Protein AF-0000000067429875 (afdb_homodimer)

Organism: Laccaria bicolor (strain S238N-H82 / ATCC MYA-4686) (NCBI:txid486041)

Nearest PDB structures (foldseek):
  8i0v-assembly1_q  TM=2.171E-01  e=3.531E+00  Homo sapiens
  2ph3-assembly1_B-2  TM=3.834E-01  e=5.351E+00  Thermus thermophilus HB8
  2ph3-assembly1_B-2  TM=3.825E-01  e=4.664E+00  Thermus thermophilus HB8

Secondary structure (DSSP, 8-state):
-------------------------------TTT-----------------S----------HHHHHHHHGGGHHHHHHHHHHTTSPP-S--TTSSPP-EEESSSSS--EE-HHHHHHHTTT-TT-EEEEE-SSSEEEEETGGGT-EEETTGGGSPPTT--GGGTT-PEEEEEEETTEEEEEEEE---STT---HHHHHHHTTEEES-SSS-SEEEEHHHHHHHHHHHHHH---HHHHHHHHHHHH-SS-GGGS---HHHHHHHHHHHHHHHHHHHHTGGGTGGGTSTTSPTT--SPPPSSS--TTTTS-TTGGG-S-GGGGPPPEEEEEETT--EE-----TT---SSTTSSSBPPHHHHHHHHHHHHHHS---TTS--------HHHHHHHHHHTTTEEEEEEEEEEETTTTEEEEEEEEEEESS--HHHHHHHHHHHHHTS-HHHHHSSSEEEEEETTGGGTHHHHSHHHHHHHHHTS-----EEEEEE-HHHHHHS-HHHH-/--------------------------S----TTT-----------------S----------HHHHHHHHGGGHHHHHHHHHHTTSPP-S--TTSSPP-EEESSSSS--EE-HHHHHHHTTT-TT-EEEEE-SSSEEEEETGGGT-EEETTGGGSPPTT--GGGTT-PEEEEEEETTEEEEEEEE---STT---HHHHHHHTTEEES-SSS-SEEEEHHHHHHHHHHHHHH---HHHHHHHHHHHH-SS-GGGS---HHHHHHHHHHHHHHHHHHHTTGGGTGGGTSTTSPTT--SPPPSSS--TTTTS-TTGGG-S-GGGGPPPEEEEEETT--EE-----TT---SSTTSSSBPPHHHHHHHHHHHHHHS---TTS--------HHHHHHHHHHTTTEEE-EEEEEEETTTTEEEEEEEEEESSS--HHHHHHHHHHHHHTS-HHHHHSSSEEEEEETTGGGTHHHHSHHHHHHHHHTS-----EEEEEE-HHHHTTS-HHHH-

Structure (mmCIF, N/CA/C/O backbone):
data_AF-0000000067429875-model_v1
#
loop_
_entity.id
_entity.type
_entity.pdbx_description
1 polymer 'Predicted protein'
#
loop_
_atom_site.group_PDB
_atom_site.id
_atom_site.type_symbol
_atom_site.label_atom_id
_atom_site.label_alt_id
_atom_site.label_comp_id
_atom_site.label_asym_id
_atom_site.label_entity_id
_atom_site.label_seq_id
_atom_site.pdbx_PDB_ins_code
_atom_site.Cartn_x
_atom_site.Cartn_y
_atom_site.Cartn_z
_atom_site.occupancy
_atom_site.B_iso_or_equiv
_atom_site.auth_seq_id
_atom_site.auth_comp_id
_atom_site.auth_asym_id
_atom_site.auth_atom_id
_atom_site.pdbx_PDB_model_num
ATOM 1 N N . MET A 1 1 ? -52.156 47.562 -3.797 1 18.22 1 MET A N 1
ATOM 2 C CA . MET A 1 1 ? -53.25 46.656 -4.109 1 18.22 1 MET A CA 1
ATOM 3 C C . MET A 1 1 ? -52.719 45.375 -4.789 1 18.22 1 MET A C 1
ATOM 5 O O . MET A 1 1 ? -52.031 45.469 -5.816 1 18.22 1 MET A O 1
ATOM 9 N N . PHE A 1 2 ? -52.469 44.219 -3.934 1 19.22 2 PHE A N 1
ATOM 10 C CA . PHE A 1 2 ? -51.844 42.875 -4.004 1 19.22 2 PHE A CA 1
ATOM 11 C C . PHE A 1 2 ? -52.625 41.969 -4.945 1 19.22 2 PHE A C 1
ATOM 13 O O . PHE A 1 2 ? -53.656 41.375 -4.555 1 19.22 2 PHE A O 1
ATOM 20 N N . SER A 1 3 ? -52.781 42.531 -6.219 1 19.08 3 SER A N 1
ATOM 21 C CA . SER A 1 3 ? -53.688 41.75 -7.062 1 19.08 3 SER A CA 1
ATOM 22 C C . SER A 1 3 ? -53.219 40.312 -7.191 1 19.08 3 SER A C 1
ATOM 24 O O . SER A 1 3 ? -52.031 40.062 -7.441 1 19.08 3 SER A O 1
ATOM 26 N N . LYS A 1 4 ? -53.938 39.312 -6.695 1 18.86 4 LYS A N 1
ATOM 27 C CA . LYS A 1 4 ? -54 37.938 -6.219 1 18.86 4 LYS A CA 1
ATOM 28 C C . LYS A 1 4 ? -53.812 36.969 -7.375 1 18.86 4 LYS A C 1
ATOM 30 O O . LYS A 1 4 ? -53.875 35.75 -7.172 1 18.86 4 LYS A O 1
ATOM 35 N N . THR A 1 5 ? -54 37.344 -8.562 1 21.28 5 THR A N 1
ATOM 36 C CA . THR A 1 5 ? -54.469 36.375 -9.523 1 21.28 5 THR A CA 1
ATOM 37 C C . THR A 1 5 ? -53.438 35.281 -9.773 1 21.28 5 THR A C 1
ATOM 39 O O . THR A 1 5 ? -52.469 35.5 -10.5 1 21.28 5 THR A O 1
ATOM 42 N N . GLY A 1 6 ? -53.031 34.562 -8.727 1 19.7 6 GLY A N 1
ATOM 43 C CA . GLY A 1 6 ? -52 33.562 -8.484 1 19.7 6 GLY A CA 1
ATOM 44 C C . GLY A 1 6 ? -52.219 32.281 -9.25 1 19.7 6 GLY A C 1
ATOM 45 O O . GLY A 1 6 ? -53.125 31.516 -8.93 1 19.7 6 GLY A O 1
ATOM 46 N N . ARG A 1 7 ? -52.188 32.281 -10.617 1 19.3 7 ARG A N 1
ATOM 47 C CA . ARG A 1 7 ? -52.656 31.297 -11.57 1 19.3 7 ARG A CA 1
ATOM 48 C C . ARG A 1 7 ? -52.031 29.938 -11.297 1 19.3 7 ARG A C 1
ATOM 50 O O . ARG A 1 7 ? -50.812 29.781 -11.359 1 19.3 7 ARG A O 1
ATOM 57 N N . TRP A 1 8 ? -52.719 29.141 -10.445 1 19.22 8 TRP A N 1
ATOM 58 C CA . TRP A 1 8 ? -52.469 27.828 -9.859 1 19.22 8 TRP A CA 1
ATOM 59 C C . TRP A 1 8 ? -52.562 26.734 -10.914 1 19.22 8 TRP A C 1
ATOM 61 O O . TRP A 1 8 ? -53.625 26.547 -11.508 1 19.22 8 TRP A O 1
ATOM 71 N N . THR A 1 9 ? -51.875 26.734 -12.031 1 18.88 9 THR A N 1
ATOM 72 C CA . THR A 1 9 ? -52.188 25.703 -13.016 1 18.88 9 THR A CA 1
ATOM 73 C C . THR A 1 9 ? -52.125 24.312 -12.391 1 18.88 9 THR A C 1
ATOM 75 O O . THR A 1 9 ? -51.25 24.047 -11.547 1 18.88 9 THR A O 1
ATOM 78 N N . SER A 1 10 ? -53.25 23.547 -12.453 1 17.12 10 SER A N 1
ATOM 79 C CA . SER A 1 10 ? -53.75 22.25 -11.984 1 17.12 10 SER A CA 1
ATOM 80 C C . SER A 1 10 ? -52.844 21.125 -12.461 1 17.12 10 SER A C 1
ATOM 82 O O . SER A 1 10 ? -52.531 21.016 -13.648 1 17.12 10 SER A O 1
ATOM 84 N N . VAL A 1 11 ? -52.094 20.672 -11.703 1 20.22 11 VAL A N 1
ATOM 85 C CA . VAL A 1 11 ? -51.156 19.547 -11.781 1 20.22 11 VAL A CA 1
ATOM 86 C C . VAL A 1 11 ? -51.969 18.234 -11.891 1 20.22 11 VAL A C 1
ATOM 88 O O . VAL A 1 11 ? -52.594 17.812 -10.938 1 20.22 11 VAL A O 1
ATOM 91 N N . LYS A 1 12 ? -52.781 18.031 -12.898 1 17.31 12 LYS A N 1
ATOM 92 C CA . LYS A 1 12 ? -53.438 16.734 -12.953 1 17.31 12 LYS A CA 1
ATOM 93 C C . LYS A 1 12 ? -52.438 15.594 -12.727 1 17.31 12 LYS A C 1
ATOM 95 O O . LYS A 1 12 ? -51.406 15.539 -13.391 1 17.31 12 LYS A O 1
ATOM 100 N N . LYS A 1 13 ? -52.625 14.914 -11.68 1 20.09 13 LYS A N 1
ATOM 101 C CA . LYS A 1 13 ? -52.156 13.617 -11.18 1 20.09 13 LYS A CA 1
ATOM 102 C C . LYS A 1 13 ? -52.625 12.492 -12.094 1 20.09 13 LYS A C 1
ATOM 104 O O . LYS A 1 13 ? -53.75 11.992 -11.961 1 20.09 13 LYS A O 1
ATOM 109 N N . THR A 1 14 ? -52.75 12.57 -13.383 1 17.64 14 THR A N 1
ATOM 110 C CA . THR A 1 14 ? -53.375 11.438 -14.039 1 17.64 14 THR A CA 1
ATOM 111 C C . THR A 1 14 ? -52.688 10.133 -13.641 1 17.64 14 THR A C 1
ATOM 113 O O . THR A 1 14 ? -51.5 9.945 -13.906 1 17.64 14 THR A O 1
ATOM 116 N N . ARG A 1 15 ? -53.281 9.398 -12.602 1 19.7 15 ARG A N 1
ATOM 117 C CA . ARG A 1 15 ? -53.219 8.047 -12.047 1 19.7 15 ARG A CA 1
ATOM 118 C C . ARG A 1 15 ? -53.562 7.008 -13.109 1 19.7 15 ARG A C 1
ATOM 120 O O . ARG A 1 15 ? -54.75 6.688 -13.32 1 19.7 15 ARG A O 1
ATOM 127 N N . ARG A 1 16 ? -53.375 7.105 -14.328 1 18.75 16 ARG A N 1
ATOM 128 C CA . ARG A 1 16 ? -54.031 5.996 -15.023 1 18.75 16 ARG A CA 1
ATOM 129 C C . ARG A 1 16 ? -53.625 4.66 -14.391 1 18.75 16 ARG A C 1
ATOM 131 O O . ARG A 1 16 ? -52.438 4.32 -14.32 1 18.75 16 ARG A O 1
ATOM 138 N N . HIS A 1 17 ? -54.562 4.086 -13.492 1 20.17 17 HIS A N 1
ATOM 139 C CA . HIS A 1 17 ? -54.781 2.811 -12.82 1 20.17 17 HIS A CA 1
ATOM 140 C C . HIS A 1 17 ? -54.906 1.668 -13.828 1 20.17 17 HIS A C 1
ATOM 142 O O . HIS A 1 17 ? -55.531 0.645 -13.547 1 20.17 17 HIS A O 1
ATOM 148 N N . GLU A 1 18 ? -54.688 1.86 -15.086 1 19.78 18 GLU A N 1
ATOM 149 C CA . GLU A 1 18 ? -55.219 0.744 -15.859 1 19.78 18 GLU A CA 1
ATOM 150 C C . GLU A 1 18 ? -55 -0.582 -15.133 1 19.78 18 GLU A C 1
ATOM 152 O O . GLU A 1 18 ? -54.125 -0.687 -14.258 1 19.78 18 GLU A O 1
ATOM 157 N N . ASP A 1 19 ? -55.812 -1.701 -15.594 1 19 19 ASP A N 1
ATOM 158 C CA . ASP A 1 19 ? -56.375 -3.037 -15.414 1 19 19 ASP A CA 1
ATOM 159 C C . ASP A 1 19 ? -55.312 -4.016 -14.922 1 19 19 ASP A C 1
ATOM 161 O O . ASP A 1 19 ? -54.125 -3.867 -15.234 1 19 19 ASP A O 1
ATOM 165 N N . ASP A 1 20 ? -55.719 -4.973 -13.906 1 20.25 20 ASP A N 1
ATOM 166 C CA . ASP A 1 20 ? -55.594 -6.047 -12.93 1 20.25 20 ASP A CA 1
ATOM 167 C C . ASP A 1 20 ? -55 -7.309 -13.578 1 20.25 20 ASP A C 1
ATOM 169 O O . ASP A 1 20 ? -55.094 -8.391 -13 1 20.25 20 ASP A O 1
ATOM 173 N N . ALA A 1 21 ? -55.031 -7.375 -14.883 1 20.75 21 ALA A N 1
ATOM 174 C CA . ALA A 1 21 ? -55.031 -8.727 -15.438 1 20.75 21 ALA A CA 1
ATOM 175 C C . ALA A 1 21 ? -54 -9.609 -14.75 1 20.75 21 ALA A C 1
ATOM 177 O O . ALA A 1 21 ? -53.031 -9.117 -14.18 1 20.75 21 ALA A O 1
ATOM 178 N N . HIS A 1 22 ? -54.312 -10.984 -14.742 1 20.12 22 HIS A N 1
ATOM 179 C CA . HIS A 1 22 ? -54 -12.305 -14.211 1 20.12 22 HIS A CA 1
ATOM 180 C C . HIS A 1 22 ? -52.531 -12.641 -14.383 1 20.12 22 HIS A C 1
ATOM 182 O O . HIS A 1 22 ? -52 -12.516 -15.484 1 20.12 22 HIS A O 1
ATOM 188 N N . TYR A 1 23 ? -51.781 -12.367 -13.422 1 20.53 23 TYR A N 1
ATOM 189 C CA . TYR A 1 23 ? -50.375 -12.719 -13.133 1 20.53 23 TYR A CA 1
ATOM 190 C C . TYR A 1 23 ? -50.094 -14.172 -13.508 1 20.53 23 TYR A C 1
ATOM 192 O O . TYR A 1 23 ? -49.25 -14.82 -12.898 1 20.53 23 TYR A O 1
ATOM 200 N N . ASN A 1 24 ? -51.062 -14.781 -14.188 1 19.55 24 ASN A N 1
ATOM 201 C CA . ASN A 1 24 ? -50.812 -16.203 -14.391 1 19.55 24 ASN A CA 1
ATOM 202 C C . ASN A 1 24 ? -49.5 -16.438 -15.094 1 19.55 24 ASN A C 1
ATOM 204 O O . ASN A 1 24 ? -49.25 -17.516 -15.656 1 19.55 24 ASN A O 1
ATOM 208 N N . SER A 1 25 ? -48.875 -15.406 -15.422 1 21.22 25 SER A N 1
ATOM 209 C CA . SER A 1 25 ? -47.969 -15.773 -16.5 1 21.22 25 SER A CA 1
ATOM 210 C C . SER A 1 25 ? -47.062 -16.938 -16.109 1 21.22 25 SER A C 1
ATOM 212 O O . SER A 1 25 ? -46.656 -17.047 -14.938 1 21.22 25 SER A O 1
ATOM 214 N N . GLU A 1 26 ? -47 -18.031 -16.859 1 20.86 26 GLU A N 1
ATOM 215 C CA . GLU A 1 26 ? -46.312 -19.297 -17.062 1 20.86 26 GLU A CA 1
ATOM 216 C C . GLU A 1 26 ? -44.812 -19.141 -16.812 1 20.86 26 GLU A C 1
ATOM 218 O O . GLU A 1 26 ? -44.219 -18.125 -17.156 1 20.86 26 GLU A O 1
ATOM 223 N N . SER A 1 27 ? -44.219 -19.875 -15.828 1 22.97 27 SER A N 1
ATOM 224 C CA . SER A 1 27 ? -43.031 -20.359 -15.141 1 22.97 27 SER A CA 1
ATOM 225 C C . SER A 1 27 ? -41.875 -20.578 -16.109 1 22.97 27 SER A C 1
ATOM 227 O O . SER A 1 27 ? -40.969 -21.359 -15.844 1 22.97 27 SER A O 1
ATOM 229 N N . GLU A 1 28 ? -42.031 -20.016 -17.375 1 22.02 28 GLU A N 1
ATOM 230 C CA . GLU A 1 28 ? -40.906 -20.375 -18.219 1 22.02 28 GLU A CA 1
ATOM 231 C C . GLU A 1 28 ? -39.594 -19.781 -17.672 1 22.02 28 GLU A C 1
ATOM 233 O O . GLU A 1 28 ? -39.312 -18.594 -17.891 1 22.02 28 GLU A O 1
ATOM 238 N N . LEU A 1 29 ? -39.25 -19.891 -16.422 1 25.84 29 LEU A N 1
ATOM 239 C CA . LEU A 1 29 ? -37.906 -19.766 -15.922 1 25.84 29 LEU A CA 1
ATOM 240 C C . LEU A 1 29 ? -36.906 -20.297 -16.953 1 25.84 29 LEU A C 1
ATOM 242 O O . LEU A 1 29 ? -36.656 -21.5 -17.016 1 25.84 29 LEU A O 1
ATOM 246 N N . GLU A 1 30 ? -37.062 -19.859 -18.203 1 25.25 30 GLU A N 1
ATOM 247 C CA . GLU A 1 30 ? -35.969 -20.156 -19.141 1 25.25 30 GLU A CA 1
ATOM 248 C C . GLU A 1 30 ? -34.625 -19.859 -18.516 1 25.25 30 GLU A C 1
ATOM 250 O O . GLU A 1 30 ? -34.469 -18.875 -17.797 1 25.25 30 GLU A O 1
ATOM 255 N N . LEU A 1 31 ? -33.781 -20.797 -18.344 1 26.55 31 LEU A N 1
ATOM 256 C CA . LEU A 1 31 ? -32.375 -20.844 -18 1 26.55 31 LEU A CA 1
ATOM 257 C C . LEU A 1 31 ? -31.609 -19.688 -18.656 1 26.55 31 LEU A C 1
ATOM 259 O O . LEU A 1 31 ? -31.031 -19.844 -19.734 1 26.55 31 LEU A O 1
ATOM 263 N N . LYS A 1 32 ? -32.125 -18.516 -18.734 1 28.95 32 LYS A N 1
ATOM 264 C CA . LYS A 1 32 ? -31.562 -17.312 -19.328 1 28.95 32 LYS A CA 1
ATOM 265 C C . LYS A 1 32 ? -30.172 -17.016 -18.797 1 28.95 32 LYS A C 1
ATOM 267 O O . LYS A 1 32 ? -29.484 -16.109 -19.281 1 28.95 32 LYS A O 1
ATOM 272 N N . GLY A 1 33 ? -29.922 -17.328 -17.641 1 31.75 33 GLY A N 1
ATOM 273 C CA . GLY A 1 33 ? -28.578 -17.047 -17.156 1 31.75 33 GLY A CA 1
ATOM 274 C C . GLY A 1 33 ? -27.484 -17.609 -18.031 1 31.75 33 GLY A C 1
ATOM 275 O O . GLY A 1 33 ? -26.312 -17.25 -17.891 1 31.75 33 GLY A O 1
ATOM 276 N N . LEU A 1 34 ? -27.797 -18.766 -18.734 1 31.91 34 LEU A N 1
ATOM 277 C CA . LEU A 1 34 ? -26.781 -19.266 -19.641 1 31.91 34 LEU A CA 1
ATOM 278 C C . LEU A 1 34 ? -26.672 -18.375 -20.875 1 31.91 34 LEU A C 1
ATOM 280 O O . LEU A 1 34 ? -25.562 -18.188 -21.406 1 31.91 34 LEU A O 1
ATOM 284 N N . ASP A 1 35 ? -27.875 -18 -21.672 1 28.42 35 ASP A N 1
ATOM 285 C CA . ASP A 1 35 ? -27.797 -17.375 -22.984 1 28.42 35 ASP A CA 1
ATOM 286 C C . ASP A 1 35 ? -27.766 -15.852 -22.859 1 28.42 35 ASP A C 1
ATOM 288 O O . ASP A 1 35 ? -28.781 -15.18 -23.125 1 28.42 35 ASP A O 1
ATOM 292 N N . ASN A 1 36 ? -27.562 -15.18 -22.031 1 31.05 36 ASN A N 1
ATOM 293 C CA . ASN A 1 36 ? -27.641 -13.727 -22.078 1 31.05 36 ASN A CA 1
ATOM 294 C C . ASN A 1 36 ? -26.938 -13.164 -23.312 1 31.05 36 ASN A C 1
ATOM 296 O O . ASN A 1 36 ? -25.859 -12.586 -23.203 1 31.05 36 ASN A O 1
ATOM 300 N N . ASN A 1 37 ? -27.078 -13.758 -24.531 1 26.84 37 ASN A N 1
ATOM 301 C CA . ASN A 1 37 ? -26.719 -13.047 -25.75 1 26.84 37 ASN A CA 1
ATOM 302 C C . ASN A 1 37 ? -27.703 -11.914 -26.047 1 26.84 37 ASN A C 1
ATOM 304 O O . ASN A 1 37 ? -28.688 -12.109 -26.766 1 26.84 37 ASN A O 1
ATOM 308 N N . ARG A 1 38 ? -28.219 -11.031 -25.266 1 29.11 38 ARG A N 1
ATOM 309 C CA . ARG A 1 38 ? -28.938 -9.867 -25.781 1 29.11 38 ARG A CA 1
ATOM 310 C C . ARG A 1 38 ? -28.188 -9.242 -26.953 1 29.11 38 ARG A C 1
ATOM 312 O O . ARG A 1 38 ? -27.094 -8.719 -26.781 1 29.11 38 ARG A O 1
ATOM 319 N N . GLY A 1 39 ? -28.422 -9.602 -28.219 1 27.03 39 GLY A N 1
ATOM 320 C CA . GLY A 1 39 ? -28.109 -8.938 -29.453 1 27.03 39 GLY A CA 1
ATOM 321 C C . GLY A 1 39 ? -28.609 -7.508 -29.531 1 27.03 39 GLY A C 1
ATOM 322 O O . GLY A 1 39 ? -29.812 -7.277 -29.672 1 27.03 39 GLY A O 1
ATOM 323 N N . THR A 1 40 ? -28.469 -6.605 -28.719 1 29.55 40 THR A N 1
ATOM 324 C CA . THR A 1 40 ? -28.828 -5.234 -29.062 1 29.55 40 THR A CA 1
ATOM 325 C C . THR A 1 40 ? -28.344 -4.875 -30.453 1 29.55 40 THR A C 1
ATOM 327 O O . THR A 1 40 ? -27.156 -4.992 -30.766 1 29.55 40 THR A O 1
ATOM 330 N N . LYS A 1 41 ? -29.25 -4.906 -31.406 1 26.48 41 LYS A N 1
ATOM 331 C CA . LYS A 1 41 ? -29.109 -4.242 -32.719 1 26.48 41 LYS A CA 1
ATOM 332 C C . LYS A 1 41 ? -28.797 -2.76 -32.531 1 26.48 41 LYS A C 1
ATOM 334 O O . LYS A 1 41 ? -29.594 -2.012 -31.969 1 26.48 41 LYS A O 1
ATOM 339 N N . ARG A 1 42 ? -27.578 -2.277 -32.406 1 27.62 42 ARG A N 1
ATOM 340 C CA . ARG A 1 42 ? -27.234 -0.892 -32.688 1 27.62 42 ARG A CA 1
ATOM 341 C C . ARG A 1 42 ? -27.875 -0.436 -34 1 27.62 42 ARG A C 1
ATOM 343 O O . ARG A 1 42 ? -27.625 -1.011 -35.062 1 27.62 42 ARG A O 1
ATOM 350 N N . VAL A 1 43 ? -29.062 -0.065 -34.031 1 27.7 43 VAL A N 1
ATOM 351 C CA . VAL A 1 43 ? -29.438 0.797 -35.156 1 27.7 43 VAL A CA 1
ATOM 352 C C . VAL A 1 43 ? -28.328 1.811 -35.406 1 27.7 43 VAL A C 1
ATOM 354 O O . VAL A 1 43 ? -27.844 2.471 -34.469 1 27.7 43 VAL A O 1
ATOM 357 N N . ARG A 1 44 ? -27.641 1.669 -36.562 1 26.73 44 ARG A N 1
ATOM 358 C CA . ARG A 1 44 ? -26.688 2.609 -37.156 1 26.73 44 ARG A CA 1
ATOM 359 C C . ARG A 1 44 ? -27.266 4.023 -37.156 1 26.73 44 ARG A C 1
ATOM 361 O O . ARG A 1 44 ? -28.078 4.352 -38.031 1 26.73 44 ARG A O 1
ATOM 368 N N . GLU A 1 45 ? -27.719 4.512 -36.094 1 29.17 45 GLU A N 1
ATOM 369 C CA . GLU A 1 45 ? -28.078 5.914 -36.281 1 29.17 45 GLU A CA 1
ATOM 370 C C . GLU A 1 45 ? -27.031 6.652 -37.094 1 29.17 45 GLU A C 1
ATOM 372 O O . GLU A 1 45 ? -25.844 6.363 -36.969 1 29.17 45 GLU A O 1
ATOM 377 N N . GLU A 1 46 ? -27.391 7.211 -38.156 1 29.33 46 GLU A N 1
ATOM 378 C CA . GLU A 1 46 ? -26.688 8.086 -39.094 1 29.33 46 GLU A CA 1
ATOM 379 C C . GLU A 1 46 ? -25.797 9.078 -38.375 1 29.33 46 GLU A C 1
ATOM 381 O O . GLU A 1 46 ? -26.203 9.664 -37.375 1 29.33 46 GLU A O 1
ATOM 386 N N . GLU A 1 47 ? -24.453 8.938 -38.688 1 30.8 47 GLU A N 1
ATOM 387 C CA . GLU A 1 47 ? -23.328 9.75 -38.188 1 30.8 47 GLU A CA 1
ATOM 388 C C . GLU A 1 47 ? -23.625 11.242 -38.375 1 30.8 47 GLU A C 1
ATOM 390 O O . GLU A 1 47 ? -23.953 11.68 -39.5 1 30.8 47 GLU A O 1
ATOM 395 N N . PRO A 1 48 ? -24.156 11.898 -37.406 1 34.88 48 PRO A N 1
ATOM 396 C CA . PRO A 1 48 ? -24.234 13.312 -37.812 1 34.88 48 PRO A CA 1
ATOM 397 C C . PRO A 1 48 ? -22.938 13.82 -38.438 1 34.88 48 PRO A C 1
ATOM 399 O O . PRO A 1 48 ? -21.875 13.227 -38.25 1 34.88 48 PRO A O 1
ATOM 402 N N . PRO A 1 49 ? -22.938 14.836 -39.375 1 31.58 49 PRO A N 1
ATOM 403 C CA . PRO A 1 49 ? -21.812 15.336 -40.125 1 31.58 49 PRO A CA 1
ATOM 404 C C . PRO A 1 49 ? -20.562 15.539 -39.281 1 31.58 49 PRO A C 1
ATOM 406 O O . PRO A 1 49 ? -20.656 15.703 -38.062 1 31.58 49 PRO A O 1
ATOM 409 N N . ALA A 1 50 ? -19.297 15.336 -39.969 1 32.59 50 ALA A N 1
ATOM 410 C CA . ALA A 1 50 ? -17.875 15.219 -39.719 1 32.59 50 ALA A CA 1
ATOM 411 C C . ALA A 1 50 ? -17.344 16.438 -38.969 1 32.59 50 ALA A C 1
ATOM 413 O O . ALA A 1 50 ? -17.094 17.484 -39.562 1 32.59 50 ALA A O 1
ATOM 414 N N . GLY A 1 51 ? -18.062 17.094 -38.125 1 31.45 51 GLY A N 1
ATOM 415 C CA . GLY A 1 51 ? -17.391 18.297 -37.688 1 31.45 51 GLY A CA 1
ATOM 416 C C . GLY A 1 51 ? -15.945 18.078 -37.312 1 31.45 51 GLY A C 1
ATOM 417 O O . GLY A 1 51 ? -15.477 16.938 -37.25 1 31.45 51 GLY A O 1
ATOM 418 N N . PRO A 1 52 ? -15.039 19.094 -36.938 1 34.03 52 PRO A N 1
ATOM 419 C CA . PRO A 1 52 ? -13.578 18.938 -36.938 1 34.03 52 PRO A CA 1
ATOM 420 C C . PRO A 1 52 ? -13.117 17.641 -36.312 1 34.03 52 PRO A C 1
ATOM 422 O O . PRO A 1 52 ? -13.859 17.016 -35.531 1 34.03 52 PRO A O 1
ATOM 425 N N . SER A 1 53 ? -11.914 16.922 -36.906 1 28.95 53 SER A N 1
ATOM 426 C CA . SER A 1 53 ? -11.352 15.578 -36.844 1 28.95 53 SER A CA 1
ATOM 427 C C . SER A 1 53 ? -11.242 15.078 -35.406 1 28.95 53 SER A C 1
ATOM 429 O O . SER A 1 53 ? -10.414 15.562 -34.656 1 28.95 53 SER A O 1
ATOM 431 N N . ALA A 1 54 ? -12.242 14.891 -34.781 1 32.06 54 ALA A N 1
ATOM 432 C CA . ALA A 1 54 ? -12.281 14.305 -33.438 1 32.06 54 ALA A CA 1
ATOM 433 C C . ALA A 1 54 ? -11.305 13.133 -33.344 1 32.06 54 ALA A C 1
ATOM 435 O O . ALA A 1 54 ? -11.266 12.266 -34.219 1 32.06 54 ALA A O 1
ATOM 436 N N . GLU A 1 55 ? -10.156 13.32 -32.656 1 33.34 55 GLU A N 1
ATOM 437 C CA . GLU A 1 55 ? -9.07 12.375 -32.438 1 33.34 55 GLU A CA 1
ATOM 438 C C . GLU A 1 55 ? -9.602 10.945 -32.312 1 33.34 55 GLU A C 1
ATOM 440 O O . GLU A 1 55 ? -10.641 10.719 -31.672 1 33.34 55 GLU A O 1
ATOM 445 N N . ALA A 1 56 ? -9.43 10.062 -33.312 1 32.75 56 ALA A N 1
ATOM 446 C CA . ALA A 1 56 ? -9.742 8.641 -33.438 1 32.75 56 ALA A CA 1
ATOM 447 C C . ALA A 1 56 ? -9.797 7.953 -32.094 1 32.75 56 ALA A C 1
ATOM 449 O O . ALA A 1 56 ? -8.797 7.91 -31.375 1 32.75 56 ALA A O 1
ATOM 450 N N . LYS A 1 57 ? -10.82 8.023 -31.484 1 35.12 57 LYS A N 1
ATOM 451 C CA . LYS A 1 57 ? -11.078 7.227 -30.281 1 35.12 57 LYS A CA 1
ATOM 452 C C . LYS A 1 57 ? -10.469 5.832 -30.422 1 35.12 57 LYS A C 1
ATOM 454 O O . LYS A 1 57 ? -10.914 5.031 -31.234 1 35.12 57 LYS A O 1
ATOM 459 N N . CYS A 1 58 ? -9.117 5.688 -30.422 1 36.03 58 CYS A N 1
ATOM 460 C CA . CYS A 1 58 ? -8.445 4.395 -30.422 1 36.03 58 CYS A CA 1
ATOM 461 C C . CYS A 1 58 ? -9.273 3.352 -29.672 1 36.03 58 CYS A C 1
ATOM 463 O O . CYS A 1 58 ? -9.578 3.523 -28.484 1 36.03 58 CYS A O 1
ATOM 465 N N . ARG A 1 59 ? -10.109 2.678 -30.25 1 38.75 59 ARG A N 1
ATOM 466 C CA . ARG A 1 59 ? -10.891 1.551 -29.75 1 38.75 59 ARG A CA 1
ATOM 467 C C . ARG A 1 59 ? -10.031 0.636 -28.875 1 38.75 59 ARG A C 1
ATOM 469 O O . ARG A 1 59 ? -9.055 0.057 -29.344 1 38.75 59 ARG A O 1
ATOM 476 N N . TYR A 1 60 ? -9.781 1.009 -27.688 1 47.78 60 TYR A N 1
ATOM 477 C CA . TYR A 1 60 ? -9.062 0.184 -26.719 1 47.78 60 TYR A CA 1
ATOM 478 C C . TYR A 1 60 ? -9.438 -1.285 -26.875 1 47.78 60 TYR A C 1
ATOM 480 O O . TYR A 1 60 ? -10.625 -1.624 -26.969 1 47.78 60 TYR A O 1
ATOM 488 N N . GLN A 1 61 ? -8.664 -2.049 -27.609 1 53.53 61 GLN A N 1
ATOM 489 C CA . GLN A 1 61 ? -8.859 -3.492 -27.703 1 53.53 61 GLN A CA 1
ATOM 490 C C . GLN A 1 61 ? -9.203 -4.086 -26.344 1 53.53 61 GLN A C 1
ATOM 492 O O . GLN A 1 61 ? -8.75 -3.582 -25.312 1 53.53 61 GLN A O 1
ATOM 497 N N . GLY A 1 62 ? -10.188 -4.832 -26.25 1 60.84 62 GLY A N 1
ATOM 498 C CA . GLY A 1 62 ? -10.672 -5.5 -25.062 1 60.84 62 GLY A CA 1
ATOM 499 C C . GLY A 1 62 ? -9.594 -6.262 -24.328 1 60.84 62 GLY A C 1
ATOM 500 O O . GLY A 1 62 ? -8.562 -6.605 -24.906 1 60.84 62 GLY A O 1
ATOM 501 N N . ALA A 1 63 ? -9.531 -6.266 -23.078 1 71.06 63 ALA A N 1
ATOM 502 C CA . ALA A 1 63 ? -8.594 -6.938 -22.188 1 71.06 63 ALA A CA 1
ATOM 503 C C . ALA A 1 63 ? -8.273 -8.344 -22.688 1 71.06 63 ALA A C 1
ATOM 505 O O . ALA A 1 63 ? -7.133 -8.797 -22.594 1 71.06 63 ALA A O 1
ATOM 506 N N . SER A 1 64 ? -9.141 -8.93 -23.438 1 72.38 64 SER A N 1
ATOM 507 C CA . SER A 1 64 ? -8.961 -10.305 -23.875 1 72.38 64 SER A CA 1
ATOM 508 C C . SER A 1 64 ? -8.008 -10.383 -25.062 1 72.38 64 SER A C 1
ATOM 510 O O . SER A 1 64 ? -7.219 -11.32 -25.172 1 72.38 64 SER A O 1
ATOM 512 N N . ILE A 1 65 ? -8.078 -9.43 -25.781 1 75.62 65 ILE A N 1
ATOM 513 C CA . ILE A 1 65 ? -7.203 -9.398 -26.938 1 75.62 65 ILE A CA 1
ATOM 514 C C . ILE A 1 65 ? -5.758 -9.195 -26.5 1 75.62 65 ILE A C 1
ATOM 516 O O . ILE A 1 65 ? -4.844 -9.844 -27.016 1 75.62 65 ILE A O 1
ATOM 520 N N . GLU A 1 66 ? -5.652 -8.406 -25.594 1 80.5 66 GLU A N 1
ATOM 521 C CA . GLU A 1 66 ? -4.316 -8.156 -25.062 1 80.5 66 GLU A CA 1
ATOM 522 C C . GLU A 1 66 ? -3.75 -9.398 -24.375 1 80.5 66 GLU A C 1
ATOM 524 O O . GLU A 1 66 ? -2.576 -9.734 -24.562 1 80.5 66 GLU A O 1
ATOM 529 N N . MET A 1 67 ? -4.566 -10.07 -23.75 1 84.56 67 MET A N 1
ATOM 530 C CA . MET A 1 67 ? -4.125 -11.273 -23.047 1 84.56 67 MET A CA 1
ATOM 531 C C . MET A 1 67 ? -3.693 -12.352 -24.031 1 84.56 67 MET A C 1
ATOM 533 O O . MET A 1 67 ? -2.738 -13.086 -23.766 1 84.56 67 MET A O 1
ATOM 537 N N . ALA A 1 68 ? -4.352 -12.445 -25.109 1 86.12 68 ALA A N 1
ATOM 538 C CA . ALA A 1 68 ? -4.062 -13.461 -26.125 1 86.12 68 ALA A CA 1
ATOM 539 C C . ALA A 1 68 ? -2.652 -13.297 -26.688 1 86.12 68 ALA A C 1
ATOM 541 O O . ALA A 1 68 ? -2 -14.281 -27.047 1 86.12 68 ALA A O 1
ATOM 542 N N . LYS A 1 69 ? -2.219 -12.109 -26.672 1 88.25 69 LYS A N 1
ATOM 543 C CA . LYS A 1 69 ? -0.882 -11.828 -27.188 1 88.25 69 LYS A CA 1
ATOM 544 C C . LYS A 1 69 ? 0.194 -12.359 -26.234 1 88.25 69 LYS A C 1
ATOM 546 O O . LYS A 1 69 ? 1.296 -12.695 -26.672 1 88.25 69 LYS A O 1
ATOM 551 N N . TRP A 1 70 ? -0.121 -12.406 -25.016 1 92.44 70 TRP A N 1
ATOM 552 C CA . TRP A 1 70 ? 0.85 -12.789 -24 1 92.44 70 TRP A CA 1
ATOM 553 C C . TRP A 1 70 ? 0.918 -14.305 -23.844 1 92.44 70 TRP A C 1
ATOM 555 O O . TRP A 1 70 ? 1.944 -14.852 -23.422 1 92.44 70 TRP A O 1
ATOM 565 N N . MET A 1 71 ? -0.065 -15.055 -24.281 1 89.19 71 MET A N 1
ATOM 566 C CA . MET A 1 71 ? -0.23 -16.469 -23.984 1 89.19 71 MET A CA 1
ATOM 567 C C . MET A 1 71 ? 0.91 -17.297 -24.578 1 89.19 71 MET A C 1
ATOM 569 O O . MET A 1 71 ? 1.523 -18.109 -23.891 1 89.19 71 MET A O 1
ATOM 573 N N . PRO A 1 72 ? 1.267 -16.984 -25.766 1 91.88 72 PRO A N 1
ATOM 574 C CA . PRO A 1 72 ? 2.342 -17.781 -26.359 1 91.88 72 PRO A CA 1
ATOM 575 C C . PRO A 1 72 ? 3.701 -17.5 -25.719 1 91.88 72 PRO A C 1
ATOM 577 O O . PRO A 1 72 ? 4.625 -18.312 -25.859 1 91.88 72 PRO A O 1
ATOM 580 N N . GLU A 1 73 ? 3.805 -16.391 -25.078 1 94.06 73 GLU A N 1
ATOM 581 C CA . GLU A 1 73 ? 5.102 -15.953 -24.578 1 94.06 73 GLU A CA 1
ATOM 582 C C . GLU A 1 73 ? 5.285 -16.328 -23.109 1 94.06 73 GLU A C 1
ATOM 584 O O . GLU A 1 73 ? 6.34 -16.078 -22.516 1 94.06 73 GLU A O 1
ATOM 589 N N . LEU A 1 74 ? 4.359 -17 -22.484 1 91.75 74 LEU A N 1
ATOM 590 C CA . LEU A 1 74 ? 4.375 -17.25 -21.062 1 91.75 74 LEU A CA 1
ATOM 591 C C . LEU A 1 74 ? 5.535 -18.156 -20.672 1 91.75 74 LEU A C 1
ATOM 593 O O . LEU A 1 74 ? 6.211 -17.938 -19.672 1 91.75 74 LEU A O 1
ATOM 597 N N . GLY A 1 75 ? 5.695 -19.219 -21.484 1 90.69 75 GLY A N 1
ATOM 598 C CA . GLY A 1 75 ? 6.816 -20.109 -21.219 1 90.69 75 GLY A CA 1
ATOM 599 C C . GLY A 1 75 ? 8.156 -19.391 -21.281 1 90.69 75 GLY A C 1
ATOM 600 O O . GLY A 1 75 ? 9.016 -19.609 -20.422 1 90.69 75 GLY A O 1
ATOM 601 N N . TYR A 1 76 ? 8.25 -18.578 -22.266 1 94.25 76 TYR A N 1
ATOM 602 C CA . TYR A 1 76 ? 9.461 -17.781 -22.438 1 94.25 76 TYR A CA 1
ATOM 603 C C . TYR A 1 76 ? 9.688 -16.844 -21.266 1 94.25 76 TYR A C 1
ATOM 605 O O . TYR A 1 76 ? 10.781 -16.797 -20.703 1 94.25 76 TYR A O 1
ATOM 613 N N . LEU A 1 77 ? 8.695 -16.141 -20.875 1 95.31 77 LEU A N 1
ATOM 614 C CA . LEU A 1 77 ? 8.766 -15.203 -19.766 1 95.31 77 LEU A CA 1
ATOM 615 C C . LEU A 1 77 ? 9.062 -15.93 -18.453 1 95.31 77 LEU A C 1
ATOM 617 O O . LEU A 1 77 ? 9.828 -15.445 -17.625 1 95.31 77 LEU A O 1
ATOM 621 N N . LEU A 1 78 ? 8.484 -17.047 -18.266 1 93.88 78 LEU A N 1
ATOM 622 C CA . LEU A 1 78 ? 8.734 -17.859 -17.078 1 93.88 78 LEU A CA 1
ATOM 623 C C . LEU A 1 78 ? 10.203 -18.281 -17 1 93.88 78 LEU A C 1
ATOM 625 O O . LEU A 1 78 ? 10.812 -18.219 -15.922 1 93.88 78 LEU A O 1
ATOM 629 N N . ASN A 1 79 ? 10.711 -18.656 -18.094 1 94.25 79 ASN A N 1
ATOM 630 C CA . ASN A 1 79 ? 12.117 -19.031 -18.141 1 94.25 79 ASN A CA 1
ATOM 631 C C . ASN A 1 79 ? 13.031 -17.875 -17.766 1 94.25 79 ASN A C 1
ATOM 633 O O . ASN A 1 79 ? 14.039 -18.062 -17.094 1 94.25 79 ASN A O 1
ATOM 637 N N . LEU A 1 80 ? 12.68 -16.719 -18.234 1 94.56 80 LEU A N 1
ATOM 638 C CA . LEU A 1 80 ? 13.453 -15.539 -17.891 1 94.56 80 LEU A CA 1
ATOM 639 C C . LEU A 1 80 ? 13.383 -15.266 -16.391 1 94.56 80 LEU A C 1
ATOM 641 O O . LEU A 1 80 ? 14.383 -14.852 -15.781 1 94.56 80 LEU A O 1
ATOM 645 N N . MET A 1 81 ? 12.297 -15.484 -15.805 1 93.75 81 MET A N 1
ATOM 646 C CA . MET A 1 81 ? 12.156 -15.32 -14.359 1 93.75 81 MET A CA 1
ATOM 647 C C . MET A 1 81 ? 13.047 -16.312 -13.617 1 93.75 81 MET A C 1
ATOM 649 O O . MET A 1 81 ? 13.695 -15.953 -12.633 1 93.75 81 MET A O 1
ATOM 653 N N . PHE A 1 82 ? 13.133 -17.516 -14.117 1 92.12 82 PHE A N 1
ATOM 654 C CA . PHE A 1 82 ? 13.938 -18.547 -13.477 1 92.12 82 PHE A CA 1
ATOM 655 C C . PHE A 1 82 ? 15.43 -18.234 -13.625 1 92.12 82 PHE A C 1
ATOM 657 O O . PHE A 1 82 ? 16.234 -18.594 -12.758 1 92.12 82 PHE A O 1
ATOM 664 N N . SER A 1 83 ? 15.734 -17.562 -14.664 1 91 83 SER A N 1
ATOM 665 C CA . SER A 1 83 ? 17.141 -17.234 -14.906 1 91 83 SER A CA 1
ATOM 666 C C . SER A 1 83 ? 17.672 -16.297 -13.836 1 91 83 SER A C 1
ATOM 668 O O . SER A 1 83 ? 18.891 -16.219 -13.625 1 91 83 SER A O 1
ATOM 670 N N . ARG A 1 84 ? 16.812 -15.617 -13.125 1 90.69 84 ARG A N 1
ATOM 671 C CA . ARG A 1 84 ? 17.219 -14.695 -12.07 1 90.69 84 ARG A CA 1
ATOM 672 C C . ARG A 1 84 ? 17.484 -15.445 -10.766 1 90.69 84 ARG A C 1
ATOM 674 O O . ARG A 1 84 ? 17.984 -14.875 -9.805 1 90.69 84 ARG A O 1
ATOM 681 N N . GLU A 1 85 ? 17.156 -16.719 -10.766 1 90.12 85 GLU A N 1
ATOM 682 C CA . GLU A 1 85 ? 17.25 -17.469 -9.516 1 90.12 85 GLU A CA 1
ATOM 683 C C . GLU A 1 85 ? 18.484 -18.344 -9.492 1 90.12 85 GLU A C 1
ATOM 685 O O . GLU A 1 85 ? 18.688 -19.125 -8.547 1 90.12 85 GLU A O 1
ATOM 690 N N . VAL A 1 86 ? 19.281 -18.125 -10.5 1 89.38 86 VAL A N 1
ATOM 691 C CA . VAL A 1 86 ? 20.5 -18.906 -10.57 1 89.38 86 VAL A CA 1
ATOM 692 C C . VAL A 1 86 ? 21.578 -18.281 -9.68 1 89.38 86 VAL A C 1
ATOM 694 O O . VAL A 1 86 ? 21.609 -17.062 -9.516 1 89.38 86 VAL A O 1
ATOM 697 N N . GLY A 1 87 ? 22.391 -19.125 -9.078 1 89.25 87 GLY A N 1
ATOM 698 C CA . GLY A 1 87 ? 23.438 -18.672 -8.195 1 89.25 87 GLY A CA 1
ATOM 699 C C . GLY A 1 87 ? 24.438 -17.75 -8.875 1 89.25 87 GLY A C 1
ATOM 700 O O . GLY A 1 87 ? 24.453 -17.641 -10.102 1 89.25 87 GLY A O 1
ATOM 701 N N . PRO A 1 88 ? 25.219 -17.062 -8.031 1 89.94 88 PRO A N 1
ATOM 702 C CA . PRO A 1 88 ? 26.172 -16.094 -8.578 1 89.94 88 PRO A CA 1
ATOM 703 C C . PRO A 1 88 ? 27.219 -16.734 -9.484 1 89.94 88 PRO A C 1
ATOM 705 O O . PRO A 1 88 ? 27.719 -17.828 -9.172 1 89.94 88 PRO A O 1
ATOM 708 N N . ASN A 1 89 ? 27.453 -16.078 -10.633 1 84.75 89 ASN A N 1
ATOM 709 C CA . ASN A 1 89 ? 28.422 -16.609 -11.586 1 84.75 89 ASN A CA 1
ATOM 710 C C . ASN A 1 89 ? 29.484 -15.586 -11.938 1 84.75 89 ASN A C 1
ATOM 712 O O . ASN A 1 89 ? 30.406 -15.875 -12.703 1 84.75 89 ASN A O 1
ATOM 716 N N . THR A 1 90 ? 29.359 -14.359 -11.453 1 86.31 90 THR A N 1
ATOM 717 C CA . THR A 1 90 ? 30.328 -13.297 -11.664 1 86.31 90 THR A CA 1
ATOM 718 C C . THR A 1 90 ? 30.906 -12.82 -10.328 1 86.31 90 THR A C 1
ATOM 720 O O . THR A 1 90 ? 30.188 -12.719 -9.336 1 86.31 90 THR A O 1
ATOM 723 N N . PRO A 1 91 ? 32.188 -12.547 -10.328 1 91.25 91 PRO A N 1
ATOM 724 C CA . PRO A 1 91 ? 32.781 -12.078 -9.078 1 91.25 91 PRO A CA 1
ATOM 725 C C . PRO A 1 91 ? 32.25 -10.719 -8.641 1 91.25 91 PRO A C 1
ATOM 727 O O . PRO A 1 91 ? 31.734 -9.953 -9.461 1 91.25 91 PRO A O 1
ATOM 730 N N . CYS A 1 92 ? 32.344 -10.531 -7.371 1 92.75 92 CYS A N 1
ATOM 731 C CA . CYS A 1 92 ? 32.062 -9.211 -6.82 1 92.75 92 CYS A CA 1
ATOM 732 C C . CYS A 1 92 ? 33 -8.156 -7.438 1 92.75 92 CYS A C 1
ATOM 734 O O . CYS A 1 92 ? 34.031 -8.492 -7.98 1 92.75 92 CYS A O 1
ATOM 736 N N . HIS A 1 93 ? 32.625 -6.965 -7.398 1 87.06 93 HIS A N 1
ATOM 737 C CA . HIS A 1 93 ? 33.438 -5.918 -8 1 87.06 93 HIS A CA 1
ATOM 738 C C . HIS A 1 93 ? 34.812 -5.816 -7.309 1 87.06 93 HIS A C 1
ATOM 740 O O . HIS A 1 93 ? 35.781 -5.316 -7.891 1 87.06 93 HIS A O 1
ATOM 746 N N . CYS A 1 94 ? 34.938 -6.277 -6.121 1 92.62 94 CYS A N 1
ATOM 747 C CA . CYS A 1 94 ? 36.219 -6.258 -5.402 1 92.62 94 CYS A CA 1
ATOM 748 C C . CYS A 1 94 ? 37.062 -7.473 -5.766 1 92.62 94 CYS A C 1
ATOM 750 O O . CYS A 1 94 ? 38.188 -7.598 -5.309 1 92.62 94 CYS A O 1
ATOM 752 N N . GLY A 1 95 ? 36.531 -8.43 -6.387 1 92.44 95 GLY A N 1
ATOM 753 C CA . GLY A 1 95 ? 37.281 -9.609 -6.816 1 92.44 95 GLY A CA 1
ATOM 754 C C . GLY A 1 95 ? 36.969 -10.844 -5.996 1 92.44 95 GLY A C 1
ATOM 755 O O . GLY A 1 95 ? 37.281 -11.961 -6.395 1 92.44 95 GLY A O 1
ATOM 756 N N . SER A 1 96 ? 36.312 -10.625 -4.906 1 94.12 96 SER A N 1
ATOM 757 C CA . SER A 1 96 ? 35.969 -11.742 -4.02 1 94.12 96 SER A CA 1
ATOM 758 C C . SER A 1 96 ? 34.781 -12.523 -4.527 1 94.12 96 SER A C 1
ATOM 760 O O . SER A 1 96 ? 34.094 -12.094 -5.465 1 94.12 96 SER A O 1
ATOM 762 N N . ALA A 1 97 ? 34.594 -13.648 -3.906 1 93.62 97 ALA A N 1
ATOM 763 C CA . ALA A 1 97 ? 33.438 -14.484 -4.262 1 93.62 97 ALA A CA 1
ATOM 764 C C . ALA A 1 97 ? 32.156 -13.844 -3.799 1 93.62 97 ALA A C 1
ATOM 766 O O . ALA A 1 97 ? 32 -13.453 -2.637 1 93.62 97 ALA A O 1
ATOM 767 N N . PRO A 1 98 ? 31.234 -13.742 -4.715 1 94.38 98 PRO A N 1
ATOM 768 C CA . PRO A 1 98 ? 29.938 -13.164 -4.332 1 94.38 98 PRO A CA 1
ATOM 769 C C . PRO A 1 98 ? 29.047 -14.141 -3.568 1 94.38 98 PRO A C 1
ATOM 771 O O . PRO A 1 98 ? 29.141 -15.352 -3.775 1 94.38 98 PRO A O 1
ATOM 774 N N . SER A 1 99 ? 28.203 -13.602 -2.648 1 94 99 SER A N 1
ATOM 775 C CA . SER A 1 99 ? 27.312 -14.477 -1.884 1 94 99 SER A CA 1
ATOM 776 C C . SER A 1 99 ? 25.984 -13.805 -1.604 1 94 99 SER A C 1
ATOM 778 O O . SER A 1 99 ? 25.031 -14.453 -1.17 1 94 99 SER A O 1
ATOM 780 N N . VAL A 1 100 ? 25.922 -12.5 -1.894 1 95.88 100 VAL A N 1
ATOM 781 C CA . VAL A 1 100 ? 24.703 -11.773 -1.533 1 95.88 100 VAL A CA 1
ATOM 782 C C . VAL A 1 100 ? 24.297 -10.852 -2.684 1 95.88 100 VAL A C 1
ATOM 784 O O . VAL A 1 100 ? 25.109 -10.523 -3.549 1 95.88 100 VAL A O 1
ATOM 787 N N . ARG A 1 101 ? 23.031 -10.492 -2.701 1 94.69 101 ARG A N 1
ATOM 788 C CA . ARG A 1 101 ? 22.516 -9.492 -3.627 1 94.69 101 ARG A CA 1
ATOM 789 C C . ARG A 1 101 ? 21.359 -8.711 -2.998 1 94.69 101 ARG A C 1
ATOM 791 O O . ARG A 1 101 ? 20.719 -9.188 -2.068 1 94.69 101 ARG A O 1
ATOM 798 N N . CYS A 1 102 ? 21.219 -7.52 -3.428 1 95.56 102 CYS A N 1
ATOM 799 C CA . CYS A 1 102 ? 20.141 -6.668 -2.928 1 95.56 102 CYS A CA 1
ATOM 800 C C . CYS A 1 102 ? 18.875 -6.855 -3.75 1 95.56 102 CYS A C 1
ATOM 802 O O . CYS A 1 102 ? 18.922 -6.902 -4.98 1 95.56 102 CYS A O 1
ATOM 804 N N . GLN A 1 103 ? 17.75 -6.902 -3.109 1 93.62 103 GLN A N 1
ATOM 805 C CA . GLN A 1 103 ? 16.469 -7.078 -3.789 1 93.62 103 GLN A CA 1
ATOM 806 C C . GLN A 1 103 ? 15.898 -5.738 -4.242 1 93.62 103 GLN A C 1
ATOM 808 O O . GLN A 1 103 ? 15.008 -5.691 -5.09 1 93.62 103 GLN A O 1
ATOM 813 N N . GLU A 1 104 ? 16.422 -4.668 -3.643 1 94.19 104 GLU A N 1
ATOM 814 C CA . GLU A 1 104 ? 15.844 -3.354 -3.883 1 94.19 104 GLU A CA 1
ATOM 815 C C . GLU A 1 104 ? 16.578 -2.613 -4.992 1 94.19 104 GLU A C 1
ATOM 817 O O . GLU A 1 104 ? 16.031 -1.715 -5.625 1 94.19 104 GLU A O 1
ATOM 822 N N . CYS A 1 105 ? 17.797 -2.898 -5.207 1 92.88 105 CYS A N 1
ATOM 823 C CA . CYS A 1 105 ? 18.594 -2.26 -6.25 1 92.88 105 CYS A CA 1
ATOM 824 C C . CYS A 1 105 ? 18.297 -2.871 -7.613 1 92.88 105 CYS A C 1
ATOM 826 O O . CYS A 1 105 ? 17.984 -4.059 -7.711 1 92.88 105 CYS A O 1
ATOM 828 N N . GLU A 1 106 ? 18.516 -1.88 -8.492 1 89 106 GLU A N 1
ATOM 829 C CA . GLU A 1 106 ? 18.312 -2.381 -9.844 1 89 106 GLU A CA 1
ATOM 830 C C . GLU A 1 106 ? 19.562 -3.096 -10.359 1 89 106 GLU A C 1
ATOM 832 O O . GLU A 1 106 ? 20.672 -2.867 -9.867 1 89 106 GLU A O 1
ATOM 837 N N . HIS A 1 107 ? 19.562 -4.133 -11.195 1 75 107 HIS A N 1
ATOM 838 C CA . HIS A 1 107 ? 20.578 -5.012 -11.773 1 75 107 HIS A CA 1
ATOM 839 C C . HIS A 1 107 ? 20.859 -6.195 -10.852 1 75 107 HIS A C 1
ATOM 841 O O . HIS A 1 107 ? 21.328 -7.238 -11.305 1 75 107 HIS A O 1
ATOM 847 N N . ASN A 1 108 ? 20.516 -5.996 -9.531 1 68.31 108 ASN A N 1
ATOM 848 C CA . ASN A 1 108 ? 20.734 -7.047 -8.539 1 68.31 108 ASN A CA 1
ATOM 849 C C . ASN A 1 108 ? 22.141 -7.625 -8.633 1 68.31 108 ASN A C 1
ATOM 851 O O . ASN A 1 108 ? 22.312 -8.844 -8.742 1 68.31 108 ASN A O 1
ATOM 855 N N . PRO A 1 109 ? 23.125 -6.738 -8.539 1 77.75 109 PRO A N 1
ATOM 856 C CA . PRO A 1 109 ? 24.484 -7.281 -8.695 1 77.75 109 PRO A CA 1
ATOM 857 C C . PRO A 1 109 ? 24.875 -8.234 -7.57 1 77.75 109 PRO A C 1
ATOM 859 O O . PRO A 1 109 ? 24.438 -8.055 -6.426 1 77.75 109 PRO A O 1
ATOM 862 N N . TYR A 1 110 ? 25.594 -9.273 -7.938 1 90.06 110 TYR A N 1
ATOM 863 C CA . TYR A 1 110 ? 26.172 -10.164 -6.926 1 90.06 110 TYR A CA 1
ATOM 864 C C . TYR A 1 110 ? 27.359 -9.5 -6.23 1 90.06 110 TYR A C 1
ATOM 866 O O . TYR A 1 110 ? 28.188 -8.875 -6.883 1 90.06 110 TYR A O 1
ATOM 874 N N . SER A 1 111 ? 27.281 -9.562 -4.91 1 94.12 111 SER A N 1
ATOM 875 C CA . SER A 1 111 ? 28.359 -8.953 -4.129 1 94.12 111 SER A CA 1
ATOM 876 C C . SER A 1 111 ? 28.766 -9.844 -2.967 1 94.12 111 SER A C 1
ATOM 878 O O . SER A 1 111 ? 28.047 -10.781 -2.613 1 94.12 111 SER A O 1
ATOM 880 N N . CYS A 1 112 ? 30.031 -9.609 -2.553 1 95.88 112 CYS A N 1
ATOM 881 C CA . CYS A 1 112 ? 30.359 -10.164 -1.245 1 95.88 112 CYS A CA 1
ATOM 882 C C . CYS A 1 112 ? 29.703 -9.359 -0.128 1 95.88 112 CYS A C 1
ATOM 884 O O . CYS A 1 112 ? 29.203 -8.258 -0.362 1 95.88 112 CYS A O 1
ATOM 886 N N . ARG A 1 113 ? 29.688 -9.883 1.033 1 95.5 113 ARG A N 1
ATOM 887 C CA . ARG A 1 113 ? 29.016 -9.258 2.172 1 95.5 113 ARG A CA 1
ATOM 888 C C . ARG A 1 113 ? 29.594 -7.879 2.463 1 95.5 113 ARG A C 1
ATOM 890 O O . ARG A 1 113 ? 28.844 -6.91 2.639 1 95.5 113 ARG A O 1
ATOM 897 N N . GLU A 1 114 ? 30.812 -7.801 2.467 1 96.19 114 GLU A N 1
ATOM 898 C CA . GLU A 1 114 ? 31.5 -6.562 2.832 1 96.19 114 GLU A CA 1
ATOM 899 C C . GLU A 1 114 ? 31.188 -5.445 1.838 1 96.19 114 GLU A C 1
ATOM 901 O O . GLU A 1 114 ? 30.875 -4.32 2.234 1 96.19 114 GLU A O 1
ATOM 906 N N . CYS A 1 115 ? 31.25 -5.777 0.564 1 95.38 115 CYS A N 1
ATOM 907 C CA . CYS A 1 115 ? 30.984 -4.785 -0.472 1 95.38 115 CYS A CA 1
ATOM 908 C C . CYS A 1 115 ? 29.531 -4.34 -0.44 1 95.38 115 CYS A C 1
ATOM 910 O O . CYS A 1 115 ? 29.234 -3.158 -0.63 1 95.38 115 CYS A O 1
ATOM 912 N N . LEU A 1 116 ? 28.656 -5.289 -0.214 1 96.12 116 LEU A N 1
ATOM 913 C CA . LEU A 1 116 ? 27.234 -4.945 -0.169 1 96.12 116 LEU A CA 1
ATOM 914 C C . LEU A 1 116 ? 26.953 -3.998 0.991 1 96.12 116 LEU A C 1
ATOM 916 O O . LEU A 1 116 ? 26.203 -3.031 0.835 1 96.12 116 LEU A O 1
ATOM 920 N N . ILE A 1 117 ? 27.516 -4.27 2.137 1 95.88 117 ILE A N 1
ATOM 921 C CA . ILE A 1 117 ? 27.328 -3.428 3.314 1 95.88 117 ILE A CA 1
ATOM 922 C C . ILE A 1 117 ? 27.844 -2.02 3.033 1 95.88 117 ILE A C 1
ATOM 924 O O . ILE A 1 117 ? 27.156 -1.032 3.322 1 95.88 117 ILE A O 1
ATOM 928 N N . GLU A 1 118 ? 28.906 -1.947 2.408 1 93.88 118 GLU A N 1
ATOM 929 C CA . GLU A 1 118 ? 29.516 -0.658 2.096 1 93.88 118 GLU A CA 1
ATOM 930 C C . GLU A 1 118 ? 28.656 0.136 1.118 1 93.88 118 GLU A C 1
ATOM 932 O O . GLU A 1 118 ? 28.5 1.352 1.262 1 93.88 118 GLU A O 1
ATOM 937 N N . ASP A 1 119 ? 28.094 -0.578 0.189 1 92.19 119 ASP A N 1
ATOM 938 C CA . ASP A 1 119 ? 27.297 0.067 -0.847 1 92.19 119 ASP A CA 1
ATOM 939 C C . ASP A 1 119 ? 25.953 0.517 -0.296 1 92.19 119 ASP A C 1
ATOM 941 O O . ASP A 1 119 ? 25.234 1.289 -0.94 1 92.19 119 ASP A O 1
ATOM 945 N N . HIS A 1 120 ? 25.609 0.078 0.917 1 94.38 120 HIS A N 1
ATOM 946 C CA . HIS A 1 120 ? 24.266 0.333 1.426 1 94.38 120 HIS A CA 1
ATOM 947 C C . HIS A 1 120 ? 24.312 1.049 2.771 1 94.38 120 HIS A C 1
ATOM 949 O O . HIS A 1 120 ? 23.406 0.897 3.594 1 94.38 120 HIS A O 1
ATOM 955 N N . ILE A 1 121 ? 25.281 1.843 2.971 1 92 121 ILE A N 1
ATOM 956 C CA . ILE A 1 121 ? 25.469 2.559 4.227 1 92 121 ILE A CA 1
ATOM 957 C C . ILE A 1 121 ? 24.297 3.504 4.469 1 92 121 ILE A C 1
ATOM 959 O O . ILE A 1 121 ? 23.922 3.758 5.617 1 92 121 ILE A O 1
ATOM 963 N N . HIS A 1 122 ? 23.688 3.963 3.412 1 92.88 122 HIS A N 1
ATOM 964 C CA . HIS A 1 122 ? 22.594 4.918 3.545 1 92.88 122 HIS A CA 1
ATOM 965 C C . HIS A 1 122 ? 21.25 4.25 3.293 1 92.88 122 HIS A C 1
ATOM 967 O O . HIS A 1 122 ? 20.203 4.922 3.266 1 92.88 122 HIS A O 1
ATOM 973 N N . GLN A 1 123 ? 21.281 2.951 3.066 1 94.19 123 GLN A N 1
ATOM 974 C CA . GLN A 1 123 ? 20.062 2.217 2.768 1 94.19 123 GLN A CA 1
ATOM 975 C C . GLN A 1 123 ? 19.938 0.973 3.645 1 94.19 123 GLN A C 1
ATOM 977 O O . GLN A 1 123 ? 19.828 -0.145 3.135 1 94.19 123 GLN A O 1
ATOM 982 N N . PRO A 1 124 ? 19.812 1.232 4.926 1 95.88 124 PRO A N 1
ATOM 983 C CA . PRO A 1 124 ? 19.781 0.093 5.844 1 95.88 124 PRO A CA 1
ATOM 984 C C . PRO A 1 124 ? 18.516 -0.741 5.723 1 95.88 124 PRO A C 1
ATOM 986 O O . PRO A 1 124 ? 18.438 -1.843 6.27 1 95.88 124 PRO A O 1
ATOM 989 N N . LEU A 1 125 ? 17.547 -0.243 4.961 1 97.06 125 LEU A N 1
ATOM 990 C CA . LEU A 1 125 ? 16.234 -0.891 4.969 1 97.06 125 LEU A CA 1
ATOM 991 C C . LEU A 1 125 ? 15.992 -1.649 3.67 1 97.06 125 LEU A C 1
ATOM 993 O O . LEU A 1 125 ? 14.852 -1.947 3.32 1 97.06 125 LEU A O 1
ATOM 997 N N . HIS A 1 126 ? 17.016 -1.901 2.896 1 96.69 126 HIS A N 1
ATOM 998 C CA . HIS A 1 126 ? 16.922 -2.787 1.74 1 96.69 126 HIS A CA 1
ATOM 999 C C . HIS A 1 126 ? 16.906 -4.25 2.166 1 96.69 126 HIS A C 1
ATOM 1001 O O . HIS A 1 126 ? 17.625 -4.633 3.098 1 96.69 126 HIS A O 1
ATOM 1007 N N . TRP A 1 127 ? 16.125 -5.016 1.534 1 96.62 127 TRP A N 1
ATOM 1008 C CA . TRP A 1 127 ? 16.188 -6.465 1.711 1 96.62 127 TRP A CA 1
ATOM 1009 C C . TRP A 1 127 ? 17.297 -7.066 0.853 1 96.62 127 TRP A C 1
ATOM 1011 O O . TRP A 1 127 ? 17.531 -6.621 -0.273 1 96.62 127 TRP A O 1
ATOM 1021 N N . VAL A 1 128 ? 17.922 -8.07 1.416 1 96.62 128 VAL A N 1
ATOM 1022 C CA . VAL A 1 128 ? 18.984 -8.742 0.684 1 96.62 128 VAL A CA 1
ATOM 1023 C C . VAL A 1 128 ? 18.734 -10.25 0.686 1 96.62 128 VAL A C 1
ATOM 1025 O O . VAL A 1 128 ? 17.844 -10.742 1.374 1 96.62 128 VAL A O 1
ATOM 1028 N N . GLU A 1 129 ? 19.391 -10.906 -0.222 1 95.94 129 GLU A N 1
ATOM 1029 C CA . GLU A 1 129 ? 19.344 -12.359 -0.317 1 95.94 129 GLU A CA 1
ATOM 1030 C C . GLU A 1 129 ? 20.75 -12.961 -0.295 1 95.94 129 GLU A C 1
ATOM 1032 O O . GLU A 1 129 ? 21.688 -12.383 -0.844 1 95.94 129 GLU A O 1
ATOM 1037 N N . GLU A 1 130 ? 20.828 -14.031 0.359 1 95.94 130 GLU A N 1
ATOM 1038 C CA . GLU A 1 130 ? 22.094 -14.75 0.443 1 95.94 130 GLU A CA 1
ATOM 1039 C C . GLU A 1 130 ? 21.984 -16.125 -0.215 1 95.94 130 GLU A C 1
ATOM 1041 O O . GLU A 1 130 ? 21.047 -16.875 0.036 1 95.94 130 GLU A O 1
ATOM 1046 N N . TRP A 1 131 ? 23 -16.391 -1.075 1 95.25 131 TRP A N 1
ATOM 1047 C CA . TRP A 1 131 ? 23.062 -17.703 -1.705 1 95.25 131 TRP A CA 1
ATOM 1048 C C . TRP A 1 131 ? 23.516 -18.766 -0.708 1 95.25 131 TRP A C 1
ATOM 1050 O O . TRP A 1 131 ? 24.625 -18.688 -0.169 1 95.25 131 TRP A O 1
ATOM 1060 N N . ASN A 1 132 ? 22.734 -19.766 -0.512 1 93.81 132 ASN A N 1
ATOM 1061 C CA . ASN A 1 132 ? 23.078 -20.781 0.47 1 93.81 132 ASN A CA 1
ATOM 1062 C C . ASN A 1 132 ? 23.578 -22.062 -0.203 1 93.81 132 ASN A C 1
ATOM 1064 O O . ASN A 1 132 ? 23.672 -23.109 0.441 1 93.81 132 ASN A O 1
ATOM 1068 N N . GLY A 1 133 ? 23.766 -21.969 -1.444 1 92.75 133 GLY A N 1
ATOM 1069 C CA . GLY A 1 133 ? 24.203 -23.141 -2.211 1 92.75 133 GLY A CA 1
ATOM 1070 C C . GLY A 1 133 ? 23.109 -23.734 -3.064 1 92.75 133 GLY A C 1
ATOM 1071 O O . GLY A 1 133 ? 23.375 -24.438 -4.039 1 92.75 133 GLY A O 1
ATOM 1072 N N . GLN A 1 134 ? 21.844 -23.469 -2.709 1 92.31 134 GLN A N 1
ATOM 1073 C CA . GLN A 1 134 ? 20.703 -24.031 -3.436 1 92.31 134 GLN A CA 1
ATOM 1074 C C . GLN A 1 134 ? 19.797 -22.938 -3.973 1 92.31 134 GLN A C 1
ATOM 1076 O O . GLN A 1 134 ? 19.297 -23.016 -5.098 1 92.31 134 GLN A O 1
ATOM 1081 N N . TYR A 1 135 ? 19.562 -22 -3.178 1 92.56 135 TYR A N 1
ATOM 1082 C CA . TYR A 1 135 ? 18.688 -20.906 -3.562 1 92.56 135 TYR A CA 1
ATOM 1083 C C . TYR A 1 135 ? 19.047 -19.625 -2.811 1 92.56 135 TYR A C 1
ATOM 1085 O O . TYR A 1 135 ? 19.828 -19.656 -1.861 1 92.56 135 TYR A O 1
ATOM 1093 N N . PHE A 1 136 ? 18.484 -18.531 -3.27 1 92.94 136 PHE A N 1
ATOM 1094 C CA . PHE A 1 136 ? 18.641 -17.25 -2.59 1 92.94 136 PHE A CA 1
ATOM 1095 C C . PHE A 1 136 ? 17.688 -17.141 -1.407 1 92.94 136 PHE A C 1
ATOM 1097 O O . PHE A 1 136 ? 16.469 -17.078 -1.588 1 92.94 136 PHE A O 1
ATOM 1104 N N . ALA A 1 137 ? 18.312 -17.094 -0.247 1 94.25 137 ALA A N 1
ATOM 1105 C CA . ALA A 1 137 ? 17.5 -16.938 0.962 1 94.25 137 ALA A CA 1
ATOM 1106 C C . ALA A 1 137 ? 17.359 -15.477 1.351 1 94.25 137 ALA A C 1
ATOM 1108 O O . ALA A 1 137 ? 18.344 -14.742 1.393 1 94.25 137 ALA A O 1
ATOM 1109 N N . LYS A 1 138 ? 16.156 -15.133 1.626 1 92.5 138 LYS A N 1
ATOM 1110 C CA . LYS A 1 138 ? 15.906 -13.758 2.037 1 92.5 138 LYS A CA 1
ATOM 1111 C C . LYS A 1 138 ? 16.547 -13.461 3.389 1 92.5 138 LYS A C 1
ATOM 1113 O O . LYS A 1 138 ? 16.5 -14.289 4.301 1 92.5 138 LYS A O 1
ATOM 1118 N N . CYS A 1 139 ? 17.125 -12.297 3.482 1 92.88 139 CYS A N 1
ATOM 1119 C CA . CYS A 1 139 ? 17.75 -11.852 4.719 1 92.88 139 CYS A CA 1
ATOM 1120 C C . CYS A 1 139 ? 17.781 -10.328 4.801 1 92.88 139 CYS A C 1
ATOM 1122 O O . CYS A 1 139 ? 17.266 -9.648 3.908 1 92.88 139 CYS A O 1
ATOM 1124 N N . SER A 1 140 ? 18.219 -9.852 5.945 1 94.88 140 SER A N 1
ATOM 1125 C CA . SER A 1 140 ? 18.344 -8.406 6.129 1 94.88 140 SER A CA 1
ATOM 1126 C C . SER A 1 140 ? 19.797 -7.973 6.141 1 94.88 140 SER A C 1
ATOM 1128 O O . SER A 1 140 ? 20.703 -8.797 6.312 1 94.88 140 SER A O 1
ATOM 1130 N N . LEU A 1 141 ? 19.953 -6.684 5.867 1 96.69 141 LEU A N 1
ATOM 1131 C CA . LEU A 1 141 ? 21.297 -6.133 5.949 1 96.69 141 LEU A CA 1
ATOM 1132 C C . LEU A 1 141 ? 21.875 -6.305 7.355 1 96.69 141 LEU A C 1
ATOM 1134 O O . LEU A 1 141 ? 23.047 -6.629 7.512 1 96.69 141 LEU A O 1
ATOM 1138 N N . SER A 1 142 ? 21.047 -6.156 8.312 1 95 142 SER A N 1
ATOM 1139 C CA . SER A 1 142 ? 21.469 -6.34 9.695 1 95 142 SER A CA 1
ATOM 1140 C C . SER A 1 142 ? 21.938 -7.773 9.945 1 95 142 SER A C 1
ATOM 1142 O O . SER A 1 142 ? 22.891 -8 10.68 1 95 142 SER A O 1
ATOM 1144 N N . ALA A 1 143 ? 21.297 -8.734 9.398 1 94 143 ALA A N 1
ATOM 1145 C CA . ALA A 1 143 ? 21.609 -10.148 9.594 1 94 143 ALA A CA 1
ATOM 1146 C C . ALA A 1 143 ? 22.969 -10.5 9.008 1 94 143 ALA A C 1
ATOM 1148 O O . ALA A 1 143 ? 23.625 -11.43 9.477 1 94 143 ALA A O 1
ATOM 1149 N N . ILE A 1 144 ? 23.422 -9.719 8.055 1 95.19 144 ILE A N 1
ATOM 1150 C CA . ILE A 1 144 ? 24.719 -10.031 7.461 1 95.19 144 ILE A CA 1
ATOM 1151 C C . ILE A 1 144 ? 25.797 -9.125 8.055 1 95.19 144 ILE A C 1
ATOM 1153 O O . ILE A 1 144 ? 26.922 -9.07 7.555 1 95.19 144 ILE A O 1
ATOM 1157 N N . GLY A 1 145 ? 25.391 -8.328 9.055 1 94.38 145 GLY A N 1
ATOM 1158 C CA . GLY A 1 145 ? 26.406 -7.668 9.859 1 94.38 145 GLY A CA 1
ATOM 1159 C C . GLY A 1 145 ? 26.391 -6.156 9.711 1 94.38 145 GLY A C 1
ATOM 1160 O O . GLY A 1 145 ? 27.234 -5.465 10.305 1 94.38 145 GLY A O 1
ATOM 1161 N N . SER A 1 146 ? 25.5 -5.582 8.992 1 95.88 146 SER A N 1
ATOM 1162 C CA . SER A 1 146 ? 25.453 -4.137 8.789 1 95.88 146 SER A CA 1
ATOM 1163 C C . SER A 1 146 ? 25.016 -3.41 10.055 1 95.88 146 SER A C 1
ATOM 1165 O O . SER A 1 146 ? 24.109 -3.873 10.758 1 95.88 146 SER A O 1
ATOM 1167 N N . VAL A 1 147 ? 25.672 -2.287 10.352 1 95.38 147 VAL A N 1
ATOM 1168 C CA . VAL A 1 147 ? 25.312 -1.395 11.453 1 95.38 147 VAL A CA 1
ATOM 1169 C C . VAL A 1 147 ? 25.047 0.006 10.906 1 95.38 147 VAL A C 1
ATOM 1171 O O . VAL A 1 147 ? 25.828 0.535 10.117 1 95.38 147 VAL A O 1
ATOM 1174 N N . PHE A 1 148 ? 23.953 0.554 11.273 1 95.75 148 PHE A N 1
ATOM 1175 C CA . PHE A 1 148 ? 23.609 1.909 10.852 1 95.75 148 PHE A CA 1
ATOM 1176 C C . PHE A 1 148 ? 24.125 2.932 11.859 1 95.75 148 PHE A C 1
ATOM 1178 O O . PHE A 1 148 ? 23.828 2.844 13.055 1 95.75 148 PHE A O 1
ATOM 1185 N N . TYR A 1 149 ? 24.828 3.914 11.383 1 93.38 149 TYR A N 1
ATOM 1186 C CA . TYR A 1 149 ? 25.406 4.953 12.234 1 93.38 149 TYR A CA 1
ATOM 1187 C C . TYR A 1 149 ? 24.641 6.266 12.078 1 93.38 149 TYR A C 1
ATOM 1189 O O . TYR A 1 149 ? 24.516 6.785 10.969 1 93.38 149 TYR A O 1
ATOM 1197 N N . PHE A 1 150 ? 24.156 6.711 13.195 1 93.44 150 PHE A N 1
ATOM 1198 C CA . PHE A 1 150 ? 23.547 8.039 13.164 1 93.44 150 PHE A CA 1
ATOM 1199 C C . PHE A 1 150 ? 24.625 9.117 13.086 1 93.44 150 PHE A C 1
ATOM 1201 O O . PHE A 1 150 ? 25.672 9 13.719 1 93.44 150 PHE A O 1
ATOM 1208 N N . GLY A 1 151 ? 24.328 9.945 12.32 1 87.88 151 GLY A N 1
ATOM 1209 C CA . GLY A 1 151 ? 25.266 11.039 12.164 1 87.88 151 GLY A CA 1
ATOM 1210 C C . GLY A 1 151 ? 26.469 10.688 11.297 1 87.88 151 GLY A C 1
ATOM 1211 O O . GLY A 1 151 ? 26.609 9.547 10.867 1 87.88 151 GLY A O 1
ATOM 1212 N N . HIS A 1 152 ? 27.141 11.555 10.836 1 86.44 152 HIS A N 1
ATOM 1213 C CA . HIS A 1 152 ? 28.453 11.469 10.211 1 86.44 152 HIS A CA 1
ATOM 1214 C C . HIS A 1 152 ? 28.391 10.695 8.891 1 86.44 152 HIS A C 1
ATOM 1216 O O . HIS A 1 152 ? 29.297 9.922 8.57 1 86.44 152 HIS A O 1
ATOM 1222 N N . ASP A 1 153 ? 27.344 10.688 8.211 1 82.06 153 ASP A N 1
ATOM 1223 C CA . ASP A 1 153 ? 27.156 10.195 6.844 1 82.06 153 ASP A CA 1
ATOM 1224 C C . ASP A 1 153 ? 27.609 8.742 6.723 1 82.06 153 ASP A C 1
ATOM 1226 O O . ASP A 1 153 ? 28.391 8.406 5.832 1 82.06 153 ASP A O 1
ATOM 1230 N N . GLY A 1 154 ? 27.312 7.969 7.781 1 82.75 154 GLY A N 1
ATOM 1231 C CA . GLY A 1 154 ? 27.578 6.543 7.688 1 82.75 154 GLY A CA 1
ATOM 1232 C C . GLY A 1 154 ? 28.828 6.121 8.43 1 82.75 154 GLY A C 1
ATOM 1233 O O . GLY A 1 154 ? 29.141 4.93 8.516 1 82.75 154 GLY A O 1
ATOM 1234 N N . ALA A 1 155 ? 29.5 7.043 8.953 1 86.69 155 ALA A N 1
ATOM 1235 C CA . ALA A 1 155 ? 30.719 6.723 9.711 1 86.69 155 ALA A CA 1
ATOM 1236 C C . ALA A 1 155 ? 30.422 6.695 11.211 1 86.69 155 ALA A C 1
ATOM 1238 O O . ALA A 1 155 ? 29.422 7.25 11.672 1 86.69 155 ALA A O 1
ATOM 1239 N N . ILE A 1 156 ? 31.297 6.039 11.852 1 89 156 ILE A N 1
ATOM 1240 C CA . ILE A 1 156 ? 31.156 5.953 13.305 1 89 156 ILE A CA 1
ATOM 1241 C C . ILE A 1 156 ? 31.406 7.32 13.93 1 89 156 ILE A C 1
ATOM 1243 O O . ILE A 1 156 ? 32.281 8.062 13.484 1 89 156 ILE A O 1
ATOM 1247 N N . CYS A 1 157 ? 30.641 7.609 14.914 1 92.69 157 CYS A N 1
ATOM 1248 C CA . CYS A 1 157 ? 30.828 8.867 15.633 1 92.69 157 CYS A CA 1
ATOM 1249 C C . CYS A 1 157 ? 32.156 8.883 16.391 1 92.69 157 CYS A C 1
ATOM 1251 O O . CYS A 1 157 ? 32.438 7.98 17.188 1 92.69 157 CYS A O 1
ATOM 1253 N N . PRO A 1 158 ? 32.938 9.906 16.219 1 91.06 158 PRO A N 1
ATOM 1254 C CA . PRO A 1 158 ? 34.25 9.984 16.922 1 91.06 158 PRO A CA 1
ATOM 1255 C C . PRO A 1 158 ? 34.062 10.109 18.438 1 91.06 158 PRO A C 1
ATOM 1257 O O . PRO A 1 158 ? 35 9.828 19.188 1 91.06 158 PRO A O 1
ATOM 1260 N N . HIS A 1 159 ? 32.969 10.461 18.922 1 91.94 159 HIS A N 1
ATOM 1261 C CA . HIS A 1 159 ? 32.719 10.688 20.344 1 91.94 159 HIS A CA 1
ATOM 1262 C C . HIS A 1 159 ? 32.062 9.484 20.984 1 91.94 159 HIS A C 1
ATOM 1264 O O . HIS A 1 159 ? 31.594 9.57 22.125 1 91.94 159 HIS A O 1
ATOM 1270 N N . THR A 1 160 ? 31.969 8.469 20.219 1 88.69 160 THR A N 1
ATOM 1271 C CA . THR A 1 160 ? 31.391 7.262 20.797 1 88.69 160 THR A CA 1
ATOM 1272 C C . THR A 1 160 ? 32.25 6.742 21.938 1 88.69 160 THR A C 1
ATOM 1274 O O . THR A 1 160 ? 33.469 6.52 21.766 1 88.69 160 THR A O 1
ATOM 1277 N N . PRO A 1 161 ? 31.594 6.605 23.109 1 84.44 161 PRO A N 1
ATOM 1278 C CA . PRO A 1 161 ? 32.375 6.074 24.234 1 84.44 161 PRO A CA 1
ATOM 12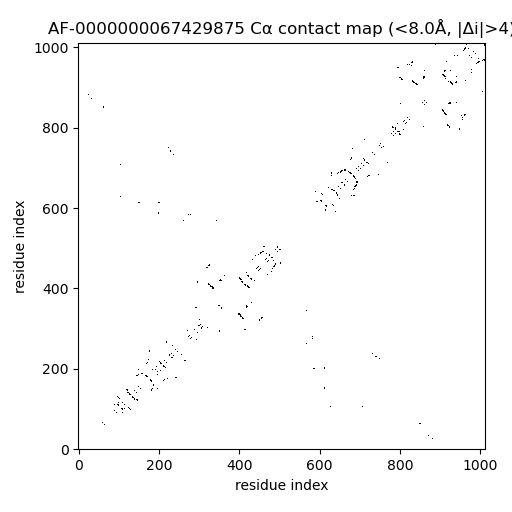79 C C . PRO A 1 161 ? 32.938 4.672 23.969 1 84.44 161 PRO A C 1
ATOM 1281 O O . PRO A 1 161 ? 32.281 3.889 23.25 1 84.44 161 PRO A O 1
ATOM 1284 N N . THR A 1 162 ? 34.031 4.41 24.484 1 79.56 162 THR A N 1
ATOM 1285 C CA . THR A 1 162 ? 34.688 3.119 24.297 1 79.56 162 THR A CA 1
ATOM 1286 C C . THR A 1 162 ? 33.781 1.985 24.766 1 79.56 162 THR A C 1
ATOM 1288 O O . THR A 1 162 ? 33.781 0.907 24.172 1 79.56 162 THR A O 1
ATOM 1291 N N . SER A 1 163 ? 32.969 2.25 25.828 1 75.81 163 SER A N 1
ATOM 1292 C CA . SER A 1 163 ? 32.062 1.236 26.359 1 75.81 163 SER A CA 1
ATOM 1293 C C . SER A 1 163 ? 30.953 0.887 25.375 1 75.81 163 SER A C 1
ATOM 1295 O O . SER A 1 163 ? 30.359 -0.193 25.453 1 75.81 163 SER A O 1
ATOM 1297 N N . HIS A 1 164 ? 30.719 1.794 24.531 1 72.81 164 HIS A N 1
ATOM 1298 C CA . HIS A 1 164 ? 29.625 1.6 23.609 1 72.81 164 HIS A CA 1
ATOM 1299 C C . HIS A 1 164 ? 30.125 1.136 22.234 1 72.81 164 HIS A C 1
ATOM 1301 O O . HIS A 1 164 ? 29.328 0.777 21.375 1 72.81 164 HIS A O 1
ATOM 1307 N N . GLN A 1 165 ? 31.406 1.088 22.297 1 70.19 165 GLN A N 1
ATOM 1308 C CA . GLN A 1 165 ? 31.984 0.696 21.016 1 70.19 165 GLN A CA 1
ATOM 1309 C C . GLN A 1 165 ? 31.688 -0.77 20.719 1 70.19 165 GLN A C 1
ATOM 1311 O O . GLN A 1 165 ? 31.891 -1.64 21.562 1 70.19 165 GLN A O 1
ATOM 1316 N N . GLY A 1 166 ? 31.109 -0.974 19.656 1 68.81 166 GLY A N 1
ATOM 1317 C CA . GLY A 1 166 ? 30.828 -2.332 19.219 1 68.81 166 GLY A CA 1
ATOM 1318 C C . GLY A 1 166 ? 29.5 -2.854 19.734 1 68.81 166 GLY A C 1
ATOM 1319 O O . GLY A 1 166 ? 29.078 -3.959 19.391 1 68.81 166 GLY A O 1
ATOM 1320 N N . LYS A 1 167 ? 28.844 -2.043 20.594 1 81.56 167 LYS A N 1
ATOM 1321 C CA . LYS A 1 167 ? 27.578 -2.502 21.156 1 81.56 167 LYS A CA 1
ATOM 1322 C C . LYS A 1 167 ? 26.391 -1.819 20.453 1 81.56 167 LYS A C 1
ATOM 1324 O O . LYS A 1 167 ? 25.875 -0.813 20.953 1 81.56 167 LYS A O 1
ATOM 1329 N N . SER A 1 168 ? 26.016 -2.402 19.469 1 87.56 168 SER A N 1
ATOM 1330 C CA . SER A 1 168 ? 24.891 -1.852 18.719 1 87.56 168 SER A CA 1
ATOM 1331 C C . SER A 1 168 ? 23.562 -2.24 19.359 1 87.56 168 SER A C 1
ATOM 1333 O O . SER A 1 168 ? 23.484 -3.211 20.125 1 87.56 168 SER A O 1
ATOM 1335 N N . LEU A 1 169 ? 22.609 -1.345 19.234 1 91.69 169 LEU A N 1
ATOM 1336 C CA . LEU A 1 169 ? 21.25 -1.591 19.703 1 91.69 169 LEU A CA 1
ATOM 1337 C C . LEU A 1 169 ? 20.344 -2.023 18.547 1 91.69 169 LEU A C 1
ATOM 1339 O O . LEU A 1 169 ? 20.453 -1.495 17.438 1 91.69 169 LEU A O 1
ATOM 1343 N N . SER A 1 170 ? 19.547 -2.986 18.859 1 94.88 170 SER A N 1
ATOM 1344 C CA . SER A 1 170 ? 18.594 -3.436 17.859 1 94.88 170 SER A CA 1
ATOM 1345 C C . SER A 1 170 ? 17.328 -2.592 17.891 1 94.88 170 SER A C 1
ATOM 1347 O O . SER A 1 170 ? 16.734 -2.389 18.953 1 94.88 170 SER A O 1
ATOM 1349 N N . MET A 1 171 ? 16.953 -2.062 16.766 1 97 171 MET A N 1
ATOM 1350 C CA . MET A 1 171 ? 15.719 -1.287 16.625 1 97 171 MET A CA 1
ATOM 1351 C C . MET A 1 171 ? 14.797 -1.917 15.578 1 97 171 MET A C 1
ATOM 1353 O O . MET A 1 171 ? 15.266 -2.525 14.617 1 97 171 MET A O 1
ATOM 1357 N N . THR A 1 172 ? 13.516 -1.752 15.82 1 98.31 172 THR A N 1
ATOM 1358 C CA . THR A 1 172 ? 12.516 -2.158 14.836 1 98.31 172 THR A CA 1
ATOM 1359 C C . THR A 1 172 ? 12.047 -0.959 14.016 1 98.31 172 THR A C 1
ATOM 1361 O O . THR A 1 172 ? 11.547 0.02 14.57 1 98.31 172 THR A O 1
ATOM 1364 N N . ILE A 1 173 ? 12.25 -1.035 12.75 1 98.5 173 ILE A N 1
ATOM 1365 C CA . ILE A 1 173 ? 11.867 0.069 11.875 1 98.5 173 ILE A CA 1
ATOM 1366 C C . ILE A 1 173 ? 10.773 -0.388 10.922 1 98.5 173 ILE A C 1
ATOM 1368 O O . ILE A 1 173 ? 10.938 -1.375 10.203 1 98.5 173 ILE A O 1
ATOM 1372 N N . LEU A 1 174 ? 9.641 0.266 10.984 1 98.75 174 LEU A N 1
ATOM 1373 C CA . LEU A 1 174 ? 8.594 0.047 9.984 1 98.75 174 LEU A CA 1
ATOM 1374 C C . LEU A 1 174 ? 8.828 0.922 8.758 1 98.75 174 LEU A C 1
ATOM 1376 O O . LEU A 1 174 ? 8.992 2.139 8.875 1 98.75 174 LEU A O 1
ATOM 1380 N N . HIS A 1 175 ? 8.898 0.308 7.641 1 98.38 175 HIS A N 1
ATOM 1381 C CA . HIS A 1 175 ? 9.109 0.962 6.355 1 98.38 175 HIS A CA 1
ATOM 1382 C C . HIS A 1 175 ? 8.141 0.435 5.301 1 98.38 175 HIS A C 1
ATOM 1384 O O . HIS A 1 175 ? 7.387 -0.503 5.562 1 98.38 175 HIS A O 1
ATOM 1390 N N . THR A 1 176 ? 8.133 1.059 4.176 1 97.75 176 THR A N 1
ATOM 1391 C CA . THR A 1 176 ? 7.141 0.764 3.145 1 97.75 176 THR A CA 1
ATOM 1392 C C . THR A 1 176 ? 7.297 -0.667 2.639 1 97.75 176 THR A C 1
ATOM 1394 O O . THR A 1 176 ? 6.336 -1.266 2.148 1 97.75 176 THR A O 1
ATOM 1397 N N . ASN A 1 177 ? 8.516 -1.225 2.734 1 97.44 177 ASN A N 1
ATOM 1398 C CA . ASN A 1 177 ? 8.734 -2.564 2.203 1 97.44 177 ASN A CA 1
ATOM 1399 C C . ASN A 1 177 ? 8.719 -3.617 3.307 1 97.44 177 ASN A C 1
ATOM 1401 O O . ASN A 1 177 ? 9.125 -4.758 3.092 1 97.44 177 ASN A O 1
ATOM 1405 N N . GLY A 1 178 ? 8.328 -3.209 4.555 1 97.75 178 GLY A N 1
ATOM 1406 C CA . GLY A 1 178 ? 8.18 -4.219 5.594 1 97.75 178 GLY A CA 1
ATOM 1407 C C . GLY A 1 178 ? 8.656 -3.744 6.953 1 97.75 178 GLY A C 1
ATOM 1408 O O . GLY A 1 178 ? 8.859 -2.549 7.164 1 97.75 178 GLY A O 1
ATOM 1409 N N . VAL A 1 179 ? 8.75 -4.695 7.898 1 98.38 179 VAL A N 1
ATOM 1410 C CA . VAL A 1 179 ? 9.242 -4.488 9.258 1 98.38 179 VAL A CA 1
ATOM 1411 C C . VAL A 1 179 ? 10.68 -4.98 9.359 1 98.38 179 VAL A C 1
ATOM 1413 O O . VAL A 1 179 ? 10.961 -6.164 9.133 1 98.38 179 VAL A O 1
ATOM 1416 N N . HIS A 1 180 ? 11.547 -4.055 9.742 1 98 180 HIS A N 1
ATOM 1417 C CA . HIS A 1 180 ? 12.977 -4.359 9.734 1 98 180 HIS A CA 1
ATOM 1418 C C . HIS A 1 180 ? 13.547 -4.375 11.148 1 98 180 HIS A C 1
ATOM 1420 O O . HIS A 1 180 ? 13.125 -3.59 12 1 98 180 HIS A O 1
ATOM 1426 N N . SER A 1 181 ? 14.445 -5.25 11.328 1 96.94 181 SER A N 1
ATOM 1427 C CA . SER A 1 181 ? 15.352 -5.16 12.469 1 96.94 181 SER A CA 1
ATOM 1428 C C . SER A 1 181 ? 16.688 -4.562 12.062 1 96.94 181 SER A C 1
ATOM 1430 O O . SER A 1 181 ? 17.375 -5.086 11.172 1 96.94 181 SER A O 1
ATOM 1432 N N . VAL A 1 182 ? 17.062 -3.453 12.688 1 97.19 182 VAL A N 1
ATOM 1433 C CA . VAL A 1 182 ? 18.297 -2.746 12.312 1 97.19 182 VAL A CA 1
ATOM 1434 C C . VAL A 1 182 ? 19.172 -2.539 13.547 1 97.19 182 VAL A C 1
ATOM 1436 O O . VAL A 1 182 ? 18.672 -2.176 14.617 1 97.19 182 VAL A O 1
ATOM 1439 N N . HIS A 1 183 ? 20.438 -2.826 13.406 1 96.62 183 HIS A N 1
ATOM 1440 C CA . HIS A 1 183 ? 21.406 -2.473 14.438 1 96.62 183 HIS A CA 1
ATOM 1441 C C . HIS A 1 183 ? 21.906 -1.04 14.266 1 96.62 183 HIS A C 1
ATOM 1443 O O . HIS A 1 183 ? 22.281 -0.637 13.164 1 96.62 183 HIS A O 1
ATOM 1449 N N . VAL A 1 184 ? 21.875 -0.295 15.383 1 95.69 184 VAL A N 1
ATOM 1450 C CA . VAL A 1 184 ? 22.203 1.12 15.242 1 95.69 184 VAL A CA 1
ATOM 1451 C C . VAL A 1 184 ? 23.219 1.519 16.312 1 95.69 184 VAL A C 1
ATOM 1453 O O . VAL A 1 184 ? 23.297 0.895 17.375 1 95.69 184 VAL A O 1
ATOM 1456 N N . LEU A 1 185 ? 24.016 2.508 15.969 1 94.75 185 LEU A N 1
ATOM 1457 C CA . LEU A 1 185 ? 24.859 3.236 16.906 1 94.75 185 LEU A CA 1
ATOM 1458 C C . LEU A 1 185 ? 24.578 4.734 16.844 1 94.75 185 LEU A C 1
ATOM 1460 O O . LEU A 1 185 ? 24.594 5.328 15.766 1 94.75 185 LEU A O 1
ATOM 1464 N N . TRP A 1 186 ? 24.344 5.309 18 1 94 186 TRP A N 1
ATOM 1465 C CA . TRP A 1 186 ? 23.938 6.711 18.094 1 94 186 TRP A CA 1
ATOM 1466 C C . TRP A 1 186 ? 25.156 7.629 18 1 94 186 TRP A C 1
ATOM 1468 O O . TRP A 1 186 ? 26.281 7.211 18.281 1 94 186 TRP A O 1
ATOM 1478 N N . CYS A 1 187 ? 24.922 8.797 17.5 1 94.38 187 CYS A N 1
ATOM 1479 C CA . CYS A 1 187 ? 25.938 9.844 17.516 1 94.38 187 CYS A CA 1
ATOM 1480 C C . CYS A 1 187 ? 26.031 10.477 18.906 1 94.38 187 CYS A C 1
ATOM 1482 O O . CYS A 1 187 ? 25.016 10.789 19.516 1 94.38 187 CYS A O 1
ATOM 1484 N N . HIS A 1 188 ? 27.234 10.695 19.375 1 93.44 188 HIS A N 1
ATOM 1485 C CA . HIS A 1 188 ? 27.453 11.242 20.703 1 93.44 188 HIS A CA 1
ATOM 1486 C C . HIS A 1 188 ? 28.109 12.625 20.641 1 93.44 188 HIS A C 1
ATOM 1488 O O . HIS A 1 188 ? 28.609 13.125 21.641 1 93.44 188 HIS A O 1
ATOM 1494 N N . CYS A 1 189 ? 28.141 13.227 19.469 1 93.81 189 CYS A N 1
ATOM 1495 C CA . CYS A 1 189 ? 28.672 14.578 19.328 1 93.81 189 CYS A CA 1
ATOM 1496 C C . CYS A 1 189 ? 27.844 15.578 20.125 1 93.81 189 CYS A C 1
ATOM 1498 O O . CYS A 1 189 ? 26.641 15.391 20.297 1 93.81 189 CYS A O 1
ATOM 1500 N N . PRO A 1 190 ? 28.641 16.609 20.531 1 90.56 190 PRO A N 1
ATOM 1501 C CA . PRO A 1 190 ? 27.875 17.703 21.125 1 90.56 190 PRO A CA 1
ATOM 1502 C C . PRO A 1 190 ? 26.891 18.344 20.156 1 90.56 190 PRO A C 1
ATOM 1504 O O . PRO A 1 190 ? 27.25 18.641 19.016 1 90.56 190 PRO A O 1
ATOM 1507 N N . GLY A 1 191 ? 25.609 18.375 20.438 1 89.56 191 GLY A N 1
ATOM 1508 C CA . GLY A 1 191 ? 24.625 18.984 19.562 1 89.56 191 GLY A CA 1
ATOM 1509 C C . GLY A 1 191 ? 23.797 17.969 18.781 1 89.56 191 GLY A C 1
ATOM 1510 O O . GLY A 1 191 ? 22.859 18.344 18.078 1 89.56 191 GLY A O 1
ATOM 1511 N N . ALA A 1 192 ? 24.219 16.734 18.891 1 91.94 192 ALA A N 1
ATOM 1512 C CA . ALA A 1 192 ? 23.484 15.703 18.141 1 91.94 192 ALA A CA 1
ATOM 1513 C C . ALA A 1 192 ? 22.062 15.562 18.672 1 91.94 192 ALA A C 1
ATOM 1515 O O . ALA A 1 192 ? 21.172 15.109 17.953 1 91.94 192 ALA A O 1
ATOM 1516 N N . GLY A 1 193 ? 21.828 16.016 19.875 1 91.25 193 GLY A N 1
ATOM 1517 C CA . GLY A 1 193 ? 20.531 15.859 20.5 1 91.25 193 GLY A CA 1
ATOM 1518 C C . GLY A 1 193 ? 20.281 14.461 21.031 1 91.25 193 GLY A C 1
ATOM 1519 O O . GLY A 1 193 ? 21.188 13.609 20.984 1 91.25 193 GLY A O 1
ATOM 1520 N N . ASP A 1 194 ? 19.078 14.242 21.516 1 93.94 194 ASP A N 1
ATOM 1521 C CA . ASP A 1 194 ? 18.719 12.93 22.031 1 93.94 194 ASP A CA 1
ATOM 1522 C C . ASP A 1 194 ? 18.281 11.984 20.922 1 93.94 194 ASP A C 1
ATOM 1524 O O . ASP A 1 194 ? 18.406 12.32 19.734 1 93.94 194 ASP A O 1
ATOM 1528 N N . ARG A 1 195 ? 17.891 10.828 21.297 1 94.75 195 ARG A N 1
ATOM 1529 C CA . ARG A 1 195 ? 17.5 9.805 20.328 1 94.75 195 ARG A CA 1
ATOM 1530 C C . ARG A 1 195 ? 16.375 10.305 19.422 1 94.75 195 ARG A C 1
ATOM 1532 O O . ARG A 1 195 ? 16.359 10.039 18.219 1 94.75 195 ARG A O 1
ATOM 1539 N N . ILE A 1 196 ? 15.453 11.047 20.016 1 96.81 196 ILE A N 1
ATOM 1540 C CA . ILE A 1 196 ? 14.312 11.555 19.25 1 96.81 196 ILE A CA 1
ATOM 1541 C C . ILE A 1 196 ? 14.797 12.539 18.188 1 96.81 196 ILE A C 1
ATOM 1543 O O . ILE A 1 196 ? 14.375 12.461 17.031 1 96.81 196 ILE A O 1
ATOM 1547 N N . ASP A 1 197 ? 15.734 13.375 18.594 1 96.38 197 ASP A N 1
ATOM 1548 C CA . ASP A 1 197 ? 16.297 14.344 17.656 1 96.38 197 ASP A CA 1
ATOM 1549 C C . ASP A 1 197 ? 16.953 13.633 16.469 1 96.38 197 ASP A C 1
ATOM 1551 O O . ASP A 1 197 ? 16.719 14 15.32 1 96.38 197 ASP A O 1
ATOM 1555 N N . GLN A 1 198 ? 17.719 12.656 16.797 1 95.25 198 GLN A N 1
ATOM 1556 C CA . GLN A 1 198 ? 18.5 11.961 15.773 1 95.25 198 GLN A CA 1
ATOM 1557 C C . GLN A 1 198 ? 17.578 11.164 14.844 1 95.25 198 GLN A C 1
ATOM 1559 O O . GLN A 1 198 ? 17.781 11.141 13.633 1 95.25 198 GLN A O 1
ATOM 1564 N N . LEU A 1 199 ? 16.578 10.547 15.398 1 97.06 199 LEU A N 1
ATOM 1565 C CA . LEU A 1 199 ? 15.617 9.789 14.609 1 97.06 199 LEU A CA 1
ATOM 1566 C C . LEU A 1 199 ? 14.844 10.719 13.672 1 97.06 199 LEU A C 1
ATOM 1568 O O . LEU A 1 199 ? 14.758 10.461 12.469 1 97.06 199 LEU A O 1
ATOM 1572 N N . MET A 1 200 ? 14.344 11.812 14.195 1 96.38 200 MET A N 1
ATOM 1573 C CA . MET A 1 200 ? 13.531 12.742 13.414 1 96.38 200 MET A CA 1
ATOM 1574 C C . MET A 1 200 ? 14.359 13.414 12.32 1 96.38 200 MET A C 1
ATOM 1576 O O . MET A 1 200 ? 13.852 13.688 11.234 1 96.38 200 MET A O 1
ATOM 1580 N N . LYS A 1 201 ? 15.562 13.555 12.594 1 92.81 201 LYS A N 1
ATOM 1581 C CA . LYS A 1 201 ? 16.453 14.211 11.641 1 92.81 201 LYS A CA 1
ATOM 1582 C C . LYS A 1 201 ? 16.609 13.375 10.375 1 92.81 201 LYS A C 1
ATOM 1584 O O . LYS A 1 201 ? 16.75 13.914 9.281 1 92.81 201 LYS A O 1
ATOM 1589 N N . ILE A 1 202 ? 16.531 12.109 10.508 1 94.06 202 ILE A N 1
ATOM 1590 C CA . ILE A 1 202 ? 16.75 11.266 9.336 1 94.06 202 ILE A CA 1
ATOM 1591 C C . ILE A 1 202 ? 15.422 10.805 8.766 1 94.06 202 ILE A C 1
ATOM 1593 O O . ILE A 1 202 ? 15.383 9.992 7.836 1 94.06 202 ILE A O 1
ATOM 1597 N N . GLY A 1 203 ? 14.359 11.195 9.383 1 95.38 203 GLY A N 1
ATOM 1598 C CA . GLY A 1 203 ? 13.039 10.875 8.844 1 95.38 203 GLY A CA 1
ATOM 1599 C C . GLY A 1 203 ? 12.453 9.609 9.438 1 95.38 203 GLY A C 1
ATOM 1600 O O . GLY A 1 203 ? 11.664 8.922 8.789 1 95.38 203 GLY A O 1
ATOM 1601 N N . TRP A 1 204 ? 12.922 9.211 10.633 1 97.62 204 TRP A N 1
ATOM 1602 C CA . TRP A 1 204 ? 12.336 8.109 11.398 1 97.62 204 TRP A CA 1
ATOM 1603 C C . TRP A 1 204 ? 11.539 8.633 12.586 1 97.62 204 TRP A C 1
ATOM 1605 O O . TRP A 1 204 ? 12.109 9.211 13.516 1 97.62 204 TRP A O 1
ATOM 1615 N N . PHE A 1 205 ? 10.273 8.477 12.531 1 98.56 205 PHE A N 1
ATOM 1616 C CA . PHE A 1 205 ? 9.406 8.914 13.617 1 98.56 205 PHE A CA 1
ATOM 1617 C C . PHE A 1 205 ? 9.414 7.898 14.758 1 98.56 205 PHE A C 1
ATOM 1619 O O . PHE A 1 205 ? 9.039 6.738 14.562 1 98.56 205 PHE A O 1
ATOM 1626 N N . PRO A 1 206 ? 9.789 8.312 15.945 1 98.06 206 PRO A N 1
ATOM 1627 C CA . PRO A 1 206 ? 9.828 7.363 17.062 1 98.06 206 PRO A CA 1
ATOM 1628 C C . PRO A 1 206 ? 8.438 6.906 17.5 1 98.06 206 PRO A C 1
ATOM 1630 O O . PRO A 1 206 ? 7.488 7.691 17.469 1 98.06 206 PRO A O 1
ATOM 1633 N N . ALA A 1 207 ? 8.328 5.672 17.938 1 96.94 207 ALA A N 1
ATOM 1634 C CA . ALA A 1 207 ? 7.055 5.129 18.375 1 96.94 207 ALA A CA 1
ATOM 1635 C C . ALA A 1 207 ? 6.789 5.484 19.844 1 96.94 207 ALA A C 1
ATOM 1637 O O . ALA A 1 207 ? 5.66 5.367 20.328 1 96.94 207 ALA A O 1
ATOM 1638 N N . THR A 1 208 ? 7.812 5.801 20.562 1 94.69 208 THR A N 1
ATOM 1639 C CA . THR A 1 208 ? 7.711 6.242 21.938 1 94.69 208 THR A CA 1
ATOM 1640 C C . THR A 1 208 ? 8.633 7.43 22.203 1 94.69 208 THR A C 1
ATOM 1642 O O . THR A 1 208 ? 9.586 7.656 21.453 1 94.69 208 THR A O 1
ATOM 1645 N N . LEU A 1 209 ? 8.297 8.125 23.172 1 93.56 209 LEU A N 1
ATOM 1646 C CA . LEU A 1 209 ? 9.055 9.336 23.484 1 93.56 209 LEU A CA 1
ATOM 1647 C C . LEU A 1 209 ? 10.25 9.016 24.375 1 93.56 209 LEU A C 1
ATOM 1649 O O . LEU A 1 209 ? 11.25 9.742 24.359 1 93.56 209 LEU A O 1
ATOM 1653 N N . ASN A 1 210 ? 10.102 7.945 25.078 1 90.94 210 ASN A N 1
ATOM 1654 C CA . ASN A 1 210 ? 11.188 7.586 25.984 1 90.94 210 ASN A CA 1
ATOM 1655 C C . ASN A 1 210 ? 12 6.402 25.453 1 90.94 210 ASN A C 1
ATOM 1657 O O . ASN A 1 210 ? 11.492 5.281 25.391 1 90.94 210 ASN A O 1
ATOM 1661 N N . LYS A 1 211 ? 13.273 6.633 25.078 1 91.75 211 LYS A N 1
ATOM 1662 C CA . LYS A 1 211 ? 14.203 5.613 24.609 1 91.75 211 LYS A CA 1
ATOM 1663 C C . LYS A 1 211 ? 13.562 4.742 23.531 1 91.75 211 LYS A C 1
ATOM 1665 O O . LYS A 1 211 ? 13.438 3.525 23.703 1 91.75 211 LYS A O 1
ATOM 1670 N N . PRO A 1 212 ? 13.227 5.352 22.5 1 95.62 212 PRO A N 1
ATOM 1671 C CA . PRO A 1 212 ? 12.531 4.605 21.453 1 95.62 212 PRO A CA 1
ATOM 1672 C C . PRO A 1 212 ? 13.359 3.441 20.906 1 95.62 212 PRO A C 1
ATOM 1674 O O . PRO A 1 212 ? 14.555 3.592 20.656 1 95.62 212 PRO A O 1
ATOM 1677 N N . GLU A 1 213 ? 12.734 2.312 20.75 1 96.12 213 GLU A N 1
ATOM 1678 C CA . GLU A 1 213 ? 13.328 1.13 20.141 1 96.12 213 GLU A CA 1
ATOM 1679 C C . GLU A 1 213 ? 12.594 0.744 18.859 1 96.12 213 GLU A C 1
ATOM 1681 O O . GLU A 1 213 ? 12.938 -0.25 18.219 1 96.12 213 GLU A O 1
ATOM 1686 N N . THR A 1 214 ? 11.57 1.456 18.578 1 97.94 214 THR A N 1
ATOM 1687 C CA . THR A 1 214 ? 10.789 1.303 17.359 1 97.94 214 THR A CA 1
ATOM 1688 C C . THR A 1 214 ? 10.578 2.652 16.672 1 97.94 214 THR A C 1
ATOM 1690 O O . THR A 1 214 ? 10.359 3.664 17.344 1 97.94 214 THR A O 1
ATOM 1693 N N . ALA A 1 215 ? 10.68 2.678 15.414 1 98.62 215 ALA A N 1
ATOM 1694 C CA . ALA A 1 215 ? 10.406 3.896 14.656 1 98.62 215 ALA A CA 1
ATOM 1695 C C . ALA A 1 215 ? 9.703 3.578 13.344 1 98.62 215 ALA A C 1
ATOM 1697 O O . ALA A 1 215 ? 9.758 2.445 12.859 1 98.62 215 ALA A O 1
ATOM 1698 N N . LEU A 1 216 ? 8.984 4.504 12.859 1 98.69 216 LEU A N 1
ATOM 1699 C CA . LEU A 1 216 ? 8.352 4.453 11.555 1 98.69 216 LEU A CA 1
ATOM 1700 C C . LEU A 1 216 ? 8.945 5.5 10.617 1 98.69 216 LEU A C 1
ATOM 1702 O O . LEU A 1 216 ? 9.117 6.66 11 1 98.69 216 LEU A O 1
ATOM 1706 N N . THR A 1 217 ? 9.258 5.07 9.461 1 98.31 217 THR A N 1
ATOM 1707 C CA . THR A 1 217 ? 9.812 6.051 8.531 1 98.31 217 THR A CA 1
ATOM 1708 C C . THR A 1 217 ? 8.742 7.051 8.094 1 98.31 217 THR A C 1
ATOM 1710 O O . THR A 1 217 ? 7.566 6.699 7.992 1 98.31 217 THR A O 1
ATOM 1713 N N . PHE A 1 218 ? 9.156 8.289 7.766 1 97.19 218 PHE A N 1
ATOM 1714 C CA . PHE A 1 218 ? 8.242 9.281 7.223 1 97.19 218 PHE A CA 1
ATOM 1715 C C . PHE A 1 218 ? 7.586 8.781 5.941 1 97.19 218 PHE A C 1
ATOM 1717 O O . PHE A 1 218 ? 6.398 9.016 5.707 1 97.19 218 PHE A O 1
ATOM 1724 N N . LYS A 1 219 ? 8.328 8.055 5.195 1 96.75 219 LYS A N 1
ATOM 1725 C CA . LYS A 1 219 ? 7.852 7.52 3.926 1 96.75 219 LYS A CA 1
ATOM 1726 C C . LYS A 1 219 ? 6.676 6.566 4.141 1 96.75 219 LYS A C 1
ATOM 1728 O O . LYS A 1 219 ? 5.688 6.617 3.402 1 96.75 219 LYS A O 1
ATOM 1733 N N . LEU A 1 220 ? 6.84 5.746 5.086 1 98.25 220 LEU A N 1
ATOM 1734 C CA . LEU A 1 220 ? 5.773 4.805 5.41 1 98.25 220 LEU A CA 1
ATOM 1735 C C . LEU A 1 220 ? 4.512 5.543 5.848 1 98.25 220 LEU A C 1
ATOM 1737 O O . LEU A 1 220 ? 3.406 5.195 5.426 1 98.25 220 LEU A O 1
ATOM 1741 N N . LEU A 1 221 ? 4.699 6.508 6.684 1 98.25 221 LEU A N 1
ATOM 1742 C CA . LEU A 1 221 ? 3.564 7.262 7.203 1 98.25 221 LEU A CA 1
ATOM 1743 C C . LEU A 1 221 ? 2.85 8.016 6.086 1 98.25 221 LEU A C 1
ATOM 1745 O O . LEU A 1 221 ? 1.617 8.039 6.039 1 98.25 221 LEU A O 1
ATOM 1749 N N . ASP A 1 222 ? 3.59 8.539 5.18 1 96.69 222 ASP A N 1
ATOM 1750 C CA . ASP A 1 222 ? 3.016 9.211 4.02 1 96.69 222 ASP A CA 1
ATOM 1751 C C . ASP A 1 222 ? 2.271 8.219 3.125 1 96.69 222 ASP A C 1
ATOM 1753 O O . ASP A 1 222 ? 1.146 8.484 2.699 1 96.69 222 ASP A O 1
ATOM 1757 N N . GLU A 1 223 ? 2.92 7.184 2.848 1 96.81 223 GLU A N 1
ATOM 1758 C CA . GLU A 1 223 ? 2.32 6.176 1.977 1 96.81 223 GLU A CA 1
ATOM 1759 C C . GLU A 1 223 ? 1.029 5.625 2.574 1 96.81 223 GLU A C 1
ATOM 1761 O O . GLU A 1 223 ? 0.027 5.477 1.872 1 96.81 223 GLU A O 1
ATOM 1766 N N . PHE A 1 224 ? 1.07 5.293 3.869 1 97.56 224 PHE A N 1
ATOM 1767 C CA . PHE A 1 224 ? -0.125 4.793 4.535 1 97.56 224 PHE A CA 1
ATOM 1768 C C . PHE A 1 224 ? -1.271 5.789 4.414 1 97.56 224 PHE A C 1
ATOM 1770 O O . PHE A 1 224 ? -2.404 5.406 4.113 1 97.56 224 PHE A O 1
ATOM 1777 N N . GLN A 1 225 ? -0.951 6.992 4.668 1 96.19 225 GLN A N 1
ATOM 1778 C CA . GLN A 1 225 ? -1.979 8.023 4.586 1 96.19 225 GLN A CA 1
ATOM 1779 C C . GLN A 1 225 ? -2.604 8.07 3.195 1 96.19 225 GLN A C 1
ATOM 1781 O O . GLN A 1 225 ? -3.826 8.156 3.061 1 96.19 225 GLN A O 1
ATOM 1786 N N . ILE A 1 226 ? -1.814 8 2.209 1 95.25 226 ILE A N 1
ATOM 1787 C CA . ILE A 1 226 ? -2.285 8.062 0.83 1 95.25 226 ILE A CA 1
ATOM 1788 C C . ILE A 1 226 ? -3.145 6.84 0.519 1 95.25 226 ILE A C 1
ATOM 1790 O O . ILE A 1 226 ? -4.246 6.969 -0.021 1 95.25 226 ILE A O 1
ATOM 1794 N N . HIS A 1 227 ? -2.66 5.676 0.888 1 93.88 227 HIS A N 1
ATOM 1795 C CA . HIS A 1 227 ? -3.432 4.461 0.666 1 93.88 227 HIS A CA 1
ATOM 1796 C C . HIS A 1 227 ? -4.746 4.492 1.438 1 93.88 227 HIS A C 1
ATOM 1798 O O . HIS A 1 227 ? -5.781 4.059 0.928 1 93.88 227 HIS A O 1
ATOM 1804 N N . HIS A 1 228 ? -4.645 4.996 2.605 1 93.12 228 HIS A N 1
ATOM 1805 C CA . HIS A 1 228 ? -5.828 5.074 3.459 1 93.12 228 HIS A CA 1
ATOM 1806 C C . HIS A 1 228 ? -6.879 6.004 2.861 1 93.12 228 HIS A C 1
ATOM 1808 O O . HIS A 1 228 ? -8.07 5.68 2.852 1 93.12 228 HIS A O 1
ATOM 1814 N N . LEU A 1 229 ? -6.508 7.102 2.373 1 90 229 LEU A N 1
ATOM 1815 C CA . LEU A 1 229 ? -7.426 8.094 1.813 1 90 229 LEU A CA 1
ATOM 1816 C C . LEU A 1 229 ? -7.969 7.629 0.467 1 90 229 LEU A C 1
ATOM 1818 O O . LEU A 1 229 ? -9.148 7.832 0.164 1 90 229 LEU A O 1
ATOM 1822 N N . GLN A 1 230 ? -7.129 6.98 -0.286 1 88.75 230 GLN A N 1
ATOM 1823 C CA . GLN A 1 230 ? -7.5 6.598 -1.646 1 88.75 230 GLN A CA 1
ATOM 1824 C C . GLN A 1 230 ? -8.383 5.355 -1.646 1 88.75 230 GLN A C 1
ATOM 1826 O O . GLN A 1 230 ? -9.336 5.262 -2.422 1 88.75 230 GLN A O 1
ATOM 1831 N N . SER A 1 231 ? -8.078 4.387 -0.827 1 86.75 231 SER A N 1
ATOM 1832 C CA . SER A 1 231 ? -8.766 3.1 -0.9 1 86.75 231 SER A CA 1
ATOM 1833 C C . SER A 1 231 ? -9.492 2.785 0.406 1 86.75 231 SER A C 1
ATOM 1835 O O . SER A 1 231 ? -10.07 1.708 0.556 1 86.75 231 SER A O 1
ATOM 1837 N N . LYS A 1 232 ? -9.461 3.646 1.372 1 81.19 232 LYS A N 1
ATOM 1838 C CA . LYS A 1 232 ? -10.062 3.424 2.686 1 81.19 232 LYS A CA 1
ATOM 1839 C C . LYS A 1 232 ? -9.469 2.184 3.354 1 81.19 232 LYS A C 1
ATOM 1841 O O . LYS A 1 232 ? -10.172 1.47 4.074 1 81.19 232 LYS A O 1
ATOM 1846 N N . LYS A 1 233 ? -8.273 1.942 3.029 1 87.81 233 LYS A N 1
ATOM 1847 C CA . LYS A 1 233 ? -7.559 0.832 3.65 1 87.81 233 LYS A CA 1
ATOM 1848 C C . LYS A 1 233 ? -7.387 1.056 5.148 1 87.81 233 LYS A C 1
ATOM 1850 O O . LYS A 1 233 ? -6.961 2.131 5.578 1 87.81 233 LYS A O 1
ATOM 1855 N N . SER A 1 234 ? -7.695 0.036 5.895 1 91 234 SER A N 1
ATOM 1856 C CA . SER A 1 234 ? -7.52 0.15 7.336 1 91 234 SER A CA 1
ATOM 1857 C C . SER A 1 234 ? -6.051 0.035 7.727 1 91 234 SER A C 1
ATOM 1859 O O . SER A 1 234 ? -5.246 -0.509 6.969 1 91 234 SER A O 1
ATOM 1861 N N . ALA A 1 235 ? -5.801 0.549 8.867 1 94.12 235 ALA A N 1
ATOM 1862 C CA . ALA A 1 235 ? -4.445 0.423 9.398 1 94.12 235 ALA A CA 1
ATOM 1863 C C . ALA A 1 235 ? -4.066 -1.043 9.594 1 94.12 235 ALA A C 1
ATOM 1865 O O . ALA A 1 235 ? -2.916 -1.428 9.367 1 94.12 235 ALA A O 1
ATOM 1866 N N . TYR A 1 236 ? -4.984 -1.785 9.938 1 94.75 236 TYR A N 1
ATOM 1867 C CA . TYR A 1 236 ? -4.742 -3.203 10.172 1 94.75 236 TYR A CA 1
ATOM 1868 C C . TYR A 1 236 ? -4.348 -3.912 8.883 1 94.75 236 TYR A C 1
ATOM 1870 O O . TYR A 1 236 ? -3.359 -4.648 8.844 1 94.75 236 TYR A O 1
ATOM 1878 N N . ASP A 1 237 ? -5.125 -3.699 7.871 1 95.06 237 ASP A N 1
ATOM 1879 C CA . ASP A 1 237 ? -4.828 -4.336 6.59 1 95.06 237 ASP A CA 1
ATOM 1880 C C . ASP A 1 237 ? -3.484 -3.861 6.039 1 95.06 237 ASP A C 1
ATOM 1882 O O . ASP A 1 237 ? -2.738 -4.645 5.449 1 95.06 237 ASP A O 1
ATOM 1886 N N . TYR A 1 238 ? -3.217 -2.582 6.203 1 96.81 238 TYR A N 1
ATOM 1887 C CA . TYR A 1 238 ? -1.929 -2.062 5.754 1 96.81 238 TYR A CA 1
ATOM 1888 C C . TYR A 1 238 ? -0.783 -2.721 6.512 1 96.81 238 TYR A C 1
ATOM 1890 O O . TYR A 1 238 ? 0.22 -3.115 5.914 1 96.81 238 TYR A O 1
ATOM 1898 N N . PHE A 1 239 ? -0.965 -2.861 7.82 1 97.5 239 PHE A N 1
ATOM 1899 C CA . PHE A 1 239 ? 0.07 -3.479 8.641 1 97.5 239 PHE A CA 1
ATOM 1900 C C . PHE A 1 239 ? 0.269 -4.938 8.258 1 97.5 239 PHE A C 1
ATOM 1902 O O . PHE A 1 239 ? 1.402 -5.414 8.172 1 97.5 239 PHE A O 1
ATOM 1909 N N . LEU A 1 240 ? -0.776 -5.617 8.039 1 96.75 240 LEU A N 1
ATOM 1910 C CA . LEU A 1 240 ? -0.66 -7.02 7.656 1 96.75 240 LEU A CA 1
ATOM 1911 C C . LEU A 1 240 ? 0.033 -7.16 6.305 1 96.75 240 LEU A C 1
ATOM 1913 O O . LEU A 1 240 ? 0.762 -8.133 6.074 1 96.75 240 LEU A O 1
ATOM 1917 N N . ALA A 1 241 ? -0.242 -6.242 5.434 1 96.56 241 ALA A N 1
ATOM 1918 C CA . ALA A 1 241 ? 0.503 -6.238 4.18 1 96.56 241 ALA A CA 1
ATOM 1919 C C . ALA A 1 241 ? 2.002 -6.105 4.43 1 96.56 241 ALA A C 1
ATOM 1921 O O . ALA A 1 241 ? 2.809 -6.789 3.791 1 96.56 241 ALA A O 1
ATOM 1922 N N . LEU A 1 242 ? 2.371 -5.25 5.375 1 97.69 242 LEU A N 1
ATOM 1923 C CA . LEU A 1 242 ? 3.777 -5.09 5.727 1 97.69 242 LEU A CA 1
ATOM 1924 C C . LEU A 1 242 ? 4.355 -6.391 6.266 1 97.69 242 LEU A C 1
ATOM 1926 O O . LEU A 1 242 ? 5.488 -6.754 5.941 1 97.69 242 LEU A O 1
ATOM 1930 N N . VAL A 1 243 ? 3.588 -7.004 7.051 1 97.75 243 VAL A N 1
ATOM 1931 C CA . VAL A 1 243 ? 4.012 -8.266 7.641 1 97.75 243 VAL A CA 1
ATOM 1932 C C . VAL A 1 243 ? 4.281 -9.289 6.535 1 97.75 243 VAL A C 1
ATOM 1934 O O . VAL A 1 243 ? 5.309 -9.977 6.547 1 97.75 243 VAL A O 1
ATOM 1937 N N . ARG A 1 244 ? 3.463 -9.312 5.582 1 96.5 244 ARG A N 1
ATOM 1938 C CA . ARG A 1 244 ? 3.6 -10.273 4.492 1 96.5 244 ARG A CA 1
ATOM 1939 C C . ARG A 1 244 ? 4.758 -9.891 3.572 1 96.5 244 ARG A C 1
ATOM 1941 O O . ARG A 1 244 ? 5.43 -10.766 3.018 1 96.5 244 ARG A O 1
ATOM 1948 N N . LEU A 1 245 ? 4.969 -8.633 3.412 1 96.25 245 LEU A N 1
ATOM 1949 C CA . LEU A 1 245 ? 6.117 -8.172 2.635 1 96.25 245 LEU A CA 1
ATOM 1950 C C . LEU A 1 245 ? 7.426 -8.547 3.33 1 96.25 245 LEU A C 1
ATOM 1952 O O . LEU A 1 245 ? 8.445 -8.766 2.67 1 96.25 245 LEU A O 1
ATOM 1956 N N . THR A 1 246 ? 7.332 -8.617 4.641 1 96.81 246 THR A N 1
ATOM 1957 C CA . THR A 1 246 ? 8.5 -8.977 5.434 1 96.81 246 THR A CA 1
ATOM 1958 C C . THR A 1 246 ? 8.758 -10.477 5.375 1 96.81 246 THR A C 1
ATOM 1960 O O . THR A 1 246 ? 9.859 -10.914 5.031 1 96.81 246 THR A O 1
ATOM 1963 N N . ASN A 1 247 ? 7.777 -11.164 5.711 1 94.94 247 ASN A N 1
ATOM 1964 C CA . ASN A 1 247 ? 7.824 -12.625 5.699 1 94.94 247 ASN A CA 1
ATOM 1965 C C . ASN A 1 247 ? 6.465 -13.227 5.363 1 94.94 247 ASN A C 1
ATOM 1967 O O . ASN A 1 247 ? 5.629 -13.414 6.25 1 94.94 247 ASN A O 1
ATOM 1971 N N . GLY A 1 248 ? 6.316 -13.57 4.102 1 89.62 248 GLY A N 1
ATOM 1972 C CA . GLY A 1 248 ? 5.051 -14.125 3.648 1 89.62 248 GLY A CA 1
ATOM 1973 C C . GLY A 1 248 ? 4.867 -15.586 4.031 1 89.62 248 GLY A C 1
ATOM 1974 O O . GLY A 1 248 ? 3.734 -16.062 4.145 1 89.62 248 GLY A O 1
ATOM 1975 N N . GLN A 1 249 ? 5.902 -16.266 4.254 1 86.75 249 GLN A N 1
ATOM 1976 C CA . GLN A 1 249 ? 5.871 -17.688 4.578 1 86.75 249 GLN A CA 1
ATOM 1977 C C . GLN A 1 249 ? 5.52 -17.906 6.047 1 86.75 249 GLN A C 1
ATOM 1979 O O . GLN A 1 249 ? 4.727 -18.797 6.375 1 86.75 249 GLN A O 1
ATOM 1984 N N . PHE A 1 250 ? 6.125 -17 6.848 1 91.31 250 PHE A N 1
ATOM 1985 C CA . PHE A 1 250 ? 5.883 -17.109 8.281 1 91.31 250 PHE A CA 1
ATOM 1986 C C . PHE A 1 250 ? 5.555 -15.75 8.875 1 91.31 250 PHE A C 1
ATOM 1988 O O . PHE A 1 250 ? 6.355 -15.188 9.625 1 91.31 250 PHE A O 1
ATOM 1995 N N . PRO A 1 251 ? 4.41 -15.32 8.656 1 92.25 251 PRO A N 1
ATOM 1996 C CA . PRO A 1 251 ? 4.043 -13.984 9.133 1 92.25 251 PRO A CA 1
ATOM 1997 C C . PRO A 1 251 ? 4.141 -13.852 10.648 1 92.25 251 PRO A C 1
ATOM 1999 O O . PRO A 1 251 ? 4.363 -12.75 11.164 1 92.25 251 PRO A O 1
ATOM 2002 N N . SER A 1 252 ? 4.059 -14.93 11.359 1 91.94 252 SER A N 1
ATOM 2003 C CA . SER A 1 252 ? 4.074 -14.914 12.82 1 91.94 252 SER A CA 1
ATOM 2004 C C . SER A 1 252 ? 5.457 -14.555 13.352 1 91.94 252 SER A C 1
ATOM 2006 O O . SER A 1 252 ? 5.602 -14.18 14.516 1 91.94 252 SER A O 1
ATOM 2008 N N . ASP A 1 253 ? 6.395 -14.664 12.5 1 92.69 253 ASP A N 1
ATOM 2009 C CA . ASP A 1 253 ? 7.766 -14.375 12.906 1 92.69 253 ASP A CA 1
ATOM 2010 C C . ASP A 1 253 ? 8.039 -12.875 12.906 1 92.69 253 ASP A C 1
ATOM 2012 O O . ASP A 1 253 ? 9.078 -12.43 13.406 1 92.69 253 ASP A O 1
ATOM 2016 N N . VAL A 1 254 ? 7.164 -12.133 12.406 1 96.25 254 VAL A N 1
ATOM 2017 C CA . VAL A 1 254 ? 7.367 -10.695 12.281 1 96.25 254 VAL A CA 1
ATOM 2018 C C . VAL A 1 254 ? 6.887 -9.992 13.547 1 96.25 254 VAL A C 1
ATOM 2020 O O . VAL A 1 254 ? 5.809 -10.297 14.062 1 96.25 254 VAL A O 1
ATOM 2023 N N . ALA A 1 255 ? 7.684 -9.062 14.055 1 94.38 255 ALA A N 1
ATOM 2024 C CA . ALA A 1 255 ? 7.332 -8.312 15.258 1 94.38 255 ALA A CA 1
ATOM 2025 C C . ALA A 1 255 ? 6.008 -7.57 15.078 1 94.38 255 ALA A C 1
ATOM 2027 O O . ALA A 1 255 ? 5.805 -6.891 14.07 1 94.38 255 ALA A O 1
ATOM 2028 N N . ASN A 1 256 ? 5.129 -7.77 16.016 1 95.62 256 ASN A N 1
ATOM 2029 C CA . ASN A 1 256 ? 3.846 -7.082 15.93 1 95.62 256 ASN A CA 1
ATOM 2030 C C . ASN A 1 256 ? 3.949 -5.645 16.422 1 95.62 256 ASN A C 1
ATOM 2032 O O . ASN A 1 256 ? 4.129 -5.406 17.625 1 95.62 256 ASN A O 1
ATOM 2036 N N . ARG A 1 257 ? 3.807 -4.723 15.539 1 97.06 257 ARG A N 1
ATOM 2037 C CA . ARG A 1 257 ? 3.904 -3.301 15.852 1 97.06 257 ARG A CA 1
ATOM 2038 C C . ARG A 1 257 ? 2.68 -2.543 15.352 1 97.06 257 ARG A C 1
ATOM 2040 O O . ARG A 1 257 ? 2.777 -1.377 14.969 1 97.06 257 ARG A O 1
ATOM 2047 N N . TYR A 1 258 ? 1.607 -3.219 15.375 1 96.25 258 TYR A N 1
ATOM 2048 C CA . TYR A 1 258 ? 0.367 -2.633 14.883 1 96.25 258 TYR A CA 1
ATOM 2049 C C . TYR A 1 258 ? -0.064 -1.458 15.758 1 96.25 258 TYR A C 1
ATOM 2051 O O . TYR A 1 258 ? -0.477 -0.415 15.242 1 96.25 258 TYR A O 1
ATOM 2059 N N . ARG A 1 259 ? 0.037 -1.522 16.984 1 93 259 ARG A N 1
ATOM 2060 C CA . ARG A 1 259 ? -0.374 -0.47 17.906 1 93 259 ARG A CA 1
ATOM 2061 C C . ARG A 1 259 ? 0.471 0.785 17.719 1 93 259 ARG A C 1
ATOM 2063 O O . ARG A 1 259 ? -0.047 1.902 17.766 1 93 259 ARG A O 1
ATOM 2070 N N . ASP A 1 260 ? 1.719 0.574 17.516 1 95.12 260 ASP A N 1
ATOM 2071 C CA . ASP A 1 260 ? 2.609 1.7 17.25 1 95.12 260 ASP A CA 1
ATOM 2072 C C . ASP A 1 260 ? 2.189 2.451 15.992 1 95.12 260 ASP A C 1
ATOM 2074 O O . ASP A 1 260 ? 2.127 3.682 15.992 1 95.12 260 ASP A O 1
ATOM 2078 N N . LEU A 1 261 ? 1.888 1.659 14.992 1 97.06 261 LEU A N 1
ATOM 2079 C CA . LEU A 1 261 ? 1.455 2.27 13.734 1 97.06 261 LEU A CA 1
ATOM 2080 C C . LEU A 1 261 ? 0.183 3.086 13.945 1 97.06 261 LEU A C 1
ATOM 2082 O O . LEU A 1 261 ? 0.084 4.219 13.461 1 97.06 261 LEU A O 1
ATOM 2086 N N . LEU A 1 262 ? -0.7 2.547 14.664 1 93.62 262 LEU A N 1
ATOM 2087 C CA . LEU A 1 262 ? -1.977 3.215 14.891 1 93.62 262 LEU A CA 1
ATOM 2088 C C . LEU A 1 262 ? -1.773 4.547 15.609 1 93.62 262 LEU A C 1
ATOM 2090 O O . LEU A 1 262 ? -2.328 5.566 15.195 1 93.62 262 LEU A O 1
ATOM 2094 N N . CYS A 1 263 ? -1.021 4.531 16.547 1 93 263 CYS A N 1
ATOM 2095 C CA . CYS A 1 263 ? -0.782 5.719 17.359 1 93 263 CYS A CA 1
ATOM 2096 C C . CYS A 1 263 ? -0.027 6.777 16.578 1 93 263 CYS A C 1
ATOM 2098 O O . CYS A 1 263 ? -0.471 7.926 16.484 1 93 263 CYS A O 1
ATOM 2100 N N . ILE A 1 264 ? 1.001 6.363 15.984 1 96.56 264 ILE A N 1
ATOM 2101 C CA . ILE A 1 264 ? 1.889 7.316 15.328 1 96.56 264 ILE A CA 1
ATOM 2102 C C . ILE A 1 264 ? 1.215 7.867 14.078 1 96.56 264 ILE A C 1
ATOM 2104 O O . ILE A 1 264 ? 1.386 9.039 13.742 1 96.56 264 ILE A O 1
ATOM 2108 N N . ALA A 1 265 ? 0.484 6.992 13.445 1 95.81 265 ALA A N 1
ATOM 2109 C CA . ALA A 1 265 ? -0.238 7.477 12.273 1 95.81 265 ALA A CA 1
ATOM 2110 C C . ALA A 1 265 ? -1.166 8.633 12.633 1 95.81 265 ALA A C 1
ATOM 2112 O O . ALA A 1 265 ? -1.302 9.586 11.867 1 95.81 265 ALA A O 1
ATOM 2113 N N . ARG A 1 266 ? -1.799 8.617 13.703 1 93.19 266 ARG A N 1
ATOM 2114 C CA . ARG A 1 266 ? -2.682 9.688 14.172 1 93.19 266 ARG A CA 1
ATOM 2115 C C . ARG A 1 266 ? -1.895 10.953 14.469 1 93.19 266 ARG A C 1
ATOM 2117 O O . ARG A 1 266 ? -2.291 12.047 14.062 1 93.19 266 ARG A O 1
ATOM 2124 N N . ILE A 1 267 ? -0.841 10.773 15.133 1 94.81 267 ILE A N 1
ATOM 2125 C CA . ILE A 1 267 ? 0.012 11.906 15.477 1 94.81 267 ILE A CA 1
ATOM 2126 C C . ILE A 1 267 ? 0.569 12.531 14.203 1 94.81 267 ILE A C 1
ATOM 2128 O O . ILE A 1 267 ? 0.574 13.758 14.062 1 94.81 267 ILE A O 1
ATOM 2132 N N . TRP A 1 268 ? 0.989 11.672 13.312 1 96.44 268 TRP A N 1
ATOM 2133 C CA . TRP A 1 268 ? 1.553 12.117 12.047 1 96.44 268 TRP A CA 1
ATOM 2134 C C . TRP A 1 268 ? 0.546 12.961 11.266 1 96.44 268 TRP A C 1
ATOM 2136 O O . TRP A 1 268 ? 0.879 14.039 10.781 1 96.44 268 TRP A O 1
ATOM 2146 N N . ARG A 1 269 ? -0.607 12.492 11.203 1 93.25 269 ARG A N 1
ATOM 2147 C CA . ARG A 1 269 ? -1.652 13.219 10.492 1 93.25 269 ARG A CA 1
ATOM 2148 C C . ARG A 1 269 ? -1.878 14.594 11.102 1 93.25 269 ARG A C 1
ATOM 2150 O O . ARG A 1 269 ? -2.061 15.578 10.375 1 93.25 269 ARG A O 1
ATOM 2157 N N . HIS A 1 270 ? -1.896 14.633 12.352 1 92.44 270 HIS A N 1
ATOM 2158 C CA . HIS A 1 270 ? -2.082 15.906 13.047 1 92.44 270 HIS A CA 1
ATOM 2159 C C . HIS A 1 270 ? -0.915 16.844 12.781 1 92.44 270 HIS A C 1
ATOM 2161 O O . HIS A 1 270 ? -1.12 18.031 12.469 1 92.44 270 HIS A O 1
ATOM 2167 N N . LEU A 1 271 ? 0.249 16.344 12.891 1 94 271 LEU A N 1
ATOM 2168 C CA . LEU A 1 271 ? 1.439 17.156 12.641 1 94 271 LEU A CA 1
ATOM 2169 C C . LEU A 1 271 ? 1.449 17.688 11.211 1 94 271 LEU A C 1
ATOM 2171 O O . LEU A 1 271 ? 1.792 18.844 10.977 1 94 271 LEU A O 1
ATOM 2175 N N . MET A 1 272 ? 1.046 16.844 10.328 1 93.31 272 MET A N 1
ATOM 2176 C CA . MET A 1 272 ? 0.999 17.266 8.93 1 93.31 272 MET A CA 1
ATOM 2177 C C . MET A 1 272 ? -0.052 18.344 8.719 1 93.31 272 MET A C 1
ATOM 2179 O O . MET A 1 272 ? 0.154 19.281 7.934 1 93.31 272 MET A O 1
ATOM 2183 N N . SER A 1 273 ? -1.143 18.234 9.406 1 89.62 273 SER A N 1
ATOM 2184 C CA . SER A 1 273 ? -2.16 19.281 9.352 1 89.62 273 SER A CA 1
ATOM 2185 C C . SER A 1 273 ? -1.627 20.609 9.883 1 89.62 273 SER A C 1
ATOM 2187 O O . SER A 1 273 ? -1.889 21.656 9.312 1 89.62 273 SER A O 1
ATOM 2189 N N . MET A 1 274 ? -0.899 20.469 10.93 1 88.62 274 MET A N 1
ATOM 2190 C CA . MET A 1 274 ? -0.279 21.656 11.508 1 88.62 274 MET A CA 1
ATOM 2191 C C . MET A 1 274 ? 0.717 22.281 10.531 1 88.62 274 MET A C 1
ATOM 2193 O O . MET A 1 274 ? 0.719 23.5 10.328 1 88.62 274 MET A O 1
ATOM 2197 N N . LYS A 1 275 ? 1.439 21.5 9.953 1 89.19 275 LYS A N 1
ATOM 2198 C CA . LYS A 1 275 ? 2.451 21.953 9.008 1 89.19 275 LYS A CA 1
ATOM 2199 C C . LYS A 1 275 ? 1.809 22.625 7.793 1 89.19 275 LYS A C 1
ATOM 2201 O O . LYS A 1 275 ? 2.195 23.719 7.398 1 89.19 275 LYS A O 1
ATOM 2206 N N . ARG A 1 276 ? 0.838 22.047 7.258 1 84.81 276 ARG A N 1
ATOM 2207 C CA . ARG A 1 276 ? 0.228 22.5 6.008 1 84.81 276 ARG A CA 1
ATOM 2208 C C . ARG A 1 276 ? -0.64 23.734 6.227 1 84.81 276 ARG A C 1
ATOM 2210 O O . ARG A 1 276 ? -0.862 24.516 5.301 1 84.81 276 ARG A O 1
ATOM 2217 N N . SER A 1 277 ? -1.123 23.844 7.395 1 80.56 277 SER A N 1
ATOM 2218 C CA . SER A 1 277 ? -1.951 25 7.703 1 80.56 277 SER A CA 1
ATOM 2219 C C . SER A 1 277 ? -1.095 26.234 7.977 1 80.56 277 SER A C 1
ATOM 2221 O O . SER A 1 277 ? -1.616 27.344 8.094 1 80.56 277 SER A O 1
ATOM 2223 N N . GLY A 1 278 ? 0.164 26.016 8.086 1 76.62 278 GLY A N 1
ATOM 2224 C CA . GLY A 1 278 ? 1.071 27.141 8.297 1 76.62 278 GLY A CA 1
ATOM 2225 C C . GLY A 1 278 ? 1.314 27.438 9.766 1 76.62 278 GLY A C 1
ATOM 2226 O O . GLY A 1 278 ? 1.939 28.453 10.102 1 76.62 278 GLY A O 1
ATOM 2227 N N . HIS A 1 279 ? 0.776 26.797 10.641 1 66.44 279 HIS A N 1
ATOM 2228 C CA . HIS A 1 279 ? 0.948 27.016 12.07 1 66.44 279 HIS A CA 1
ATOM 2229 C C . HIS A 1 279 ? 2.426 27.094 12.445 1 66.44 279 HIS A C 1
ATOM 2231 O O . HIS A 1 279 ? 2.816 27.906 13.281 1 66.44 279 HIS A O 1
ATOM 2237 N N . GLY A 1 280 ? 3.166 26.391 11.836 1 61.44 280 GLY A N 1
ATOM 2238 C CA . GLY A 1 280 ? 4.578 26.484 12.164 1 61.44 280 GLY A CA 1
ATOM 2239 C C . GLY A 1 280 ? 5.207 27.797 11.703 1 61.44 280 GLY A C 1
ATOM 2240 O O . GLY A 1 280 ? 6.262 28.188 12.203 1 61.44 280 GLY A O 1
ATOM 2241 N N . HIS A 1 281 ? 4.438 28.438 10.883 1 67.44 281 HIS A N 1
ATOM 2242 C CA . HIS A 1 281 ? 4.973 29.672 10.305 1 67.44 281 HIS A CA 1
ATOM 2243 C C . HIS A 1 281 ? 4.117 30.875 10.695 1 67.44 281 HIS A C 1
ATOM 2245 O O . HIS A 1 281 ? 4.277 31.969 10.133 1 67.44 281 HIS A O 1
ATOM 2251 N N . SER A 1 282 ? 3.252 30.703 11.594 1 65.06 282 SER A N 1
ATOM 2252 C CA . SER A 1 282 ? 2.395 31.766 12.125 1 65.06 282 SER A CA 1
ATOM 2253 C C . SER A 1 282 ? 1.561 32.406 11.016 1 65.06 282 SER A C 1
ATOM 2255 O O . SER A 1 282 ? 1.478 33.625 10.93 1 65.06 282 SER A O 1
ATOM 2257 N N . LEU A 1 283 ? 1.082 31.609 10.094 1 67.25 283 LEU A N 1
ATOM 2258 C CA . LEU A 1 283 ? 0.269 32.125 8.992 1 67.25 283 LEU A CA 1
ATOM 2259 C C . LEU A 1 283 ? -0.948 32.875 9.508 1 67.25 283 LEU A C 1
ATOM 2261 O O . LEU A 1 283 ? -1.476 33.75 8.82 1 67.25 283 LEU A O 1
ATOM 2265 N N . ASP A 1 284 ? -1.331 32.469 10.672 1 64.62 284 ASP A N 1
ATOM 2266 C CA . ASP A 1 284 ? -2.479 33.125 11.281 1 64.62 284 ASP A CA 1
ATOM 2267 C C . ASP A 1 284 ? -2.234 34.625 11.438 1 64.62 284 ASP A C 1
ATOM 2269 O O . ASP A 1 284 ? -3.182 35.406 11.477 1 64.62 284 ASP A O 1
ATOM 2273 N N . ARG A 1 285 ? -1.038 34.906 11.438 1 64.75 285 ARG A N 1
ATOM 2274 C CA . ARG A 1 285 ? -0.716 36.312 11.578 1 64.75 285 ARG A CA 1
ATOM 2275 C C . ARG A 1 285 ? -0.996 37.062 10.281 1 64.75 285 ARG A C 1
ATOM 2277 O O . ARG A 1 285 ? -1.286 38.281 10.297 1 64.75 285 ARG A O 1
ATOM 2284 N N . PHE A 1 286 ? -0.882 36.219 9.219 1 67.19 286 PHE A N 1
ATOM 2285 C CA . PHE A 1 286 ? -1.061 36.875 7.926 1 67.19 286 PHE A CA 1
ATOM 2286 C C . PHE A 1 286 ? -2.521 36.812 7.496 1 67.19 286 PHE A C 1
ATOM 2288 O O . PHE A 1 286 ? -2.945 37.594 6.637 1 67.19 286 PHE A O 1
ATOM 2295 N N . LEU A 1 287 ? -3.207 35.875 8.078 1 67.44 287 LEU A N 1
ATOM 2296 C CA . LEU A 1 287 ? -4.637 35.812 7.797 1 67.44 287 LEU A CA 1
ATOM 2297 C C . LEU A 1 287 ? -5.449 36.312 8.984 1 67.44 287 LEU A C 1
ATOM 2299 O O . LEU A 1 287 ? -5.797 35.531 9.883 1 67.44 287 LEU A O 1
ATOM 2303 N N . PRO A 1 288 ? -5.594 37.594 9.086 1 60.59 288 PRO A N 1
ATOM 2304 C CA . PRO A 1 288 ? -6.098 38.25 10.305 1 60.59 288 PRO A CA 1
ATOM 2305 C C . PRO A 1 288 ? -7.422 37.656 10.781 1 60.59 288 PRO A C 1
ATOM 2307 O O . PRO A 1 288 ? -7.742 37.719 11.969 1 60.59 288 PRO A O 1
ATOM 2310 N N . HIS A 1 289 ? -8.141 37.031 9.898 1 62 289 HIS A N 1
ATOM 2311 C CA . HIS A 1 289 ? -9.477 36.656 10.359 1 62 289 HIS A CA 1
ATOM 2312 C C . HIS A 1 289 ? -9.547 35.156 10.633 1 62 289 HIS A C 1
ATOM 2314 O O . HIS A 1 289 ? -10.625 34.625 10.93 1 62 289 HIS A O 1
ATOM 2320 N N . GLN A 1 290 ? -8.398 34.594 10.617 1 67.56 290 GLN A N 1
ATOM 2321 C CA . GLN A 1 290 ? -8.406 33.188 10.953 1 67.56 290 GLN A CA 1
ATOM 2322 C C . GLN A 1 290 ? -8.148 32.969 12.438 1 67.56 290 GLN A C 1
ATOM 2324 O O . GLN A 1 290 ? -7.34 33.688 13.039 1 67.56 290 GLN A O 1
ATOM 2329 N N . SER A 1 291 ? -9.055 32.188 13.039 1 66.44 291 SER A N 1
ATOM 2330 C CA . SER A 1 291 ? -8.828 31.859 14.445 1 66.44 291 SER A CA 1
ATOM 2331 C C . SER A 1 291 ? -7.43 31.297 14.672 1 66.44 291 SER A C 1
ATOM 2333 O O . SER A 1 291 ? -6.922 30.531 13.852 1 66.44 291 SER A O 1
ATOM 2335 N N . PRO A 1 292 ? -6.828 31.859 15.695 1 66.44 292 PRO A N 1
ATOM 2336 C CA . PRO A 1 292 ? -5.492 31.344 15.992 1 66.44 292 PRO A CA 1
ATOM 2337 C C . PRO A 1 292 ? -5.473 29.828 16.156 1 66.44 292 PRO A C 1
ATOM 2339 O O . PRO A 1 292 ? -6.367 29.266 16.797 1 66.44 292 PRO A O 1
ATOM 2342 N N . GLY A 1 293 ? -4.535 29.219 15.477 1 70.25 293 GLY A N 1
ATOM 2343 C CA . GLY A 1 293 ? -4.344 27.797 15.648 1 70.25 293 GLY A CA 1
ATOM 2344 C C . GLY A 1 293 ? -5.207 26.969 14.719 1 70.25 293 GLY A C 1
ATOM 2345 O O . GLY A 1 293 ? -5.25 25.734 14.828 1 70.25 293 GLY A O 1
ATOM 2346 N N . THR A 1 294 ? -5.848 27.672 13.859 1 78.19 294 THR A N 1
ATOM 2347 C CA . THR A 1 294 ? -6.715 26.953 12.93 1 78.19 294 THR A CA 1
ATOM 2348 C C . THR A 1 294 ? -5.902 26.016 12.047 1 78.19 294 THR A C 1
ATOM 2350 O O . THR A 1 294 ? -4.801 26.359 11.609 1 78.19 294 THR A O 1
ATOM 2353 N N . LEU A 1 295 ? -6.426 24.812 11.914 1 85.69 295 LEU A N 1
ATOM 2354 C CA . LEU A 1 295 ? -5.762 23.797 11.094 1 85.69 295 LEU A CA 1
ATOM 2355 C C . LEU A 1 295 ? -6.453 23.656 9.742 1 85.69 295 LEU A C 1
ATOM 2357 O O . LEU A 1 295 ? -5.922 23 8.836 1 85.69 295 LEU A O 1
ATOM 2361 N N . GLY A 1 296 ? -7.574 24.203 9.656 1 82.5 296 GLY A N 1
ATOM 2362 C CA . GLY A 1 296 ? -8.266 24.203 8.375 1 82.5 296 GLY A CA 1
ATOM 2363 C C . GLY A 1 296 ? -7.816 25.312 7.441 1 82.5 296 GLY A C 1
ATOM 2364 O O . GLY A 1 296 ? -7.508 26.422 7.891 1 82.5 296 GLY A O 1
ATOM 2365 N N . ALA A 1 297 ? -7.727 25.016 6.18 1 77.94 297 ALA A N 1
ATOM 2366 C CA . ALA A 1 297 ? -7.348 26.016 5.184 1 77.94 297 ALA A CA 1
ATOM 2367 C C . ALA A 1 297 ? -8.547 26.875 4.789 1 77.94 297 ALA A C 1
ATOM 2369 O O . ALA A 1 297 ? -9.617 26.359 4.492 1 77.94 297 ALA A O 1
ATOM 2370 N N . SER A 1 298 ? -8.344 28.141 4.949 1 77.56 298 SER A N 1
ATOM 2371 C CA . SER A 1 298 ? -9.383 29.062 4.496 1 77.56 298 SER A CA 1
ATOM 2372 C C . SER A 1 298 ? -9.25 29.359 3.008 1 77.56 298 SER A C 1
ATOM 2374 O O . SER A 1 298 ? -8.156 29.281 2.451 1 77.56 298 SER A O 1
ATOM 2376 N N . CYS A 1 299 ? -10.422 29.656 2.465 1 82.69 299 CYS A N 1
ATOM 2377 C CA . CYS A 1 299 ? -10.398 30.031 1.055 1 82.69 299 CYS A CA 1
ATOM 2378 C C . CYS A 1 299 ? -9.703 31.375 0.852 1 82.69 299 CYS A C 1
ATOM 2380 O O . CYS A 1 299 ? -10.156 32.406 1.356 1 82.69 299 CYS A O 1
ATOM 2382 N N . VAL A 1 300 ? -8.68 31.375 0.075 1 80.44 300 VAL A N 1
ATOM 2383 C CA . VAL A 1 300 ? -7.895 32.594 -0.115 1 80.44 300 VAL A CA 1
ATOM 2384 C C . VAL A 1 300 ? -8.523 33.438 -1.209 1 80.44 300 VAL A C 1
ATOM 2386 O O . VAL A 1 300 ? -8.25 34.656 -1.3 1 80.44 300 VAL A O 1
ATOM 2389 N N . ALA A 1 301 ? -9.414 32.812 -1.926 1 84.75 301 ALA A N 1
ATOM 2390 C CA . ALA A 1 301 ? -10.039 33.531 -3.039 1 84.75 301 ALA A CA 1
ATOM 2391 C C . ALA A 1 301 ? -11.258 34.312 -2.572 1 84.75 301 ALA A C 1
ATOM 2393 O O . ALA A 1 301 ? -11.703 35.25 -3.248 1 84.75 301 ALA A O 1
ATOM 2394 N N . CYS A 1 302 ? -11.773 33.938 -1.444 1 83.19 302 CYS A N 1
ATOM 2395 C CA . CYS A 1 302 ? -12.898 34.688 -0.885 1 83.19 302 CYS A CA 1
ATOM 2396 C C . CYS A 1 302 ? -12.438 36.031 -0.34 1 83.19 302 CYS A C 1
ATOM 2398 O O . CYS A 1 302 ? -11.266 36.219 -0.024 1 83.19 302 CYS A O 1
ATOM 2400 N N . PRO A 1 303 ? -13.359 36.938 -0.25 1 78.88 303 PRO A N 1
ATOM 2401 C CA . PRO A 1 303 ? -12.969 38.25 0.24 1 78.88 303 PRO A CA 1
ATOM 2402 C C . PRO A 1 303 ? -12.484 38.219 1.689 1 78.88 303 PRO A C 1
ATOM 2404 O O . PRO A 1 303 ? -13.211 37.781 2.576 1 78.88 303 PRO A O 1
ATOM 2407 N N . HIS A 1 304 ? -11.25 38.719 1.84 1 79.38 304 HIS A N 1
ATOM 2408 C CA . HIS A 1 304 ? -10.633 38.875 3.15 1 79.38 304 HIS A CA 1
ATOM 2409 C C . HIS A 1 304 ? -10.078 40.281 3.328 1 79.38 304 HIS A C 1
ATOM 2411 O O . HIS A 1 304 ? -8.977 40.594 2.854 1 79.38 304 HIS A O 1
ATOM 2417 N N . PRO A 1 305 ? -10.82 41.031 4.117 1 76.75 305 PRO A N 1
ATOM 2418 C CA . PRO A 1 305 ? -10.266 42.344 4.359 1 76.75 305 PRO A CA 1
ATOM 2419 C C . PRO A 1 305 ? -8.859 42.312 4.938 1 76.75 305 PRO A C 1
ATOM 2421 O O . PRO A 1 305 ? -8.586 41.531 5.855 1 76.75 305 PRO A O 1
ATOM 2424 N N . GLY A 1 306 ? -7.996 43.156 4.363 1 76.44 306 GLY A N 1
ATOM 2425 C CA . GLY A 1 306 ? -6.629 43.219 4.855 1 76.44 306 GLY A CA 1
ATOM 2426 C C . GLY A 1 306 ? -5.715 42.188 4.188 1 76.44 306 GLY A C 1
ATOM 2427 O O . GLY A 1 306 ? -4.508 42.188 4.438 1 76.44 306 GLY A O 1
ATOM 2428 N N . PHE A 1 307 ? -6.344 41.344 3.406 1 81.25 307 PHE A N 1
ATOM 2429 C CA . PHE A 1 307 ? -5.543 40.312 2.74 1 81.25 307 PHE A CA 1
ATOM 2430 C C . PHE A 1 307 ? -5.656 40.438 1.227 1 81.25 307 PHE A C 1
ATOM 2432 O O . PHE A 1 307 ? -4.695 40.812 0.553 1 81.25 307 PHE A O 1
ATOM 2439 N N . ASN A 1 308 ? -6.875 40.344 0.71 1 82.12 308 ASN A N 1
ATOM 2440 C CA . ASN A 1 308 ? -6.992 40.344 -0.744 1 82.12 308 ASN A CA 1
ATOM 2441 C C . ASN A 1 308 ? -7.996 41.406 -1.208 1 82.12 308 ASN A C 1
ATOM 2443 O O . ASN A 1 308 ? -8.469 41.375 -2.346 1 82.12 308 ASN A O 1
ATOM 2447 N N . MET A 1 309 ? -8.305 42.25 -0.255 1 81.5 309 MET A N 1
ATOM 2448 C CA . MET A 1 309 ? -9.219 43.344 -0.591 1 81.5 309 MET A CA 1
ATOM 2449 C C . MET A 1 309 ? -8.492 44.656 -0.57 1 81.5 309 MET A C 1
ATOM 2451 O O . MET A 1 309 ? -7.535 44.844 0.183 1 81.5 309 MET A O 1
ATOM 2455 N N . ALA A 1 310 ? -9.078 45.5 -1.424 1 83.69 310 ALA A N 1
ATOM 2456 C CA . ALA A 1 310 ? -8.508 46.844 -1.448 1 83.69 310 ALA A CA 1
ATOM 2457 C C . ALA A 1 310 ? -8.75 47.562 -0.128 1 83.69 310 ALA A C 1
ATOM 2459 O O . ALA A 1 310 ? -9.758 47.312 0.547 1 83.69 310 ALA A O 1
ATOM 2460 N N . PRO A 1 311 ? -7.754 48.406 0.277 1 83.31 311 PRO A N 1
ATOM 2461 C CA . PRO A 1 311 ? -7.941 49.156 1.531 1 83.31 311 PRO A CA 1
ATOM 2462 C C . PRO A 1 311 ? -9.227 49.969 1.545 1 83.31 311 PRO A C 1
ATOM 2464 O O . PRO A 1 311 ? -9.82 50.188 2.605 1 83.31 311 PRO A O 1
ATOM 2467 N N . ASP A 1 312 ? -9.695 50.438 0.379 1 81.25 312 ASP A N 1
ATOM 2468 C CA . ASP A 1 312 ? -10.883 51.312 0.297 1 81.25 312 ASP A CA 1
ATOM 2469 C C . ASP A 1 312 ? -12.094 50.5 -0.186 1 81.25 312 ASP A C 1
ATOM 2471 O O . ASP A 1 312 ? -13.016 51.062 -0.778 1 81.25 312 ASP A O 1
ATOM 2475 N N . TRP A 1 313 ? -12.047 49.219 0.086 1 80.88 313 TRP A N 1
ATOM 2476 C CA . TRP A 1 313 ? -13.078 48.344 -0.465 1 80.88 313 TRP A CA 1
ATOM 2477 C C . TRP A 1 313 ? -14.461 48.75 0.014 1 80.88 313 TRP A C 1
ATOM 2479 O O . TRP A 1 313 ? -15.453 48.562 -0.685 1 80.88 313 TRP A O 1
ATOM 2489 N N . LYS A 1 314 ? -14.57 49.406 1.121 1 76.56 314 LYS A N 1
ATOM 2490 C CA . LYS A 1 314 ? -15.844 49.812 1.698 1 76.56 314 LYS A CA 1
ATOM 2491 C C . LYS A 1 314 ? -16.516 50.875 0.828 1 76.56 314 LYS A C 1
ATOM 2493 O O . LYS A 1 314 ? -17.734 51.031 0.861 1 76.56 314 LYS A O 1
ATOM 2498 N N . SER A 1 315 ? -15.688 51.625 0.137 1 74.75 315 SER A N 1
ATOM 2499 C CA . SER A 1 315 ? -16.188 52.75 -0.677 1 74.75 315 SER A CA 1
ATOM 2500 C C . SER A 1 315 ? -16.453 52.281 -2.109 1 74.75 315 SER A C 1
ATOM 2502 O O . SER A 1 315 ? -16.938 53.062 -2.932 1 74.75 315 SER A O 1
ATOM 2504 N N . THR A 1 316 ? -16.219 51.062 -2.324 1 71.56 316 THR A N 1
ATOM 2505 C CA . THR A 1 316 ? -16.406 50.562 -3.688 1 71.56 316 THR A CA 1
ATOM 2506 C C . THR A 1 316 ? -17.891 50.438 -4.023 1 71.56 316 THR A C 1
ATOM 2508 O O . THR A 1 316 ? -18.656 49.906 -3.238 1 71.56 316 THR A O 1
ATOM 2511 N N . PRO A 1 317 ? -18.359 51.125 -5.109 1 64.06 317 PRO A N 1
ATOM 2512 C CA . PRO A 1 317 ? -19.766 51.094 -5.484 1 64.06 317 PRO A CA 1
ATOM 2513 C C . PRO A 1 317 ? -20.281 49.688 -5.746 1 64.06 317 PRO A C 1
ATOM 2515 O O . PRO A 1 317 ? -21.469 49.406 -5.527 1 64.06 317 PRO A O 1
ATOM 2518 N N . LYS A 1 318 ? -19.438 48.781 -6.242 1 66.75 318 LYS A N 1
ATOM 2519 C CA . LYS A 1 318 ? -19.859 47.406 -6.531 1 66.75 318 LYS A CA 1
ATOM 2520 C C . LYS A 1 318 ? -19.688 46.531 -5.309 1 66.75 318 LYS A C 1
ATOM 2522 O O . LYS A 1 318 ? -18.797 45.656 -5.285 1 66.75 318 LYS A O 1
ATOM 2527 N N . GLU A 1 319 ? -20.594 46.562 -4.367 1 64.44 319 GLU A N 1
ATOM 2528 C CA . GLU A 1 319 ? -20.516 45.875 -3.076 1 64.44 319 GLU A CA 1
ATOM 2529 C C . GLU A 1 319 ? -20.578 44.344 -3.244 1 64.44 319 GLU A C 1
ATOM 2531 O O . GLU A 1 319 ? -20.062 43.625 -2.412 1 64.44 319 GLU A O 1
ATOM 2536 N N . TYR A 1 320 ? -21.188 43.969 -4.348 1 66.19 320 TYR A N 1
ATOM 2537 C CA . TYR A 1 320 ? -21.422 42.531 -4.523 1 66.19 320 TYR A CA 1
ATOM 2538 C C . TYR A 1 320 ? -20.109 41.781 -4.754 1 66.19 320 TYR A C 1
ATOM 2540 O O . TYR A 1 320 ? -20.031 40.562 -4.531 1 66.19 320 TYR A O 1
ATOM 2548 N N . ILE A 1 321 ? -19.047 42.469 -5.137 1 70.31 321 ILE A N 1
ATOM 2549 C CA . ILE A 1 321 ? -17.766 41.844 -5.414 1 70.31 321 ILE A CA 1
ATOM 2550 C C . ILE A 1 321 ? -17.109 41.406 -4.105 1 70.31 321 ILE A C 1
ATOM 2552 O O . ILE A 1 321 ? -16.234 40.531 -4.102 1 70.31 321 ILE A O 1
ATOM 2556 N N . HIS A 1 322 ? -17.656 42.031 -3.053 1 73.25 322 HIS A N 1
ATOM 2557 C CA . HIS A 1 322 ? -17.031 41.75 -1.763 1 73.25 322 HIS A CA 1
ATOM 2558 C C . HIS A 1 322 ? -17.906 40.844 -0.912 1 73.25 322 HIS A C 1
ATOM 2560 O O . HIS A 1 322 ? -17.672 40.688 0.289 1 73.25 322 HIS A O 1
ATOM 2566 N N . ARG A 1 323 ? -18.844 40.25 -1.633 1 71.94 323 ARG A N 1
ATOM 2567 C CA . ARG A 1 323 ? -19.781 39.406 -0.884 1 71.94 323 ARG A CA 1
ATOM 2568 C C . ARG A 1 323 ? -19.25 38 -0.714 1 71.94 323 ARG A C 1
ATOM 2570 O O . ARG A 1 323 ? -18.656 37.438 -1.639 1 71.94 323 ARG A O 1
ATOM 2577 N N . LEU A 1 324 ? -19.469 37.562 0.533 1 77.56 324 LEU A N 1
ATOM 2578 C CA . LEU A 1 324 ? -19.156 36.156 0.822 1 77.56 324 LEU A CA 1
ATOM 2579 C C . LEU A 1 324 ? -20.375 35.281 0.607 1 77.56 324 LEU A C 1
ATOM 2581 O O . LEU A 1 324 ? -21.438 35.531 1.19 1 77.56 324 LEU A O 1
ATOM 2585 N N . PHE A 1 325 ? -20.234 34.281 -0.311 1 77.69 325 PHE A N 1
ATOM 2586 C CA . PHE A 1 325 ? -21.297 33.312 -0.575 1 77.69 325 PHE A CA 1
ATOM 2587 C C . PHE A 1 325 ? -21.016 31.984 0.131 1 77.69 325 PHE A C 1
ATOM 2589 O O . PHE A 1 325 ? -19.938 31.406 -0.034 1 77.69 325 PHE A O 1
ATOM 2596 N N . LEU A 1 326 ? -21.984 31.688 0.96 1 81.25 326 LEU A N 1
ATOM 2597 C CA . LEU A 1 326 ? -21.844 30.406 1.66 1 81.25 326 LEU A CA 1
ATOM 2598 C C . LEU A 1 326 ? -22.922 29.422 1.235 1 81.25 326 LEU A C 1
ATOM 2600 O O . LEU A 1 326 ? -24 29.844 0.787 1 81.25 326 LEU A O 1
ATOM 2604 N N . ALA A 1 327 ? -22.547 28.172 1.282 1 82.75 327 ALA A N 1
ATOM 2605 C CA . ALA A 1 327 ? -23.5 27.078 1.007 1 82.75 327 ALA A CA 1
ATOM 2606 C C . ALA A 1 327 ? -23.344 25.953 2.031 1 82.75 327 ALA A C 1
ATOM 2608 O O . ALA A 1 327 ? -22.266 25.75 2.594 1 82.75 327 ALA A O 1
ATOM 2609 N N . THR A 1 328 ? -24.5 25.375 2.328 1 83.44 328 THR A N 1
ATOM 2610 C CA . THR A 1 328 ? -24.5 24.266 3.273 1 83.44 328 THR A CA 1
ATOM 2611 C C . THR A 1 328 ? -25.172 23.031 2.67 1 83.44 328 THR A C 1
ATOM 2613 O O . THR A 1 328 ? -26.141 23.156 1.918 1 83.44 328 THR A O 1
ATOM 2616 N N . ASP A 1 329 ? -24.578 21.875 2.9 1 81.56 329 ASP A N 1
ATOM 2617 C CA . ASP A 1 329 ? -25.172 20.609 2.484 1 81.56 329 ASP A CA 1
ATOM 2618 C C . ASP A 1 329 ? -24.797 19.484 3.439 1 81.56 329 ASP A C 1
ATOM 2620 O O . ASP A 1 329 ? -23.844 19.609 4.211 1 81.56 329 ASP A O 1
ATOM 2624 N N . GLY A 1 330 ? -25.734 18.547 3.48 1 82.25 330 GLY A N 1
ATOM 2625 C CA . GLY A 1 330 ? -25.484 17.375 4.293 1 82.25 330 GLY A CA 1
ATOM 2626 C C . GLY A 1 330 ? -25.016 16.188 3.484 1 82.25 330 GLY A C 1
ATOM 2627 O O . GLY A 1 330 ? -25.375 16.031 2.316 1 82.25 330 GLY A O 1
ATOM 2628 N N . ASN A 1 331 ? -24.031 15.453 4.02 1 84.12 331 ASN A N 1
ATOM 2629 C CA . ASN A 1 331 ? -23.594 14.172 3.475 1 84.12 331 ASN A CA 1
ATOM 2630 C C . ASN A 1 331 ? -24 13.008 4.371 1 84.12 331 ASN A C 1
ATOM 2632 O O . ASN A 1 331 ? -23.406 12.797 5.434 1 84.12 331 ASN A O 1
ATOM 2636 N N . PHE A 1 332 ? -24.891 12.141 3.898 1 80 332 PHE A N 1
ATOM 2637 C CA . PHE A 1 332 ? -25.484 11.109 4.738 1 80 332 PHE A CA 1
ATOM 2638 C C . PHE A 1 332 ? -24.781 9.773 4.516 1 80 332 PHE A C 1
ATOM 2640 O O . PHE A 1 332 ? -25.156 8.758 5.102 1 80 332 PHE A O 1
ATOM 2647 N N . ARG A 1 333 ? -23.797 9.891 3.701 1 79.31 333 ARG A N 1
ATOM 2648 C CA . ARG A 1 333 ? -23 8.68 3.516 1 79.31 333 ARG A CA 1
ATOM 2649 C C . ARG A 1 333 ? -21.953 8.539 4.621 1 79.31 333 ARG A C 1
ATOM 2651 O O . ARG A 1 333 ? -21.406 7.449 4.836 1 79.31 333 ARG A O 1
ATOM 2658 N N . LEU A 1 334 ? -21.719 9.578 5.258 1 85.25 334 LEU A N 1
ATOM 2659 C CA . LEU A 1 334 ? -20.734 9.562 6.34 1 85.25 334 LEU A CA 1
ATOM 2660 C C . LEU A 1 334 ? -21.406 9.266 7.676 1 85.25 334 LEU A C 1
ATOM 2662 O O . LEU A 1 334 ? -21.578 10.164 8.5 1 85.25 334 LEU A O 1
ATOM 2666 N N . GLN A 1 335 ? -21.656 7.984 7.84 1 84.88 335 GLN A N 1
ATOM 2667 C CA . GLN A 1 335 ? -22.359 7.523 9.039 1 84.88 335 GLN A CA 1
ATOM 2668 C C . GLN A 1 335 ? -21.375 6.895 10.031 1 84.88 335 GLN A C 1
ATOM 2670 O O . GLN A 1 335 ? -20.281 6.48 9.648 1 84.88 335 GLN A O 1
ATOM 2675 N N . ARG A 1 336 ? -21.781 7.043 11.211 1 84.62 336 ARG A N 1
ATOM 2676 C CA . ARG A 1 336 ? -21.031 6.348 12.25 1 84.62 336 ARG A CA 1
ATOM 2677 C C . ARG A 1 336 ? -21.922 5.379 13.016 1 84.62 336 ARG A C 1
ATOM 2679 O O . ARG A 1 336 ? -22.984 5.77 13.523 1 84.62 336 ARG A O 1
ATOM 2686 N N . LYS A 1 337 ? -21.516 4.133 13.117 1 79.44 337 LYS A N 1
ATOM 2687 C CA . LYS A 1 337 ? -22.25 3.139 13.883 1 79.44 337 LYS A CA 1
ATOM 2688 C C . LYS A 1 337 ? -22.234 3.475 15.375 1 79.44 337 LYS A C 1
ATOM 2690 O O . LYS A 1 337 ? -21.266 4.039 15.883 1 79.44 337 LYS A O 1
ATOM 2695 N N . ALA A 1 338 ? -23.297 3.029 15.922 1 77.56 338 ALA A N 1
ATOM 2696 C CA . ALA A 1 338 ? -23.406 3.264 17.359 1 77.56 338 ALA A CA 1
ATOM 2697 C C . ALA A 1 338 ? -22.391 2.418 18.141 1 77.56 338 ALA A C 1
ATOM 2699 O O . ALA A 1 338 ? -22.391 1.189 18.016 1 77.56 338 ALA A O 1
ATOM 2700 N N . LYS A 1 339 ? -21.344 3.066 18.469 1 72.25 339 LYS A N 1
ATOM 2701 C CA . LYS A 1 339 ? -20.344 2.385 19.281 1 72.25 339 LYS A CA 1
ATOM 2702 C C . LYS A 1 339 ? -20.125 3.113 20.609 1 72.25 339 LYS A C 1
ATOM 2704 O O . LYS A 1 339 ? -20.422 4.309 20.719 1 72.25 339 LYS A O 1
ATOM 2709 N N . VAL A 1 340 ? -19.734 2.285 21.562 1 67.5 340 VAL A N 1
ATOM 2710 C CA . VAL A 1 340 ? -19.391 2.871 22.844 1 67.5 340 VAL A CA 1
ATOM 2711 C C . VAL A 1 340 ? -18.125 3.713 22.719 1 67.5 340 VAL A C 1
ATOM 2713 O O . VAL A 1 340 ? -17.109 3.236 22.203 1 67.5 340 VAL A O 1
ATOM 2716 N N . ASN A 1 341 ? -18.422 4.988 22.984 1 65.56 341 ASN A N 1
ATOM 2717 C CA . ASN A 1 341 ? -17.266 5.879 22.875 1 65.56 341 ASN A CA 1
ATOM 2718 C C . ASN A 1 341 ? -16.344 5.746 24.078 1 65.56 341 ASN A C 1
ATOM 2720 O O . ASN A 1 341 ? -16.797 5.539 25.203 1 65.56 341 ASN A O 1
ATOM 2724 N N . ASP A 1 342 ? -15.125 5.77 23.797 1 66.81 342 ASP A N 1
ATOM 2725 C CA . ASP A 1 342 ? -14.141 5.918 24.875 1 66.81 342 ASP A CA 1
ATOM 2726 C C . ASP A 1 342 ? -14.242 7.293 25.531 1 66.81 342 ASP A C 1
ATOM 2728 O O . ASP A 1 342 ? -14.023 8.312 24.875 1 66.81 342 ASP A O 1
ATOM 2732 N N . PRO A 1 343 ? -14.68 7.281 26.797 1 66.25 343 PRO A N 1
ATOM 2733 C CA . PRO A 1 343 ? -14.875 8.57 27.453 1 66.25 343 PRO A CA 1
ATOM 2734 C C . PRO A 1 343 ? -13.586 9.383 27.547 1 66.25 343 PRO A C 1
ATOM 2736 O O . PRO A 1 343 ? -13.633 10.609 27.688 1 66.25 343 PRO A O 1
ATOM 2739 N N . ASP A 1 344 ? -12.516 8.633 27.438 1 69.12 344 ASP A N 1
ATOM 2740 C CA . ASP A 1 344 ? -11.242 9.328 27.594 1 69.12 344 ASP A CA 1
ATOM 2741 C C . ASP A 1 344 ? -10.664 9.75 26.25 1 69.12 344 ASP A C 1
ATOM 2743 O O . ASP A 1 344 ? -9.617 10.398 26.203 1 69.12 344 ASP A O 1
ATOM 2747 N N . ASP A 1 345 ? -11.453 9.445 25.281 1 74.75 345 ASP A N 1
ATOM 2748 C CA . ASP A 1 345 ? -10.961 9.828 23.969 1 74.75 345 ASP A CA 1
ATOM 2749 C C . ASP A 1 345 ? -11.07 11.336 23.75 1 74.75 345 ASP A C 1
ATOM 2751 O O . ASP A 1 345 ? -12.047 11.953 24.188 1 74.75 345 ASP A O 1
ATOM 2755 N N . PHE A 1 346 ? -9.961 11.906 23.359 1 75.56 346 PHE A N 1
ATOM 2756 C CA . PHE A 1 346 ? -10.023 13.336 23.094 1 75.56 346 PHE A CA 1
ATOM 2757 C C . PHE A 1 346 ? -9.57 13.648 21.672 1 75.56 346 PHE A C 1
ATOM 2759 O O . PHE A 1 346 ? -8.797 12.891 21.078 1 75.56 346 PHE A O 1
ATOM 2766 N N . SER A 1 347 ? -10.078 14.719 21.141 1 80.06 347 SER A N 1
ATOM 2767 C CA . SER A 1 347 ? -9.734 15.164 19.797 1 80.06 347 SER A CA 1
ATOM 2768 C C . SER A 1 347 ? -8.422 15.945 19.797 1 80.06 347 SER A C 1
ATOM 2770 O O . SER A 1 347 ? -8.211 16.812 20.641 1 80.06 347 SER A O 1
ATOM 2772 N N . LEU A 1 348 ? -7.594 15.625 18.875 1 83.62 348 LEU A N 1
ATOM 2773 C CA . LEU A 1 348 ? -6.336 16.359 18.734 1 83.62 348 LEU A CA 1
ATOM 2774 C C . LEU A 1 348 ? -6.578 17.75 18.156 1 83.62 348 LEU A C 1
ATOM 2776 O O . LEU A 1 348 ? -5.855 18.688 18.484 1 83.62 348 LEU A O 1
ATOM 2780 N N . ASN A 1 349 ? -7.617 17.906 17.359 1 83.81 349 ASN A N 1
ATOM 2781 C CA . ASN A 1 349 ? -7.906 19.188 16.719 1 83.81 349 ASN A CA 1
ATOM 2782 C C . ASN A 1 349 ? -8.812 20.047 17.594 1 83.81 349 ASN A C 1
ATOM 2784 O O . ASN A 1 349 ? -8.688 21.266 17.594 1 83.81 349 ASN A O 1
ATOM 2788 N N . ALA A 1 350 ? -9.625 19.516 18.344 1 81.19 350 ALA A N 1
ATOM 2789 C CA . ALA A 1 350 ? -10.531 20.172 19.281 1 81.19 350 ALA A CA 1
ATOM 2790 C C . ALA A 1 350 ? -11.211 21.375 18.641 1 81.19 350 ALA A C 1
ATOM 2792 O O . ALA A 1 350 ? -11.195 22.484 19.203 1 81.19 350 ALA A O 1
ATOM 2793 N N . GLY A 1 351 ? -11.648 21.234 17.375 1 85.38 351 GLY A N 1
ATOM 2794 C CA . GLY A 1 351 ? -12.406 22.281 16.719 1 85.38 351 GLY A CA 1
ATOM 2795 C C . GLY A 1 351 ? -11.547 23.188 15.867 1 85.38 351 GLY A C 1
ATOM 2796 O O . GLY A 1 351 ? -12.055 24.125 15.242 1 85.38 351 GLY A O 1
ATOM 2797 N N . ARG A 1 352 ? -10.289 22.953 15.773 1 86 352 ARG A N 1
ATOM 2798 C CA . ARG A 1 352 ? -9.375 23.812 15.016 1 86 352 ARG A CA 1
ATOM 2799 C C . ARG A 1 352 ? -9.328 23.391 13.555 1 86 352 ARG A C 1
ATOM 2801 O O . ARG A 1 352 ? -8.805 24.109 12.703 1 86 352 ARG A O 1
ATOM 2808 N N . GLY A 1 353 ? -9.852 22.234 13.336 1 89.31 353 GLY A N 1
ATOM 2809 C CA . GLY A 1 353 ? -9.93 21.75 11.961 1 89.31 353 GLY A CA 1
ATOM 2810 C C . GLY A 1 353 ? -11.203 22.172 11.258 1 89.31 353 GLY A C 1
ATOM 2811 O O . GLY A 1 353 ? -11.664 23.312 11.406 1 89.31 353 GLY A O 1
ATOM 2812 N N . TYR A 1 354 ? -11.719 21.281 10.539 1 90.31 354 TYR A N 1
ATOM 2813 C CA . TYR A 1 354 ? -12.938 21.609 9.805 1 90.31 354 TYR A CA 1
ATOM 2814 C C . TYR A 1 354 ? -14.18 21.297 10.633 1 90.31 354 TYR A C 1
ATOM 2816 O O . TYR A 1 354 ? -15.227 21.922 10.445 1 90.31 354 TYR A O 1
ATOM 2824 N N . PHE A 1 355 ? -13.984 20.375 11.523 1 92.25 355 PHE A N 1
ATOM 2825 C CA . PHE A 1 355 ? -15.094 20.062 12.406 1 92.25 355 PHE A CA 1
ATOM 2826 C C . PHE A 1 355 ? -15.148 21.031 13.586 1 92.25 355 PHE A C 1
ATOM 2828 O O . PHE A 1 355 ? -14.102 21.438 14.109 1 92.25 355 PHE A O 1
ATOM 2835 N N . ALA A 1 356 ? -16.344 21.312 13.984 1 90.12 356 ALA A N 1
ATOM 2836 C CA . ALA A 1 356 ? -16.531 22.141 15.172 1 90.12 356 ALA A CA 1
ATOM 2837 C C . ALA A 1 356 ? -16.078 21.406 16.438 1 90.12 356 ALA A C 1
ATOM 2839 O O . ALA A 1 356 ? -15.852 20.203 16.406 1 90.12 356 ALA A O 1
ATOM 2840 N N . ASN A 1 357 ? -15.805 22.266 17.438 1 89.81 357 ASN A N 1
ATOM 2841 C CA . ASN A 1 357 ? -15.523 21.641 18.734 1 89.81 357 ASN A CA 1
ATOM 2842 C C . ASN A 1 357 ? -16.672 20.766 19.203 1 89.81 357 ASN A C 1
ATOM 2844 O O . ASN A 1 357 ? -17.781 21.266 19.453 1 89.81 357 ASN A O 1
ATOM 2848 N N . GLU A 1 358 ? -16.391 19.578 19.328 1 86.62 358 GLU A N 1
ATOM 2849 C CA . GLU A 1 358 ? -17.438 18.594 19.578 1 86.62 358 GLU A CA 1
ATOM 2850 C C . GLU A 1 358 ? -18.109 18.844 20.938 1 86.62 358 GLU A C 1
ATOM 2852 O O . GLU A 1 358 ? -19.328 18.703 21.078 1 86.62 358 GLU A O 1
ATOM 2857 N N . THR A 1 359 ? -17.344 19.125 21.875 1 83.62 359 THR A N 1
ATOM 2858 C CA . THR A 1 359 ? -17.875 19.344 23.219 1 83.62 359 THR A CA 1
ATOM 2859 C C . THR A 1 359 ? -18.828 20.531 23.219 1 83.62 359 THR A C 1
ATOM 2861 O O . THR A 1 359 ? -19.938 20.438 23.766 1 83.62 359 THR A O 1
ATOM 2864 N N . LYS A 1 360 ? -18.422 21.594 22.609 1 84.5 360 LYS A N 1
ATOM 2865 C CA . LYS A 1 360 ? -19.266 22.781 22.562 1 84.5 360 LYS A CA 1
ATOM 2866 C C . LYS A 1 360 ? -20.516 22.531 21.719 1 84.5 360 LYS A C 1
ATOM 2868 O O . LYS A 1 360 ? -21.609 23 22.078 1 84.5 360 LYS A O 1
ATOM 2873 N N . PHE A 1 361 ? -20.359 21.844 20.734 1 87.81 361 PHE A N 1
ATOM 2874 C CA . PHE A 1 361 ? -21.484 21.516 19.859 1 87.81 361 PHE A CA 1
ATOM 2875 C C . PHE A 1 361 ? -22.5 20.656 20.609 1 87.81 361 PHE A C 1
ATOM 2877 O O . PHE A 1 361 ? -23.703 20.938 20.562 1 87.81 361 PHE A O 1
ATOM 2884 N N . ARG A 1 362 ? -21.984 19.703 21.25 1 83.19 362 ARG A N 1
ATOM 2885 C CA . ARG A 1 362 ? -22.875 18.828 22.016 1 83.19 362 ARG A CA 1
ATOM 2886 C C . ARG A 1 362 ? -23.594 19.594 23.125 1 83.19 362 ARG A C 1
ATOM 2888 O O . ARG A 1 362 ? -24.766 19.359 23.375 1 83.19 362 ARG A O 1
ATOM 2895 N N . GLU A 1 363 ? -22.906 20.391 23.766 1 82.94 363 GLU A N 1
ATOM 2896 C CA . GLU A 1 363 ? -23.516 21.219 24.812 1 82.94 363 GLU A CA 1
ATOM 2897 C C . GLU A 1 363 ? -24.625 22.094 24.234 1 82.94 363 GLU A C 1
ATOM 2899 O O . GLU A 1 363 ? -25.688 22.25 24.844 1 82.94 363 GLU A O 1
ATOM 2904 N N . TYR A 1 364 ? -24.344 22.625 23.109 1 80.94 364 TYR A N 1
ATOM 2905 C CA . TYR A 1 364 ? -25.328 23.453 22.438 1 80.94 364 TYR A CA 1
ATOM 2906 C C . TYR A 1 364 ? -26.578 22.641 22.078 1 80.94 364 TYR A C 1
ATOM 2908 O O . TYR A 1 364 ? -27.703 23.078 22.328 1 80.94 364 TYR A O 1
ATOM 2916 N N . ILE A 1 365 ? -26.359 21.547 21.547 1 82.19 365 ILE A N 1
ATOM 2917 C CA . ILE A 1 365 ? -27.484 20.719 21.125 1 82.19 365 ILE A CA 1
ATOM 2918 C C . ILE A 1 365 ? -28.312 20.281 22.344 1 82.19 365 ILE A C 1
ATOM 2920 O O . ILE A 1 365 ? -29.531 20.281 22.297 1 82.19 365 ILE A O 1
ATOM 2924 N N . CYS A 1 366 ? -27.594 19.953 23.375 1 77.94 366 CYS A N 1
ATOM 2925 C CA . CYS A 1 366 ? -28.281 19.547 24.609 1 77.94 366 CYS A CA 1
ATOM 2926 C C . CYS A 1 366 ? -29.109 20.688 25.172 1 77.94 366 CYS A C 1
ATOM 2928 O O . CYS A 1 366 ? -30.203 20.469 25.688 1 77.94 366 CYS A O 1
ATOM 2930 N N . LYS A 1 367 ? -28.594 21.75 25.078 1 74.81 367 LYS A N 1
ATOM 2931 C CA . LYS A 1 367 ? -29.281 22.922 25.609 1 74.81 367 LYS A CA 1
ATOM 2932 C C . LYS A 1 367 ? -30.531 23.234 24.797 1 74.81 367 LYS A C 1
ATOM 2934 O O . LYS A 1 367 ? -31.594 23.516 25.359 1 74.81 367 LYS A O 1
ATOM 2939 N N . ILE A 1 368 ? -30.438 23.125 23.547 1 71.94 368 ILE A N 1
ATOM 2940 C CA . ILE A 1 368 ? -31.547 23.5 22.672 1 71.94 368 ILE A CA 1
ATOM 2941 C C . ILE A 1 368 ? -32.594 22.375 22.672 1 71.94 368 ILE A C 1
ATOM 2943 O O . ILE A 1 368 ? -33.812 22.641 22.656 1 71.94 368 ILE A O 1
ATOM 2947 N N . GLU A 1 369 ? -32.156 21.203 22.578 1 63.44 369 GLU A N 1
ATOM 2948 C CA . GLU A 1 369 ? -33.062 20.094 22.484 1 63.44 369 GLU A CA 1
ATOM 2949 C C . GLU A 1 369 ? -33.781 19.844 23.812 1 63.44 369 GLU A C 1
ATOM 2951 O O . GLU A 1 369 ? -34.906 19.344 23.844 1 63.44 369 GLU A O 1
ATOM 2956 N N . ARG A 1 370 ? -33.125 19.984 24.891 1 55.91 370 ARG A N 1
ATOM 2957 C CA . ARG A 1 370 ? -33.812 19.906 26.172 1 55.91 370 ARG A CA 1
ATOM 2958 C C . ARG A 1 370 ? -35 20.875 26.219 1 55.91 370 ARG A C 1
ATOM 2960 O O . ARG A 1 370 ? -36.031 20.578 26.812 1 55.91 370 ARG A O 1
ATOM 2967 N N . ASP A 1 371 ? -34.844 22.016 25.641 1 50.12 371 ASP A N 1
ATOM 2968 C CA . ASP A 1 371 ? -35.875 23.062 25.734 1 50.12 371 ASP A CA 1
ATOM 2969 C C . ASP A 1 371 ? -36.938 22.906 24.656 1 50.12 371 ASP A C 1
ATOM 2971 O O . ASP A 1 371 ? -37.938 23.625 24.656 1 50.12 371 ASP A O 1
ATOM 2975 N N . LYS A 1 372 ? -36.656 22.172 23.594 1 51.06 372 LYS A N 1
ATOM 2976 C CA . LYS A 1 372 ? -37.688 22 22.594 1 51.06 372 LYS A CA 1
ATOM 2977 C C . LYS A 1 372 ? -38.625 20.859 22.984 1 51.06 372 LYS A C 1
ATOM 2979 O O . LYS A 1 372 ? -38.188 19.766 23.344 1 51.06 372 LYS A O 1
ATOM 2984 N N . PRO A 1 373 ? -39.812 21.109 23.25 1 40.16 373 PRO A N 1
ATOM 2985 C CA . PRO A 1 373 ? -40.781 20.031 23.391 1 40.16 373 PRO A CA 1
ATOM 2986 C C . PRO A 1 373 ? -40.75 19.031 22.234 1 40.16 373 PRO A C 1
ATOM 2988 O O . PRO A 1 373 ? -40.625 19.438 21.078 1 40.16 373 PRO A O 1
ATOM 2991 N N . VAL A 1 374 ? -40.094 17.859 22.391 1 36.53 374 VAL A N 1
ATOM 2992 C CA . VAL A 1 374 ? -40.156 16.828 21.359 1 36.53 374 VAL A CA 1
ATOM 2993 C C . VAL A 1 374 ? -41.5 16.828 20.688 1 36.53 374 VAL A C 1
ATOM 2995 O O . VAL A 1 374 ? -42.531 16.578 21.312 1 36.53 374 VAL A O 1
ATOM 2998 N N . ASP A 1 375 ? -41.75 17.719 19.859 1 34.88 375 ASP A N 1
ATOM 2999 C CA . ASP A 1 375 ? -43.031 17.562 19.172 1 34.88 375 ASP A CA 1
ATOM 3000 C C . ASP A 1 375 ? -43.125 16.219 18.469 1 34.88 375 ASP A C 1
ATOM 3002 O O . ASP A 1 375 ? -42.531 16.016 17.406 1 34.88 375 ASP A O 1
ATOM 3006 N N . TYR A 1 376 ? -43.25 15.164 19.172 1 33.16 376 TYR A N 1
ATOM 3007 C CA . TYR A 1 376 ? -43.469 13.797 18.719 1 33.16 376 TYR A CA 1
ATOM 3008 C C . TYR A 1 376 ? -44.469 13.773 17.547 1 33.16 376 TYR A C 1
ATOM 3010 O O . TYR A 1 376 ? -44.594 12.75 16.859 1 33.16 376 TYR A O 1
ATOM 3018 N N . ASP A 1 377 ? -45.375 14.68 17.469 1 34.5 377 ASP A N 1
ATOM 3019 C CA . ASP A 1 377 ? -46.469 14.641 16.516 1 34.5 377 ASP A CA 1
ATOM 3020 C C . ASP A 1 377 ? -46.031 15.141 15.141 1 34.5 377 ASP A C 1
ATOM 3022 O O . ASP A 1 377 ? -46.812 15.195 14.203 1 34.5 377 ASP A O 1
ATOM 3026 N N . LYS A 1 378 ? -44.969 15.836 15.062 1 39.16 378 LYS A N 1
ATOM 3027 C CA . LYS A 1 378 ? -44.719 16.266 13.695 1 39.16 378 LYS A CA 1
ATOM 3028 C C . LYS A 1 378 ? -44.188 15.125 12.844 1 39.16 378 LYS A C 1
ATOM 3030 O O . LYS A 1 378 ? -43.219 14.453 13.227 1 39.16 378 LYS A O 1
ATOM 3035 N N . PRO A 1 379 ? -44.938 14.555 11.969 1 37.19 379 PRO A N 1
ATOM 3036 C CA . PRO A 1 379 ? -44.5 13.516 11.047 1 37.19 379 PRO A CA 1
ATOM 3037 C C . PRO A 1 379 ? -43.125 13.805 10.453 1 37.19 379 PRO A C 1
ATOM 3039 O O . PRO A 1 379 ? -42.75 14.969 10.328 1 37.19 379 PRO A O 1
ATOM 3042 N N . PRO A 1 380 ? -42.156 12.914 10.633 1 39.12 380 PRO A N 1
ATOM 3043 C CA . PRO A 1 380 ? -40.938 13.211 9.898 1 39.12 380 PRO A CA 1
ATOM 3044 C C . PRO A 1 380 ? -41.188 13.984 8.609 1 39.12 380 PRO A C 1
ATOM 3046 O O . PRO A 1 380 ? -42.219 13.766 7.949 1 39.12 380 PRO A O 1
ATOM 3049 N N . ASP A 1 381 ? -41.031 15.172 8.586 1 37.28 381 ASP A N 1
ATOM 3050 C CA . ASP A 1 381 ? -41.219 15.992 7.398 1 37.28 381 ASP A CA 1
ATOM 3051 C C . ASP A 1 381 ? -40.906 15.211 6.129 1 37.28 381 ASP A C 1
ATOM 3053 O O . ASP A 1 381 ? -39.781 14.742 5.949 1 37.28 381 ASP A O 1
ATOM 3057 N N . THR A 1 382 ? -41.781 14.289 5.727 1 38.12 382 THR A N 1
ATOM 3058 C CA . THR A 1 382 ? -41.719 13.539 4.477 1 38.12 382 THR A CA 1
ATOM 3059 C C . THR A 1 382 ? -41.625 14.484 3.283 1 38.12 382 THR A C 1
ATOM 3061 O O . THR A 1 382 ? -42.562 14.586 2.479 1 38.12 382 THR A O 1
ATOM 3064 N N . CYS A 1 383 ? -41.219 15.656 3.518 1 36.97 383 CYS A N 1
ATOM 3065 C CA . CYS A 1 383 ? -41.281 16.438 2.291 1 36.97 383 CYS A CA 1
ATOM 3066 C C . CYS A 1 383 ? -40.656 15.68 1.124 1 36.97 383 CYS A C 1
ATOM 3068 O O . CYS A 1 383 ? -40.719 16.141 -0.018 1 36.97 383 CYS A O 1
ATOM 3070 N N . SER A 1 384 ? -39.594 14.914 1.399 1 39.78 384 SER A N 1
ATOM 3071 C CA . SER A 1 384 ? -38.969 14.406 0.17 1 39.78 384 SER A CA 1
ATOM 3072 C C . SER A 1 384 ? -39.812 13.25 -0.406 1 39.78 384 SER A C 1
ATOM 3074 O O . SER A 1 384 ? -40.25 12.375 0.332 1 39.78 384 SER A O 1
ATOM 3076 N N . GLY A 1 385 ? -40.719 13.453 -1.223 1 37.75 385 GLY A N 1
ATOM 3077 C CA . GLY A 1 385 ? -41.312 12.422 -2.066 1 37.75 385 GLY A CA 1
ATOM 3078 C C . GLY A 1 385 ? -40.344 11.344 -2.463 1 37.75 385 GLY A C 1
ATOM 3079 O O . GLY A 1 385 ? -40.656 10.469 -3.273 1 37.75 385 GLY A O 1
ATOM 3080 N N . PHE A 1 386 ? -39.062 11.602 -2.305 1 37.16 386 PHE A N 1
ATOM 3081 C CA . PHE A 1 386 ? -38.156 10.57 -2.801 1 37.16 386 PHE A CA 1
ATOM 3082 C C . PHE A 1 386 ? -38.188 9.344 -1.89 1 37.16 386 PHE A C 1
ATOM 3084 O O . PHE A 1 386 ? -37.594 9.359 -0.807 1 37.16 386 PHE A O 1
ATOM 3091 N N . LYS A 1 387 ? -39.188 8.57 -1.967 1 37.47 387 LYS A N 1
ATOM 3092 C CA . LYS A 1 387 ? -39.375 7.277 -1.312 1 37.47 387 LYS A CA 1
ATOM 3093 C C . LYS A 1 387 ? -38.062 6.512 -1.2 1 37.47 387 LYS A C 1
ATOM 3095 O O . LYS A 1 387 ? -37.812 5.836 -0.199 1 37.47 387 LYS A O 1
ATOM 3100 N N . ALA A 1 388 ? -37.375 6.52 -2.279 1 39.84 388 ALA A N 1
ATOM 3101 C CA . ALA A 1 388 ? -36.125 5.738 -2.295 1 39.84 388 ALA A CA 1
ATOM 3102 C C . ALA A 1 388 ? -35.156 6.223 -1.225 1 39.84 388 ALA A C 1
ATOM 3104 O O . ALA A 1 388 ? -34.469 5.418 -0.582 1 39.84 388 ALA A O 1
ATOM 3105 N N . GLY A 1 389 ? -35.062 7.477 -1.027 1 42.44 389 GLY A N 1
ATOM 3106 C CA . GLY A 1 389 ? -34.188 8.023 -0.001 1 42.44 389 GLY A CA 1
ATOM 3107 C C . GLY A 1 389 ? -34.688 7.738 1.408 1 42.44 389 GLY A C 1
ATOM 3108 O O . GLY A 1 389 ? -33.875 7.5 2.311 1 42.44 389 GLY A O 1
ATOM 3109 N N . ASP A 1 390 ? -35.938 7.805 1.63 1 43.62 390 ASP A N 1
ATOM 3110 C CA . ASP A 1 390 ? -36.5 7.578 2.947 1 43.62 390 ASP A CA 1
ATOM 3111 C C . ASP A 1 390 ? -36.281 6.141 3.404 1 43.62 390 ASP A C 1
ATOM 3113 O O . ASP A 1 390 ? -35.969 5.895 4.57 1 43.62 390 ASP A O 1
ATOM 3117 N N . MET A 1 391 ? -36.562 5.285 2.496 1 40.78 391 MET A N 1
ATOM 3118 C CA . MET A 1 391 ? -36.375 3.875 2.832 1 40.78 391 MET A CA 1
ATOM 3119 C C . MET A 1 391 ? -34.906 3.57 3.105 1 40.78 391 MET A C 1
ATOM 3121 O O . MET A 1 391 ? -34.594 2.795 4.008 1 40.78 391 MET A O 1
ATOM 3125 N N . ARG A 1 392 ? -34.125 4.082 2.299 1 43.53 392 ARG A N 1
ATOM 3126 C CA . ARG A 1 392 ? -32.719 3.873 2.529 1 43.53 392 ARG A CA 1
ATOM 3127 C C . ARG A 1 392 ? -32.281 4.449 3.875 1 43.53 392 ARG A C 1
ATOM 3129 O O . ARG A 1 392 ? -31.453 3.861 4.574 1 43.53 392 ARG A O 1
ATOM 3136 N N . ARG A 1 393 ? -32.875 5.523 4.23 1 47.31 393 ARG A N 1
ATOM 3137 C CA . ARG A 1 393 ? -32.594 6.211 5.484 1 47.31 393 ARG A CA 1
ATOM 3138 C C . ARG A 1 393 ? -33.062 5.387 6.68 1 47.31 393 ARG A C 1
ATOM 3140 O O . ARG A 1 393 ? -32.375 5.309 7.695 1 47.31 393 ARG A O 1
ATOM 3147 N N . LEU A 1 394 ? -34.25 4.926 6.566 1 46.31 394 LEU A N 1
ATOM 3148 C CA . LEU A 1 394 ? -34.781 4.176 7.695 1 46.31 394 LEU A CA 1
ATOM 3149 C C . LEU A 1 394 ? -34 2.896 7.93 1 46.31 394 LEU A C 1
ATOM 3151 O O . LEU A 1 394 ? -33.719 2.529 9.078 1 46.31 394 LEU A O 1
ATOM 3155 N N . THR A 1 395 ? -33.719 2.266 6.852 1 48.12 395 THR A N 1
ATOM 3156 C CA . THR A 1 395 ? -33.031 0.991 7 1 48.12 395 THR A CA 1
ATOM 3157 C C . THR A 1 395 ? -31.547 1.214 7.316 1 48.12 395 THR A C 1
ATOM 3159 O O . THR A 1 395 ? -30.938 0.44 8.062 1 48.12 395 THR A O 1
ATOM 3162 N N . GLN A 1 396 ? -31.047 2.275 6.824 1 54.31 396 GLN A N 1
ATOM 3163 C CA . GLN A 1 396 ? -29.609 2.496 6.969 1 54.31 396 GLN A CA 1
ATOM 3164 C C . GLN A 1 396 ? -29.297 3.145 8.312 1 54.31 396 GLN A C 1
ATOM 3166 O O . GLN A 1 396 ? -28.156 3.062 8.789 1 54.31 396 GLN A O 1
ATOM 3171 N N . GLN A 1 397 ? -30.344 3.686 8.898 1 58.94 397 GLN A N 1
ATOM 3172 C CA . GLN A 1 397 ? -30.078 4.449 10.117 1 58.94 397 GLN A CA 1
ATOM 3173 C C . GLN A 1 397 ? -30.188 3.57 11.359 1 58.94 397 GLN A C 1
ATOM 3175 O O . GLN A 1 397 ? -29.922 4.02 12.469 1 58.94 397 GLN A O 1
ATOM 3180 N N . LYS A 1 398 ? -30.469 2.398 11.164 1 62.09 398 LYS A N 1
ATOM 3181 C CA . LYS A 1 398 ? -30.5 1.534 12.336 1 62.09 398 LYS A CA 1
ATOM 3182 C C . LYS A 1 398 ? -29.094 1.189 12.805 1 62.09 398 LYS A C 1
ATOM 3184 O O . LYS A 1 398 ? -28.234 0.795 12.008 1 62.09 398 LYS A O 1
ATOM 3189 N N . GLY A 1 399 ? -28.875 1.508 14.117 1 71.44 399 GLY A N 1
ATOM 3190 C CA . GLY A 1 399 ? -27.609 1.136 14.75 1 71.44 399 GLY A CA 1
ATOM 3191 C C . GLY A 1 399 ? -26.516 2.172 14.57 1 71.44 399 GLY A C 1
ATOM 3192 O O . GLY A 1 399 ? -25.344 1.885 14.789 1 71.44 399 GLY A O 1
ATOM 3193 N N . VAL A 1 400 ? -27.078 3.42 14.016 1 80.94 400 VAL A N 1
ATOM 3194 C CA . VAL A 1 400 ? -26.062 4.449 13.805 1 80.94 400 VAL A CA 1
ATOM 3195 C C . VAL A 1 400 ? -26.281 5.598 14.789 1 80.94 400 VAL A C 1
ATOM 3197 O O . VAL A 1 400 ? -27.422 5.945 15.102 1 80.94 400 VAL A O 1
ATOM 3200 N N . ASP A 1 401 ? -25.234 6.156 15.367 1 78.69 401 ASP A N 1
ATOM 3201 C CA . ASP A 1 401 ? -25.312 7.316 16.25 1 78.69 401 ASP A CA 1
ATOM 3202 C C . ASP A 1 401 ? -25.156 8.617 15.461 1 78.69 401 ASP A C 1
ATOM 3204 O O . ASP A 1 401 ? -25.703 9.648 15.852 1 78.69 401 ASP A O 1
ATOM 3208 N N . VAL A 1 402 ? -24.359 8.578 14.422 1 85.94 402 VAL A N 1
ATOM 3209 C CA . VAL A 1 402 ? -24.219 9.695 13.492 1 85.94 402 VAL A CA 1
ATOM 3210 C C . VAL A 1 402 ? -24.734 9.297 12.117 1 85.94 402 VAL A C 1
ATOM 3212 O O . VAL A 1 402 ? -24.234 8.352 11.508 1 85.94 402 VAL A O 1
ATOM 3215 N N . THR A 1 403 ? -25.672 9.969 11.703 1 83.88 403 THR A N 1
ATOM 3216 C CA . THR A 1 403 ? -26.359 9.594 10.469 1 83.88 403 THR A CA 1
ATOM 3217 C C . THR A 1 403 ? -25.734 10.312 9.273 1 83.88 403 THR A C 1
ATOM 3219 O O . THR A 1 403 ? -26 9.961 8.125 1 83.88 403 THR A O 1
ATOM 3222 N N . GLY A 1 404 ? -24.984 11.305 9.547 1 88.38 404 GLY A N 1
ATOM 3223 C CA . GLY A 1 404 ? -24.297 12.07 8.516 1 88.38 404 GLY A CA 1
ATOM 3224 C C . GLY A 1 404 ? -23.594 13.297 9.055 1 88.38 404 GLY A C 1
ATOM 3225 O O . GLY A 1 404 ? -23.375 13.414 10.266 1 88.38 404 GLY A O 1
ATOM 3226 N N . ILE A 1 405 ? -23.109 14.133 8.07 1 91.62 405 ILE A N 1
ATOM 3227 C CA . ILE A 1 405 ? -22.422 15.367 8.445 1 91.62 405 ILE A CA 1
ATOM 3228 C C . ILE A 1 405 ? -23 16.531 7.648 1 91.62 405 ILE A C 1
ATOM 3230 O O . ILE A 1 405 ? -23.516 16.359 6.543 1 91.62 405 ILE A O 1
ATOM 3234 N N . VAL A 1 406 ? -23.047 17.656 8.281 1 89.5 406 VAL A N 1
ATOM 3235 C CA . VAL A 1 406 ? -23.359 18.891 7.59 1 89.5 406 VAL A CA 1
ATOM 3236 C C . VAL A 1 406 ? -22.125 19.797 7.547 1 89.5 406 VAL A C 1
ATOM 3238 O O . VAL A 1 406 ? -21.359 19.859 8.508 1 89.5 406 VAL A O 1
ATOM 3241 N N . ALA A 1 407 ? -21.906 20.359 6.406 1 92.25 407 ALA A N 1
ATOM 3242 C CA . ALA A 1 407 ? -20.734 21.203 6.238 1 92.25 407 ALA A CA 1
ATOM 3243 C C . ALA A 1 407 ? -21.094 22.484 5.5 1 92.25 407 ALA A C 1
ATOM 3245 O O . ALA A 1 407 ? -22.062 22.531 4.75 1 92.25 407 ALA A O 1
ATOM 3246 N N . VAL A 1 408 ? -20.375 23.516 5.785 1 88.56 408 VAL A N 1
ATOM 3247 C CA . VAL A 1 408 ? -20.531 24.812 5.117 1 88.56 408 VAL A CA 1
ATOM 3248 C C . VAL A 1 408 ? -19.328 25.062 4.211 1 88.56 408 VAL A C 1
ATOM 3250 O O . VAL A 1 408 ? -18.188 24.797 4.59 1 88.56 408 VAL A O 1
ATOM 3253 N N . VAL A 1 409 ? -19.625 25.453 3.01 1 89.38 409 VAL A N 1
ATOM 3254 C CA . VAL A 1 409 ? -18.562 25.781 2.053 1 89.38 409 VAL A CA 1
ATOM 3255 C C . VAL A 1 409 ? -18.75 27.203 1.544 1 89.38 409 VAL A C 1
ATOM 3257 O O . VAL A 1 409 ? -19.844 27.766 1.632 1 89.38 409 VAL A O 1
ATOM 3260 N N . CYS A 1 410 ? -17.641 27.781 1.204 1 84.88 410 CYS A N 1
ATOM 3261 C CA . CYS A 1 410 ? -17.812 28.969 0.373 1 84.88 410 CYS A CA 1
ATOM 3262 C C . CYS A 1 410 ? -18.391 28.594 -0.986 1 84.88 410 CYS A C 1
ATOM 3264 O O . CYS A 1 410 ? -17.812 27.781 -1.713 1 84.88 410 CYS A O 1
ATOM 3266 N N . ALA A 1 411 ? -19.391 29.062 -1.384 1 80.06 411 ALA A N 1
ATOM 3267 C CA . ALA A 1 411 ? -20.172 28.641 -2.535 1 80.06 411 ALA A CA 1
ATOM 3268 C C . ALA A 1 411 ? -19.422 28.891 -3.84 1 80.06 411 ALA A C 1
ATOM 3270 O O . ALA A 1 411 ? -19.578 28.141 -4.805 1 80.06 411 ALA A O 1
ATOM 3271 N N . CYS A 1 412 ? -18.641 29.859 -3.857 1 80.88 412 CYS A N 1
ATOM 3272 C CA . CYS A 1 412 ? -17.969 30.25 -5.094 1 80.88 412 CYS A CA 1
ATOM 3273 C C . CYS A 1 412 ? -16.781 29.344 -5.391 1 80.88 412 CYS A C 1
ATOM 3275 O O . CYS A 1 412 ? -16.453 29.109 -6.555 1 80.88 412 CYS A O 1
ATOM 3277 N N . HIS A 1 413 ? -16.156 28.922 -4.371 1 86 413 HIS A N 1
ATOM 3278 C CA . HIS A 1 413 ? -14.906 28.203 -4.578 1 86 413 HIS A CA 1
ATOM 3279 C C . HIS A 1 413 ? -14.977 26.781 -4.031 1 86 413 HIS A C 1
ATOM 3281 O O . HIS A 1 413 ? -14.031 26 -4.195 1 86 413 HIS A O 1
ATOM 3287 N N . ALA A 1 414 ? -16.016 26.484 -3.367 1 88.06 414 ALA A N 1
ATOM 3288 C CA . ALA A 1 414 ? -16.297 25.125 -2.879 1 88.06 414 ALA A CA 1
ATOM 3289 C C . ALA A 1 414 ? -15.234 24.672 -1.884 1 88.06 414 ALA A C 1
ATOM 3291 O O . ALA A 1 414 ? -14.766 23.531 -1.936 1 88.06 414 ALA A O 1
ATOM 3292 N N . ILE A 1 415 ? -14.805 25.609 -1.068 1 88.31 415 ILE A N 1
ATOM 3293 C CA . ILE A 1 415 ? -13.852 25.281 -0.013 1 88.31 415 ILE A CA 1
ATOM 3294 C C . ILE A 1 415 ? -14.57 25.203 1.331 1 88.31 415 ILE A C 1
ATOM 3296 O O . ILE A 1 415 ? -15.344 26.109 1.672 1 88.31 415 ILE A O 1
ATOM 3300 N N . PHE A 1 416 ? -14.312 24.156 2.006 1 91 416 PHE A N 1
ATOM 3301 C CA . PHE A 1 416 ? -14.945 24 3.309 1 91 416 PHE A CA 1
ATOM 3302 C C . PHE A 1 416 ? -14.477 25.078 4.277 1 91 416 PHE A C 1
ATOM 3304 O O . PHE A 1 416 ? -13.297 25.422 4.305 1 91 416 PHE A O 1
ATOM 3311 N N . ARG A 1 417 ? -15.406 25.547 5.023 1 87.62 417 ARG A N 1
ATOM 3312 C CA . ARG A 1 417 ? -15.062 26.531 6.047 1 87.62 417 ARG A CA 1
ATOM 3313 C C . ARG A 1 417 ? -14.555 25.844 7.316 1 87.62 417 ARG A C 1
ATOM 3315 O O . ARG A 1 417 ? -15.18 24.906 7.805 1 87.62 417 ARG A O 1
ATOM 3322 N N . PRO A 1 418 ? -13.469 26.359 7.844 1 86.56 418 PRO A N 1
ATOM 3323 C CA . PRO A 1 418 ? -12.969 25.75 9.086 1 86.56 418 PRO A CA 1
ATOM 3324 C C . PRO A 1 418 ? -13.977 25.859 10.234 1 86.56 418 PRO A C 1
ATOM 3326 O O . PRO A 1 418 ? -14.633 26.891 10.391 1 86.56 418 PRO A O 1
ATOM 3329 N N . GLY A 1 419 ? -14.18 24.75 10.984 1 88.31 419 GLY A N 1
ATOM 3330 C CA . GLY A 1 419 ? -15.039 24.703 12.156 1 88.31 419 GLY A CA 1
ATOM 3331 C C . GLY A 1 419 ? -16.516 24.641 11.82 1 88.31 419 GLY A C 1
ATOM 3332 O O . GLY A 1 419 ? -17.359 24.719 12.703 1 88.31 419 GLY A O 1
ATOM 3333 N N . ALA A 1 420 ? -16.797 24.391 10.578 1 89.62 420 ALA A N 1
ATOM 3334 C CA . ALA A 1 420 ? -18.203 24.516 10.18 1 89.62 420 ALA A CA 1
ATOM 3335 C C . ALA A 1 420 ? -18.766 23.172 9.711 1 89.62 420 ALA A C 1
ATOM 3337 O O . ALA A 1 420 ? -19.641 23.125 8.852 1 89.62 420 ALA A O 1
ATOM 3338 N N . MET A 1 421 ? -18.172 22.203 10.156 1 92.94 421 MET A N 1
ATOM 3339 C CA . MET A 1 421 ? -18.688 20.844 9.961 1 92.94 421 MET A CA 1
ATOM 3340 C C . MET A 1 421 ? -19.156 20.25 11.281 1 92.94 421 MET A C 1
ATOM 3342 O O . MET A 1 421 ? -18.5 20.422 12.312 1 92.94 421 MET A O 1
ATOM 3346 N N . VAL A 1 422 ? -20.359 19.625 11.258 1 92.44 422 VAL A N 1
ATOM 3347 C CA . VAL A 1 422 ? -20.859 19.016 12.484 1 92.44 422 VAL A CA 1
ATOM 3348 C C . VAL A 1 422 ? -21.531 17.688 12.156 1 92.44 422 VAL A C 1
ATOM 3350 O O . VAL A 1 422 ? -21.969 17.469 11.023 1 92.44 422 VAL A O 1
ATOM 3353 N N . ASP A 1 423 ? -21.5 16.844 13.141 1 89.94 423 ASP A N 1
ATOM 3354 C CA . ASP A 1 423 ? -22.188 15.562 13.031 1 89.94 423 ASP A CA 1
ATOM 3355 C C . ASP A 1 423 ? -23.703 15.734 13.133 1 89.94 423 ASP A C 1
ATOM 3357 O O . ASP A 1 423 ? -24.188 16.562 13.898 1 89.94 423 ASP A O 1
ATOM 3361 N N . LEU A 1 424 ? -24.359 14.992 12.352 1 85.94 424 LEU A N 1
ATOM 3362 C CA . LEU A 1 424 ? -25.812 14.93 12.461 1 85.94 424 LEU A CA 1
ATOM 3363 C C . LEU A 1 424 ? -26.25 13.805 13.398 1 85.94 424 LEU A C 1
ATOM 3365 O O . LEU A 1 424 ? -26.156 12.625 13.031 1 85.94 424 LEU A O 1
ATOM 3369 N N . TYR A 1 425 ? -26.594 14.32 14.609 1 76.81 425 TYR A N 1
ATOM 3370 C CA . TYR A 1 425 ? -27.078 13.352 15.594 1 76.81 425 TYR A CA 1
ATOM 3371 C C . TYR A 1 425 ? -28.562 13.094 15.406 1 76.81 425 TYR A C 1
ATOM 3373 O O . TYR A 1 425 ? -29.359 14.039 15.305 1 76.81 425 TYR A O 1
ATOM 3381 N N . VAL A 1 426 ? -29.062 11.797 15.281 1 62.41 426 VAL A N 1
ATOM 3382 C CA . VAL A 1 426 ? -30.438 11.305 15.203 1 62.41 426 VAL A CA 1
ATOM 3383 C C . VAL A 1 426 ? -31.188 12.062 14.117 1 62.41 426 VAL A C 1
ATOM 3385 O O . VAL A 1 426 ? -32.25 12.625 14.383 1 62.41 426 VAL A O 1
ATOM 3388 N N . GLY A 1 427 ? -30.641 12.25 12.969 1 58.78 427 GLY A N 1
ATOM 3389 C CA . GLY A 1 427 ? -31.328 12.812 11.82 1 58.78 427 GLY A CA 1
ATOM 3390 C C . GLY A 1 427 ? -31.031 14.289 11.609 1 58.78 427 GLY A C 1
ATOM 3391 O O . GLY A 1 427 ? -30.297 14.891 12.383 1 58.78 427 GLY A O 1
ATOM 3392 N N . GLU A 1 428 ? -31.547 14.844 10.562 1 58.75 428 GLU A N 1
ATOM 3393 C CA . GLU A 1 428 ? -31.328 16.234 10.156 1 58.75 428 GLU A CA 1
ATOM 3394 C C . GLU A 1 428 ? -32.125 17.203 11.008 1 58.75 428 GLU A C 1
ATOM 3396 O O . GLU A 1 428 ? -33.375 17.203 10.945 1 58.75 428 GLU A O 1
ATOM 3401 N N . ARG A 1 429 ? -31.453 17.734 12.047 1 67.44 429 ARG A N 1
ATOM 3402 C CA . ARG A 1 429 ? -32.094 18.781 12.836 1 67.44 429 ARG A CA 1
ATOM 3403 C C . ARG A 1 429 ? -31.547 20.156 12.453 1 67.44 429 ARG A C 1
ATOM 3405 O O . ARG A 1 429 ? -30.375 20.297 12.117 1 67.44 429 ARG A O 1
ATOM 3412 N N . TYR A 1 430 ? -32.406 21.125 12.484 1 70.25 430 TYR A N 1
ATOM 3413 C CA . TYR A 1 430 ? -32.031 22.484 12.102 1 70.25 430 TYR A CA 1
ATOM 3414 C C . TYR A 1 430 ? -30.969 23.047 13.047 1 70.25 430 TYR A C 1
ATOM 3416 O O . TYR A 1 430 ? -30.125 23.844 12.633 1 70.25 430 TYR A O 1
ATOM 3424 N N . SER A 1 431 ? -31.047 22.594 14.273 1 77.69 431 SER A N 1
ATOM 3425 C CA . SER A 1 431 ? -30.094 23.094 15.266 1 77.69 431 SER A CA 1
ATOM 3426 C C . SER A 1 431 ? -28.656 22.734 14.883 1 77.69 431 SER A C 1
ATOM 3428 O O . SER A 1 431 ? -27.734 23.484 15.18 1 77.69 431 SER A O 1
ATOM 3430 N N . HIS A 1 432 ? -28.516 21.625 14.211 1 84.38 432 HIS A N 1
ATOM 3431 C CA . HIS A 1 432 ? -27.188 21.234 13.758 1 84.38 432 HIS A CA 1
ATOM 3432 C C . HIS A 1 432 ? -26.656 22.156 12.672 1 84.38 432 HIS A C 1
ATOM 3434 O O . HIS A 1 432 ? -25.5 22.578 12.711 1 84.38 432 HIS A O 1
ATOM 3440 N N . VAL A 1 433 ? -27.531 22.453 11.766 1 80 433 VAL A N 1
ATOM 3441 C CA . VAL A 1 433 ? -27.172 23.328 10.656 1 80 433 VAL A CA 1
ATOM 3442 C C . VAL A 1 433 ? -26.906 24.734 11.18 1 80 433 VAL A C 1
ATOM 3444 O O . VAL A 1 433 ? -25.938 25.391 10.758 1 80 433 VAL A O 1
ATOM 3447 N N . ASP A 1 434 ? -27.719 25.141 12.109 1 78 434 ASP A N 1
ATOM 3448 C CA . ASP A 1 434 ? -27.547 26.453 12.711 1 78 434 ASP A CA 1
ATOM 3449 C C . ASP A 1 434 ? -26.172 26.609 13.344 1 78 434 ASP A C 1
ATOM 3451 O O . ASP A 1 434 ? -25.516 27.641 13.195 1 78 434 ASP A O 1
ATOM 3455 N N . TYR A 1 435 ? -25.828 25.625 14.023 1 84.88 435 TYR A N 1
ATOM 3456 C CA . TYR A 1 435 ? -24.531 25.688 14.688 1 84.88 435 TYR A CA 1
ATOM 3457 C C . TYR A 1 435 ? -23.406 25.766 13.68 1 84.88 435 TYR A C 1
ATOM 3459 O O . TYR A 1 435 ? -22.453 26.531 13.852 1 84.88 435 TYR A O 1
ATOM 3467 N N . ALA A 1 436 ? -23.5 24.969 12.648 1 87.38 436 ALA A N 1
ATOM 3468 C CA . ALA A 1 436 ? -22.469 24.969 11.602 1 87.38 436 ALA A CA 1
ATOM 3469 C C . ALA A 1 436 ? -22.359 26.344 10.93 1 87.38 436 ALA A C 1
ATOM 3471 O O . ALA A 1 436 ? -21.266 26.844 10.719 1 87.38 436 ALA A O 1
ATOM 3472 N N . VAL A 1 437 ? -23.438 26.875 10.711 1 80.62 437 VAL A N 1
ATOM 3473 C CA . VAL A 1 437 ? -23.469 28.156 10.039 1 80.62 437 VAL A CA 1
ATOM 3474 C C . VAL A 1 437 ? -22.938 29.25 10.961 1 80.62 437 VAL A C 1
ATOM 3476 O O . VAL A 1 437 ? -22.172 30.109 10.539 1 80.62 437 VAL A O 1
ATOM 3479 N N . ALA A 1 438 ? -23.375 29.188 12.172 1 79.56 438 ALA A N 1
ATOM 3480 C CA . ALA A 1 438 ? -22.891 30.156 13.148 1 79.56 438 ALA A CA 1
ATOM 3481 C C . ALA A 1 438 ? -21.359 30.109 13.258 1 79.56 438 ALA A C 1
ATOM 3483 O O . ALA A 1 438 ? -20.703 31.156 13.32 1 79.56 438 ALA A O 1
ATOM 3484 N N . ASN A 1 439 ? -20.891 28.984 13.273 1 84.38 439 ASN A N 1
ATOM 3485 C CA . ASN A 1 439 ? -19.453 28.828 13.359 1 84.38 439 ASN A CA 1
ATOM 3486 C C . ASN A 1 439 ? -18.75 29.344 12.102 1 84.38 439 ASN A C 1
ATOM 3488 O O . ASN A 1 439 ? -17.656 29.906 12.18 1 84.38 439 ASN A O 1
ATOM 3492 N N . ALA A 1 440 ? -19.344 29.125 10.984 1 82.62 440 ALA A N 1
ATOM 3493 C CA . ALA A 1 440 ? -18.781 29.578 9.719 1 82.62 440 ALA A CA 1
ATOM 3494 C C . ALA A 1 440 ? -18.703 31.094 9.672 1 82.62 440 ALA A C 1
ATOM 3496 O O . ALA A 1 440 ? -17.781 31.656 9.07 1 82.62 440 ALA A O 1
ATOM 3497 N N . LEU A 1 441 ? -19.594 31.641 10.336 1 76.88 441 LEU A N 1
ATOM 3498 C CA . LEU A 1 441 ? -19.703 33.094 10.289 1 76.88 441 LEU A CA 1
ATOM 3499 C C . LEU A 1 441 ? -18.844 33.75 11.375 1 76.88 441 LEU A C 1
ATOM 3501 O O . LEU A 1 441 ? -18.531 34.938 11.297 1 76.88 441 LEU A O 1
ATOM 3505 N N . SER A 1 442 ? -18.609 33.031 12.406 1 70.81 442 SER A N 1
ATOM 3506 C CA . SER A 1 442 ? -17.859 33.562 13.539 1 70.81 442 SER A CA 1
ATOM 3507 C C . SER A 1 442 ? -16.516 34.125 13.094 1 70.81 442 SER A C 1
ATOM 3509 O O . SER A 1 442 ? -16.016 35.094 13.68 1 70.81 442 SER A O 1
ATOM 3511 N N . GLY A 1 443 ? -15.891 33.656 12.055 1 62.97 443 GLY A N 1
ATOM 3512 C CA . GLY A 1 443 ? -14.586 34.156 11.609 1 62.97 443 GLY A CA 1
ATOM 3513 C C . GLY A 1 443 ? -14.688 35.219 10.531 1 62.97 443 GLY A C 1
ATOM 3514 O O . GLY A 1 443 ? -13.664 35.75 10.086 1 62.97 443 GLY A O 1
ATOM 3515 N N . VAL A 1 444 ? -15.938 35.719 10.289 1 68.81 444 VAL A N 1
ATOM 3516 C CA . VAL A 1 444 ? -16.141 36.688 9.219 1 68.81 444 VAL A CA 1
ATOM 3517 C C . VAL A 1 444 ? -16.25 38.094 9.797 1 68.81 444 VAL A C 1
ATOM 3519 O O . VAL A 1 444 ? -17.016 38.312 10.742 1 68.81 444 VAL A O 1
ATOM 3522 N N . PRO A 1 445 ? -15.352 38.875 9.359 1 64.69 445 PRO A N 1
ATOM 3523 C CA . PRO A 1 445 ? -15.438 40.25 9.875 1 64.69 445 PRO A CA 1
ATOM 3524 C C . PRO A 1 445 ? -16.828 40.875 9.703 1 64.69 445 PRO A C 1
ATOM 3526 O O . PRO A 1 445 ? -17.469 40.688 8.664 1 64.69 445 PRO A O 1
ATOM 3529 N N . PRO A 1 446 ? -17.234 41.5 10.719 1 62.38 446 PRO A N 1
ATOM 3530 C CA . PRO A 1 446 ? -18.562 42.094 10.664 1 62.38 446 PRO A CA 1
ATOM 3531 C C . PRO A 1 446 ? -18.719 43.062 9.492 1 62.38 446 PRO A C 1
ATOM 3533 O O . PRO A 1 446 ? -19.828 43.25 8.992 1 62.38 446 PRO A O 1
ATOM 3536 N N . GLU A 1 447 ? -17.578 43.656 9.172 1 61.91 447 GLU A N 1
ATOM 3537 C CA . GLU A 1 447 ? -17.641 44.625 8.094 1 61.91 447 GLU A CA 1
ATOM 3538 C C . GLU A 1 447 ? -18.078 44 6.781 1 61.91 447 GLU A C 1
ATOM 3540 O O . GLU A 1 447 ? -18.688 44.656 5.934 1 61.91 447 GLU A O 1
ATOM 3545 N N . LEU A 1 448 ? -17.609 42.812 6.613 1 61.53 448 LEU A N 1
ATOM 3546 C CA . LEU A 1 448 ? -17.984 42.094 5.406 1 61.53 448 LEU A CA 1
ATOM 3547 C C . LEU A 1 448 ? -19.453 41.656 5.469 1 61.53 448 LEU A C 1
ATOM 3549 O O . LEU A 1 448 ? -20.094 41.469 4.434 1 61.53 448 LEU A O 1
ATOM 3553 N N . THR A 1 449 ? -19.766 41.531 6.746 1 53.28 449 THR A N 1
ATOM 3554 C CA . THR A 1 449 ? -21.156 41.156 6.934 1 53.28 449 THR A CA 1
ATOM 3555 C C . THR A 1 449 ? -22.078 42.375 6.973 1 53.28 449 THR A C 1
ATOM 3557 O O . THR A 1 449 ? -23.234 42.312 6.547 1 53.28 449 THR A O 1
ATOM 3560 N N . HIS A 1 450 ? -21.578 43.375 7.598 1 46.09 450 HIS A N 1
ATOM 3561 C CA . HIS A 1 450 ? -22.344 44.594 7.723 1 46.09 450 HIS A CA 1
ATOM 3562 C C . HIS A 1 450 ? -22.516 45.281 6.371 1 46.09 450 HIS A C 1
ATOM 3564 O O . HIS A 1 450 ? -23.594 45.844 6.074 1 46.09 450 HIS A O 1
ATOM 3570 N N . GLY A 1 451 ? -21.359 45.594 5.836 1 42.41 451 GLY A N 1
ATOM 3571 C CA . GLY A 1 451 ? -21.547 46.312 4.59 1 42.41 451 GLY A CA 1
ATOM 3572 C C . GLY A 1 451 ? -22.422 45.562 3.592 1 42.41 451 GLY A C 1
ATOM 3573 O O . GLY A 1 451 ? -22.969 46.188 2.664 1 42.41 451 GLY A O 1
ATOM 3574 N N . CYS A 1 452 ? -22.219 44.281 3.516 1 43 452 CYS A N 1
ATOM 3575 C CA . CYS A 1 452 ? -23.125 43.562 2.629 1 43 452 CYS A CA 1
ATOM 3576 C C . CYS A 1 452 ? -24.344 43.062 3.385 1 43 452 CYS A C 1
ATOM 3578 O O . CYS A 1 452 ? -24.25 42.156 4.234 1 43 452 CYS A O 1
ATOM 3580 N N . ARG A 1 453 ? -25.344 43.812 3.676 1 44.88 453 ARG A N 1
ATOM 3581 C CA . ARG A 1 453 ? -26.625 43.594 4.34 1 44.88 453 ARG A CA 1
ATOM 3582 C C . ARG A 1 453 ? -27.188 42.188 4.016 1 44.88 453 ARG A C 1
ATOM 3584 O O . ARG A 1 453 ? -28.156 41.75 4.629 1 44.88 453 ARG A O 1
ATOM 3591 N N . THR A 1 454 ? -26.641 41.625 2.996 1 44.38 454 THR A N 1
ATOM 3592 C CA . THR A 1 454 ? -27.281 40.406 2.504 1 44.38 454 THR A CA 1
ATOM 3593 C C . THR A 1 454 ? -26.234 39.312 2.316 1 44.38 454 THR A C 1
ATOM 3595 O O . THR A 1 454 ? -25.188 39.531 1.707 1 44.38 454 THR A O 1
ATOM 3598 N N . MET A 1 455 ? -26.094 38.406 3.246 1 53.66 455 MET A N 1
ATOM 3599 C CA . MET A 1 455 ? -25.25 37.25 2.979 1 53.66 455 MET A CA 1
ATOM 3600 C C . MET A 1 455 ? -26.031 36.125 2.299 1 53.66 455 MET A C 1
ATOM 3602 O O . MET A 1 455 ? -26.969 35.562 2.889 1 53.66 455 MET A O 1
ATOM 3606 N N . PRO A 1 456 ? -25.781 35.938 1.001 1 47.88 456 PRO A N 1
ATOM 3607 C CA . PRO A 1 456 ? -26.469 34.812 0.349 1 47.88 456 PRO A CA 1
ATOM 3608 C C . PRO A 1 456 ? -26.016 33.469 0.874 1 47.88 456 PRO A C 1
ATOM 3610 O O . PRO A 1 456 ? -24.828 33.25 1.082 1 47.88 456 PRO A O 1
ATOM 3613 N N . TYR A 1 457 ? -26.875 32.812 1.441 1 55.53 457 TYR A N 1
ATOM 3614 C CA . TYR A 1 457 ? -26.672 31.453 1.943 1 55.53 457 TYR A CA 1
ATOM 3615 C C . TYR A 1 457 ? -27.453 30.453 1.113 1 55.53 457 TYR A C 1
ATOM 3617 O O . TYR A 1 457 ? -28.672 30.547 0.985 1 55.53 457 TYR A O 1
ATOM 3625 N N . ILE A 1 458 ? -26.781 29.656 0.321 1 50 458 ILE A N 1
ATOM 3626 C CA . ILE A 1 458 ? -27.406 28.656 -0.526 1 50 458 ILE A CA 1
ATOM 3627 C C . ILE A 1 458 ? -27.656 27.391 0.286 1 50 458 ILE A C 1
ATOM 3629 O O . ILE A 1 458 ? -26.75 26.844 0.906 1 50 458 ILE A O 1
ATOM 3633 N N . LEU A 1 459 ? -28.938 27.172 0.531 1 51.62 459 LEU A N 1
ATOM 3634 C CA . LEU A 1 459 ? -29.344 25.922 1.18 1 51.62 459 LEU A CA 1
ATOM 3635 C C . LEU A 1 459 ? -30.297 25.125 0.29 1 51.62 459 LEU A C 1
ATOM 3637 O O . LEU A 1 459 ? -31.078 25.719 -0.46 1 51.62 459 LEU A O 1
ATOM 3641 N N . ASP A 1 460 ? -30 23.875 0.042 1 49.47 460 ASP A N 1
ATOM 3642 C CA . ASP A 1 460 ? -30.953 23.062 -0.716 1 49.47 460 ASP A CA 1
ATOM 3643 C C . ASP A 1 460 ? -32.375 23.266 -0.201 1 49.47 460 ASP A C 1
ATOM 3645 O O . ASP A 1 460 ? -33.344 23.281 -0.983 1 49.47 460 ASP A O 1
ATOM 3649 N N . TRP A 1 461 ? -32.562 23.156 1.105 1 45.03 461 TRP A N 1
ATOM 3650 C CA . TRP A 1 461 ? -33.906 23.266 1.646 1 45.03 461 TRP A CA 1
ATOM 3651 C C . TRP A 1 461 ? -34.188 24.688 2.129 1 45.03 461 TRP A C 1
ATOM 3653 O O . TRP A 1 461 ? -34.188 24.953 3.332 1 45.03 461 TRP A O 1
ATOM 3663 N N . SER A 1 462 ? -34.125 25.594 1.312 1 45.28 462 SER A N 1
ATOM 3664 C CA . SER A 1 462 ? -34.281 27.016 1.6 1 45.28 462 SER A CA 1
ATOM 3665 C C . SER A 1 462 ? -35.562 27.297 2.355 1 45.28 462 SER A C 1
ATOM 3667 O O . SER A 1 462 ? -35.688 28.312 3.037 1 45.28 462 SER A O 1
ATOM 3669 N N . THR A 1 463 ? -36.5 26.5 1.979 1 42.47 463 THR A N 1
ATOM 3670 C CA . THR A 1 463 ? -37.781 26.766 2.602 1 42.47 463 THR A CA 1
ATOM 3671 C C . THR A 1 463 ? -37.656 26.781 4.121 1 42.47 463 THR A C 1
ATOM 3673 O O . THR A 1 463 ? -38.438 27.453 4.805 1 42.47 463 THR A O 1
ATOM 3676 N N . HIS A 1 464 ? -36.781 25.984 4.551 1 42 464 HIS A N 1
ATOM 3677 C CA . HIS A 1 464 ? -36.656 25.906 6 1 42 464 HIS A CA 1
ATOM 3678 C C . HIS A 1 464 ? -35.656 26.938 6.52 1 42 464 HIS A C 1
ATOM 3680 O O . HIS A 1 464 ? -35.438 27.031 7.727 1 42 464 HIS A O 1
ATOM 3686 N N . ALA A 1 465 ? -34.969 27.5 5.766 1 45.38 465 ALA A N 1
ATOM 3687 C CA . ALA A 1 465 ? -33.938 28.5 6.074 1 45.38 465 ALA A CA 1
ATOM 3688 C C . ALA A 1 465 ? -34.531 29.656 6.875 1 45.38 465 ALA A C 1
ATOM 3690 O O . ALA A 1 465 ? -33.812 30.375 7.582 1 45.38 465 ALA A O 1
ATOM 3691 N N . TYR A 1 466 ? -35.781 30.031 6.551 1 41.44 466 TYR A N 1
ATOM 3692 C CA . TYR A 1 466 ? -36.406 31 7.449 1 41.44 466 TYR A CA 1
ATOM 3693 C C . TYR A 1 466 ? -36.188 30.625 8.906 1 41.44 466 TYR A C 1
ATOM 3695 O O . TYR A 1 466 ? -36.188 31.484 9.789 1 41.44 466 TYR A O 1
ATOM 3703 N N . CYS A 1 467 ? -36.031 29.406 9.203 1 39.38 467 CYS A N 1
ATOM 3704 C CA . CYS A 1 467 ? -35.875 28.891 10.555 1 39.38 467 CYS A CA 1
ATOM 3705 C C . CYS A 1 467 ? -34.5 29.297 11.109 1 39.38 467 CYS A C 1
ATOM 3707 O O . CYS A 1 467 ? -34.281 29.219 12.32 1 39.38 467 CYS A O 1
ATOM 3709 N N . ILE A 1 468 ? -33.5 29.438 10.375 1 45.16 468 ILE A N 1
ATOM 3710 C CA . ILE A 1 468 ? -32.219 29.844 10.898 1 45.16 468 ILE A CA 1
ATOM 3711 C C . ILE A 1 468 ? -32.344 31.234 11.531 1 45.16 468 ILE A C 1
ATOM 3713 O O . ILE A 1 468 ? -31.641 31.531 12.516 1 45.16 468 ILE A O 1
ATOM 3717 N N . GLY A 1 469 ? -33.094 32.156 11.023 1 44.09 469 GLY A N 1
ATOM 3718 C CA . GLY A 1 469 ? -33.25 33.531 11.484 1 44.09 469 GLY A CA 1
ATOM 3719 C C . GLY A 1 469 ? -34 33.625 12.805 1 44.09 469 GLY A C 1
ATOM 3720 O O . GLY A 1 469 ? -33.75 34.531 13.586 1 44.09 469 GLY A O 1
ATOM 3721 N N . ASP A 1 470 ? -35.031 32.875 12.828 1 44.19 470 ASP A N 1
ATOM 3722 C CA . ASP A 1 470 ? -35.875 33.25 13.977 1 44.19 470 ASP A CA 1
ATOM 3723 C C . ASP A 1 470 ? -35.219 32.812 15.289 1 44.19 470 ASP A C 1
ATOM 3725 O O . ASP A 1 470 ? -34.031 32.469 15.312 1 44.19 470 ASP A O 1
ATOM 3729 N N . GLY A 1 471 ? -35.844 31.812 16.078 1 43.44 471 GLY A N 1
ATOM 3730 C CA . GLY A 1 471 ? -35.75 31.484 17.484 1 43.44 471 GLY A CA 1
ATOM 3731 C C . GLY A 1 471 ? -34.469 30.734 17.828 1 43.44 471 GLY A C 1
ATOM 3732 O O . GLY A 1 471 ? -33.781 31.062 18.797 1 43.44 471 GLY A O 1
ATOM 3733 N N . ASN A 1 472 ? -33.969 29.828 17 1 48.69 472 ASN A N 1
ATOM 3734 C CA . ASN A 1 472 ? -32.906 28.938 17.5 1 48.69 472 ASN A CA 1
ATOM 3735 C C . ASN A 1 472 ? -31.516 29.531 17.297 1 48.69 472 ASN A C 1
ATOM 3737 O O . ASN A 1 472 ? -30.641 29.375 18.156 1 48.69 472 ASN A O 1
ATOM 3741 N N . ILE A 1 473 ? -31.25 30.203 16.172 1 51.91 473 ILE A N 1
ATOM 3742 C CA . ILE A 1 473 ? -29.922 30.797 15.938 1 51.91 473 ILE A CA 1
ATOM 3743 C C . ILE A 1 473 ? -29.703 31.953 16.906 1 51.91 473 ILE A C 1
ATOM 3745 O O . ILE A 1 473 ? -28.562 32.219 17.312 1 51.91 473 ILE A O 1
ATOM 3749 N N . GLN A 1 474 ? -30.812 32.594 17.203 1 50.09 474 GLN A N 1
ATOM 3750 C CA . GLN A 1 474 ? -30.703 33.656 18.188 1 50.09 474 GLN A CA 1
ATOM 3751 C C . GLN A 1 474 ? -30.078 33.156 19.484 1 50.09 474 GLN A C 1
ATOM 3753 O O . GLN A 1 474 ? -29.266 33.844 20.109 1 50.09 474 GLN A O 1
ATOM 3758 N N . ALA A 1 475 ? -30.516 32 19.828 1 49.88 475 ALA A N 1
ATOM 3759 C CA . ALA A 1 475 ? -29.969 31.422 21.047 1 49.88 475 ALA A CA 1
ATOM 3760 C C . ALA A 1 475 ? -28.469 31.203 20.922 1 49.88 475 ALA A C 1
ATOM 3762 O O . ALA A 1 475 ? -27.734 31.25 21.922 1 49.88 475 ALA A O 1
ATOM 3763 N N . LEU A 1 476 ? -28.016 30.906 19.766 1 54.03 476 LEU A N 1
ATOM 3764 C CA . LEU A 1 476 ? -26.594 30.688 19.531 1 54.03 476 LEU A CA 1
ATOM 3765 C C . LEU A 1 476 ? -25.812 31.984 19.594 1 54.03 476 LEU A C 1
ATOM 3767 O O . LEU A 1 476 ? -24.672 32.031 20.047 1 54.03 476 LEU A O 1
ATOM 3771 N N . TRP A 1 477 ? -26.469 33.094 19.062 1 53.28 477 TRP A N 1
ATOM 3772 C CA . TRP A 1 477 ? -25.844 34.406 19.047 1 53.28 477 TRP A CA 1
ATOM 3773 C C . TRP A 1 477 ? -25.641 34.938 20.469 1 53.28 477 TRP A C 1
ATOM 3775 O O . TRP A 1 477 ? -24.703 35.719 20.719 1 53.28 477 TRP A O 1
ATOM 3785 N N . ASP A 1 478 ? -26.547 34.656 21.203 1 47.91 478 ASP A N 1
ATOM 3786 C CA . ASP A 1 478 ? -26.484 35.156 22.578 1 47.91 478 ASP A CA 1
ATOM 3787 C C . ASP A 1 478 ? -25.312 34.531 23.328 1 47.91 478 ASP A C 1
ATOM 3789 O O . ASP A 1 478 ? -24.797 35.125 24.281 1 47.91 478 ASP A O 1
ATOM 3793 N N . VAL A 1 479 ? -25.047 33.312 22.969 1 45.53 479 VAL A N 1
ATOM 3794 C CA . VAL A 1 479 ? -24.062 32.719 23.859 1 45.53 479 VAL A CA 1
ATOM 3795 C C . VAL A 1 479 ? -22.656 33.031 23.391 1 45.53 479 VAL A C 1
ATOM 3797 O O . VAL A 1 479 ? -21.828 33.5 24.172 1 45.53 479 VAL A O 1
ATOM 3800 N N . ASP A 1 480 ? -22.203 32.5 22.234 1 49.19 480 ASP A N 1
ATOM 3801 C CA . ASP A 1 480 ? -20.781 32.531 21.891 1 49.19 480 ASP A CA 1
ATOM 3802 C C . ASP A 1 480 ? -20.547 33.281 20.578 1 49.19 480 ASP A C 1
ATOM 3804 O O . ASP A 1 480 ? -19.406 33.594 20.234 1 49.19 480 ASP A O 1
ATOM 3808 N N . TRP A 1 481 ? -21.672 33.5 19.906 1 50.84 481 TRP A N 1
ATOM 3809 C CA . TRP A 1 481 ? -21.422 34.031 18.562 1 50.84 481 TRP A CA 1
ATOM 3810 C C . TRP A 1 481 ? -22.109 35.375 18.359 1 50.84 481 TRP A C 1
ATOM 3812 O O . TRP A 1 481 ? -23.156 35.625 18.938 1 50.84 481 TRP A O 1
ATOM 3822 N N . CYS A 1 482 ? -21.422 36.406 18.141 1 46.03 482 CYS A N 1
ATOM 3823 C CA . CYS A 1 482 ? -21.984 37.719 17.875 1 46.03 482 CYS A CA 1
ATOM 3824 C C . CYS A 1 482 ? -22.969 37.656 16.719 1 46.03 482 CYS A C 1
ATOM 3826 O O . CYS A 1 482 ? -22.672 37.094 15.672 1 46.03 482 CYS A O 1
ATOM 3828 N N . ARG A 1 483 ? -24.312 37.906 17.062 1 49.44 483 ARG A N 1
ATOM 3829 C CA . ARG A 1 483 ? -25.391 37.969 16.078 1 49.44 483 ARG A CA 1
ATOM 3830 C C . ARG A 1 483 ? -25 38.875 14.898 1 49.44 483 ARG A C 1
ATOM 3832 O O . ARG A 1 483 ? -24.672 40.031 15.078 1 49.44 483 ARG A O 1
ATOM 3839 N N . PRO A 1 484 ? -24.75 38.156 13.805 1 49.41 484 PRO A N 1
ATOM 3840 C CA . PRO A 1 484 ? -24.5 39.125 12.75 1 49.41 484 PRO A CA 1
ATOM 3841 C C . PRO A 1 484 ? -25.75 39.938 12.383 1 49.41 484 PRO A C 1
ATOM 3843 O O . PRO A 1 484 ? -26.859 39.406 12.43 1 49.41 484 PRO A O 1
ATOM 38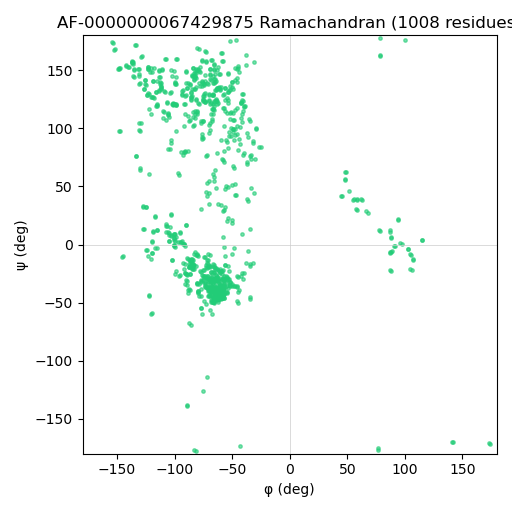46 N N . PRO A 1 485 ? -25.719 41.188 12.5 1 45.56 485 PRO A N 1
ATOM 3847 C CA . PRO A 1 485 ? -26.875 42.031 12.148 1 45.56 485 PRO A CA 1
ATOM 3848 C C . PRO A 1 485 ? -27.422 41.719 10.758 1 45.56 485 PRO A C 1
ATOM 3850 O O . PRO A 1 485 ? -28.062 42.594 10.148 1 45.56 485 PRO A O 1
ATOM 3853 N N . TYR A 1 486 ? -27.156 40.562 10.109 1 47.78 486 TYR A N 1
ATOM 3854 C CA . TYR A 1 486 ? -27.375 40.469 8.664 1 47.78 486 TYR A CA 1
ATOM 3855 C C . TYR A 1 486 ? -28.516 39.5 8.328 1 47.78 486 TYR A C 1
ATOM 3857 O O . TYR A 1 486 ? -28.797 38.594 9.109 1 47.78 486 TYR A O 1
ATOM 3865 N N . MET A 1 487 ? -29.312 40 7.289 1 47.62 487 MET A N 1
ATOM 3866 C CA . MET A 1 487 ? -30.328 39.156 6.668 1 47.62 487 MET A CA 1
ATOM 3867 C C . MET A 1 487 ? -29.672 38.031 5.852 1 47.62 487 MET A C 1
ATOM 3869 O O . MET A 1 487 ? -28.781 38.281 5.039 1 47.62 487 MET A O 1
ATOM 3873 N N . ILE A 1 488 ? -29.656 36.844 6.289 1 52.66 488 ILE A N 1
ATOM 3874 C CA . ILE A 1 488 ? -29.234 35.688 5.516 1 52.66 488 ILE A CA 1
ATOM 3875 C C . ILE A 1 488 ? -30.219 35.406 4.387 1 52.66 488 ILE A C 1
ATOM 3877 O O . ILE A 1 488 ? -31.422 35.25 4.637 1 52.66 488 ILE A O 1
ATOM 3881 N N . TYR A 1 489 ? -29.766 35.75 3.051 1 51.59 489 TYR A N 1
ATOM 3882 C CA . TYR A 1 489 ? -30.594 35.406 1.894 1 51.59 489 TYR A CA 1
ATOM 3883 C C . TYR A 1 489 ? -30.359 33.969 1.473 1 51.59 489 TYR A C 1
ATOM 3885 O O . TYR A 1 489 ? -29.234 33.562 1.143 1 51.59 489 TYR A O 1
ATOM 3893 N N . CYS A 1 490 ? -31.25 33.125 1.809 1 51.94 490 CYS A N 1
ATOM 3894 C CA . CYS A 1 490 ? -31.172 31.719 1.443 1 51.94 490 CYS A CA 1
ATOM 3895 C C . CYS A 1 490 ? -31.531 31.516 -0.024 1 51.94 490 CYS A C 1
ATOM 3897 O O . CYS A 1 490 ? -32.562 32 -0.487 1 51.94 490 CYS A O 1
ATOM 3899 N N . LEU A 1 491 ? -30.516 31.25 -0.834 1 51.41 491 LEU A N 1
ATOM 3900 C CA . LEU A 1 491 ? -30.766 30.922 -2.234 1 51.41 491 LEU A CA 1
ATOM 3901 C C . LEU A 1 491 ? -30.922 29.406 -2.406 1 51.41 491 LEU A C 1
ATOM 3903 O O . LEU A 1 491 ? -30.172 28.625 -1.82 1 51.41 491 LEU A O 1
ATOM 3907 N N . SER A 1 492 ? -32.125 28.922 -2.752 1 46.94 492 SER A N 1
ATOM 3908 C CA . SER A 1 492 ? -32.344 27.516 -3.041 1 46.94 492 SER A CA 1
ATOM 3909 C C . SER A 1 492 ? -31.609 27.094 -4.316 1 46.94 492 SER A C 1
ATOM 3911 O O . SER A 1 492 ? -31.5 27.875 -5.258 1 46.94 492 SER A O 1
ATOM 3913 N N . VAL A 1 493 ? -30.891 26.078 -4.203 1 47.53 493 VAL A N 1
ATOM 3914 C CA . VAL A 1 493 ? -30.25 25.531 -5.395 1 47.53 493 VAL A CA 1
ATOM 3915 C C . VAL A 1 493 ? -31.312 25.219 -6.449 1 47.53 493 VAL A C 1
ATOM 3917 O O . VAL A 1 493 ? -32.375 24.656 -6.137 1 47.53 493 VAL A O 1
ATOM 3920 N N . PHE A 1 494 ? -31.172 25.766 -7.648 1 43.62 494 PHE A N 1
ATOM 3921 C CA . PHE A 1 494 ? -32.094 25.641 -8.773 1 43.62 494 PHE A CA 1
ATOM 3922 C C . PHE A 1 494 ? -32.562 24.188 -8.93 1 43.62 494 PHE A C 1
ATOM 3924 O O . PHE A 1 494 ? -33.719 23.953 -9.242 1 43.62 494 PHE A O 1
ATOM 3931 N N . VAL A 1 495 ? -31.672 23.328 -8.734 1 43.81 495 VAL A N 1
ATOM 3932 C CA . VAL A 1 495 ? -32.062 21.953 -9.031 1 43.81 495 VAL A CA 1
ATOM 3933 C C . VAL A 1 495 ? -33.062 21.469 -8 1 43.81 495 VAL A C 1
ATOM 3935 O O . VAL A 1 495 ? -33.969 20.688 -8.328 1 43.81 495 VAL A O 1
ATOM 3938 N N . SER A 1 496 ? -32.906 21.953 -6.863 1 42.59 496 SER A N 1
ATOM 3939 C CA . SER A 1 496 ? -33.812 21.531 -5.789 1 42.59 496 SER A CA 1
ATOM 3940 C C . SER A 1 496 ? -35.188 22.172 -5.945 1 42.59 496 SER A C 1
ATOM 3942 O O . SER A 1 496 ? -36.156 21.719 -5.34 1 42.59 496 SER A O 1
ATOM 3944 N N . VAL A 1 497 ? -35.188 23.219 -6.629 1 45.88 497 VAL A N 1
ATOM 3945 C CA . VAL A 1 497 ? -36.469 23.891 -6.832 1 45.88 497 VAL A CA 1
ATOM 3946 C C . VAL A 1 497 ? -37.438 22.953 -7.516 1 45.88 497 VAL A C 1
ATOM 3948 O O . VAL A 1 497 ? -38.656 23 -7.234 1 45.88 497 VAL A O 1
ATOM 3951 N N . PHE A 1 498 ? -36.781 22.109 -8.273 1 42.59 498 PHE A N 1
ATOM 3952 C CA . PHE A 1 498 ? -37.688 21.234 -9.023 1 42.59 498 PHE A CA 1
ATOM 3953 C C . PHE A 1 498 ? -38.125 20.047 -8.18 1 42.59 498 PHE A C 1
ATOM 3955 O O . PHE A 1 498 ? -39.125 19.406 -8.492 1 42.59 498 PHE A O 1
ATOM 3962 N N . VAL A 1 499 ? -37.375 19.766 -7.211 1 44.5 499 VAL A N 1
ATOM 3963 C CA . VAL A 1 499 ? -37.656 18.547 -6.48 1 44.5 499 VAL A CA 1
ATOM 3964 C C . VAL A 1 499 ? -38.438 18.875 -5.199 1 44.5 499 VAL A C 1
ATOM 3966 O O . VAL A 1 499 ? -39.156 18.031 -4.664 1 44.5 499 VAL A O 1
ATOM 3969 N N . PHE A 1 500 ? -38.281 20.047 -4.723 1 46.16 500 PHE A N 1
ATOM 3970 C CA . PHE A 1 500 ? -38.938 20.391 -3.463 1 46.16 500 PHE A CA 1
ATOM 3971 C C . PHE A 1 500 ? -40.312 20.969 -3.711 1 46.16 500 PHE A C 1
ATOM 3973 O O . PHE A 1 500 ? -40.594 21.484 -4.789 1 46.16 500 PHE A O 1
ATOM 3980 N N . GLN A 1 501 ? -41.219 20.719 -2.738 1 43.59 501 GLN A N 1
ATOM 3981 C CA . GLN A 1 501 ? -42.562 21.297 -2.793 1 43.59 501 GLN A CA 1
ATOM 3982 C C . GLN A 1 501 ? -42.469 22.812 -2.957 1 43.59 501 GLN A C 1
ATOM 3984 O O . GLN A 1 501 ? -41.5 23.453 -2.561 1 43.59 501 GLN A O 1
ATOM 3989 N N . LEU A 1 502 ? -43.438 23.328 -3.672 1 42.88 502 LEU A N 1
ATOM 3990 C CA . LEU A 1 502 ? -43.5 24.734 -4.055 1 42.88 502 LEU A CA 1
ATOM 3991 C C . LEU A 1 502 ? -43.188 25.641 -2.869 1 42.88 502 LEU A C 1
ATOM 3993 O O . LEU A 1 502 ? -42.531 26.672 -3.021 1 42.88 502 LEU A O 1
ATOM 3997 N N . ILE A 1 503 ? -43.625 25.219 -1.755 1 40.22 503 ILE A N 1
ATOM 3998 C CA . ILE A 1 503 ? -43.5 26.062 -0.572 1 40.22 503 ILE A CA 1
ATOM 3999 C C . ILE A 1 503 ? -42.031 26.172 -0.165 1 40.22 503 ILE A C 1
ATOM 4001 O O . ILE A 1 503 ? -41.594 27.188 0.373 1 40.22 503 ILE A O 1
ATOM 4005 N N . CYS A 1 504 ? -41.344 25.172 -0.43 1 40.69 504 CYS A N 1
ATOM 4006 C CA . CYS A 1 504 ? -39.938 25.125 -0.034 1 40.69 504 CYS A CA 1
ATOM 4007 C C . CYS A 1 504 ? -39.062 25.781 -1.083 1 40.69 504 CYS A C 1
ATOM 4009 O O . CYS A 1 504 ? -37.844 25.922 -0.886 1 40.69 504 CYS A O 1
ATOM 4011 N N . GLN A 1 505 ? -39.531 26.062 -2.217 1 42.16 505 GLN A N 1
ATOM 4012 C CA . GLN A 1 505 ? -38.781 26.641 -3.318 1 42.16 505 GLN A CA 1
ATOM 4013 C C . GLN A 1 505 ? -38.562 28.141 -3.109 1 42.16 505 GLN A C 1
ATOM 4015 O O . GLN A 1 505 ? -37.688 28.734 -3.75 1 42.16 505 GLN A O 1
ATOM 4020 N N . TYR A 1 506 ? -39.656 28.859 -2.357 1 39.12 506 TYR A N 1
ATOM 4021 C CA . TYR A 1 506 ? -39.562 30.297 -2.135 1 39.12 506 TYR A CA 1
ATOM 4022 C C . TYR A 1 506 ? -39.219 30.609 -0.684 1 39.12 506 TYR A C 1
ATOM 4024 O O . TYR A 1 506 ? -39.812 30.031 0.237 1 39.12 506 TYR A O 1
ATOM 4032 N N . MET B 1 1 ? -29.922 -59.594 12.945 1 18.67 1 MET B N 1
ATOM 4033 C CA . MET B 1 1 ? -31.172 -59.281 13.648 1 18.67 1 MET B CA 1
ATOM 4034 C C . MET B 1 1 ? -31.094 -57.875 14.266 1 18.67 1 MET B C 1
ATOM 4036 O O . MET B 1 1 ? -30.219 -57.594 15.07 1 18.67 1 MET B O 1
ATOM 4040 N N . PHE B 1 2 ? -31.609 -56.75 13.5 1 18.97 2 PHE B N 1
ATOM 4041 C CA . PHE B 1 2 ? -31.5 -55.281 13.453 1 18.97 2 PHE B CA 1
ATOM 4042 C C . PHE B 1 2 ? -32.219 -54.656 14.633 1 18.97 2 PHE B C 1
ATOM 4044 O O . PHE B 1 2 ? -33.438 -54.438 14.586 1 18.97 2 PHE B O 1
ATOM 4051 N N . SER B 1 3 ? -31.859 -55.125 15.867 1 17.47 3 SER B N 1
ATOM 4052 C CA . SER B 1 3 ? -32.812 -54.75 16.906 1 17.47 3 SER B CA 1
ATOM 4053 C C . SER B 1 3 ? -32.875 -53.219 17.016 1 17.47 3 SER B C 1
ATOM 4055 O O . SER B 1 3 ? -31.875 -52.531 16.828 1 17.47 3 SER B O 1
ATOM 4057 N N . LYS B 1 4 ? -34.094 -52.656 17.109 1 18.47 4 LYS B N 1
ATOM 4058 C CA . LYS B 1 4 ? -34.812 -51.406 16.906 1 18.47 4 LYS B CA 1
ATOM 4059 C C . LYS B 1 4 ? -34.312 -50.312 17.844 1 18.47 4 LYS B C 1
ATOM 4061 O O . LYS B 1 4 ? -34.406 -49.125 17.547 1 18.47 4 LYS B O 1
ATOM 4066 N N . THR B 1 5 ? -34.031 -50.594 19.078 1 19.98 5 THR B N 1
ATOM 4067 C CA . THR B 1 5 ? -34.531 -49.719 20.156 1 19.98 5 THR B CA 1
ATOM 4068 C C . THR B 1 5 ? -33.688 -48.438 20.234 1 19.98 5 THR B C 1
ATOM 4070 O O . THR B 1 5 ? -33.031 -48.156 21.25 1 19.98 5 THR B O 1
ATOM 4073 N N . GLY B 1 6 ? -33.156 -47.969 19.172 1 19.28 6 GLY B N 1
ATOM 4074 C CA . GLY B 1 6 ? -32.25 -46.844 19.078 1 19.28 6 GLY B CA 1
ATOM 4075 C C . GLY B 1 6 ? -32.844 -45.531 19.609 1 19.28 6 GLY B C 1
ATOM 4076 O O . GLY B 1 6 ? -33.781 -45 19.016 1 19.28 6 GLY B O 1
ATOM 4077 N N . ARG B 1 7 ? -32.969 -45.406 21 1 20.7 7 ARG B N 1
ATOM 4078 C CA . ARG B 1 7 ? -33.719 -44.469 21.797 1 20.7 7 ARG B CA 1
ATOM 4079 C C . ARG B 1 7 ? -33.438 -43.031 21.406 1 20.7 7 ARG B C 1
ATOM 4081 O O . ARG B 1 7 ? -32.25 -42.656 21.297 1 20.7 7 ARG B O 1
ATOM 4088 N N . TRP B 1 8 ? -34.375 -42.344 20.75 1 20.48 8 TRP B N 1
ATOM 4089 C CA . TRP B 1 8 ? -34.594 -41.094 20.062 1 20.48 8 TRP B CA 1
ATOM 4090 C C . TRP B 1 8 ? -34.656 -39.938 21.062 1 20.48 8 TRP B C 1
ATOM 4092 O O . TRP B 1 8 ? -35.562 -39.875 21.906 1 20.48 8 TRP B O 1
ATOM 4102 N N . THR B 1 9 ? -33.812 -39.844 22.109 1 19.92 9 THR B N 1
ATOM 4103 C CA . THR B 1 9 ? -34.125 -38.844 23.125 1 19.92 9 THR B CA 1
ATOM 4104 C C . THR B 1 9 ? -34.375 -37.469 22.484 1 19.92 9 THR B C 1
ATOM 4106 O O . THR B 1 9 ? -33.625 -37.062 21.609 1 19.92 9 THR B O 1
ATOM 4109 N N . SER B 1 10 ? -35.656 -36.969 22.594 1 17.52 10 SER B N 1
ATOM 4110 C CA . SER B 1 10 ? -36.5 -35.875 22.156 1 17.52 10 SER B CA 1
ATOM 4111 C C . SER B 1 10 ? -35.938 -34.531 22.594 1 17.52 10 SER B C 1
ATOM 4113 O O . SER B 1 10 ? -35.625 -34.344 23.766 1 17.52 10 SER B O 1
ATOM 4115 N N . VAL B 1 11 ? -35.188 -33.969 21.875 1 19.88 11 VAL B N 1
ATOM 4116 C CA . VAL B 1 11 ? -34.656 -32.594 22.016 1 19.88 11 VAL B CA 1
ATOM 4117 C C . VAL B 1 11 ? -35.812 -31.594 22.094 1 19.88 11 VAL B C 1
ATOM 4119 O O . VAL B 1 11 ? -36.594 -31.469 21.156 1 19.88 11 VAL B O 1
ATOM 4122 N N . LYS B 1 12 ? -36.469 -31.391 23.234 1 17.73 12 LYS B N 1
ATOM 4123 C CA . LYS B 1 12 ? -37.531 -30.391 23.438 1 17.73 12 LYS B CA 1
ATOM 4124 C C . LYS B 1 12 ? -37.094 -29.047 22.875 1 17.73 12 LYS B C 1
ATOM 4126 O O . LYS B 1 12 ? -36.062 -28.484 23.25 1 17.73 12 LYS B O 1
ATOM 4131 N N . LYS B 1 13 ? -37.5 -28.75 21.812 1 21.41 13 LYS B N 1
ATOM 4132 C CA . LYS B 1 13 ? -37.594 -27.422 21.203 1 21.41 13 LYS B CA 1
ATOM 4133 C C . LYS B 1 13 ? -38.406 -26.484 22.078 1 21.41 13 LYS B C 1
ATOM 4135 O O . LYS B 1 13 ? -39.656 -26.547 22.094 1 21.41 13 LYS B O 1
ATOM 4140 N N . THR B 1 14 ? -38.281 -26.281 23.406 1 17.86 14 THR B N 1
ATOM 4141 C CA . THR B 1 14 ? -39.188 -25.406 24.125 1 17.86 14 THR B CA 1
ATOM 4142 C C . THR B 1 14 ? -39.312 -24.062 23.406 1 17.86 14 THR B C 1
ATOM 4144 O O . THR B 1 14 ? -38.344 -23.344 23.219 1 17.86 14 THR B O 1
ATOM 4147 N N . ARG B 1 15 ? -40.375 -23.875 22.562 1 20.61 15 ARG B N 1
ATOM 4148 C CA . ARG B 1 15 ? -41 -22.75 21.891 1 20.61 15 ARG B CA 1
ATOM 4149 C C . ARG B 1 15 ? -41.5 -21.719 22.891 1 20.61 15 ARG B C 1
ATOM 4151 O O . ARG B 1 15 ? -42.594 -21.844 23.453 1 20.61 15 ARG B O 1
ATOM 4158 N N . ARG B 1 16 ? -41.031 -21.359 24.016 1 19.25 16 ARG B N 1
ATOM 4159 C CA . ARG B 1 16 ? -41.844 -20.391 24.734 1 19.25 16 ARG B CA 1
ATOM 4160 C C . ARG B 1 16 ? -42.281 -19.234 23.844 1 19.25 16 ARG B C 1
ATOM 4162 O O . ARG B 1 16 ? -41.438 -18.547 23.25 1 19.25 16 ARG B O 1
ATOM 4169 N N . HIS B 1 17 ? -43.5 -19.297 23.234 1 20.7 17 HIS B N 1
ATOM 4170 C CA . HIS B 1 17 ? -44.406 -18.344 22.594 1 20.7 17 HIS B CA 1
ATOM 4171 C C . HIS B 1 17 ? -44.625 -17.109 23.469 1 20.7 17 HIS B C 1
ATOM 4173 O O . HIS B 1 17 ? -45.562 -16.328 23.219 1 20.7 17 HIS B O 1
ATOM 4179 N N . GLU B 1 18 ? -44.094 -17.016 24.641 1 19.59 18 GLU B N 1
ATOM 4180 C CA . GLU B 1 18 ? -44.719 -15.984 25.484 1 19.59 18 GLU B CA 1
ATOM 4181 C C . GLU B 1 18 ? -45.094 -14.758 24.656 1 19.59 18 GLU B C 1
ATOM 4183 O O . GLU B 1 18 ? -44.531 -14.531 23.578 1 19.59 18 GLU B O 1
ATOM 4188 N N . ASP B 1 19 ? -46.219 -13.922 25.203 1 19.3 19 ASP B N 1
ATOM 4189 C CA . ASP B 1 19 ? -47.312 -12.93 25.156 1 19.3 19 ASP B CA 1
ATOM 4190 C C . ASP B 1 19 ? -46.844 -11.656 24.469 1 19.3 19 ASP B C 1
ATOM 4192 O O . ASP B 1 19 ? -45.688 -11.266 24.578 1 19.3 19 ASP B O 1
ATOM 4196 N N . ASP B 1 20 ? -47.719 -11.117 23.5 1 20.39 20 ASP B N 1
ATOM 4197 C CA . ASP B 1 20 ? -48.062 -10.133 22.469 1 20.39 20 ASP B CA 1
ATOM 4198 C C . ASP B 1 20 ? -47.969 -8.711 23.031 1 20.39 20 ASP B C 1
ATOM 4200 O O . ASP B 1 20 ? -48.469 -7.77 22.406 1 20.39 20 ASP B O 1
ATOM 4204 N N . ALA B 1 21 ? -47.969 -8.617 24.344 1 20.02 21 ALA B N 1
ATOM 4205 C CA . ALA B 1 21 ? -48.5 -7.387 24.938 1 20.02 21 ALA B CA 1
ATOM 4206 C C . ALA B 1 21 ? -48 -6.156 24.188 1 20.02 21 ALA B C 1
ATOM 4208 O O . ALA B 1 21 ? -47.031 -6.242 23.406 1 20.02 21 ALA B O 1
ATOM 4209 N N . HIS B 1 22 ? -48.406 -4.914 24.891 1 19.55 22 HIS B N 1
ATOM 4210 C CA . HIS B 1 22 ? -48.688 -3.492 24.703 1 19.55 22 HIS B CA 1
ATOM 4211 C C . HIS B 1 22 ? -47.469 -2.748 24.234 1 19.55 22 HIS B C 1
ATOM 4213 O O . HIS B 1 22 ? -46.438 -2.754 24.906 1 19.55 22 HIS B O 1
ATOM 4219 N N . TYR B 1 23 ? -47.188 -2.852 23.016 1 21.14 23 TYR B N 1
ATOM 4220 C CA . TYR B 1 23 ? -46.281 -2.029 22.203 1 21.14 23 TYR B CA 1
ATOM 4221 C C . TYR B 1 23 ? -46.344 -0.566 22.625 1 21.14 23 TYR B C 1
ATOM 4223 O O . TYR B 1 23 ? -45.875 0.318 21.906 1 21.14 23 TYR B O 1
ATOM 4231 N N . ASN B 1 24 ? -47.312 -0.352 23.562 1 19.91 24 ASN B N 1
ATOM 4232 C CA . ASN B 1 24 ? -47.562 1.074 23.766 1 19.91 24 ASN B CA 1
ATOM 4233 C C . ASN B 1 24 ? -46.281 1.8 24.156 1 19.91 24 ASN B C 1
ATOM 4235 O O . ASN B 1 24 ? -46.312 2.896 24.719 1 19.91 24 ASN B O 1
ATOM 4239 N N . SER B 1 25 ? -45.344 1.022 24.406 1 21.03 25 SER B N 1
ATOM 4240 C CA . SER B 1 25 ? -44.406 1.764 25.25 1 21.03 25 SER B CA 1
ATOM 4241 C C . SER B 1 25 ? -44.094 3.127 24.656 1 21.03 25 SER B C 1
ATOM 4243 O O . SER B 1 25 ? -43.844 3.24 23.453 1 21.03 25 SER B O 1
ATOM 4245 N N . GLU B 1 26 ? -44.5 4.227 25.297 1 20.75 26 GLU B N 1
ATOM 4246 C CA . GLU B 1 26 ? -44.438 5.684 25.312 1 20.75 26 GLU B CA 1
ATOM 4247 C C . GLU B 1 26 ? -43.094 6.184 24.75 1 20.75 26 GLU B C 1
ATOM 4249 O O . GLU B 1 26 ? -42.094 5.445 24.719 1 20.75 26 GLU B O 1
ATOM 4254 N N . SER B 1 27 ? -43.125 7.512 24.25 1 22.91 27 SER B N 1
ATOM 4255 C CA . SER B 1 27 ? -42.531 8.656 23.562 1 22.91 27 SER B CA 1
ATOM 4256 C C . SER B 1 27 ? -41.156 9 24.109 1 22.91 27 SER B C 1
ATOM 4258 O O . SER B 1 27 ? -40.562 10.016 23.75 1 22.91 27 SER B O 1
ATOM 4260 N N . GLU B 1 28 ? -40.812 8.281 25.266 1 22.23 28 GLU B N 1
ATOM 4261 C CA . GLU B 1 28 ? -39.625 8.859 25.859 1 22.23 28 GLU B CA 1
ATOM 4262 C C . GLU B 1 28 ? -38.375 8.602 25 1 22.23 28 GLU B C 1
ATOM 4264 O O . GLU B 1 28 ? -37.719 7.562 25.141 1 22.23 28 GLU B O 1
ATOM 4269 N N . LEU B 1 29 ? -38.438 8.57 23.734 1 25.97 29 LEU B N 1
ATOM 4270 C CA . LEU B 1 29 ? -37.25 8.781 22.922 1 25.97 29 LEU B CA 1
ATOM 4271 C C . LEU B 1 29 ? -36.281 9.727 23.609 1 25.97 29 LEU B C 1
ATOM 4273 O O . LEU B 1 29 ? -36.438 10.953 23.516 1 25.97 29 LEU B O 1
ATOM 4277 N N . GLU B 1 30 ? -36.094 9.5 24.922 1 25.42 30 GLU B N 1
ATOM 4278 C CA . GLU B 1 30 ? -35 10.227 25.578 1 25.42 30 GLU B CA 1
ATOM 4279 C C . GLU B 1 30 ? -33.75 10.289 24.703 1 25.42 30 GLU B C 1
ATOM 4281 O O . GLU B 1 30 ? -33.469 9.352 23.969 1 25.42 30 GLU B O 1
ATOM 4286 N N . LEU B 1 31 ? -33.281 11.43 24.422 1 26.58 31 LEU B N 1
ATOM 4287 C CA . LEU B 1 31 ? -32 11.844 23.812 1 26.58 31 LEU B CA 1
ATOM 4288 C C . LEU B 1 31 ? -30.859 10.945 24.281 1 26.58 31 LEU B C 1
ATOM 4290 O O . LEU B 1 31 ? -30.125 11.297 25.203 1 26.58 31 LEU B O 1
ATOM 4294 N N . LYS B 1 32 ? -31.031 9.68 24.453 1 29.53 32 LYS B N 1
ATOM 4295 C CA . LYS B 1 32 ? -30.078 8.656 24.875 1 29.53 32 LYS B CA 1
ATOM 4296 C C . LYS B 1 32 ? -28.812 8.711 24.016 1 29.53 32 LYS B C 1
ATOM 4298 O O . LYS B 1 32 ? -27.844 7.992 24.297 1 29.53 32 LYS B O 1
ATOM 4303 N N . GLY B 1 33 ? -28.906 9.047 22.875 1 31.52 33 GLY B N 1
ATOM 4304 C CA . GLY B 1 33 ? -27.672 9.133 22.109 1 31.52 33 GLY B CA 1
ATOM 4305 C C . GLY B 1 33 ? -26.625 10.008 22.766 1 31.52 33 GLY B C 1
ATOM 4306 O O . GLY B 1 33 ? -25.453 9.977 22.375 1 31.52 33 GLY B O 1
ATOM 4307 N N . LEU B 1 34 ? -27.125 11.047 23.547 1 32 34 LEU B N 1
ATOM 4308 C CA . LEU B 1 34 ? -26.125 11.844 24.25 1 32 34 LEU B CA 1
ATOM 4309 C C . LEU B 1 34 ? -25.562 11.086 25.438 1 32 34 LEU B C 1
ATOM 4311 O O . LEU B 1 34 ? -24.375 11.211 25.75 1 32 34 LEU B O 1
ATOM 4315 N N . ASP B 1 35 ? -26.484 10.414 26.422 1 28.56 35 ASP B N 1
ATOM 4316 C CA . ASP B 1 35 ? -26 9.883 27.688 1 28.56 35 ASP B CA 1
ATOM 4317 C C . ASP B 1 35 ? -25.578 8.422 27.547 1 28.56 35 ASP B C 1
ATOM 4319 O O . ASP B 1 35 ? -26.281 7.52 28.016 1 28.56 35 ASP B O 1
ATOM 4323 N N . ASN B 1 36 ? -25.344 7.789 26.688 1 30.89 36 ASN B N 1
ATOM 4324 C CA . ASN B 1 36 ? -24.984 6.375 26.734 1 30.89 36 ASN B CA 1
ATOM 4325 C C . ASN B 1 36 ? -23.922 6.105 27.797 1 30.89 36 ASN B C 1
ATOM 4327 O O . ASN B 1 36 ? -22.766 5.824 27.469 1 30.89 36 ASN B O 1
ATOM 4331 N N . ASN B 1 37 ? -23.984 6.672 29.031 1 26.86 37 ASN B N 1
ATOM 4332 C CA . ASN B 1 37 ? -23.203 6.164 30.141 1 26.86 37 ASN B CA 1
ATOM 4333 C C . ASN B 1 37 ? -23.75 4.84 30.656 1 26.86 37 ASN B C 1
ATOM 4335 O O . ASN B 1 37 ? -24.594 4.824 31.562 1 26.86 37 ASN B O 1
ATOM 4339 N N . ARG B 1 38 ? -24.141 3.777 30.016 1 28.25 38 ARG B N 1
ATOM 4340 C CA . ARG B 1 38 ? -24.391 2.512 30.703 1 28.25 38 ARG B CA 1
ATOM 4341 C C . ARG B 1 38 ? -23.266 2.178 31.672 1 28.25 38 ARG B C 1
ATOM 4343 O O . ARG B 1 38 ? -22.125 1.965 31.25 1 28.25 38 ARG B O 1
ATOM 4350 N N . GLY B 1 39 ? -23.359 2.51 32.969 1 27.02 39 GLY B N 1
ATOM 4351 C CA . GLY B 1 39 ? -22.625 2.023 34.125 1 27.02 39 GLY B CA 1
ATOM 4352 C C . GLY B 1 39 ? -22.688 0.517 34.281 1 27.02 39 GLY B C 1
ATOM 4353 O O . GLY B 1 39 ? -23.719 -0.024 34.688 1 27.02 39 GLY B O 1
ATOM 4354 N N . THR B 1 40 ? -22.469 -0.387 33.469 1 28.44 40 THR B N 1
ATOM 4355 C CA . THR B 1 40 ? -22.359 -1.781 33.875 1 28.44 40 THR B CA 1
ATOM 4356 C C . THR B 1 40 ? -21.469 -1.91 35.125 1 28.44 40 THR B C 1
ATOM 4358 O O . THR B 1 40 ? -20.312 -1.466 35.094 1 28.44 40 THR B O 1
ATOM 4361 N N . LYS B 1 41 ? -22.062 -2.072 36.281 1 25.3 41 LYS B N 1
ATOM 4362 C CA . LYS B 1 41 ? -21.469 -2.617 37.5 1 25.3 41 LYS B CA 1
ATOM 4363 C C . LYS B 1 41 ? -20.844 -3.988 37.219 1 25.3 41 LYS B C 1
ATOM 4365 O O . LYS B 1 41 ? -21.562 -4.945 36.906 1 25.3 41 LYS B O 1
ATOM 4370 N N . ARG B 1 42 ? -19.672 -4.18 36.719 1 27.38 42 ARG B N 1
ATOM 4371 C CA . ARG B 1 42 ? -18.922 -5.406 36.938 1 27.38 42 ARG B CA 1
ATOM 4372 C C . ARG B 1 42 ? -19.016 -5.855 38.406 1 27.38 42 ARG B C 1
ATOM 4374 O O . ARG B 1 42 ? -18.625 -5.117 39.312 1 27.38 42 ARG B O 1
ATOM 4381 N N . VAL B 1 43 ? -19.969 -6.566 38.781 1 27.88 43 VAL B N 1
ATOM 4382 C CA . VAL B 1 43 ? -19.797 -7.355 40 1 27.88 43 VAL B CA 1
ATOM 4383 C C . VAL B 1 43 ? -18.391 -7.961 40.031 1 27.88 43 VAL B C 1
ATOM 4385 O O . VAL B 1 43 ? -17.938 -8.531 39.031 1 27.88 43 VAL B O 1
ATOM 4388 N N . ARG B 1 44 ? -17.562 -7.555 41 1 27.14 44 ARG B N 1
ATOM 4389 C CA . ARG B 1 44 ? -16.281 -8.125 41.375 1 27.14 44 ARG B CA 1
ATOM 4390 C C . ARG B 1 44 ? -16.391 -9.633 41.562 1 27.14 44 ARG B C 1
ATOM 4392 O O . ARG B 1 44 ? -16.844 -10.094 42.625 1 27.14 44 ARG B O 1
ATOM 4399 N N . GLU B 1 45 ? -16.938 -10.359 40.625 1 29.27 45 GLU B N 1
ATOM 4400 C CA . GLU B 1 45 ? -16.812 -11.781 40.938 1 29.27 45 GLU B CA 1
ATOM 4401 C C . GLU B 1 45 ? -15.43 -12.109 41.5 1 29.27 45 GLU B C 1
ATOM 4403 O O . GLU B 1 45 ? -14.438 -11.508 41.094 1 29.27 45 GLU B O 1
ATOM 4408 N N . GLU B 1 46 ? -15.336 -12.688 42.625 1 29.58 46 GLU B N 1
ATOM 4409 C CA . GLU B 1 46 ? -14.234 -13.258 43.375 1 29.58 46 GLU B CA 1
ATOM 4410 C C . GLU B 1 46 ? -13.258 -14.008 42.5 1 29.58 46 GLU B C 1
ATOM 4412 O O . GLU B 1 46 ? -13.672 -14.742 41.594 1 29.58 46 GLU B O 1
ATOM 4417 N N . GLU B 1 47 ? -11.977 -13.523 42.5 1 31.02 47 GLU B N 1
ATOM 4418 C CA . GLU B 1 47 ? -10.797 -14.039 41.844 1 31.02 47 GLU B CA 1
ATOM 4419 C C . GLU B 1 47 ? -10.617 -15.539 42.094 1 31.02 47 GLU B C 1
ATOM 4421 O O . GLU B 1 47 ? -10.594 -15.977 43.25 1 31.02 47 GLU B O 1
ATOM 4426 N N . PRO B 1 48 ? -11.156 -16.375 41.281 1 34.84 48 PRO B N 1
ATOM 4427 C CA . PRO B 1 48 ? -10.766 -17.719 41.719 1 34.84 48 PRO B CA 1
ATOM 4428 C C . PRO B 1 48 ? -9.281 -17.828 42.062 1 34.84 48 PRO B C 1
ATOM 4430 O O . PRO B 1 48 ? -8.484 -17 41.625 1 34.84 48 PRO B O 1
ATOM 4433 N N . PRO B 1 49 ? -8.812 -18.75 42.938 1 32.38 49 PRO B N 1
ATOM 4434 C CA . PRO B 1 49 ? -7.453 -18.891 43.469 1 32.38 49 PRO B CA 1
ATOM 4435 C C . PRO B 1 49 ? -6.387 -18.828 42.375 1 32.38 49 PRO B C 1
ATOM 4437 O O . PRO B 1 49 ? -6.684 -19.078 41.188 1 32.38 49 PRO B O 1
ATOM 4440 N N . ALA B 1 50 ? -5.102 -18.328 42.781 1 32.66 50 ALA B N 1
ATOM 4441 C CA . ALA B 1 50 ? -3.822 -17.859 42.281 1 32.66 50 ALA B CA 1
ATOM 4442 C C . ALA B 1 50 ? -3.158 -18.922 41.406 1 32.66 50 ALA B C 1
ATOM 4444 O O . ALA B 1 50 ? -2.49 -19.828 41.906 1 32.66 50 ALA B O 1
ATOM 4445 N N . GLY B 1 51 ? -3.852 -19.766 40.719 1 32.38 51 GLY B N 1
ATOM 4446 C CA . GLY B 1 51 ? -2.971 -20.781 40.156 1 32.38 51 GLY B CA 1
ATOM 4447 C C . GLY B 1 51 ? -1.795 -20.188 39.406 1 32.38 51 GLY B C 1
ATOM 4448 O O . GLY B 1 51 ? -1.725 -18.969 39.188 1 32.38 51 GLY B O 1
ATOM 4449 N N . PRO B 1 52 ? -0.719 -20.922 38.844 1 34.59 52 PRO B N 1
ATOM 4450 C CA . PRO B 1 52 ? 0.593 -20.391 38.469 1 34.59 52 PRO B CA 1
ATOM 4451 C C . PRO B 1 52 ? 0.496 -19.094 37.656 1 34.59 52 PRO B C 1
ATOM 4453 O O . PRO B 1 52 ? -0.549 -18.797 37.094 1 34.59 52 PRO B O 1
ATOM 4456 N N . SER B 1 53 ? 1.55 -18 37.938 1 29.61 53 SER B N 1
ATOM 4457 C CA . SER B 1 53 ? 1.684 -16.562 37.719 1 29.61 53 SER B CA 1
ATOM 4458 C C . SER B 1 53 ? 1.343 -16.203 36.281 1 29.61 53 SER B C 1
ATOM 4460 O O . SER B 1 53 ? 2.105 -16.5 35.344 1 29.61 53 SER B O 1
ATOM 4462 N N . ALA B 1 54 ? 0.21 -16.312 35.844 1 31.83 54 ALA B N 1
ATOM 4463 C CA . ALA B 1 54 ? -0.266 -15.867 34.531 1 31.83 54 ALA B CA 1
ATOM 4464 C C . ALA B 1 54 ? 0.3 -14.5 34.188 1 31.83 54 ALA B C 1
ATOM 4466 O O . ALA B 1 54 ? 0.291 -13.586 35 1 31.83 54 ALA B O 1
ATOM 4467 N N . GLU B 1 55 ? 1.249 -14.391 33.219 1 33.12 55 GLU B N 1
ATOM 4468 C CA . GLU B 1 55 ? 1.958 -13.219 32.719 1 33.12 55 GLU B CA 1
ATOM 4469 C C . GLU B 1 55 ? 1.058 -11.984 32.719 1 33.12 55 GLU B C 1
ATOM 4471 O O . GLU B 1 55 ? -0.124 -12.078 32.375 1 33.12 55 GLU B O 1
ATOM 4476 N N . ALA B 1 56 ? 1.271 -10.992 33.625 1 34.25 56 ALA B N 1
ATOM 4477 C CA . ALA B 1 56 ? 0.651 -9.688 33.844 1 34.25 56 ALA B CA 1
ATOM 4478 C C . ALA B 1 56 ? 0.059 -9.141 32.531 1 34.25 56 ALA B C 1
ATOM 4480 O O . ALA B 1 56 ? 0.788 -8.875 31.578 1 34.25 56 ALA B O 1
ATOM 4481 N N . LYS B 1 57 ? -1.033 -9.492 32.188 1 35.31 57 LYS B N 1
ATOM 4482 C CA . LYS B 1 57 ? -1.783 -8.867 31.109 1 35.31 57 LYS B CA 1
ATOM 4483 C C . LYS B 1 57 ? -1.572 -7.355 31.094 1 35.31 57 LYS B C 1
ATOM 4485 O O . LYS B 1 57 ? -2.016 -6.652 32 1 35.31 57 LYS B O 1
ATOM 4490 N N . CYS B 1 58 ? -0.379 -6.824 30.719 1 34.44 58 CYS B N 1
ATOM 4491 C CA . CYS B 1 58 ? -0.168 -5.391 30.531 1 34.44 58 CYS B CA 1
ATOM 4492 C C . CYS B 1 58 ? -1.442 -4.715 30.031 1 34.44 58 CYS B C 1
ATOM 4494 O O . CYS B 1 58 ? -1.96 -5.051 28.969 1 34.44 58 CYS B O 1
ATOM 4496 N N . ARG B 1 59 ? -2.322 -4.285 30.812 1 36.88 59 ARG B N 1
ATOM 4497 C CA . ARG B 1 59 ? -3.508 -3.479 30.547 1 36.88 59 ARG B CA 1
ATOM 4498 C C . ARG B 1 59 ? -3.213 -2.395 29.516 1 36.88 59 ARG B C 1
ATOM 4500 O O . ARG B 1 59 ? -2.369 -1.526 29.734 1 36.88 59 ARG B O 1
ATOM 4507 N N . TYR B 1 60 ? -3.188 -2.764 28.266 1 48.81 60 TYR B N 1
ATOM 4508 C CA . TYR B 1 60 ? -3.014 -1.835 27.156 1 48.81 60 TYR B CA 1
ATOM 4509 C C . TYR B 1 60 ? -3.711 -0.509 27.438 1 48.81 60 TYR B C 1
ATOM 4511 O O . TYR B 1 60 ? -4.879 -0.488 27.844 1 48.81 60 TYR B O 1
ATOM 4519 N N . GLN B 1 61 ? -3.025 0.451 27.984 1 53.22 61 GLN B N 1
ATOM 4520 C CA . GLN B 1 61 ? -3.566 1.796 28.156 1 53.22 61 GLN B CA 1
ATOM 4521 C C . GLN B 1 61 ? -4.344 2.232 26.922 1 53.22 61 GLN B C 1
ATOM 4523 O O . GLN B 1 61 ? -4.008 1.845 25.797 1 53.22 61 GLN B O 1
ATOM 4528 N N . GLY B 1 62 ? -5.492 2.686 27.062 1 60.81 62 GLY B N 1
ATOM 4529 C CA . GLY B 1 62 ? -6.383 3.17 26.031 1 60.81 62 GLY B CA 1
ATOM 4530 C C . GLY B 1 62 ? -5.727 4.168 25.094 1 60.81 62 GLY B C 1
ATOM 4531 O O . GLY B 1 62 ? -4.715 4.781 25.438 1 60.81 62 GLY B O 1
ATOM 4532 N N . ALA B 1 63 ? -5.941 4.164 23.859 1 71.38 63 ALA B N 1
ATOM 4533 C CA . ALA B 1 63 ? -5.426 5.027 22.797 1 71.38 63 ALA B CA 1
ATOM 4534 C C . ALA B 1 63 ? -5.391 6.484 23.25 1 71.38 63 ALA B C 1
ATOM 4536 O O . ALA B 1 63 ? -4.453 7.219 22.922 1 71.38 63 ALA B O 1
ATOM 4537 N N . SER B 1 64 ? -6.195 6.852 24.188 1 72.81 64 SER B N 1
ATOM 4538 C CA . SER B 1 64 ? -6.297 8.234 24.625 1 72.81 64 SER B CA 1
ATOM 4539 C C . SER B 1 64 ? -5.168 8.594 25.594 1 72.81 64 SER B C 1
ATOM 4541 O O . SER B 1 64 ? -4.641 9.711 25.547 1 72.81 64 SER B O 1
ATOM 4543 N N . ILE B 1 65 ? -4.84 7.684 26.266 1 75.75 65 ILE B N 1
ATOM 4544 C CA . ILE B 1 65 ? -3.762 7.918 27.219 1 75.75 65 ILE B CA 1
ATOM 4545 C C . ILE B 1 65 ? -2.441 8.086 26.469 1 75.75 65 ILE B C 1
ATOM 4547 O O . ILE B 1 65 ? -1.643 8.969 26.812 1 75.75 65 ILE 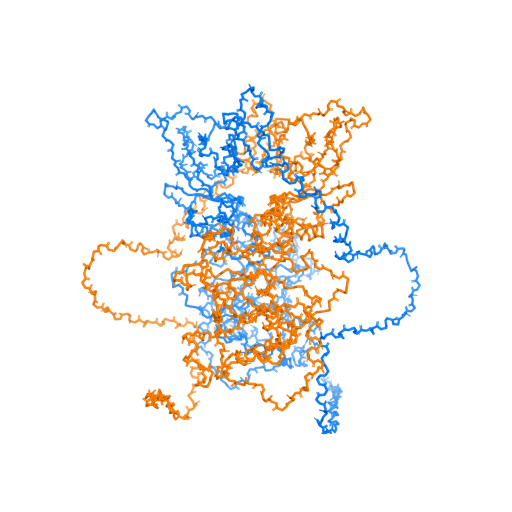B O 1
ATOM 4551 N N . GLU B 1 66 ? -2.314 7.328 25.531 1 80.38 66 GLU B N 1
ATOM 4552 C CA . GLU B 1 66 ? -1.103 7.422 24.734 1 80.38 66 GLU B CA 1
ATOM 4553 C C . GLU B 1 66 ? -1.042 8.75 23.984 1 80.38 66 GLU B C 1
ATOM 4555 O O . GLU B 1 66 ? 0.012 9.383 23.922 1 80.38 66 GLU B O 1
ATOM 4560 N N . MET B 1 67 ? -2.133 9.164 23.562 1 84.56 67 MET B N 1
ATOM 4561 C CA . MET B 1 67 ? -2.186 10.414 22.812 1 84.56 67 MET B CA 1
ATOM 4562 C C . MET B 1 67 ? -1.86 11.602 23.719 1 84.56 67 MET B C 1
ATOM 4564 O O . MET B 1 67 ? -1.208 12.555 23.281 1 84.56 67 MET B O 1
ATOM 4568 N N . ALA B 1 68 ? -2.266 11.539 24.922 1 86.06 68 ALA B N 1
ATOM 4569 C CA . ALA B 1 68 ? -2.057 12.625 25.875 1 86.06 68 ALA B CA 1
ATOM 4570 C C . ALA B 1 68 ? -0.568 12.859 26.125 1 86.06 68 ALA B C 1
ATOM 4572 O O . ALA B 1 68 ? -0.144 13.992 26.375 1 86.06 68 ALA B O 1
ATOM 4573 N N . LYS B 1 69 ? 0.159 11.836 25.984 1 88.38 69 LYS B N 1
ATOM 4574 C CA . LYS B 1 69 ? 1.599 11.938 26.188 1 88.38 69 LYS B CA 1
ATOM 4575 C C . LYS B 1 69 ? 2.271 12.711 25.062 1 88.38 69 LYS B C 1
ATOM 4577 O O . LYS B 1 69 ? 3.309 13.344 25.266 1 88.38 69 LYS B O 1
ATOM 4582 N N . TRP B 1 70 ? 1.7 12.625 23.938 1 92.44 70 TRP B N 1
ATOM 4583 C CA . TRP B 1 70 ? 2.299 13.227 22.75 1 92.44 70 TRP B CA 1
ATOM 4584 C C . TRP B 1 70 ? 1.925 14.695 22.625 1 92.44 70 TRP B C 1
ATOM 4586 O O . TRP B 1 70 ? 2.658 15.484 22.031 1 92.44 70 TRP B O 1
ATOM 4596 N N . MET B 1 71 ? 0.886 15.172 23.266 1 89.19 71 MET B N 1
ATOM 4597 C CA . MET B 1 71 ? 0.291 16.484 23.062 1 89.19 71 MET B CA 1
ATOM 4598 C C . MET B 1 71 ? 1.274 17.594 23.438 1 89.19 71 MET B C 1
ATOM 4600 O O . MET B 1 71 ? 1.489 18.531 22.656 1 89.19 71 MET B O 1
ATOM 4604 N N . PRO B 1 72 ? 1.942 17.422 24.5 1 91.94 72 PRO B N 1
ATOM 4605 C CA . PRO B 1 72 ? 2.867 18.5 24.875 1 91.94 72 PRO B CA 1
ATOM 4606 C C . PRO B 1 72 ? 4.09 18.578 23.969 1 91.94 72 PRO B C 1
ATOM 4608 O O . PRO B 1 72 ? 4.773 19.594 23.938 1 91.94 72 PRO B O 1
ATOM 4611 N N . GLU B 1 73 ? 4.348 17.5 23.297 1 94.25 73 GLU B N 1
ATOM 4612 C CA . GLU B 1 73 ? 5.578 17.406 22.516 1 94.25 73 GLU B CA 1
ATOM 4613 C C . GLU B 1 73 ? 5.344 17.781 21.047 1 94.25 73 GLU B C 1
ATOM 4615 O O . GLU B 1 73 ? 6.281 17.812 20.25 1 94.25 73 GLU B O 1
ATOM 4620 N N . LEU B 1 74 ? 4.172 18.156 20.672 1 91.88 74 LEU B N 1
ATOM 4621 C CA . LEU B 1 74 ? 3.822 18.359 19.266 1 91.88 74 LEU B CA 1
ATOM 4622 C C . LEU B 1 74 ? 4.594 19.547 18.688 1 91.88 74 LEU B C 1
ATOM 4624 O O . LEU B 1 74 ? 5.074 19.484 17.547 1 91.88 74 LEU B O 1
ATOM 4628 N N . GLY B 1 75 ? 4.625 20.641 19.469 1 91 75 GLY B N 1
ATOM 4629 C CA . GLY B 1 75 ? 5.395 21.781 19 1 91 75 GLY B CA 1
ATOM 4630 C C . GLY B 1 75 ? 6.855 21.453 18.766 1 91 75 GLY B C 1
ATOM 4631 O O . GLY B 1 75 ? 7.43 21.875 17.75 1 91 75 GLY B O 1
ATOM 4632 N N . TYR B 1 76 ? 7.359 20.719 19.672 1 94.38 76 TYR B N 1
ATOM 4633 C CA . TYR B 1 76 ? 8.75 20.281 19.578 1 94.38 76 TYR B CA 1
ATOM 4634 C C . TYR B 1 76 ? 8.969 19.406 18.344 1 94.38 76 TYR B C 1
ATOM 4636 O O . TYR B 1 76 ? 9.891 19.641 17.578 1 94.38 76 TYR B O 1
ATOM 4644 N N . LEU B 1 77 ? 8.148 18.453 18.156 1 95.44 77 LEU B N 1
ATOM 4645 C CA . LEU B 1 77 ? 8.234 17.531 17.031 1 95.44 77 LEU B CA 1
ATOM 4646 C C . LEU B 1 77 ? 8.047 18.266 15.703 1 95.44 77 LEU B C 1
ATOM 4648 O O . LEU B 1 77 ? 8.727 17.984 14.719 1 95.44 77 LEU B O 1
ATOM 4652 N N . LEU B 1 78 ? 7.152 19.188 15.664 1 94 78 LEU B N 1
ATOM 4653 C CA . LEU B 1 78 ? 6.926 20 14.469 1 94 78 LEU B CA 1
ATOM 4654 C C . LEU B 1 78 ? 8.18 20.797 14.109 1 94 78 LEU B C 1
ATOM 4656 O O . LEU B 1 78 ? 8.547 20.875 12.93 1 94 78 LEU B O 1
ATOM 4660 N N . ASN B 1 79 ? 8.789 21.328 15.094 1 94.31 79 ASN B N 1
ATOM 4661 C CA . ASN B 1 79 ? 10.023 22.078 14.859 1 94.31 79 ASN B CA 1
ATOM 4662 C C . ASN B 1 79 ? 11.117 21.188 14.273 1 94.31 79 ASN B C 1
ATOM 4664 O O . ASN B 1 79 ? 11.875 21.609 13.398 1 94.31 79 ASN B O 1
ATOM 4668 N N . LEU B 1 80 ? 11.18 19.984 14.758 1 94.62 80 LEU B N 1
ATOM 4669 C CA . LEU B 1 80 ? 12.156 19.047 14.227 1 94.62 80 LEU B CA 1
ATOM 4670 C C . LEU B 1 80 ? 11.852 18.719 12.766 1 94.62 80 LEU B C 1
ATOM 4672 O O . LEU B 1 80 ? 12.773 18.578 11.961 1 94.62 80 LEU B O 1
ATOM 4676 N N . MET B 1 81 ? 10.656 18.625 12.43 1 93.81 81 MET B N 1
ATOM 4677 C CA . MET B 1 81 ? 10.266 18.391 11.039 1 93.81 81 MET B CA 1
ATOM 4678 C C . MET B 1 81 ? 10.68 19.562 10.156 1 93.81 81 MET B C 1
ATOM 4680 O O . MET B 1 81 ? 11.18 19.375 9.047 1 93.81 81 MET B O 1
ATOM 4684 N N . PHE B 1 82 ? 10.523 20.75 10.672 1 92.19 82 PHE B N 1
ATOM 4685 C CA . PHE B 1 82 ? 10.875 21.953 9.906 1 92.19 82 PHE B CA 1
ATOM 4686 C C . PHE B 1 82 ? 12.391 22.047 9.727 1 92.19 82 PHE B C 1
ATOM 4688 O O . PHE B 1 82 ? 12.867 22.578 8.719 1 92.19 82 PHE B O 1
ATOM 4695 N N . SER B 1 83 ? 13.07 21.531 10.656 1 91.12 83 SER B N 1
ATOM 4696 C CA . SER B 1 83 ? 14.531 21.594 10.586 1 91.12 83 SER B CA 1
ATOM 4697 C C . SER B 1 83 ? 15.062 20.797 9.398 1 91.12 83 SER B C 1
ATOM 4699 O O . SER B 1 83 ? 16.172 21.047 8.93 1 91.12 83 SER B O 1
ATOM 4701 N N . ARG B 1 84 ? 14.289 19.891 8.875 1 90.69 84 ARG B N 1
ATOM 4702 C CA . ARG B 1 84 ? 14.688 19.094 7.723 1 90.69 84 ARG B CA 1
ATOM 4703 C C . ARG B 1 84 ? 14.461 19.844 6.418 1 90.69 84 ARG B C 1
ATOM 4705 O O . ARG B 1 84 ? 14.891 19.406 5.352 1 90.69 84 ARG B O 1
ATOM 4712 N N . GLU B 1 85 ? 13.836 20.984 6.52 1 90.31 85 GLU B N 1
ATOM 4713 C CA . GLU B 1 85 ? 13.453 21.703 5.305 1 90.31 85 GLU B CA 1
ATOM 4714 C C . GLU B 1 85 ? 14.383 22.875 5.043 1 90.31 85 GLU B C 1
ATOM 4716 O O . GLU B 1 85 ? 14.172 23.641 4.102 1 90.31 85 GLU B O 1
ATOM 4721 N N . VAL B 1 86 ? 15.391 22.891 5.844 1 89.5 86 VAL B N 1
ATOM 4722 C CA . VAL B 1 86 ? 16.359 23.984 5.68 1 89.5 86 VAL B CA 1
ATOM 4723 C C . VAL B 1 86 ? 17.344 23.625 4.574 1 89.5 86 VAL B C 1
ATOM 4725 O O . VAL B 1 86 ? 17.688 22.453 4.379 1 89.5 86 VAL B O 1
ATOM 4728 N N . GLY B 1 87 ? 17.75 24.641 3.834 1 89.44 87 GLY B N 1
ATOM 4729 C CA . GLY B 1 87 ? 18.688 24.453 2.73 1 89.44 87 GLY B CA 1
ATOM 4730 C C . GLY B 1 87 ? 20 23.844 3.16 1 89.44 87 GLY B C 1
ATOM 4731 O O . GLY B 1 87 ? 20.312 23.781 4.352 1 89.44 87 GLY B O 1
ATOM 4732 N N . PRO B 1 88 ? 20.75 23.375 2.16 1 90.19 88 PRO B N 1
ATOM 4733 C CA . PRO B 1 88 ? 22.031 22.703 2.467 1 90.19 88 PRO B CA 1
ATOM 4734 C C . PRO B 1 88 ? 23.031 23.641 3.135 1 90.19 88 PRO B C 1
ATOM 4736 O O . PRO B 1 88 ? 23.156 24.797 2.746 1 90.19 88 PRO B O 1
ATOM 4739 N N . ASN B 1 89 ? 23.641 23.094 4.211 1 84.94 89 ASN B N 1
ATOM 4740 C CA . ASN B 1 89 ? 24.625 23.906 4.941 1 84.94 89 ASN B CA 1
ATOM 4741 C C . ASN B 1 89 ? 25.969 23.203 5.027 1 84.94 89 ASN B C 1
ATOM 4743 O O . ASN B 1 89 ? 26.922 23.75 5.586 1 84.94 89 ASN B O 1
ATOM 4747 N N . THR B 1 90 ? 26.062 21.984 4.551 1 86.31 90 THR B N 1
ATOM 4748 C CA . THR B 1 90 ? 27.312 21.219 4.523 1 86.31 90 THR B CA 1
ATOM 4749 C C . THR B 1 90 ? 27.703 20.875 3.092 1 86.31 90 THR B C 1
ATOM 4751 O O . THR B 1 90 ? 26.844 20.547 2.271 1 86.31 90 THR B O 1
ATOM 4754 N N . PRO B 1 91 ? 28.984 20.953 2.822 1 91.31 91 PRO B N 1
ATOM 4755 C CA . PRO B 1 91 ? 29.422 20.625 1.461 1 91.31 91 PRO B CA 1
ATOM 4756 C C . PRO B 1 91 ? 29.188 19.156 1.104 1 91.31 91 PRO B C 1
ATOM 4758 O O . PRO B 1 91 ? 29.078 18.312 1.994 1 91.31 91 PRO B O 1
ATOM 4761 N N . CYS B 1 92 ? 29.062 18.969 -0.157 1 92.75 92 CYS B N 1
ATOM 4762 C CA . CYS B 1 92 ? 29.047 17.609 -0.677 1 92.75 92 CYS B CA 1
ATOM 4763 C C . CYS B 1 92 ? 30.312 16.859 -0.295 1 92.75 92 CYS B C 1
ATOM 4765 O O . CYS B 1 92 ? 31.328 17.469 0.026 1 92.75 92 CYS B O 1
ATOM 4767 N N . HIS B 1 93 ? 30.281 15.609 -0.29 1 87.06 93 HIS B N 1
ATOM 4768 C CA . HIS B 1 93 ? 31.469 14.836 0.095 1 87.06 93 HIS B CA 1
ATOM 4769 C C . HIS B 1 93 ? 32.625 15.07 -0.867 1 87.06 93 HIS B C 1
ATOM 4771 O O . HIS B 1 93 ? 33.781 14.875 -0.508 1 87.06 93 HIS B O 1
ATOM 4777 N N . CYS B 1 94 ? 32.375 15.508 -2.045 1 92.62 94 CYS B N 1
ATOM 4778 C CA . CYS B 1 94 ? 33.406 15.805 -3.012 1 92.62 94 CYS B CA 1
ATOM 4779 C C . CYS B 1 94 ? 33.969 17.203 -2.801 1 92.62 94 CYS B C 1
ATOM 4781 O O . CYS B 1 94 ? 34.938 17.609 -3.479 1 92.62 94 CYS B O 1
ATOM 4783 N N . GLY B 1 95 ? 33.375 18.016 -2.062 1 92.5 95 GLY B N 1
ATOM 4784 C CA . GLY B 1 95 ? 33.844 19.359 -1.766 1 92.5 95 GLY B CA 1
ATOM 4785 C C . GLY B 1 95 ? 33.031 20.453 -2.469 1 92.5 95 GLY B C 1
ATOM 4786 O O . GLY B 1 95 ? 33.125 21.625 -2.117 1 92.5 95 GLY B O 1
ATOM 4787 N N . SER B 1 96 ? 32.25 20.031 -3.393 1 94.12 96 SER B N 1
ATOM 4788 C CA . SER B 1 96 ? 31.469 21 -4.16 1 94.12 96 SER B CA 1
ATOM 4789 C C . SER B 1 96 ? 30.234 21.438 -3.389 1 94.12 96 SER B C 1
ATOM 4791 O O . SER B 1 96 ? 29.906 20.875 -2.346 1 94.12 96 SER B O 1
ATOM 4793 N N . ALA B 1 97 ? 29.625 22.453 -3.926 1 93.62 97 ALA B N 1
ATOM 4794 C CA . ALA B 1 97 ? 28.391 22.953 -3.316 1 93.62 97 ALA B CA 1
ATOM 4795 C C . ALA B 1 97 ? 27.234 21.984 -3.51 1 93.62 97 ALA B C 1
ATOM 4797 O O . ALA B 1 97 ? 26.984 21.531 -4.625 1 93.62 97 ALA B O 1
ATOM 4798 N N . PRO B 1 98 ? 26.594 21.688 -2.434 1 94.5 98 PRO B N 1
ATOM 4799 C CA . PRO B 1 98 ? 25.469 20.766 -2.547 1 94.5 98 PRO B CA 1
ATOM 4800 C C . PRO B 1 98 ? 24.203 21.438 -3.086 1 94.5 98 PRO B C 1
ATOM 4802 O O . PRO B 1 98 ? 24.016 22.641 -2.875 1 94.5 98 PRO B O 1
ATOM 4805 N N . SER B 1 99 ? 23.359 20.672 -3.812 1 94.06 99 SER B N 1
ATOM 4806 C CA . SER B 1 99 ? 22.141 21.266 -4.348 1 94.06 99 SER B CA 1
ATOM 4807 C C . SER B 1 99 ? 21 20.25 -4.359 1 94.06 99 SER B C 1
ATOM 4809 O O . SER B 1 99 ? 19.828 20.609 -4.555 1 94.06 99 SER B O 1
ATOM 4811 N N . VAL B 1 100 ? 21.344 18.984 -4.105 1 95.94 100 VAL B N 1
ATOM 4812 C CA . VAL B 1 100 ? 20.328 17.938 -4.227 1 95.94 100 VAL B CA 1
ATOM 4813 C C . VAL B 1 100 ? 20.422 16.984 -3.045 1 95.94 100 VAL B C 1
ATOM 4815 O O . VAL B 1 100 ? 21.453 16.906 -2.379 1 95.94 100 VAL B O 1
ATOM 4818 N N . ARG B 1 101 ? 19.328 16.297 -2.768 1 94.75 101 ARG B N 1
ATOM 4819 C CA . ARG B 1 101 ? 19.297 15.234 -1.777 1 94.75 101 ARG B CA 1
ATOM 4820 C C . ARG B 1 101 ? 18.297 14.148 -2.178 1 94.75 101 ARG B C 1
ATOM 4822 O O . ARG B 1 101 ? 17.359 14.414 -2.941 1 94.75 101 ARG B O 1
ATOM 4829 N N . CYS B 1 102 ? 18.547 12.969 -1.756 1 95.62 102 CYS B N 1
ATOM 4830 C CA . CYS B 1 102 ? 17.656 11.852 -2.047 1 95.62 102 CYS B CA 1
ATOM 4831 C C . CYS B 1 102 ? 16.594 11.711 -0.973 1 95.62 102 CYS B C 1
ATOM 4833 O O . CYS B 1 102 ? 16.875 11.82 0.22 1 95.62 102 CYS B O 1
ATOM 4835 N N . GLN B 1 103 ? 15.383 11.438 -1.374 1 93.81 103 GLN B N 1
ATOM 4836 C CA . GLN B 1 103 ? 14.281 11.289 -0.437 1 93.81 103 GLN B CA 1
ATOM 4837 C C . GLN B 1 103 ? 14.188 9.852 0.079 1 93.81 103 GLN B C 1
ATOM 4839 O O . GLN B 1 103 ? 13.516 9.594 1.081 1 93.81 103 GLN B O 1
ATOM 4844 N N . GLU B 1 104 ? 14.859 8.953 -0.638 1 94.31 104 GLU B N 1
ATOM 4845 C CA . GLU B 1 104 ? 14.711 7.539 -0.319 1 94.31 104 GLU B CA 1
ATOM 4846 C C . GLU B 1 104 ? 15.836 7.055 0.589 1 94.31 104 GLU B C 1
ATOM 4848 O O . GLU B 1 104 ? 15.68 6.066 1.31 1 94.31 104 GLU B O 1
ATOM 4853 N N . CYS B 1 105 ? 16.953 7.656 0.538 1 92.88 105 CYS B N 1
ATOM 4854 C CA . CYS B 1 105 ? 18.094 7.281 1.38 1 92.88 105 CYS B CA 1
ATOM 4855 C C . CYS B 1 105 ? 17.922 7.824 2.793 1 92.88 105 CYS B C 1
ATOM 4857 O O . CYS B 1 105 ? 17.281 8.859 2.992 1 92.88 105 CYS B O 1
ATOM 4859 N N . GLU B 1 106 ? 18.609 6.969 3.578 1 88.88 106 GLU B N 1
ATOM 4860 C CA . GLU B 1 106 ? 18.578 7.434 4.961 1 88.88 106 GLU B CA 1
ATOM 4861 C C . GLU B 1 106 ? 19.672 8.461 5.227 1 88.88 106 GLU B C 1
ATOM 4863 O O . GLU B 1 106 ? 20.672 8.508 4.516 1 88.88 106 GLU B O 1
ATOM 4868 N N . HIS B 1 107 ? 19.562 9.492 6.059 1 75.06 107 HIS B N 1
ATOM 4869 C CA . HIS B 1 107 ? 20.406 10.617 6.426 1 75.06 107 HIS B CA 1
ATOM 4870 C C . HIS B 1 107 ? 20.172 11.805 5.492 1 75.06 107 HIS B C 1
ATOM 4872 O O . HIS B 1 107 ? 20.406 12.953 5.879 1 75.06 107 HIS B O 1
ATOM 4878 N N . ASN B 1 108 ? 19.641 11.484 4.27 1 67.75 108 ASN B N 1
ATOM 4879 C CA . ASN B 1 108 ? 19.359 12.508 3.27 1 67.75 108 ASN B CA 1
ATOM 4880 C C . ASN B 1 108 ? 20.547 13.445 3.086 1 67.75 108 ASN B C 1
ATOM 4882 O O . ASN B 1 108 ? 20.422 14.664 3.203 1 67.75 108 ASN B O 1
ATOM 4886 N N . PRO B 1 109 ? 21.703 12.867 2.766 1 78.06 109 PRO B N 1
ATOM 4887 C CA . PRO B 1 109 ? 22.859 13.758 2.654 1 78.06 109 PRO B CA 1
ATOM 4888 C C . PRO B 1 109 ? 22.719 14.75 1.5 1 78.06 109 PRO B C 1
ATOM 4890 O O . PRO B 1 109 ? 22.141 14.422 0.465 1 78.06 109 PRO B O 1
ATOM 4893 N N . TYR B 1 110 ? 23.188 15.969 1.755 1 90.25 110 TYR B N 1
ATOM 4894 C CA . TYR B 1 110 ? 23.266 16.953 0.679 1 90.25 110 TYR B CA 1
ATOM 4895 C C . TYR B 1 110 ? 24.422 16.625 -0.267 1 90.25 110 TYR B C 1
ATOM 4897 O O . TYR B 1 110 ? 25.516 16.281 0.176 1 90.25 110 TYR B O 1
ATOM 4905 N N . SER B 1 111 ? 24.047 16.609 -1.541 1 94.19 111 SER B N 1
ATOM 4906 C CA . SER B 1 111 ? 25.062 16.281 -2.545 1 94.19 111 SER B CA 1
ATOM 4907 C C . SER B 1 111 ? 24.969 17.219 -3.744 1 94.19 111 SER B C 1
ATOM 4909 O O . SER B 1 111 ? 23.969 17.922 -3.914 1 94.19 111 SER B O 1
ATOM 4911 N N . CYS B 1 112 ? 26.125 17.328 -4.422 1 95.94 112 CYS B N 1
ATOM 4912 C CA . CYS B 1 112 ? 26.016 17.906 -5.754 1 95.94 112 CYS B CA 1
ATOM 4913 C C . CYS B 1 112 ? 25.375 16.938 -6.727 1 95.94 112 CYS B C 1
ATOM 4915 O O . CYS B 1 112 ? 25.25 15.742 -6.426 1 95.94 112 CYS B O 1
ATOM 4917 N N . ARG B 1 113 ? 24.969 17.391 -7.848 1 95.56 113 ARG B N 1
ATOM 4918 C CA . ARG B 1 113 ? 24.266 16.578 -8.836 1 95.56 113 ARG B CA 1
ATOM 4919 C C . ARG B 1 113 ? 25.109 15.398 -9.281 1 95.56 113 ARG B C 1
ATOM 4921 O O . ARG B 1 113 ? 24.641 14.266 -9.32 1 95.56 113 ARG B O 1
ATOM 4928 N N . GLU B 1 114 ? 26.281 15.656 -9.547 1 96.19 114 GLU B N 1
ATOM 4929 C CA . GLU B 1 114 ? 27.188 14.633 -10.078 1 96.19 114 GLU B CA 1
ATOM 4930 C C . GLU B 1 114 ? 27.391 13.508 -9.078 1 96.19 114 GLU B C 1
ATOM 4932 O O . GLU B 1 114 ? 27.328 12.328 -9.43 1 96.19 114 GLU B O 1
ATOM 4937 N N . CYS B 1 115 ? 27.641 13.875 -7.836 1 95.44 115 CYS B N 1
ATOM 4938 C CA . CYS B 1 115 ? 27.875 12.883 -6.797 1 95.44 115 CYS B CA 1
ATOM 4939 C C . CYS B 1 115 ? 26.609 12.062 -6.535 1 95.44 115 CYS B C 1
ATOM 4941 O O . CYS B 1 115 ? 26.688 10.852 -6.32 1 95.44 115 CYS B O 1
ATOM 4943 N N . LEU B 1 116 ? 25.484 12.727 -6.535 1 96.12 116 LEU B N 1
ATOM 4944 C CA . LEU B 1 116 ? 24.234 12.008 -6.293 1 96.12 116 LEU B CA 1
ATOM 4945 C C . LEU B 1 116 ? 23.969 10.984 -7.391 1 96.12 116 LEU B C 1
ATOM 4947 O O . LEU B 1 116 ? 23.562 9.859 -7.109 1 96.12 116 LEU B O 1
ATOM 4951 N N . ILE B 1 117 ? 24.203 11.367 -8.625 1 95.81 117 ILE B N 1
ATOM 4952 C CA . ILE B 1 117 ? 24 10.477 -9.758 1 95.81 117 ILE B CA 1
ATOM 4953 C C . ILE B 1 117 ? 24.922 9.266 -9.625 1 95.81 117 ILE B C 1
ATOM 4955 O O . ILE B 1 117 ? 24.484 8.125 -9.797 1 95.81 117 ILE B O 1
ATOM 4959 N N . GLU B 1 118 ? 26.062 9.5 -9.242 1 93.81 118 GLU B N 1
ATOM 4960 C CA . GLU B 1 118 ? 27.062 8.43 -9.102 1 93.81 118 GLU B CA 1
ATOM 4961 C C . GLU B 1 118 ? 26.656 7.461 -7.988 1 93.81 118 GLU B C 1
ATOM 4963 O O . GLU B 1 118 ? 26.812 6.246 -8.133 1 93.81 118 GLU B O 1
ATOM 4968 N N . ASP B 1 119 ? 26.141 8.031 -6.953 1 92.19 119 ASP B N 1
ATOM 4969 C CA . ASP B 1 119 ? 25.766 7.227 -5.793 1 92.19 119 ASP B CA 1
ATOM 4970 C C . ASP B 1 119 ? 24.5 6.414 -6.062 1 92.19 119 ASP B C 1
ATOM 4972 O O . ASP B 1 119 ? 24.172 5.5 -5.309 1 92.19 119 ASP B O 1
ATOM 4976 N N . HIS B 1 120 ? 23.812 6.703 -7.168 1 94.44 120 HIS B N 1
ATOM 4977 C CA . HIS B 1 120 ? 22.516 6.082 -7.395 1 94.44 120 HIS B CA 1
ATOM 4978 C C . HIS B 1 120 ? 22.469 5.367 -8.742 1 94.44 120 HIS B C 1
ATOM 4980 O O . HIS B 1 120 ? 21.406 5.25 -9.352 1 94.44 120 HIS B O 1
ATOM 4986 N N . ILE B 1 121 ? 23.547 4.863 -9.156 1 91.88 121 ILE B N 1
ATOM 4987 C CA . ILE B 1 121 ? 23.656 4.191 -10.453 1 91.88 121 ILE B CA 1
ATOM 4988 C C . ILE B 1 121 ? 22.766 2.959 -10.469 1 91.88 121 ILE B C 1
ATOM 4990 O O . ILE B 1 121 ? 22.234 2.584 -11.516 1 91.88 121 ILE B O 1
ATOM 4994 N N . HIS B 1 122 ? 22.531 2.379 -9.32 1 92.81 122 HIS B N 1
ATOM 4995 C CA . HIS B 1 122 ? 21.734 1.163 -9.25 1 92.81 122 HIS B CA 1
ATOM 4996 C C . HIS B 1 122 ? 20.328 1.456 -8.703 1 92.81 122 HIS B C 1
ATOM 4998 O O . HIS B 1 122 ? 19.547 0.536 -8.484 1 92.81 122 HIS B O 1
ATOM 5004 N N . GLN B 1 123 ? 20.062 2.73 -8.453 1 94.31 123 GLN B N 1
ATOM 5005 C CA . GLN B 1 123 ? 18.781 3.121 -7.883 1 94.31 123 GLN B CA 1
ATOM 5006 C C . GLN B 1 123 ? 18.156 4.262 -8.68 1 94.31 123 GLN B C 1
ATOM 5008 O O . GLN B 1 123 ? 17.859 5.324 -8.125 1 94.31 123 GLN B O 1
ATOM 5013 N N . PRO B 1 124 ? 17.812 3.938 -9.906 1 96 124 PRO B N 1
ATOM 5014 C CA . PRO B 1 124 ? 17.297 5 -10.766 1 96 124 PRO B CA 1
ATOM 5015 C C . PRO B 1 124 ? 15.906 5.469 -10.359 1 96 124 PRO B C 1
ATOM 5017 O O . PRO B 1 124 ? 15.422 6.492 -10.844 1 96 124 PRO B O 1
ATOM 5020 N N . LEU B 1 125 ? 15.289 4.75 -9.414 1 97.12 125 LEU B N 1
ATOM 5021 C CA . LEU B 1 125 ? 13.883 5.023 -9.125 1 97.12 125 LEU B CA 1
ATOM 5022 C C . LEU B 1 125 ? 13.734 5.723 -7.781 1 97.12 125 LEU B C 1
ATOM 5024 O O . LEU B 1 125 ? 12.656 5.699 -7.184 1 97.12 125 LEU B O 1
ATOM 5028 N N . HIS B 1 126 ? 14.781 6.289 -7.238 1 96.75 126 HIS B N 1
ATOM 5029 C CA . HIS B 1 126 ? 14.703 7.145 -6.062 1 96.75 126 HIS B CA 1
ATOM 5030 C C . HIS B 1 126 ? 14.219 8.547 -6.43 1 96.75 126 HIS B C 1
ATOM 5032 O O . HIS B 1 126 ? 14.602 9.078 -7.473 1 96.75 126 HIS B O 1
ATOM 5038 N N . TRP B 1 127 ? 13.398 9.078 -5.629 1 96.69 127 TRP B N 1
ATOM 5039 C CA . TRP B 1 127 ? 13.031 10.484 -5.773 1 96.69 127 TRP B CA 1
ATOM 5040 C C . TRP B 1 127 ? 14.094 11.391 -5.148 1 96.69 127 TRP B C 1
ATOM 5042 O O . TRP B 1 127 ? 14.664 11.055 -4.109 1 96.69 127 TRP B O 1
ATOM 5052 N N . VAL B 1 128 ? 14.289 12.5 -5.801 1 96.69 128 VAL B N 1
ATOM 5053 C CA . VAL B 1 128 ? 15.273 13.453 -5.293 1 96.69 128 VAL B CA 1
ATOM 5054 C C . VAL B 1 128 ? 14.641 14.844 -5.199 1 96.69 128 VAL B C 1
ATOM 5056 O O . VAL B 1 128 ? 13.531 15.055 -5.688 1 96.69 128 VAL B O 1
ATOM 5059 N N . GLU B 1 129 ? 15.266 15.672 -4.422 1 96 129 GLU B N 1
ATOM 5060 C CA . GLU B 1 129 ? 14.852 17.062 -4.281 1 96 129 GLU B CA 1
ATOM 5061 C C . GLU B 1 129 ? 16.016 18.016 -4.57 1 96 129 GLU B C 1
ATOM 5063 O O . GLU B 1 129 ? 17.172 17.719 -4.25 1 96 129 GLU B O 1
ATOM 5068 N N . GLU B 1 130 ? 15.68 19.047 -5.195 1 96 130 GLU B N 1
ATOM 5069 C CA . GLU B 1 130 ? 16.656 20.078 -5.52 1 96 130 GLU B CA 1
ATOM 5070 C C . GLU B 1 130 ? 16.328 21.391 -4.816 1 96 130 GLU B C 1
ATOM 5072 O O . GLU B 1 130 ? 15.188 21.844 -4.848 1 96 130 GLU B O 1
ATOM 5077 N N . TRP B 1 131 ? 17.391 21.953 -4.18 1 95.31 131 TRP B N 1
ATOM 5078 C CA . TRP B 1 131 ? 17.219 23.25 -3.539 1 95.31 131 TRP B CA 1
ATOM 5079 C C . TRP B 1 131 ? 17.172 24.359 -4.582 1 95.31 131 TRP B C 1
ATOM 5081 O O . TRP B 1 131 ? 18.125 24.562 -5.344 1 95.31 131 TRP B O 1
ATOM 5091 N N . ASN B 1 132 ? 16.125 25.109 -4.578 1 93.88 132 ASN B N 1
ATOM 5092 C CA . ASN B 1 132 ? 15.977 26.156 -5.578 1 93.88 132 ASN B CA 1
ATOM 5093 C C . ASN B 1 132 ? 16.234 27.531 -4.984 1 93.88 132 ASN B C 1
ATOM 5095 O O . ASN B 1 132 ? 15.906 28.547 -5.594 1 93.88 132 ASN B O 1
ATOM 5099 N N . GLY B 1 133 ? 16.719 27.547 -3.812 1 92.81 133 GLY B N 1
ATOM 5100 C CA . GLY B 1 133 ? 16.969 28.797 -3.117 1 92.81 133 GLY B CA 1
ATOM 5101 C C . GLY B 1 133 ? 15.953 29.109 -2.037 1 92.81 133 GLY B C 1
ATOM 5102 O O . GLY B 1 133 ? 16.234 29.875 -1.119 1 92.81 133 GLY B O 1
ATOM 5103 N N . GLN B 1 134 ? 14.758 28.5 -2.127 1 92.44 134 GLN B N 1
ATOM 5104 C CA . GLN B 1 134 ? 13.688 28.766 -1.166 1 92.44 134 GLN B CA 1
ATOM 5105 C C . GLN B 1 134 ? 13.234 27.469 -0.483 1 92.44 134 GLN B C 1
ATOM 5107 O O . GLN B 1 134 ? 12.984 27.453 0.724 1 92.44 134 GLN B O 1
ATOM 5112 N N . TYR B 1 135 ? 13.086 26.5 -1.246 1 92.69 135 TYR B N 1
ATOM 5113 C CA . TYR B 1 135 ? 12.641 25.219 -0.719 1 92.69 135 TYR B CA 1
ATOM 5114 C C . TYR B 1 135 ? 13.156 24.062 -1.568 1 92.69 135 TYR B C 1
ATOM 5116 O O . TYR B 1 135 ? 13.695 24.281 -2.658 1 92.69 135 TYR B O 1
ATOM 5124 N N . PHE B 1 136 ? 13.008 22.859 -1.031 1 93.06 136 PHE B N 1
ATOM 5125 C CA . PHE B 1 136 ? 13.359 21.656 -1.77 1 93.06 136 PHE B CA 1
ATOM 5126 C C . PHE B 1 136 ? 12.25 21.266 -2.732 1 93.06 136 PHE B C 1
ATOM 5128 O O . PHE B 1 136 ? 11.148 20.906 -2.307 1 93.06 136 PHE B O 1
ATOM 5135 N N . ALA B 1 137 ? 12.617 21.344 -3.99 1 94.31 137 ALA B N 1
ATOM 5136 C CA . ALA B 1 137 ? 11.641 20.953 -5.012 1 94.31 137 ALA B CA 1
ATOM 5137 C C . ALA B 1 137 ? 11.812 19.5 -5.41 1 94.31 137 ALA B C 1
ATOM 5139 O O . ALA B 1 137 ? 12.93 19.047 -5.68 1 94.31 137 ALA B O 1
ATOM 5140 N N . LYS B 1 138 ? 10.719 18.828 -5.438 1 92.56 138 LYS B N 1
ATOM 5141 C CA . LYS B 1 138 ? 10.766 17.422 -5.828 1 92.56 138 LYS B CA 1
ATOM 5142 C C . LYS B 1 138 ? 11.18 17.281 -7.289 1 92.56 138 LYS B C 1
ATOM 5144 O O . LYS B 1 138 ? 10.719 18.031 -8.148 1 92.56 138 LYS B O 1
ATOM 5149 N N . CYS B 1 139 ? 12.016 16.312 -7.527 1 93 139 CYS B N 1
ATOM 5150 C CA . CYS B 1 139 ? 12.484 16.016 -8.875 1 93 139 CYS B CA 1
ATOM 5151 C C . CYS B 1 139 ? 12.883 14.547 -9 1 93 139 CYS B C 1
ATOM 5153 O O . CYS B 1 139 ? 12.75 13.781 -8.047 1 93 139 CYS B O 1
ATOM 5155 N N . SER B 1 140 ? 13.188 14.172 -10.234 1 95 140 SER B N 1
ATOM 5156 C CA . SER B 1 140 ? 13.641 12.805 -10.477 1 95 140 SER B CA 1
ATOM 5157 C C . SER B 1 140 ? 15.133 12.766 -10.805 1 95 140 SER B C 1
ATOM 5159 O O . SER B 1 140 ? 15.727 13.797 -11.141 1 95 140 SER B O 1
ATOM 5161 N N . LEU B 1 141 ? 15.68 11.586 -10.617 1 96.88 141 LEU B N 1
ATOM 5162 C CA . LEU B 1 141 ? 17.078 11.406 -11 1 96.88 141 LEU B CA 1
ATOM 5163 C C . LEU B 1 141 ? 17.266 11.68 -12.484 1 96.88 141 LEU B C 1
ATOM 5165 O O . LEU B 1 141 ? 18.266 12.289 -12.883 1 96.88 141 LEU B O 1
ATOM 5169 N N . SER B 1 142 ? 16.312 11.297 -13.25 1 95.06 142 SER B N 1
ATOM 5170 C CA . SER B 1 142 ? 16.391 11.547 -14.688 1 95.06 142 SER B CA 1
ATOM 5171 C C . SER B 1 142 ? 16.391 13.039 -14.984 1 95.06 142 SER B C 1
ATOM 5173 O O . SER B 1 142 ? 17.078 13.492 -15.898 1 95.06 142 SER B O 1
ATOM 5175 N N . ALA B 1 143 ? 15.648 13.812 -14.289 1 94 143 ALA B N 1
ATOM 5176 C CA . ALA B 1 143 ? 15.531 15.25 -14.5 1 94 143 ALA B CA 1
ATOM 5177 C C . ALA B 1 143 ? 16.844 15.969 -14.203 1 94 143 ALA B C 1
ATOM 5179 O O . ALA B 1 143 ? 17.125 17.016 -14.773 1 94 143 ALA B O 1
ATOM 5180 N N . ILE B 1 144 ? 17.672 15.359 -13.391 1 95.19 144 ILE B N 1
ATOM 5181 C CA . ILE B 1 144 ? 18.938 16.031 -13.078 1 95.19 144 ILE B CA 1
ATOM 5182 C C . ILE B 1 144 ? 20.062 15.422 -13.906 1 95.19 144 ILE B C 1
ATOM 5184 O O . ILE B 1 144 ? 21.234 15.688 -13.656 1 95.19 144 ILE B O 1
ATOM 5188 N N . GLY B 1 145 ? 19.688 14.508 -14.812 1 94.5 145 GLY B N 1
ATOM 5189 C CA . GLY B 1 145 ? 20.656 14.117 -15.828 1 94.5 145 GLY B CA 1
ATOM 5190 C C . GLY B 1 145 ? 21.078 12.664 -15.727 1 94.5 145 GLY B C 1
ATOM 5191 O O . GLY B 1 145 ? 21.906 12.203 -16.5 1 94.5 145 GLY B O 1
ATOM 5192 N N . SER B 1 146 ? 20.531 11.891 -14.852 1 95.94 146 SER B N 1
ATOM 5193 C CA . SER B 1 146 ? 20.922 10.492 -14.68 1 95.94 146 SER B CA 1
ATOM 5194 C C . SER B 1 146 ? 20.438 9.641 -15.852 1 95.94 146 SER B C 1
ATOM 5196 O O . SER B 1 146 ? 19.312 9.828 -16.328 1 95.94 146 SER B O 1
ATOM 5198 N N . VAL B 1 147 ? 21.281 8.727 -16.312 1 95.44 147 VAL B N 1
ATOM 5199 C CA . VAL B 1 147 ? 20.953 7.742 -17.344 1 95.44 147 VAL B CA 1
ATOM 5200 C C . VAL B 1 147 ? 21.188 6.336 -16.797 1 95.44 147 VAL B C 1
ATOM 5202 O O . VAL B 1 147 ? 22.234 6.059 -16.219 1 95.44 147 VAL B O 1
ATOM 5205 N N . PHE B 1 148 ? 20.234 5.504 -16.953 1 95.81 148 PHE B N 1
ATOM 5206 C CA . PHE B 1 148 ? 20.359 4.117 -16.5 1 95.81 148 PHE B CA 1
ATOM 5207 C C . PHE B 1 148 ? 20.906 3.24 -17.625 1 95.81 148 PHE B C 1
ATOM 5209 O O . PHE B 1 148 ? 20.344 3.207 -18.719 1 95.81 148 PHE B O 1
ATOM 5216 N N . TYR B 1 149 ? 21.938 2.502 -17.344 1 93.38 149 TYR B N 1
ATOM 5217 C CA . TYR B 1 149 ? 22.562 1.632 -18.328 1 93.38 149 TYR B CA 1
ATOM 5218 C C . TYR B 1 149 ? 22.234 0.169 -18.047 1 93.38 149 TYR B C 1
ATOM 5220 O O . TYR B 1 149 ? 22.484 -0.336 -16.953 1 93.38 149 TYR B O 1
ATOM 5228 N N . PHE B 1 150 ? 21.656 -0.425 -19.062 1 93.56 150 PHE B N 1
ATOM 5229 C CA . PHE B 1 150 ? 21.453 -1.864 -18.938 1 93.56 150 PHE B CA 1
ATOM 5230 C C . PHE B 1 150 ? 22.766 -2.613 -19.125 1 93.56 150 PHE B C 1
ATOM 5232 O O . PHE B 1 150 ? 23.594 -2.234 -19.953 1 93.56 150 PHE B O 1
ATOM 5239 N N . GLY B 1 151 ? 22.859 -3.48 -18.344 1 87.75 151 GLY B N 1
ATOM 5240 C CA . GLY B 1 151 ? 24.062 -4.281 -18.422 1 87.75 151 GLY B CA 1
ATOM 5241 C C . GLY B 1 151 ? 25.266 -3.598 -17.797 1 87.75 151 GLY B C 1
ATOM 5242 O O . GLY B 1 151 ? 25.188 -2.445 -17.375 1 87.75 151 GLY B O 1
ATOM 5243 N N . HIS B 1 152 ? 26.25 -4.227 -17.5 1 86.25 152 HIS B N 1
ATOM 5244 C CA . HIS B 1 152 ? 27.594 -3.77 -17.172 1 86.25 152 HIS B CA 1
ATOM 5245 C C . HIS B 1 152 ? 27.594 -3.016 -15.836 1 86.25 152 HIS B C 1
ATOM 5247 O O . HIS B 1 152 ? 28.312 -2.025 -15.688 1 86.25 152 HIS B O 1
ATOM 5253 N N . ASP B 1 153 ? 26.75 -3.246 -14.953 1 81.94 153 ASP B N 1
ATOM 5254 C CA . ASP B 1 153 ? 26.734 -2.785 -13.562 1 81.94 153 ASP B CA 1
ATOM 5255 C C . ASP B 1 153 ? 26.812 -1.261 -13.492 1 81.94 153 ASP B C 1
ATOM 5257 O O . ASP B 1 153 ? 27.641 -0.71 -12.773 1 81.94 153 ASP B O 1
ATOM 5261 N N . GLY B 1 154 ? 26.094 -0.621 -14.445 1 82.88 154 GLY B N 1
ATOM 5262 C CA . GLY B 1 154 ? 26 0.827 -14.367 1 82.88 154 GLY B CA 1
ATOM 5263 C C . GLY B 1 154 ? 26.906 1.543 -15.344 1 82.88 154 GLY B C 1
ATOM 5264 O O . GLY B 1 154 ? 26.875 2.77 -15.453 1 82.88 154 GLY B O 1
ATOM 5265 N N . ALA B 1 155 ? 27.672 0.831 -16.031 1 86.88 155 ALA B N 1
ATOM 5266 C CA . ALA B 1 155 ? 28.562 1.435 -17.016 1 86.88 155 ALA B CA 1
ATOM 5267 C C . ALA B 1 155 ? 27.969 1.345 -18.422 1 86.88 155 ALA B C 1
ATOM 5269 O O . ALA B 1 155 ? 27.078 0.531 -18.672 1 86.88 155 ALA B O 1
ATOM 5270 N N . ILE B 1 156 ? 28.484 2.176 -19.203 1 89.06 156 ILE B N 1
ATOM 5271 C CA . ILE B 1 156 ? 28.016 2.186 -20.594 1 89.06 156 ILE B CA 1
ATOM 5272 C C . ILE B 1 156 ? 28.484 0.915 -21.297 1 89.06 156 ILE B C 1
ATOM 5274 O O . ILE B 1 156 ? 29.609 0.448 -21.078 1 89.06 156 ILE B O 1
ATOM 5278 N N . CYS B 1 157 ? 27.641 0.411 -22.125 1 92.81 157 CYS B N 1
ATOM 5279 C CA . CYS B 1 157 ? 27.984 -0.77 -22.906 1 92.81 157 CYS B CA 1
ATOM 5280 C C . CYS B 1 157 ? 29.078 -0.446 -23.922 1 92.81 157 CYS B C 1
ATOM 5282 O O . CYS B 1 157 ? 28.922 0.466 -24.734 1 92.81 157 CYS B O 1
ATOM 5284 N N . PRO B 1 158 ? 30.141 -1.214 -23.969 1 91 158 PRO B N 1
ATOM 5285 C CA . PRO B 1 158 ? 31.219 -0.957 -24.922 1 91 158 PRO B CA 1
ATOM 5286 C C . PRO B 1 158 ? 30.781 -1.175 -26.375 1 91 158 PRO B C 1
ATOM 5288 O O . PRO B 1 158 ? 31.422 -0.671 -27.297 1 91 158 PRO B O 1
ATOM 5291 N N . HIS B 1 159 ? 29.734 -1.833 -26.609 1 92 159 HIS B N 1
ATOM 5292 C CA . HIS B 1 159 ? 29.281 -2.16 -27.953 1 92 159 HIS B CA 1
ATOM 5293 C C . HIS B 1 159 ? 28.172 -1.209 -28.406 1 92 159 HIS B C 1
ATOM 5295 O O . HIS B 1 159 ? 27.531 -1.442 -29.438 1 92 159 HIS B O 1
ATOM 5301 N N . THR B 1 160 ? 27.984 -0.216 -27.609 1 88.75 160 THR B N 1
ATOM 5302 C CA . THR B 1 160 ? 26.984 0.767 -28.016 1 88.75 160 THR B CA 1
ATOM 5303 C C . THR B 1 160 ? 27.422 1.462 -29.312 1 88.75 160 THR B C 1
ATOM 5305 O O . THR B 1 160 ? 28.516 2.014 -29.391 1 88.75 160 THR B O 1
ATOM 5308 N N . PRO B 1 161 ? 26.531 1.387 -30.312 1 84.62 161 PRO B N 1
ATOM 5309 C CA . PRO B 1 161 ? 26.891 2.07 -31.562 1 84.62 161 PRO B CA 1
ATOM 5310 C C . PRO B 1 161 ? 27.062 3.574 -31.375 1 84.62 161 PRO B C 1
ATOM 5312 O O . PRO B 1 161 ? 26.406 4.184 -30.531 1 84.62 161 PRO B O 1
ATOM 5315 N N . THR B 1 162 ? 27.922 4.113 -32.094 1 79.75 162 THR B N 1
ATOM 5316 C CA . THR B 1 162 ? 28.234 5.539 -32.031 1 79.75 162 THR B CA 1
ATOM 5317 C C . THR B 1 162 ? 26.969 6.367 -32.281 1 79.75 162 THR B C 1
ATOM 5319 O O . THR B 1 162 ? 26.797 7.426 -31.656 1 79.75 162 THR B O 1
ATOM 5322 N N . SER B 1 163 ? 26.047 5.863 -33.125 1 76.5 163 SER B N 1
ATOM 5323 C CA . SER B 1 163 ? 24.812 6.578 -33.438 1 76.5 163 SER B CA 1
ATOM 5324 C C . SER B 1 163 ? 23.891 6.648 -32.219 1 76.5 163 SER B C 1
ATOM 5326 O O . SER B 1 163 ? 23.016 7.523 -32.156 1 76.5 163 SER B O 1
ATOM 5328 N N . HIS B 1 164 ? 24.094 5.73 -31.375 1 73.31 164 HIS B N 1
ATOM 5329 C CA . HIS B 1 164 ? 23.203 5.656 -30.219 1 73.31 164 HIS B CA 1
ATOM 5330 C C . HIS B 1 164 ? 23.844 6.281 -28.984 1 73.31 164 HIS B C 1
ATOM 5332 O O . HIS B 1 164 ? 23.188 6.445 -27.953 1 73.31 164 HIS B O 1
ATOM 5338 N N . GLN B 1 165 ? 25.047 6.668 -29.312 1 70.31 165 GLN B N 1
ATOM 5339 C CA . GLN B 1 165 ? 25.75 7.238 -28.172 1 70.31 165 GLN B CA 1
ATOM 5340 C C . GLN B 1 165 ? 25.156 8.586 -27.766 1 70.31 165 GLN B C 1
ATOM 5342 O O . GLN B 1 165 ? 24.938 9.453 -28.625 1 70.31 165 GLN B O 1
ATOM 5347 N N . GLY B 1 166 ? 24.797 8.656 -26.594 1 68.94 166 GLY B N 1
ATOM 5348 C CA . GLY B 1 166 ? 24.25 9.906 -26.078 1 68.94 166 GLY B CA 1
ATOM 5349 C C . GLY B 1 166 ? 22.75 10.039 -26.281 1 68.94 166 GLY B C 1
ATOM 5350 O O . GLY B 1 166 ? 22.141 11 -25.812 1 68.94 166 GLY B O 1
ATOM 5351 N N . LYS B 1 167 ? 22.172 9.055 -27.016 1 81.62 167 LYS B N 1
ATOM 5352 C CA . LYS B 1 167 ? 20.75 9.148 -27.266 1 81.62 167 LYS B CA 1
ATOM 5353 C C . LYS B 1 167 ? 19.969 8.195 -26.375 1 81.62 167 LYS B C 1
ATOM 5355 O O . LYS B 1 167 ? 19.672 7.059 -26.75 1 81.62 167 LYS B O 1
ATOM 5360 N N . SER B 1 168 ? 19.641 8.695 -25.297 1 87.88 168 SER B N 1
ATOM 5361 C CA . SER B 1 168 ? 18.891 7.883 -24.344 1 87.88 168 SER B CA 1
ATOM 5362 C C . SER B 1 168 ? 17.406 7.883 -24.688 1 87.88 168 SER B C 1
ATOM 5364 O O . SER B 1 168 ? 16.922 8.773 -25.391 1 87.88 168 SER B O 1
ATOM 5366 N N . LEU B 1 169 ? 16.766 6.777 -24.375 1 91.75 169 LEU B N 1
ATOM 5367 C CA . LEU B 1 169 ? 15.32 6.637 -24.531 1 91.75 169 LEU B CA 1
ATOM 5368 C C . LEU B 1 169 ? 14.609 6.84 -23.203 1 91.75 169 LEU B C 1
ATOM 5370 O O . LEU B 1 169 ? 15.086 6.391 -22.156 1 91.75 169 LEU B O 1
ATOM 5374 N N . SER B 1 170 ? 13.539 7.539 -23.312 1 94.88 170 SER B N 1
ATOM 5375 C CA . SER B 1 170 ? 12.734 7.738 -22.109 1 94.88 170 SER B CA 1
ATOM 5376 C C . SER B 1 170 ? 11.758 6.59 -21.906 1 94.88 170 SER B C 1
ATOM 5378 O O . SER B 1 170 ? 11.023 6.215 -22.828 1 94.88 170 SER B O 1
ATOM 5380 N N . MET B 1 171 ? 11.789 6 -20.75 1 97 171 MET B N 1
ATOM 5381 C CA . MET B 1 171 ? 10.867 4.934 -20.375 1 97 171 MET B CA 1
ATOM 5382 C C . MET B 1 171 ? 10.047 5.324 -19.156 1 97 171 MET B C 1
ATOM 5384 O O . MET B 1 171 ? 10.523 6.066 -18.297 1 97 171 MET B O 1
ATOM 5388 N N . THR B 1 172 ? 8.836 4.82 -19.125 1 98.38 172 THR B N 1
ATOM 5389 C CA . THR B 1 172 ? 7.996 4.973 -17.938 1 98.38 172 THR B CA 1
ATOM 5390 C C . THR B 1 172 ? 8.039 3.715 -17.078 1 98.38 172 THR B C 1
ATOM 5392 O O . THR B 1 172 ? 7.719 2.621 -17.547 1 98.38 172 THR B O 1
ATOM 5395 N N . ILE B 1 173 ? 8.477 3.879 -15.898 1 98.56 173 ILE B N 1
ATOM 5396 C CA . ILE B 1 173 ? 8.602 2.738 -14.992 1 98.56 173 ILE B CA 1
ATOM 5397 C C . ILE B 1 173 ? 7.645 2.912 -13.812 1 98.56 173 ILE B C 1
ATOM 5399 O O . ILE B 1 173 ? 7.688 3.928 -13.117 1 98.56 173 ILE B O 1
ATOM 5403 N N . LEU B 1 174 ? 6.75 1.967 -13.648 1 98.75 174 LEU B N 1
ATOM 5404 C CA . LEU B 1 174 ? 5.918 1.929 -12.445 1 98.75 174 LEU B CA 1
ATOM 5405 C C . LEU B 1 174 ? 6.629 1.185 -11.32 1 98.75 174 LEU B C 1
ATOM 5407 O O . LEU B 1 174 ? 7.082 0.053 -11.508 1 98.75 174 LEU B O 1
ATOM 5411 N N . HIS B 1 175 ? 6.754 1.827 -10.234 1 98.44 175 HIS B N 1
ATOM 5412 C CA . HIS B 1 175 ? 7.398 1.29 -9.039 1 98.44 175 HIS B CA 1
ATOM 5413 C C . HIS B 1 175 ? 6.57 1.57 -7.789 1 98.44 175 HIS B C 1
ATOM 5415 O O . HIS B 1 175 ? 5.555 2.266 -7.855 1 98.44 175 HIS B O 1
ATOM 5421 N N . THR B 1 176 ? 6.961 1.004 -6.699 1 97.81 176 THR B N 1
ATOM 5422 C CA . THR B 1 176 ? 6.176 1.051 -5.473 1 97.81 176 THR B CA 1
ATOM 5423 C C . THR B 1 176 ? 6.047 2.484 -4.969 1 97.81 176 THR B C 1
ATOM 5425 O O . THR B 1 176 ? 5.094 2.816 -4.258 1 97.81 176 THR B O 1
ATOM 5428 N N . ASN B 1 177 ? 7.016 3.348 -5.312 1 97.5 177 ASN B N 1
ATOM 5429 C CA . ASN B 1 177 ? 6.984 4.715 -4.805 1 97.5 177 ASN B CA 1
ATOM 5430 C C . ASN B 1 177 ? 6.453 5.691 -5.848 1 97.5 177 ASN B C 1
ATOM 5432 O O . ASN B 1 177 ? 6.586 6.906 -5.691 1 97.5 177 ASN B O 1
ATOM 5436 N N . GLY B 1 178 ? 5.922 5.156 -6.992 1 97.81 178 GLY B N 1
ATOM 5437 C CA . GLY B 1 178 ? 5.301 6.062 -7.945 1 97.81 178 GLY B CA 1
ATOM 5438 C C . GLY B 1 178 ? 5.586 5.695 -9.391 1 97.81 178 GLY B C 1
ATOM 5439 O O . GLY B 1 178 ? 6.055 4.59 -9.672 1 97.81 178 GLY B O 1
ATOM 5440 N N . VAL B 1 179 ? 5.223 6.605 -10.312 1 98.38 179 VAL B N 1
ATOM 5441 C CA . VAL B 1 179 ? 5.453 6.5 -11.75 1 98.38 179 VAL B CA 1
ATOM 5442 C C . VAL B 1 179 ? 6.652 7.359 -12.141 1 98.38 179 VAL B C 1
ATOM 5444 O O . VAL B 1 179 ? 6.637 8.578 -11.961 1 98.38 179 VAL B O 1
ATOM 5447 N N . HIS B 1 180 ? 7.637 6.68 -12.711 1 98.06 180 HIS B N 1
ATOM 5448 C CA . HIS B 1 180 ? 8.898 7.355 -12.992 1 98.06 180 HIS B CA 1
ATOM 5449 C C . HIS B 1 180 ? 9.133 7.488 -14.492 1 98.06 180 HIS B C 1
ATOM 5451 O O . HIS B 1 180 ? 8.758 6.602 -15.266 1 98.06 180 HIS B O 1
ATOM 5457 N N . SER B 1 181 ? 9.711 8.57 -14.836 1 97 181 SER B N 1
ATOM 5458 C CA . SER B 1 181 ? 10.352 8.695 -16.141 1 97 181 SER B CA 1
ATOM 5459 C C . SER B 1 181 ? 11.859 8.484 -16.047 1 97 181 SER B C 1
ATOM 5461 O O . SER B 1 181 ? 12.539 9.195 -15.305 1 97 181 SER B O 1
ATOM 5463 N N . VAL B 1 182 ? 12.375 7.488 -16.766 1 97.31 182 VAL B N 1
ATOM 5464 C CA . VAL B 1 182 ? 13.789 7.145 -16.672 1 97.31 182 VAL B CA 1
ATOM 5465 C C . VAL B 1 182 ? 14.414 7.145 -18.062 1 97.31 182 VAL B C 1
ATOM 5467 O O . VAL B 1 182 ? 13.82 6.637 -19.016 1 97.31 182 VAL B O 1
ATOM 5470 N N . HIS B 1 183 ? 15.578 7.781 -18.172 1 96.69 183 HIS B N 1
ATOM 5471 C CA . HIS B 1 183 ? 16.359 7.672 -19.406 1 96.69 183 HIS B CA 1
ATOM 5472 C C . HIS B 1 183 ? 17.25 6.426 -19.391 1 96.69 183 HIS B C 1
ATOM 5474 O O . HIS B 1 183 ? 17.938 6.164 -18.406 1 96.69 183 HIS B O 1
ATOM 5480 N N . VAL B 1 184 ? 17.172 5.66 -20.5 1 95.75 184 VAL B N 1
ATOM 5481 C CA . VAL B 1 184 ? 17.891 4.387 -20.484 1 95.75 184 VAL B CA 1
ATOM 5482 C C . VAL B 1 184 ? 18.734 4.25 -21.75 1 95.75 184 VAL B C 1
ATOM 5484 O O . VAL B 1 184 ? 18.406 4.84 -22.781 1 95.75 184 VAL B O 1
ATOM 5487 N N . LEU B 1 185 ? 19.812 3.523 -21.594 1 94.75 185 LEU B N 1
ATOM 5488 C CA . LEU B 1 185 ? 20.609 3.025 -22.719 1 94.75 185 LEU B CA 1
ATOM 5489 C C . LEU B 1 185 ? 20.75 1.509 -22.641 1 94.75 185 LEU B C 1
ATOM 5491 O O . LEU B 1 185 ? 21.156 0.964 -21.609 1 94.75 185 LEU B O 1
ATOM 5495 N N . TRP B 1 186 ? 20.438 0.855 -23.734 1 94.06 186 TRP B N 1
ATOM 5496 C CA . TRP B 1 186 ? 20.422 -0.602 -23.797 1 94.06 186 TRP B CA 1
ATOM 5497 C C . TRP B 1 186 ? 21.828 -1.161 -23.984 1 94.06 186 TRP B C 1
ATOM 5499 O O . TRP B 1 186 ? 22.703 -0.47 -24.5 1 94.06 186 TRP B O 1
ATOM 5509 N N . CYS B 1 187 ? 22.031 -2.332 -23.469 1 94.44 187 CYS B N 1
ATOM 5510 C CA . CYS B 1 187 ? 23.25 -3.076 -23.75 1 94.44 187 CYS B CA 1
ATOM 5511 C C . CYS B 1 187 ? 23.219 -3.689 -25.141 1 94.44 187 CYS B C 1
ATOM 5513 O O . CYS B 1 187 ? 22.219 -4.281 -25.531 1 94.44 187 CYS B O 1
ATOM 5515 N N . HIS B 1 188 ? 24.312 -3.586 -25.859 1 93.5 188 HIS B N 1
ATOM 5516 C CA . HIS B 1 188 ? 24.375 -4.09 -27.219 1 93.5 188 HIS B CA 1
ATOM 5517 C C . HIS B 1 188 ? 25.375 -5.242 -27.328 1 93.5 188 HIS B C 1
ATOM 5519 O O . HIS B 1 188 ? 25.766 -5.621 -28.438 1 93.5 188 HIS B O 1
ATOM 5525 N N . CYS B 1 189 ? 25.828 -5.785 -26.219 1 93.81 189 CYS B N 1
ATOM 5526 C CA . CYS B 1 189 ? 26.719 -6.938 -26.25 1 93.81 189 CYS B CA 1
ATOM 5527 C C . CYS B 1 189 ? 26.047 -8.141 -26.891 1 93.81 189 CYS B C 1
ATOM 5529 O O . CYS B 1 189 ? 24.828 -8.297 -26.797 1 93.81 189 CYS B O 1
ATOM 5531 N N . PRO B 1 190 ? 26.984 -8.961 -27.453 1 90.25 190 PRO B N 1
ATOM 5532 C CA . PRO B 1 190 ? 26.438 -10.234 -27.906 1 90.25 190 PRO B CA 1
ATOM 5533 C C . PRO B 1 190 ? 25.875 -11.078 -26.766 1 90.25 190 PRO B C 1
ATOM 5535 O O . PRO B 1 190 ? 26.531 -11.234 -25.734 1 90.25 190 PRO B O 1
ATOM 5538 N N . GLY B 1 191 ? 24.625 -11.445 -26.766 1 89.5 191 GLY B N 1
ATOM 5539 C CA . GLY B 1 191 ? 24.047 -12.273 -25.734 1 89.5 191 GLY B CA 1
ATOM 5540 C C . GLY B 1 191 ? 23.156 -11.5 -24.781 1 89.5 191 GLY B C 1
ATOM 5541 O O . GLY B 1 191 ? 22.516 -12.086 -23.891 1 89.5 191 GLY B O 1
ATOM 5542 N N . ALA B 1 192 ? 23.203 -10.195 -24.922 1 92 192 ALA B N 1
ATOM 5543 C CA . ALA B 1 192 ? 22.406 -9.375 -24.031 1 92 192 ALA B CA 1
ATOM 5544 C C . ALA B 1 192 ? 20.906 -9.641 -24.234 1 92 192 ALA B C 1
ATOM 5546 O O . ALA B 1 192 ? 20.109 -9.422 -23.328 1 92 192 ALA B O 1
ATOM 5547 N N . GLY B 1 193 ? 20.547 -10.18 -25.359 1 91.19 193 GLY B N 1
ATOM 5548 C CA . GLY B 1 193 ? 19.156 -10.398 -25.688 1 91.19 193 GLY B CA 1
ATOM 5549 C C . GLY B 1 193 ? 18.438 -9.125 -26.109 1 91.19 193 GLY B C 1
ATOM 5550 O O . GLY B 1 193 ? 19.047 -8.062 -26.203 1 91.19 193 GLY B O 1
ATOM 5551 N N . ASP B 1 194 ? 17.141 -9.266 -26.359 1 93.94 194 ASP B N 1
ATOM 5552 C CA . ASP B 1 194 ? 16.344 -8.117 -26.75 1 93.94 194 ASP B CA 1
ATOM 5553 C C . ASP B 1 194 ? 15.914 -7.301 -25.531 1 93.94 194 ASP B C 1
ATOM 5555 O O . ASP B 1 194 ? 16.359 -7.566 -24.422 1 93.94 194 ASP B O 1
ATOM 5559 N N . ARG B 1 195 ? 15.164 -6.293 -25.781 1 94.75 195 ARG B N 1
ATOM 5560 C CA . ARG B 1 195 ? 14.742 -5.383 -24.719 1 94.75 195 ARG B CA 1
ATOM 5561 C C . ARG B 1 195 ? 13.992 -6.133 -23.625 1 94.75 195 ARG B C 1
ATOM 5563 O O . ARG B 1 195 ? 14.172 -5.855 -22.438 1 94.75 195 ARG B O 1
ATOM 5570 N N . ILE B 1 196 ? 13.203 -7.109 -24.031 1 96.69 196 ILE B N 1
ATOM 5571 C CA . ILE B 1 196 ? 12.422 -7.879 -23.062 1 96.69 196 ILE B CA 1
ATOM 5572 C C . ILE B 1 196 ? 13.359 -8.656 -22.141 1 96.69 196 ILE B C 1
ATOM 5574 O O . ILE B 1 196 ? 13.18 -8.672 -20.922 1 96.69 196 ILE B O 1
ATOM 5578 N N . ASP B 1 197 ? 14.375 -9.234 -22.766 1 96.44 197 ASP B N 1
ATOM 5579 C CA . ASP B 1 197 ? 15.359 -9.992 -21.984 1 96.44 197 ASP B CA 1
ATOM 5580 C C . ASP B 1 197 ? 16.047 -9.102 -20.953 1 96.44 197 ASP B C 1
ATOM 5582 O O . ASP B 1 197 ? 16.156 -9.484 -19.781 1 96.44 197 ASP B O 1
ATOM 5586 N N . GLN B 1 198 ? 16.438 -7.961 -21.406 1 95.31 198 GLN B N 1
ATOM 5587 C CA . GLN B 1 198 ? 17.188 -7.059 -20.547 1 95.31 198 GLN B CA 1
ATOM 5588 C C . GLN B 1 198 ? 16.312 -6.508 -19.422 1 95.31 198 GLN B C 1
ATOM 5590 O O . GLN B 1 198 ? 16.75 -6.395 -18.281 1 95.31 198 GLN B O 1
ATOM 5595 N N . LEU B 1 199 ? 15.086 -6.211 -19.734 1 97.06 199 LEU B N 1
ATOM 5596 C CA . LEU B 1 199 ? 14.148 -5.719 -18.734 1 97.06 199 LEU B CA 1
ATOM 5597 C C . LEU B 1 199 ? 13.859 -6.789 -17.688 1 97.06 199 LEU B C 1
ATOM 5599 O O . LEU B 1 199 ? 13.961 -6.535 -16.484 1 97.06 199 LEU B O 1
ATOM 5603 N N . MET B 1 200 ? 13.578 -7.988 -18.125 1 96.38 200 MET B N 1
ATOM 5604 C CA . MET B 1 200 ? 13.227 -9.078 -17.219 1 96.38 200 MET B CA 1
ATOM 5605 C C . MET B 1 200 ? 14.414 -9.469 -16.344 1 96.38 200 MET B C 1
ATOM 5607 O O . MET B 1 200 ? 14.242 -9.836 -15.18 1 96.38 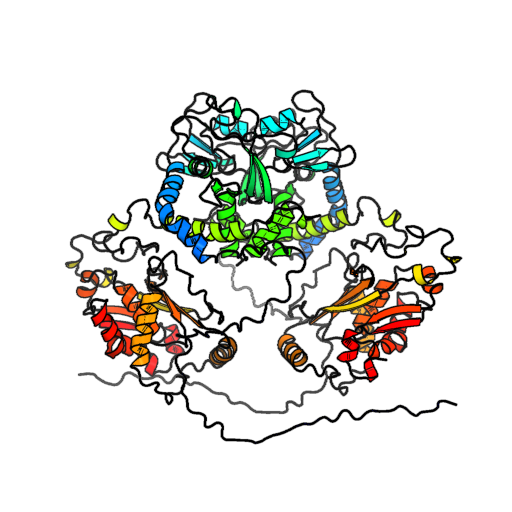200 MET B O 1
ATOM 5611 N N . LYS B 1 201 ? 15.531 -9.297 -16.859 1 93 201 LYS B N 1
ATOM 5612 C CA . LYS B 1 201 ? 16.75 -9.664 -16.125 1 93 201 LYS B CA 1
ATOM 5613 C C . LYS B 1 201 ? 16.922 -8.781 -14.898 1 93 201 LYS B C 1
ATOM 5615 O O . LYS B 1 201 ? 17.438 -9.234 -13.875 1 93 201 LYS B O 1
ATOM 5620 N N . ILE B 1 202 ? 16.484 -7.586 -14.984 1 94.12 202 ILE B N 1
ATOM 5621 C CA . ILE B 1 202 ? 16.719 -6.68 -13.867 1 94.12 202 ILE B CA 1
ATOM 5622 C C . ILE B 1 202 ? 15.461 -6.566 -13.016 1 94.12 202 ILE B C 1
ATOM 5624 O O . ILE B 1 202 ? 15.406 -5.762 -12.086 1 94.12 202 ILE B O 1
ATOM 5628 N N . GLY B 1 203 ? 14.438 -7.25 -13.406 1 95.5 203 GLY B N 1
ATOM 5629 C CA . GLY B 1 203 ? 13.227 -7.273 -12.602 1 95.5 203 GLY B CA 1
ATOM 5630 C C . GLY B 1 203 ? 12.211 -6.227 -13.023 1 95.5 203 GLY B C 1
ATOM 5631 O O . GLY B 1 203 ? 11.422 -5.754 -12.203 1 95.5 203 GLY B O 1
ATOM 5632 N N . TRP B 1 204 ? 12.297 -5.73 -14.273 1 97.62 204 TRP B N 1
ATOM 5633 C CA . TRP B 1 204 ? 11.305 -4.844 -14.859 1 97.62 204 TRP B CA 1
ATOM 5634 C C . TRP B 1 204 ? 10.438 -5.594 -15.867 1 97.62 204 TRP B C 1
ATOM 5636 O O . TRP B 1 204 ? 10.922 -6.012 -16.922 1 97.62 204 TRP B O 1
ATOM 5646 N N . PHE B 1 205 ? 9.211 -5.805 -15.539 1 98.56 205 PHE B N 1
ATOM 5647 C CA . PHE B 1 205 ? 8.289 -6.488 -16.422 1 98.56 205 PHE B CA 1
ATOM 5648 C C . PHE B 1 205 ? 7.781 -5.547 -17.516 1 98.56 205 PHE B C 1
ATOM 5650 O O . PHE B 1 205 ? 7.156 -4.523 -17.219 1 98.56 205 PHE B O 1
ATOM 5657 N N . PRO B 1 206 ? 8 -5.879 -18.766 1 98.06 206 PRO B N 1
ATOM 5658 C CA . PRO B 1 206 ? 7.551 -4.984 -19.844 1 98.06 206 PRO B CA 1
ATOM 5659 C C . PRO B 1 206 ? 6.031 -4.934 -19.969 1 98.06 206 PRO B C 1
ATOM 5661 O O . PRO B 1 206 ? 5.355 -5.945 -19.766 1 98.06 206 PRO B O 1
ATOM 5664 N N . ALA B 1 207 ? 5.516 -3.793 -20.328 1 97 207 ALA B N 1
ATOM 5665 C CA . ALA B 1 207 ? 4.074 -3.625 -20.484 1 97 207 ALA B CA 1
ATOM 5666 C C . ALA B 1 207 ? 3.619 -4.074 -21.875 1 97 207 ALA B C 1
ATOM 5668 O O . ALA B 1 207 ? 2.426 -4.273 -22.109 1 97 207 ALA B O 1
ATOM 5669 N N . THR B 1 208 ? 4.52 -4.125 -22.797 1 94.62 208 THR B N 1
ATOM 5670 C CA . THR B 1 208 ? 4.258 -4.613 -24.141 1 94.62 208 THR B CA 1
ATOM 5671 C C . THR B 1 208 ? 5.391 -5.52 -24.625 1 94.62 208 THR B C 1
ATOM 5673 O O . THR B 1 208 ? 6.504 -5.453 -24.094 1 94.62 208 THR B O 1
ATOM 5676 N N . LEU B 1 209 ? 5.062 -6.312 -25.531 1 93.31 209 LEU B N 1
ATOM 5677 C CA . LEU B 1 209 ? 6.035 -7.285 -26.016 1 93.31 209 LEU B CA 1
ATOM 5678 C C . LEU B 1 209 ? 6.898 -6.676 -27.125 1 93.31 209 LEU B C 1
ATOM 5680 O O 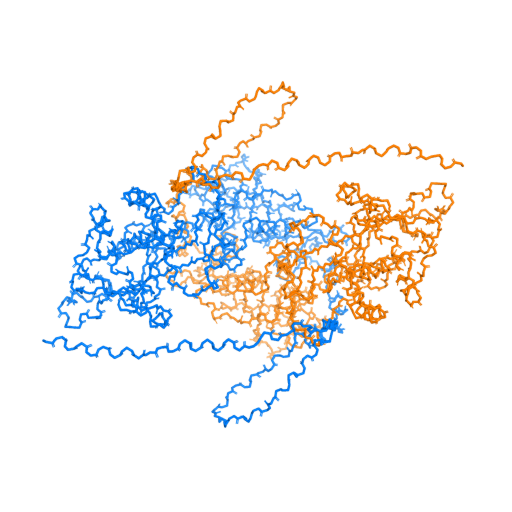. LEU B 1 209 ? 8.039 -7.094 -27.312 1 93.31 209 LEU B O 1
ATOM 5684 N N . ASN B 1 210 ? 6.32 -5.707 -27.75 1 90.81 210 ASN B N 1
ATOM 5685 C CA . ASN B 1 210 ? 7.055 -5.098 -28.859 1 90.81 210 ASN B CA 1
ATOM 5686 C C . ASN B 1 210 ? 7.602 -3.727 -28.469 1 90.81 210 ASN B C 1
ATOM 5688 O O . ASN B 1 210 ? 6.836 -2.781 -28.281 1 90.81 210 ASN B O 1
ATOM 5692 N N . LYS B 1 211 ? 8.93 -3.6 -28.391 1 91.69 211 LYS B N 1
ATOM 5693 C CA . LYS B 1 211 ? 9.625 -2.352 -28.094 1 91.69 211 LYS B CA 1
ATOM 5694 C C . LYS B 1 211 ? 9.008 -1.653 -26.891 1 91.69 211 LYS B C 1
ATOM 5696 O O . LYS B 1 211 ? 8.531 -0.523 -26.984 1 91.69 211 LYS B O 1
ATOM 5701 N N . PRO B 1 212 ? 9.078 -2.299 -25.812 1 95.5 212 PRO B N 1
ATOM 5702 C CA . PRO B 1 212 ? 8.445 -1.736 -24.625 1 95.5 212 PRO B CA 1
ATOM 5703 C C . PRO B 1 212 ? 9.023 -0.38 -24.219 1 95.5 212 PRO B C 1
ATOM 5705 O O . PRO B 1 212 ? 10.242 -0.199 -24.234 1 95.5 212 PRO B O 1
ATOM 5708 N N . GLU B 1 213 ? 8.156 0.553 -23.922 1 96.06 213 GLU B N 1
ATOM 5709 C CA . GLU B 1 213 ? 8.531 1.867 -23.406 1 96.06 213 GLU B CA 1
ATOM 5710 C C . GLU B 1 213 ? 8.008 2.076 -21.984 1 96.06 213 GLU B C 1
ATOM 5712 O O . GLU B 1 213 ? 8.211 3.135 -21.391 1 96.06 213 GLU B O 1
ATOM 5717 N N . THR B 1 214 ? 7.293 1.113 -21.516 1 97.88 214 THR B N 1
ATOM 5718 C CA . THR B 1 214 ? 6.77 1.086 -20.156 1 97.88 214 THR B CA 1
ATOM 5719 C C . THR B 1 214 ? 7.07 -0.251 -19.484 1 97.88 214 THR B C 1
ATOM 5721 O O . THR B 1 214 ? 6.988 -1.304 -20.125 1 97.88 214 THR B O 1
ATOM 5724 N N . ALA B 1 215 ? 7.445 -0.202 -18.266 1 98.62 215 ALA B N 1
ATOM 5725 C CA . ALA B 1 215 ? 7.672 -1.425 -17.5 1 98.62 215 ALA B CA 1
ATOM 5726 C C . ALA B 1 215 ? 7.199 -1.267 -16.062 1 98.62 215 ALA B C 1
ATOM 5728 O O . ALA B 1 215 ? 7.047 -0.145 -15.57 1 98.62 215 ALA B O 1
ATOM 5729 N N . LEU B 1 216 ? 6.863 -2.336 -15.469 1 98.75 216 LEU B N 1
ATOM 5730 C CA . LEU B 1 216 ? 6.531 -2.418 -14.047 1 98.75 216 LEU B CA 1
ATOM 5731 C C . LEU B 1 216 ? 7.566 -3.24 -13.289 1 98.75 216 LEU B C 1
ATOM 5733 O O . LEU B 1 216 ? 7.969 -4.312 -13.75 1 98.75 216 LEU B O 1
ATOM 5737 N N . THR B 1 217 ? 7.988 -2.717 -12.219 1 98.31 217 THR B N 1
ATOM 5738 C CA . THR B 1 217 ? 8.969 -3.486 -11.461 1 98.31 217 THR B CA 1
ATOM 5739 C C . THR B 1 217 ? 8.32 -4.723 -10.844 1 98.31 217 THR B C 1
ATOM 5741 O O . THR B 1 217 ? 7.141 -4.699 -10.484 1 98.31 217 THR B O 1
ATOM 5744 N N . PHE B 1 218 ? 9.094 -5.801 -10.648 1 97.25 218 PHE B N 1
ATOM 5745 C CA . PHE B 1 218 ? 8.617 -6.988 -9.953 1 97.25 218 PHE B CA 1
ATOM 5746 C C . PHE B 1 218 ? 8.141 -6.645 -8.547 1 97.25 218 PHE B C 1
ATOM 5748 O O . PHE B 1 218 ? 7.137 -7.184 -8.078 1 97.25 218 PHE B O 1
ATOM 5755 N N . LYS B 1 219 ? 8.812 -5.719 -7.953 1 96.75 219 LYS B N 1
ATOM 5756 C CA . LYS B 1 219 ? 8.484 -5.297 -6.594 1 96.75 219 LYS B CA 1
ATOM 5757 C C . LYS B 1 219 ? 7.082 -4.699 -6.527 1 96.75 219 LYS B C 1
ATOM 5759 O O . LYS B 1 219 ? 6.32 -4.992 -5.598 1 96.75 219 LYS B O 1
ATOM 5764 N N . LEU B 1 220 ? 6.82 -3.896 -7.461 1 98.25 220 LEU B N 1
ATOM 5765 C CA . LEU B 1 220 ? 5.5 -3.285 -7.523 1 98.25 220 LEU B CA 1
ATOM 5766 C C . LEU B 1 220 ? 4.418 -4.344 -7.711 1 98.25 220 LEU B C 1
ATOM 5768 O O . LEU B 1 220 ? 3.373 -4.293 -7.062 1 98.25 220 LEU B O 1
ATOM 5772 N N . LEU B 1 221 ? 4.672 -5.234 -8.594 1 98.25 221 LEU B N 1
ATOM 5773 C CA . LEU B 1 221 ? 3.697 -6.277 -8.891 1 98.25 221 LEU B CA 1
ATOM 5774 C C . LEU B 1 221 ? 3.459 -7.164 -7.668 1 98.25 221 LEU B C 1
ATOM 5776 O O . LEU B 1 221 ? 2.316 -7.516 -7.363 1 98.25 221 LEU B O 1
ATOM 5780 N N . ASP B 1 222 ? 4.484 -7.438 -6.953 1 96.69 222 ASP B N 1
ATOM 5781 C CA . ASP B 1 222 ? 4.367 -8.203 -5.719 1 96.69 222 ASP B CA 1
ATOM 5782 C C . ASP B 1 222 ? 3.59 -7.426 -4.66 1 96.69 222 ASP B C 1
ATOM 5784 O O . ASP B 1 222 ? 2.688 -7.969 -4.02 1 96.69 222 ASP B O 1
ATOM 5788 N N . GLU B 1 223 ? 3.986 -6.254 -4.5 1 96.75 223 GLU B N 1
ATOM 5789 C CA . GLU B 1 223 ? 3.336 -5.418 -3.494 1 96.75 223 GLU B CA 1
ATOM 5790 C C . GLU B 1 223 ? 1.849 -5.25 -3.793 1 96.75 223 GLU B C 1
ATOM 5792 O O . GLU B 1 223 ? 1.014 -5.355 -2.891 1 96.75 223 GLU B O 1
ATOM 5797 N N . PHE B 1 224 ? 1.529 -4.957 -5.051 1 97.5 224 PHE B N 1
ATOM 5798 C CA . PHE B 1 224 ? 0.131 -4.809 -5.438 1 97.5 224 PHE B CA 1
ATOM 5799 C C . PHE B 1 224 ? -0.656 -6.074 -5.105 1 97.5 224 PHE B C 1
ATOM 5801 O O . PHE B 1 224 ? -1.76 -5.996 -4.562 1 97.5 224 PHE B O 1
ATOM 5808 N N . GLN B 1 225 ? -0.089 -7.152 -5.445 1 96.19 225 GLN B N 1
ATOM 5809 C CA . GLN B 1 225 ? -0.764 -8.422 -5.18 1 96.19 225 GLN B CA 1
ATOM 5810 C C . GLN B 1 225 ? -1.048 -8.586 -3.691 1 96.19 225 GLN B C 1
ATOM 5812 O O . GLN B 1 225 ? -2.146 -8.992 -3.305 1 96.19 225 GLN B O 1
ATOM 5817 N N . ILE B 1 226 ? -0.12 -8.273 -2.904 1 95.31 226 ILE B N 1
ATOM 5818 C CA . ILE B 1 226 ? -0.259 -8.422 -1.459 1 95.31 226 ILE B CA 1
ATOM 5819 C C . ILE B 1 226 ? -1.33 -7.461 -0.944 1 95.31 226 ILE B C 1
ATOM 5821 O O . ILE B 1 226 ? -2.219 -7.859 -0.188 1 95.31 226 ILE B O 1
ATOM 5825 N N . HIS B 1 227 ? -1.26 -6.23 -1.379 1 93.81 227 HIS B N 1
ATOM 5826 C CA . HIS B 1 227 ? -2.266 -5.258 -0.971 1 93.81 227 HIS B CA 1
ATOM 5827 C C . HIS B 1 227 ? -3.654 -5.664 -1.451 1 93.81 227 HIS B C 1
ATOM 5829 O O . HIS B 1 227 ? -4.637 -5.504 -0.726 1 93.81 227 HIS B O 1
ATOM 5835 N N . HIS B 1 228 ? -3.666 -6.16 -2.633 1 93 228 HIS B N 1
ATOM 5836 C CA . HIS B 1 228 ? -4.934 -6.574 -3.225 1 93 228 HIS B CA 1
ATOM 5837 C C . HIS B 1 228 ? -5.551 -7.73 -2.447 1 93 228 HIS B C 1
ATOM 5839 O O . HIS B 1 228 ? -6.754 -7.734 -2.178 1 93 228 HIS B O 1
ATOM 5845 N N . LEU B 1 229 ? -4.809 -8.68 -2.068 1 90.06 229 LEU B N 1
ATOM 5846 C CA . LEU B 1 229 ? -5.289 -9.859 -1.362 1 90.06 229 LEU B CA 1
ATOM 5847 C C . LEU B 1 229 ? -5.637 -9.531 0.085 1 90.06 229 LEU B C 1
ATOM 5849 O O . LEU B 1 229 ? -6.621 -10.039 0.626 1 90.06 229 LEU B O 1
ATOM 5853 N N . GLN B 1 230 ? -4.863 -8.664 0.661 1 88.75 230 GLN B N 1
ATOM 5854 C CA . GLN B 1 230 ? -5.023 -8.359 2.078 1 88.75 230 GLN B CA 1
ATOM 5855 C C . GLN B 1 230 ? -6.18 -7.391 2.307 1 88.75 230 GLN B C 1
ATOM 5857 O O . GLN B 1 230 ? -6.945 -7.543 3.262 1 88.75 230 GLN B O 1
ATOM 5862 N N . SER B 1 231 ? -6.324 -6.402 1.484 1 86.5 231 SER B N 1
ATOM 5863 C CA . SER B 1 231 ? -7.293 -5.34 1.741 1 86.5 231 SER B CA 1
ATOM 5864 C C . SER B 1 231 ? -8.328 -5.262 0.628 1 86.5 231 SER B C 1
ATOM 5866 O O . SER B 1 231 ? -9.18 -4.371 0.629 1 86.5 231 SER B O 1
ATOM 5868 N N . LYS B 1 232 ? -8.289 -6.121 -0.34 1 81 232 LYS B N 1
ATOM 5869 C CA . LYS B 1 232 ? -9.195 -6.105 -1.486 1 81 232 LYS B CA 1
ATOM 5870 C C . LYS B 1 232 ? -9.117 -4.773 -2.229 1 81 232 LYS B C 1
ATOM 5872 O O . LYS B 1 232 ? -10.117 -4.281 -2.742 1 81 232 LYS B O 1
ATOM 5877 N N . LYS B 1 233 ? -7.984 -4.219 -2.176 1 87.81 233 LYS B N 1
ATOM 5878 C CA . LYS B 1 233 ? -7.742 -2.973 -2.898 1 87.81 233 LYS B CA 1
ATOM 5879 C C . LYS B 1 233 ? -7.84 -3.186 -4.406 1 87.81 233 LYS B C 1
ATOM 5881 O O . LYS B 1 233 ? -7.242 -4.117 -4.945 1 87.81 233 LYS B O 1
ATOM 5886 N N . SER B 1 234 ? -8.555 -2.307 -5.039 1 91.12 234 SER B N 1
ATOM 5887 C CA . SER B 1 234 ? -8.664 -2.412 -6.492 1 91.12 234 SER B CA 1
ATOM 5888 C C . SER B 1 234 ? -7.391 -1.92 -7.176 1 91.12 234 SER B C 1
ATOM 5890 O O . SER B 1 234 ? -6.617 -1.161 -6.586 1 91.12 234 SER B O 1
ATOM 5892 N N . ALA B 1 235 ? -7.254 -2.389 -8.359 1 94.38 235 ALA B N 1
ATOM 5893 C CA . ALA B 1 235 ? -6.125 -1.917 -9.156 1 94.38 235 ALA B CA 1
ATOM 5894 C C . ALA B 1 235 ? -6.199 -0.409 -9.383 1 94.38 235 ALA B C 1
ATOM 5896 O O . ALA B 1 235 ? -5.176 0.276 -9.383 1 94.38 235 ALA B O 1
ATOM 5897 N N . TYR B 1 236 ? -7.336 0.062 -9.5 1 94.88 236 TYR B N 1
ATOM 5898 C CA . TYR B 1 236 ? -7.539 1.487 -9.734 1 94.88 236 TYR B CA 1
ATOM 5899 C C . TYR B 1 236 ? -7.086 2.311 -8.539 1 94.88 236 TYR B C 1
ATOM 5901 O O . TYR B 1 236 ? -6.348 3.285 -8.688 1 94.88 236 TYR B O 1
ATOM 5909 N N . ASP B 1 237 ? -7.539 1.92 -7.387 1 95.06 237 ASP B N 1
ATOM 5910 C CA . ASP B 1 237 ? -7.16 2.646 -6.18 1 95.06 237 ASP B CA 1
ATOM 5911 C C . ASP B 1 237 ? -5.656 2.566 -5.938 1 95.06 237 ASP B C 1
ATOM 5913 O O . ASP B 1 237 ? -5.039 3.539 -5.496 1 95.06 237 ASP B O 1
ATOM 5917 N N . TYR B 1 238 ? -5.098 1.397 -6.191 1 96.88 238 TYR B N 1
ATOM 5918 C CA . TYR B 1 238 ? -3.654 1.256 -6.043 1 96.88 238 TYR B CA 1
ATOM 5919 C C . TYR B 1 238 ? -2.912 2.18 -7 1 96.88 238 TYR B C 1
ATOM 5921 O O . TYR B 1 238 ? -1.951 2.848 -6.613 1 96.88 238 TYR B O 1
ATOM 5929 N N . PHE B 1 239 ? -3.391 2.238 -8.25 1 97.56 239 PHE B N 1
ATOM 5930 C CA . PHE B 1 239 ? -2.756 3.086 -9.25 1 97.56 239 PHE B CA 1
ATOM 5931 C C . PHE B 1 239 ? -2.881 4.559 -8.875 1 97.56 239 PHE B C 1
ATOM 5933 O O . PHE B 1 239 ? -1.926 5.324 -9.016 1 97.56 239 PHE B O 1
ATOM 5940 N N . LEU B 1 240 ? -4 4.938 -8.422 1 96.81 240 LEU B N 1
ATOM 5941 C CA . LEU B 1 240 ? -4.188 6.328 -8.031 1 96.81 240 LEU B CA 1
ATOM 5942 C C . LEU B 1 240 ? -3.289 6.691 -6.852 1 96.81 240 LEU B C 1
ATOM 5944 O O . LEU B 1 240 ? -2.816 7.824 -6.754 1 96.81 240 LEU B O 1
ATOM 5948 N N . ALA B 1 241 ? -3.107 5.762 -5.961 1 96.62 241 ALA B N 1
ATOM 5949 C CA . ALA B 1 241 ? -2.143 5.996 -4.887 1 96.62 241 ALA B CA 1
ATOM 5950 C C . ALA B 1 241 ? -0.75 6.262 -5.453 1 96.62 241 ALA B C 1
ATOM 5952 O O . ALA B 1 241 ? -0.039 7.148 -4.977 1 96.62 241 ALA B O 1
ATOM 5953 N N . LEU B 1 242 ? -0.378 5.504 -6.484 1 97.75 242 LEU B N 1
ATOM 5954 C CA . LEU B 1 242 ? 0.916 5.715 -7.125 1 97.75 242 LEU B CA 1
ATOM 5955 C C . LEU B 1 242 ? 1 7.109 -7.734 1 97.75 242 LEU B C 1
ATOM 5957 O O . LEU B 1 242 ? 2.037 7.77 -7.645 1 97.75 242 LEU B O 1
ATOM 5961 N N . VAL B 1 243 ? -0.047 7.469 -8.328 1 97.81 243 VAL B N 1
ATOM 5962 C CA . VAL B 1 243 ? -0.109 8.781 -8.953 1 97.81 243 VAL B CA 1
ATOM 5963 C C . VAL B 1 243 ? 0.098 9.867 -7.902 1 97.81 243 VAL B C 1
ATOM 5965 O O . VAL B 1 243 ? 0.875 10.805 -8.109 1 97.81 243 VAL B O 1
ATOM 5968 N N . ARG B 1 244 ? -0.481 9.695 -6.793 1 96.62 244 ARG B N 1
ATOM 5969 C CA . ARG B 1 244 ? -0.382 10.695 -5.727 1 96.62 244 ARG B CA 1
ATOM 5970 C C . ARG B 1 244 ? 0.997 10.664 -5.078 1 96.62 244 ARG B C 1
ATOM 5972 O O . ARG B 1 244 ? 1.506 11.695 -4.645 1 96.62 244 ARG B O 1
ATOM 5979 N N . LEU B 1 245 ? 1.575 9.516 -5.008 1 96.38 245 LEU B N 1
ATOM 5980 C CA . LEU B 1 245 ? 2.939 9.406 -4.5 1 96.38 245 LEU B CA 1
ATOM 5981 C C . LEU B 1 245 ? 3.924 10.102 -5.441 1 96.38 245 LEU B C 1
ATOM 5983 O O . LEU B 1 245 ? 4.957 10.609 -5 1 96.38 245 LEU B O 1
ATOM 5987 N N . THR B 1 246 ? 3.545 10.102 -6.703 1 97 246 THR B N 1
ATOM 5988 C CA . THR B 1 246 ? 4.383 10.742 -7.715 1 97 246 THR B CA 1
ATOM 5989 C C . THR B 1 246 ? 4.23 12.258 -7.664 1 97 246 THR B C 1
ATOM 5991 O O . THR B 1 246 ? 5.219 12.984 -7.547 1 97 246 THR B O 1
ATOM 5994 N N . ASN B 1 247 ? 3.045 12.641 -7.766 1 95.06 247 ASN B N 1
ATOM 5995 C CA . ASN B 1 247 ? 2.697 14.062 -7.719 1 95.06 247 ASN B CA 1
ATOM 5996 C C . ASN B 1 247 ? 1.325 14.281 -7.094 1 95.06 247 ASN B C 1
ATOM 5998 O O . ASN B 1 247 ? 0.306 14.227 -7.781 1 95.06 247 ASN B O 1
ATOM 6002 N N . GLY B 1 248 ? 1.352 14.602 -5.82 1 89.81 248 GLY B N 1
ATOM 6003 C CA . GLY B 1 248 ? 0.105 14.805 -5.098 1 89.81 248 GLY B CA 1
ATOM 6004 C C . GLY B 1 248 ? -0.536 16.156 -5.383 1 89.81 248 GLY B C 1
ATOM 6005 O O . GLY B 1 248 ? -1.75 16.312 -5.242 1 89.81 248 GLY B O 1
ATOM 6006 N N . GLN B 1 249 ? 0.214 17.062 -5.789 1 87 249 GLN B N 1
ATOM 6007 C CA . GLN B 1 249 ? -0.263 18.422 -6.055 1 87 249 GLN B CA 1
ATOM 6008 C C . GLN B 1 249 ? -0.956 18.5 -7.414 1 87 249 GLN B C 1
ATOM 6010 O O . GLN B 1 249 ? -2.002 19.141 -7.543 1 87 249 GLN B O 1
ATOM 6015 N N . PHE B 1 250 ? -0.322 17.781 -8.344 1 91.5 250 PHE B N 1
ATOM 6016 C CA . PHE B 1 250 ? -0.874 17.781 -9.695 1 91.5 250 PHE B CA 1
ATOM 6017 C C . PHE B 1 250 ? -0.935 16.359 -10.258 1 91.5 250 PHE B C 1
ATOM 6019 O O . PHE B 1 250 ? -0.182 16.016 -11.172 1 91.5 250 PHE B O 1
ATOM 6026 N N . PRO B 1 251 ? -1.861 15.633 -9.828 1 92.25 251 PRO B N 1
ATOM 6027 C CA . PRO B 1 251 ? -1.944 14.234 -10.266 1 92.25 251 PRO B CA 1
ATOM 6028 C C . PRO B 1 251 ? -2.131 14.102 -11.773 1 92.25 251 PRO B C 1
ATOM 6030 O O . PRO B 1 251 ? -1.735 13.086 -12.359 1 92.25 251 PRO B O 1
ATOM 6033 N N . SER B 1 252 ? -2.643 15.109 -12.414 1 92 252 SER B N 1
ATOM 6034 C CA . SER B 1 252 ? -2.928 15.055 -13.844 1 92 252 SER B CA 1
ATOM 6035 C C . SER B 1 252 ? -1.642 15.078 -14.664 1 92 252 SER B C 1
ATOM 6037 O O . SER B 1 252 ? -1.649 14.727 -15.844 1 92 252 SER B O 1
ATOM 6039 N N . ASP B 1 253 ? -0.604 15.453 -14.016 1 92.56 253 ASP B N 1
ATOM 6040 C CA . ASP B 1 253 ? 0.676 15.531 -14.711 1 92.56 253 ASP B CA 1
ATOM 6041 C C . ASP B 1 253 ? 1.335 14.164 -14.812 1 92.56 253 ASP B C 1
ATOM 6043 O O . ASP B 1 253 ? 2.326 13.992 -15.531 1 92.56 253 ASP B O 1
ATOM 6047 N N . VAL B 1 254 ? 0.817 13.219 -14.172 1 96.19 254 VAL B N 1
ATOM 6048 C CA . VAL B 1 254 ? 1.42 11.891 -14.133 1 96.19 254 VAL B CA 1
ATOM 6049 C C . VAL B 1 254 ? 0.892 11.047 -15.289 1 96.19 254 VAL B C 1
ATOM 6051 O O . VAL B 1 254 ? -0.31 11.047 -15.57 1 96.19 254 VAL B O 1
ATOM 6054 N N . ALA B 1 255 ? 1.778 10.359 -15.977 1 94.56 255 ALA B N 1
ATOM 6055 C CA . ALA B 1 255 ? 1.398 9.5 -17.094 1 94.56 255 ALA B CA 1
ATOM 6056 C C . ALA B 1 255 ? 0.389 8.445 -16.656 1 94.56 255 ALA B C 1
ATOM 6058 O O . ALA B 1 255 ? 0.589 7.762 -15.656 1 94.56 255 ALA B O 1
ATOM 6059 N N . ASN B 1 256 ? -0.668 8.367 -17.391 1 95.62 256 ASN B N 1
ATOM 6060 C CA . ASN B 1 256 ? -1.677 7.359 -17.062 1 95.62 256 ASN B CA 1
ATOM 6061 C C . ASN B 1 256 ? -1.302 5.988 -17.625 1 95.62 256 ASN B C 1
ATOM 6063 O O . ASN B 1 256 ? -1.322 5.781 -18.844 1 95.62 256 ASN B O 1
ATOM 6067 N N . ARG B 1 257 ? -1.008 5.098 -16.734 1 97.06 257 ARG B N 1
ATOM 6068 C CA . ARG B 1 257 ? -0.605 3.748 -17.109 1 97.06 257 ARG B CA 1
ATOM 6069 C C . ARG B 1 257 ? -1.45 2.703 -16.391 1 97.06 257 ARG B C 1
ATOM 6071 O O . ARG B 1 257 ? -0.964 1.618 -16.078 1 97.06 257 ARG B O 1
ATOM 6078 N N . TYR B 1 258 ? -2.645 3.057 -16.172 1 96.19 258 TYR B N 1
ATOM 6079 C CA . TYR B 1 258 ? -3.551 2.172 -15.453 1 96.19 258 TYR B CA 1
ATOM 6080 C C . TYR B 1 258 ? -3.824 0.902 -16.25 1 96.19 258 TYR B C 1
ATOM 6082 O O . TYR B 1 258 ? -3.828 -0.199 -15.695 1 96.19 258 TYR B O 1
ATOM 6090 N N . ARG B 1 259 ? -3.998 0.957 -17.469 1 93.12 259 ARG B N 1
ATOM 6091 C CA . ARG B 1 259 ? -4.297 -0.193 -18.312 1 93.12 259 ARG B CA 1
ATOM 6092 C C . ARG B 1 259 ? -3.123 -1.168 -18.344 1 93.12 259 ARG B C 1
ATOM 6094 O O . ARG B 1 259 ? -3.32 -2.385 -18.328 1 93.12 259 ARG B O 1
ATOM 6101 N N . ASP B 1 260 ? -1.968 -0.628 -18.391 1 95.31 260 ASP B N 1
ATOM 6102 C CA . ASP B 1 260 ? -0.773 -1.465 -18.359 1 95.31 260 ASP B CA 1
ATOM 6103 C C . ASP B 1 260 ? -0.705 -2.266 -17.062 1 95.31 260 ASP B C 1
ATOM 6105 O O . ASP B 1 260 ? -0.427 -3.465 -17.078 1 95.31 260 ASP B O 1
ATOM 6109 N N . LEU B 1 261 ? -1.004 -1.558 -15.984 1 97.12 261 LEU B N 1
ATOM 6110 C CA . LEU B 1 261 ? -0.988 -2.229 -14.688 1 97.12 261 LEU B CA 1
ATOM 6111 C C . LEU B 1 261 ? -2.006 -3.363 -14.648 1 97.12 261 LEU B C 1
ATOM 6113 O O . LEU B 1 261 ? -1.694 -4.469 -14.195 1 97.12 261 LEU B O 1
ATOM 6117 N N . LEU B 1 262 ? -3.125 -3.096 -15.156 1 93.69 262 LEU B N 1
ATOM 6118 C CA . LEU B 1 262 ? -4.191 -4.09 -15.133 1 93.69 262 LEU B CA 1
ATOM 6119 C C . LEU B 1 262 ? -3.795 -5.336 -15.914 1 93.69 262 LEU B C 1
ATOM 6121 O O . LEU B 1 262 ? -3.949 -6.457 -15.43 1 93.69 262 LEU B O 1
ATOM 6125 N N . CYS B 1 263 ? -3.295 -5.145 -17 1 93.12 263 CYS B N 1
ATOM 6126 C CA . CYS B 1 263 ? -2.918 -6.242 -17.875 1 93.12 263 CYS B CA 1
ATOM 6127 C C . CYS B 1 263 ? -1.759 -7.039 -17.297 1 93.12 263 CYS B C 1
ATOM 6129 O O . CYS B 1 263 ? -1.85 -8.258 -17.141 1 93.12 263 CYS B O 1
ATOM 6131 N N . ILE B 1 264 ? -0.778 -6.352 -16.922 1 96.62 264 ILE B N 1
ATOM 6132 C CA . ILE B 1 264 ? 0.449 -7.012 -16.484 1 96.62 264 ILE B CA 1
ATOM 6133 C C . ILE B 1 264 ? 0.225 -7.688 -15.141 1 96.62 264 ILE B C 1
ATOM 6135 O O . ILE B 1 264 ? 0.772 -8.758 -14.875 1 96.62 264 ILE B O 1
ATOM 6139 N N . ALA B 1 265 ? -0.57 -7.023 -14.336 1 95.88 265 ALA B N 1
ATOM 6140 C CA . ALA B 1 265 ? -0.878 -7.648 -13.055 1 95.88 265 ALA B CA 1
ATOM 6141 C C . ALA B 1 265 ? -1.52 -9.023 -13.25 1 95.88 265 ALA B C 1
ATOM 6143 O O . ALA B 1 265 ? -1.234 -9.961 -12.508 1 95.88 265 ALA B O 1
ATOM 6144 N N . ARG B 1 266 ? -2.34 -9.195 -14.172 1 93.31 266 ARG B N 1
ATOM 6145 C CA . ARG B 1 266 ? -2.984 -10.477 -14.469 1 93.31 266 ARG B CA 1
ATOM 6146 C C . ARG B 1 266 ? -1.969 -11.492 -14.969 1 93.31 266 ARG B C 1
ATOM 6148 O O . ARG B 1 266 ? -1.966 -12.641 -14.523 1 93.31 266 ARG B O 1
ATOM 6155 N N . ILE B 1 267 ? -1.165 -11.055 -15.828 1 94.94 267 ILE B N 1
ATOM 6156 C CA . ILE B 1 267 ? -0.133 -11.93 -16.375 1 94.94 267 ILE B CA 1
ATOM 6157 C C . ILE B 1 267 ? 0.825 -12.352 -15.266 1 94.94 267 ILE B C 1
ATOM 6159 O O . ILE B 1 267 ? 1.187 -13.523 -15.156 1 94.94 267 ILE B O 1
ATOM 6163 N N . TRP B 1 268 ? 1.173 -11.391 -14.469 1 96.44 268 TRP B N 1
ATOM 6164 C CA . TRP B 1 268 ? 2.086 -11.633 -13.352 1 96.44 268 TRP B CA 1
ATOM 6165 C C . TRP B 1 268 ? 1.525 -12.688 -12.406 1 96.44 268 TRP B C 1
ATOM 6167 O O . TRP B 1 268 ? 2.229 -13.633 -12.031 1 96.44 268 TRP B O 1
ATOM 6177 N N . ARG B 1 269 ? 0.325 -12.547 -12.094 1 93.19 269 ARG B N 1
ATOM 6178 C CA . ARG B 1 269 ? -0.317 -13.508 -11.195 1 93.19 269 ARG B CA 1
ATOM 6179 C C . ARG B 1 269 ? -0.291 -14.906 -11.789 1 93.19 269 ARG B C 1
ATOM 6181 O O . ARG B 1 269 ? -0.047 -15.883 -11.07 1 93.19 269 ARG B O 1
ATOM 6188 N N . HIS B 1 270 ? -0.562 -14.984 -13.016 1 92.44 270 HIS B N 1
ATOM 6189 C CA . HIS B 1 270 ? -0.543 -16.281 -13.688 1 92.44 270 HIS B CA 1
ATOM 6190 C C . HIS B 1 270 ? 0.862 -16.875 -13.703 1 92.44 270 HIS B C 1
ATOM 6192 O O . HIS B 1 270 ? 1.048 -18.047 -13.391 1 92.44 270 HIS B O 1
ATOM 6198 N N . LEU B 1 271 ? 1.813 -16.094 -14.031 1 94.06 271 LEU B N 1
ATOM 6199 C CA . LEU B 1 271 ? 3.201 -16.547 -14.062 1 94.06 271 LEU B CA 1
ATOM 6200 C C . LEU B 1 271 ? 3.652 -17.016 -12.68 1 94.06 271 LEU B C 1
ATOM 6202 O O . LEU B 1 271 ? 4.336 -18.031 -12.555 1 94.06 271 LEU B O 1
ATOM 6206 N N . MET B 1 272 ? 3.232 -16.281 -11.711 1 93.31 272 MET B N 1
ATOM 6207 C CA . MET B 1 272 ? 3.594 -16.656 -10.344 1 93.31 272 MET B CA 1
ATOM 6208 C C . MET B 1 272 ? 2.939 -17.969 -9.953 1 93.31 272 MET B C 1
ATOM 6210 O O . MET B 1 272 ? 3.543 -18.781 -9.25 1 93.31 272 MET B O 1
ATOM 6214 N N . SER B 1 273 ? 1.738 -18.172 -10.391 1 89.69 273 SER B N 1
ATOM 6215 C CA . SER B 1 273 ? 1.074 -19.453 -10.148 1 89.69 273 SER B CA 1
ATOM 6216 C C . SER B 1 273 ? 1.818 -20.609 -10.828 1 89.69 273 SER B C 1
ATOM 6218 O O . SER B 1 273 ? 1.979 -21.672 -10.242 1 89.69 273 SER B O 1
ATOM 6220 N N . MET B 1 274 ? 2.248 -20.312 -11.984 1 88.75 274 MET B N 1
ATOM 6221 C CA . MET B 1 274 ? 3.029 -21.312 -12.711 1 88.75 274 MET B CA 1
ATOM 6222 C C . MET B 1 274 ? 4.336 -21.609 -11.984 1 88.75 274 MET B C 1
ATOM 6224 O O . MET B 1 274 ? 4.707 -22.781 -11.82 1 88.75 274 MET B O 1
ATOM 6228 N N . LYS B 1 275 ? 4.922 -20.625 -11.555 1 89.25 275 LYS B N 1
ATOM 6229 C CA . LYS B 1 275 ? 6.195 -20.781 -10.852 1 89.25 275 LYS B CA 1
ATOM 6230 C C . LYS B 1 275 ? 6.02 -21.547 -9.547 1 89.25 275 LYS B C 1
ATOM 6232 O O . LYS B 1 275 ? 6.762 -22.484 -9.273 1 89.25 275 LYS B O 1
ATOM 6237 N N . ARG B 1 276 ? 5.074 -21.234 -8.812 1 85.06 276 ARG B N 1
ATOM 6238 C CA . ARG B 1 276 ? 4.883 -21.781 -7.473 1 85.06 276 ARG B CA 1
ATOM 6239 C C . ARG B 1 276 ? 4.34 -23.219 -7.535 1 85.06 276 ARG B C 1
ATOM 6241 O O . ARG B 1 276 ? 4.52 -24 -6.598 1 85.06 276 ARG B O 1
ATOM 6248 N N . SER B 1 277 ? 3.68 -23.484 -8.578 1 81 277 SER B N 1
ATOM 6249 C CA . SER B 1 277 ? 3.143 -24.844 -8.734 1 81 277 SER B CA 1
ATOM 6250 C C . SER B 1 277 ? 4.215 -25.812 -9.227 1 81 277 SER B C 1
ATOM 6252 O O . SER B 1 277 ? 3.988 -27.016 -9.289 1 81 277 SER B O 1
ATOM 6254 N N . GLY B 1 278 ? 5.32 -25.281 -9.578 1 77 278 GLY B N 1
ATOM 6255 C CA . GLY B 1 278 ? 6.43 -26.109 -9.992 1 77 278 GLY B CA 1
ATOM 6256 C C . GLY B 1 278 ? 6.449 -26.375 -11.492 1 77 278 GLY B C 1
ATOM 6257 O O . GLY B 1 278 ? 7.246 -27.188 -11.977 1 77 278 GLY B O 1
ATOM 6258 N N . HIS B 1 279 ? 5.586 -25.938 -12.211 1 66.62 279 HIS B N 1
ATOM 6259 C CA . HIS B 1 279 ? 5.52 -26.141 -13.656 1 66.62 279 HIS B CA 1
ATOM 6260 C C . HIS B 1 279 ? 6.848 -25.797 -14.32 1 66.62 279 HIS B C 1
ATOM 6262 O O . HIS B 1 279 ? 7.273 -26.484 -15.258 1 66.62 279 HIS B O 1
ATOM 6268 N N . GLY B 1 280 ? 7.469 -24.922 -13.859 1 62.56 280 GLY B N 1
ATOM 6269 C CA . GLY B 1 280 ? 8.758 -24.625 -14.469 1 62.56 280 GLY B CA 1
ATOM 6270 C C . GLY B 1 280 ? 9.805 -25.688 -14.18 1 62.56 280 GLY B C 1
ATOM 6271 O O . GLY B 1 280 ? 10.789 -25.812 -14.906 1 62.56 280 GLY B O 1
ATOM 6272 N N . HIS B 1 281 ? 9.445 -26.516 -13.234 1 68.56 281 HIS B N 1
ATOM 6273 C CA . HIS B 1 281 ? 10.398 -27.547 -12.812 1 68.56 281 HIS B CA 1
ATOM 6274 C C . HIS B 1 281 ? 9.844 -28.938 -13.055 1 68.56 281 HIS B C 1
ATOM 6276 O O . HIS B 1 281 ? 10.414 -29.938 -12.578 1 68.56 281 HIS B O 1
ATOM 6282 N N . SER B 1 282 ? 8.789 -29.047 -13.75 1 65.81 282 SER B N 1
ATOM 6283 C CA . SER B 1 282 ? 8.156 -30.312 -14.117 1 65.81 282 SER B CA 1
ATOM 6284 C C . SER B 1 282 ? 7.777 -31.109 -12.883 1 65.81 282 SER B C 1
ATOM 6286 O O . SER B 1 282 ? 8.047 -32.312 -12.805 1 65.81 282 SER B O 1
ATOM 6288 N N . LEU B 1 283 ? 7.316 -30.453 -11.852 1 68 283 LEU B N 1
ATOM 6289 C CA . LEU B 1 283 ? 6.922 -31.109 -10.609 1 68 283 LEU B CA 1
ATOM 6290 C C . LEU B 1 283 ? 5.883 -32.188 -10.875 1 68 283 LEU B C 1
ATOM 6292 O O . LEU B 1 283 ? 5.77 -33.156 -10.109 1 68 283 LEU B O 1
ATOM 6296 N N . ASP B 1 284 ? 5.176 -31.969 -11.914 1 64.56 284 ASP B N 1
ATOM 6297 C CA . ASP B 1 284 ? 4.148 -32.938 -12.281 1 64.56 284 ASP B CA 1
ATOM 6298 C C . ASP B 1 284 ? 4.758 -34.312 -12.508 1 64.56 284 ASP B C 1
ATOM 6300 O O . ASP B 1 284 ? 4.074 -35.344 -12.359 1 64.56 284 ASP B O 1
ATOM 6304 N N . ARG B 1 285 ? 5.953 -34.25 -12.781 1 64.69 285 ARG B N 1
ATOM 6305 C CA . ARG B 1 285 ? 6.613 -35.531 -13.008 1 64.69 285 ARG B CA 1
ATOM 6306 C C . ARG B 1 285 ? 6.82 -36.281 -11.688 1 64.69 285 ARG B C 1
ATOM 6308 O O . ARG B 1 285 ? 6.871 -37.531 -11.672 1 64.69 285 ARG B O 1
ATOM 6315 N N . PHE B 1 286 ? 6.906 -35.406 -10.664 1 67.25 286 PHE B N 1
ATOM 6316 C CA . PHE B 1 286 ? 7.18 -36 -9.375 1 67.25 286 PHE B CA 1
ATOM 6317 C C . PHE B 1 286 ? 5.883 -36.344 -8.648 1 67.25 286 PHE B C 1
ATOM 6319 O O . PHE B 1 286 ? 5.871 -37.188 -7.742 1 67.25 286 PHE B O 1
ATOM 6326 N N . LEU B 1 287 ? 4.859 -35.625 -9.031 1 67.38 287 LEU B N 1
ATOM 6327 C CA . LEU B 1 287 ? 3.553 -35.938 -8.453 1 67.38 287 LEU B CA 1
ATOM 6328 C C . LEU B 1 287 ? 2.678 -36.688 -9.453 1 67.38 287 LEU B C 1
ATOM 6330 O O . LEU B 1 287 ? 1.946 -36.062 -10.234 1 67.38 287 LEU B O 1
ATOM 6334 N N . PRO B 1 288 ? 2.873 -37.969 -9.562 1 60.38 288 PRO B N 1
ATOM 6335 C CA . PRO B 1 288 ? 2.322 -38.75 -10.656 1 60.38 288 PRO B CA 1
ATOM 6336 C C . PRO B 1 288 ? 0.816 -38.594 -10.82 1 60.38 288 PRO B C 1
ATOM 6338 O O . PRO B 1 288 ? 0.282 -38.781 -11.914 1 60.38 288 PRO B O 1
ATOM 6341 N N . HIS B 1 289 ? 0.174 -38.125 -9.797 1 62.22 289 HIS B N 1
ATOM 6342 C CA . HIS B 1 289 ? -1.275 -38.156 -9.953 1 62.22 289 HIS B CA 1
ATOM 6343 C C . HIS B 1 289 ? -1.817 -36.75 -10.172 1 62.22 289 HIS B C 1
ATOM 6345 O O . HIS B 1 289 ? -3.033 -36.531 -10.211 1 62.22 289 HIS B O 1
ATOM 6351 N N . GLN B 1 290 ? -0.875 -35.875 -10.391 1 67.62 290 GLN B N 1
ATOM 6352 C CA . GLN B 1 290 ? -1.35 -34.531 -10.688 1 67.62 290 GLN B CA 1
ATOM 6353 C C . GLN B 1 290 ? -1.482 -34.312 -12.195 1 67.62 290 GLN B C 1
ATOM 6355 O O . GLN B 1 290 ? -0.66 -34.812 -12.969 1 67.62 290 GLN B O 1
ATOM 6360 N N . SER B 1 291 ? -2.682 -33.812 -12.562 1 66.56 291 SER B N 1
ATOM 6361 C CA . SER B 1 291 ? -2.867 -33.5 -13.977 1 66.56 291 SER B CA 1
ATOM 6362 C C . SER B 1 291 ? -1.756 -32.594 -14.492 1 66.56 291 SER B C 1
ATOM 6364 O O . SER B 1 291 ? -1.316 -31.688 -13.789 1 66.56 291 SER B O 1
ATOM 6366 N N . PRO B 1 292 ? -1.247 -33 -15.633 1 67.12 292 PRO B N 1
ATOM 6367 C CA . PRO B 1 292 ? -0.206 -32.156 -16.203 1 67.12 292 PRO B CA 1
ATOM 6368 C C . PRO B 1 292 ? -0.647 -30.703 -16.344 1 67.12 292 PRO B C 1
ATOM 6370 O O . PRO B 1 292 ? -1.778 -30.422 -16.75 1 67.12 292 PRO B O 1
ATOM 6373 N N . GLY B 1 293 ? 0.206 -29.828 -15.875 1 71.44 293 GLY B N 1
ATOM 6374 C CA . GLY B 1 293 ? -0.053 -28.406 -16.047 1 71.44 293 GLY B CA 1
ATOM 6375 C C . GLY B 1 293 ? -0.878 -27.812 -14.93 1 71.44 293 GLY B C 1
ATOM 6376 O O . GLY B 1 293 ? -1.264 -26.641 -14.992 1 71.44 293 GLY B O 1
ATOM 6377 N N . THR B 1 294 ? -1.106 -28.641 -13.977 1 78.88 294 THR B N 1
ATOM 6378 C CA . THR B 1 294 ? -1.913 -28.156 -12.859 1 78.88 294 THR B CA 1
ATOM 6379 C C . THR B 1 294 ? -1.213 -27.016 -12.141 1 78.88 294 THR B C 1
ATOM 6381 O O . THR B 1 294 ? 0.007 -27.031 -11.961 1 78.88 294 THR B O 1
ATOM 6384 N N . LEU B 1 295 ? -1.998 -25.984 -11.867 1 85.81 295 LEU B N 1
ATOM 6385 C CA . LEU B 1 295 ? -1.469 -24.797 -11.188 1 85.81 295 LEU B CA 1
ATOM 6386 C C . LEU B 1 295 ? -1.866 -24.797 -9.719 1 85.81 295 LEU B C 1
ATOM 6388 O O . LEU B 1 295 ? -1.332 -24.016 -8.93 1 85.81 295 LEU B O 1
ATOM 6392 N N . GLY B 1 296 ? -2.771 -25.641 -9.398 1 82.44 296 GLY B N 1
ATOM 6393 C CA . GLY B 1 296 ? -3.148 -25.766 -8 1 82.44 296 GLY B CA 1
ATOM 6394 C C . GLY B 1 296 ? -2.23 -26.672 -7.219 1 82.44 296 GLY B C 1
ATOM 6395 O O . GLY B 1 296 ? -1.744 -27.672 -7.746 1 82.44 296 GLY B O 1
ATOM 6396 N N . ALA B 1 297 ? -1.95 -26.328 -6.008 1 77.94 297 ALA B N 1
ATOM 6397 C CA . ALA B 1 297 ? -1.115 -27.156 -5.141 1 77.94 297 ALA B CA 1
ATOM 6398 C C . ALA B 1 297 ? -1.927 -28.281 -4.52 1 77.94 297 ALA B C 1
ATOM 6400 O O . ALA B 1 297 ? -3.014 -28.062 -3.984 1 77.94 297 ALA B O 1
ATOM 6401 N N . SER B 1 298 ? -1.442 -29.469 -4.734 1 77.38 298 SER B N 1
ATOM 6402 C CA . SER B 1 298 ? -2.076 -30.609 -4.09 1 77.38 298 SER B CA 1
ATOM 6403 C C . SER B 1 298 ? -1.557 -30.797 -2.672 1 77.38 298 SER B C 1
ATOM 6405 O O . SER B 1 298 ? -0.426 -30.422 -2.361 1 77.38 298 SER B O 1
ATOM 6407 N N . CYS B 1 299 ? -2.445 -31.375 -1.89 1 82.44 299 CYS B N 1
ATOM 6408 C CA . CYS B 1 299 ? -2.033 -31.672 -0.521 1 82.44 299 CYS B CA 1
ATOM 6409 C C . CYS B 1 299 ? -0.977 -32.781 -0.491 1 82.44 299 CYS B C 1
ATOM 6411 O O . CYS B 1 299 ? -1.243 -33.906 -0.893 1 82.44 299 CYS B O 1
ATOM 6413 N N . VAL B 1 300 ? 0.157 -32.469 0.041 1 80.12 300 VAL B N 1
ATOM 6414 C CA . VAL B 1 300 ? 1.263 -33.438 0.042 1 80.12 300 VAL B CA 1
ATOM 6415 C C . VAL B 1 300 ? 1.128 -34.375 1.231 1 80.12 300 VAL B C 1
ATOM 6417 O O . VAL B 1 300 ? 1.731 -35.469 1.247 1 80.12 300 VAL B O 1
ATOM 6420 N N . ALA B 1 301 ? 0.275 -33.969 2.133 1 84.5 301 ALA B N 1
ATOM 6421 C CA . ALA B 1 301 ? 0.115 -34.781 3.34 1 84.5 301 ALA B CA 1
ATOM 6422 C C . ALA B 1 301 ? -0.924 -35.875 3.131 1 84.5 301 ALA B C 1
ATOM 6424 O O . ALA B 1 301 ? -0.956 -36.844 3.875 1 84.5 301 ALA B O 1
ATOM 6425 N N . CYS B 1 302 ? -1.745 -35.688 2.139 1 82.81 302 CYS B N 1
ATOM 6426 C CA . CYS B 1 302 ? -2.713 -36.75 1.815 1 82.81 302 CYS B CA 1
ATOM 6427 C C . CYS B 1 302 ? -2.031 -37.938 1.159 1 82.81 302 CYS B C 1
ATOM 6429 O O . CYS B 1 302 ? -0.936 -37.812 0.61 1 82.81 302 CYS B O 1
ATOM 6431 N N . PRO B 1 303 ? -2.662 -39.031 1.253 1 78.5 303 PRO B N 1
ATOM 6432 C CA . PRO B 1 303 ? -2.037 -40.219 0.662 1 78.5 303 PRO B CA 1
ATOM 6433 C C . PRO B 1 303 ? -1.892 -40.125 -0.855 1 78.5 303 PRO B C 1
ATOM 6435 O O . PRO B 1 303 ? -2.881 -39.906 -1.56 1 78.5 303 PRO B O 1
ATOM 6438 N N . HIS B 1 304 ? -0.641 -40.312 -1.273 1 79.25 304 HIS B N 1
ATOM 6439 C CA . HIS B 1 304 ? -0.288 -40.344 -2.688 1 79.25 304 HIS B CA 1
ATOM 6440 C C . HIS B 1 304 ? 0.572 -41.562 -3.012 1 79.25 304 HIS B C 1
ATOM 6442 O O . HIS B 1 304 ? 1.785 -41.531 -2.795 1 79.25 304 HIS B O 1
ATOM 6448 N N . PRO B 1 305 ? -0.102 -42.5 -3.629 1 76.56 305 PRO B N 1
ATOM 6449 C CA . PRO B 1 305 ? 0.72 -43.656 -4.004 1 76.56 305 PRO B CA 1
ATOM 6450 C C . PRO B 1 305 ? 1.918 -43.25 -4.871 1 76.56 305 PRO B C 1
ATOM 6452 O O . PRO B 1 305 ? 1.777 -42.469 -5.809 1 76.56 305 PRO B O 1
ATOM 6455 N N . GLY B 1 306 ? 3.059 -43.812 -4.512 1 76.25 306 GLY B N 1
ATOM 6456 C CA . GLY B 1 306 ? 4.258 -43.531 -5.281 1 76.25 306 GLY B CA 1
ATOM 6457 C C . GLY B 1 306 ? 4.984 -42.281 -4.812 1 76.25 306 GLY B C 1
ATOM 6458 O O . GLY B 1 306 ? 6.066 -41.969 -5.312 1 76.25 306 GLY B O 1
ATOM 6459 N N . PHE B 1 307 ? 4.348 -41.594 -3.885 1 81.12 307 PHE B N 1
ATOM 6460 C CA . PHE B 1 307 ? 4.969 -40.375 -3.393 1 81.12 307 PHE B CA 1
ATOM 6461 C C . PHE B 1 307 ? 5.207 -40.469 -1.89 1 81.12 307 PHE B C 1
ATOM 6463 O O . PHE B 1 307 ? 6.352 -40.531 -1.44 1 81.12 307 PHE B O 1
ATOM 6470 N N . ASN B 1 308 ? 4.141 -40.656 -1.129 1 81.81 308 ASN B N 1
ATOM 6471 C CA . ASN B 1 308 ? 4.34 -40.625 0.316 1 81.81 308 ASN B CA 1
ATOM 6472 C C . ASN B 1 308 ? 3.777 -41.906 0.967 1 81.81 308 ASN B C 1
ATOM 6474 O O . ASN B 1 308 ? 3.559 -41.938 2.18 1 81.81 308 ASN B O 1
ATOM 6478 N N . MET B 1 309 ? 3.514 -42.844 0.085 1 81.38 309 MET B N 1
ATOM 6479 C CA . MET B 1 309 ? 3.023 -44.125 0.587 1 81.38 309 MET B CA 1
ATOM 6480 C C . MET B 1 309 ? 4.066 -45.219 0.389 1 81.38 309 MET B C 1
ATOM 6482 O O . MET B 1 309 ? 4.855 -45.156 -0.555 1 81.38 309 MET B O 1
ATOM 6486 N N . ALA B 1 310 ? 3.924 -46.094 1.331 1 83.5 310 ALA B N 1
ATOM 6487 C CA . ALA B 1 310 ? 4.832 -47.25 1.207 1 83.5 310 ALA B CA 1
ATOM 6488 C C . ALA B 1 310 ? 4.527 -48.062 -0.047 1 83.5 310 ALA B C 1
ATOM 6490 O O . ALA B 1 310 ? 3.379 -48.125 -0.492 1 83.5 310 ALA B O 1
ATOM 6491 N N . PRO B 1 311 ? 5.605 -48.656 -0.661 1 83.25 311 PRO B N 1
ATOM 6492 C CA . PRO B 1 311 ? 5.371 -49.438 -1.861 1 83.25 311 PRO B CA 1
ATOM 6493 C C . PRO B 1 311 ? 4.387 -50.594 -1.621 1 83.25 311 PRO B C 1
ATOM 6495 O O . PRO B 1 311 ? 3.658 -50.969 -2.535 1 83.25 311 PRO B O 1
ATOM 6498 N N . ASP B 1 312 ? 4.32 -51.125 -0.393 1 81.31 312 ASP B N 1
ATOM 6499 C CA . ASP B 1 312 ? 3.455 -52.25 -0.078 1 81.31 312 ASP B CA 1
ATOM 6500 C C . ASP B 1 312 ? 2.203 -51.812 0.667 1 81.31 312 ASP B C 1
ATOM 6502 O O . ASP B 1 312 ? 1.609 -52.562 1.425 1 81.31 312 ASP B O 1
ATOM 6506 N N . TRP B 1 313 ? 1.843 -50.531 0.426 1 80.62 313 TRP B N 1
ATOM 6507 C CA . TRP B 1 313 ? 0.754 -49.969 1.202 1 80.62 313 TRP B CA 1
ATOM 6508 C C . TRP B 1 313 ? -0.531 -50.75 1.024 1 80.62 313 TRP B C 1
ATOM 6510 O O . TRP B 1 313 ? -1.374 -50.812 1.925 1 80.62 313 TRP B O 1
ATOM 6520 N N . LYS B 1 314 ? -0.708 -51.438 -0.056 1 76.06 314 LYS B N 1
ATOM 6521 C CA . LYS B 1 314 ? -1.908 -52.219 -0.355 1 76.06 314 LYS B CA 1
ATOM 6522 C C . LYS B 1 314 ? -2.066 -53.375 0.618 1 76.06 314 LYS B C 1
ATOM 6524 O O . LYS B 1 314 ? -3.18 -53.875 0.843 1 76.06 314 LYS B O 1
ATOM 6529 N N . SER B 1 315 ? -0.942 -53.844 1.104 1 74.56 315 SER B N 1
ATOM 6530 C CA . SER B 1 315 ? -0.945 -55 1.982 1 74.56 315 SER B CA 1
ATOM 6531 C C . SER B 1 315 ? -1.024 -54.594 3.449 1 74.56 315 SER B C 1
ATOM 6533 O O . SER B 1 315 ? -1.095 -55.438 4.336 1 74.56 315 SER B O 1
ATOM 6535 N N . THR B 1 316 ? -1.085 -53.344 3.645 1 71.81 316 THR B N 1
ATOM 6536 C CA . THR B 1 316 ? -1.112 -52.875 5.027 1 71.81 316 THR B CA 1
ATOM 6537 C C . THR B 1 316 ? -2.471 -53.156 5.664 1 71.81 316 THR B C 1
ATOM 6539 O O . THR B 1 316 ? -3.512 -52.875 5.062 1 71.81 316 THR B O 1
ATOM 6542 N N . PRO B 1 317 ? -2.504 -53.906 6.812 1 63.94 317 PRO B N 1
ATOM 6543 C CA . PRO B 1 317 ? -3.762 -54.25 7.477 1 63.94 317 PRO B CA 1
ATOM 6544 C C . PRO B 1 317 ? -4.586 -53.031 7.859 1 63.94 317 PRO B C 1
ATOM 6546 O O . PRO B 1 317 ? -5.816 -53.094 7.91 1 63.94 317 PRO B O 1
ATOM 6549 N N . LYS B 1 318 ? -3.945 -51.875 8.156 1 66.25 318 LYS B N 1
ATOM 6550 C CA . LYS B 1 318 ? -4.664 -50.656 8.547 1 66.25 318 LYS B CA 1
ATOM 6551 C C . LYS B 1 318 ? -4.977 -49.812 7.332 1 66.25 318 LYS B C 1
ATOM 6553 O O . LYS B 1 318 ? -4.375 -48.75 7.152 1 66.25 318 LYS B O 1
ATOM 6558 N N . GLU B 1 319 ? -6.012 -50.125 6.59 1 64.12 319 GLU B N 1
ATOM 6559 C CA . GLU B 1 319 ? -6.367 -49.5 5.32 1 64.12 319 GLU B CA 1
ATOM 6560 C C . GLU B 1 319 ? -6.82 -48.062 5.523 1 64.12 319 GLU B C 1
ATOM 6562 O O . GLU B 1 319 ? -6.699 -47.219 4.621 1 64.12 319 GLU B O 1
ATOM 6567 N N . TYR B 1 320 ? -7.273 -47.812 6.75 1 65.62 320 TYR B N 1
ATOM 6568 C CA . TYR B 1 320 ? -7.855 -46.469 6.992 1 65.62 320 TYR B CA 1
ATOM 6569 C C . TYR B 1 320 ? -6.785 -45.406 6.965 1 65.62 320 TYR B C 1
ATOM 6571 O O . TYR B 1 320 ? -7.094 -44.219 6.75 1 65.62 320 TYR B O 1
ATOM 6579 N N . ILE B 1 321 ? -5.527 -45.75 7.113 1 69.81 321 ILE B N 1
ATOM 6580 C CA . ILE B 1 321 ? -4.438 -44.781 7.141 1 69.81 321 ILE B CA 1
ATOM 6581 C C . ILE B 1 321 ? -4.207 -44.219 5.738 1 69.81 321 ILE B C 1
ATOM 6583 O O . ILE B 1 321 ? -3.629 -43.156 5.578 1 69.81 321 ILE B O 1
ATOM 6587 N N . HIS B 1 322 ? -4.742 -45.031 4.805 1 72.75 322 HIS B N 1
ATOM 6588 C CA . HIS B 1 322 ? -4.488 -44.656 3.42 1 72.75 322 HIS B CA 1
ATOM 6589 C C . HIS B 1 322 ? -5.734 -44.031 2.783 1 72.75 322 HIS B C 1
ATOM 6591 O O . HIS B 1 322 ? -5.797 -43.875 1.561 1 72.75 322 HIS B O 1
ATOM 6597 N N . ARG B 1 323 ? -6.625 -43.688 3.674 1 71.75 323 ARG B N 1
ATOM 6598 C CA . ARG B 1 323 ? -7.887 -43.156 3.145 1 71.75 323 ARG B CA 1
ATOM 6599 C C . ARG B 1 323 ? -7.801 -41.656 2.898 1 71.75 323 ARG B C 1
ATOM 6601 O O . ARG B 1 323 ? -7.215 -40.938 3.699 1 71.75 323 ARG B O 1
ATOM 6608 N N . LEU B 1 324 ? -8.383 -41.312 1.73 1 77.38 324 LEU B N 1
ATOM 6609 C CA . LEU B 1 324 ? -8.531 -39.906 1.414 1 77.38 324 LEU B CA 1
ATOM 6610 C C . LEU B 1 324 ? -9.875 -39.375 1.901 1 77.38 324 LEU B C 1
ATOM 6612 O O . LEU B 1 324 ? -10.922 -39.906 1.543 1 77.38 324 LEU B O 1
ATOM 6616 N N . PHE B 1 325 ? -9.828 -38.344 2.791 1 77.5 325 PHE B N 1
ATOM 6617 C CA . PHE B 1 325 ? -11.039 -37.719 3.297 1 77.5 325 PHE B CA 1
ATOM 6618 C C . PHE B 1 325 ? -11.281 -36.375 2.58 1 77.5 325 PHE B C 1
ATOM 6620 O O . PHE B 1 325 ? -10.398 -35.531 2.527 1 77.5 325 PHE B O 1
ATOM 6627 N N . LEU B 1 326 ? -12.438 -36.375 1.97 1 81.06 326 LEU B N 1
ATOM 6628 C CA . LEU B 1 326 ? -12.789 -35.125 1.286 1 81.06 326 LEU B CA 1
ATOM 6629 C C . LEU B 1 326 ? -13.984 -34.469 1.957 1 81.06 326 LEU B C 1
ATOM 6631 O O . LEU B 1 326 ? -14.789 -35.125 2.615 1 81.06 326 LEU B O 1
ATOM 6635 N N . ALA B 1 327 ? -14 -33.156 1.872 1 82.75 327 ALA B N 1
ATOM 6636 C CA . ALA B 1 327 ? -15.117 -32.344 2.365 1 82.75 327 ALA B CA 1
ATOM 6637 C C . ALA B 1 327 ? -15.5 -31.266 1.359 1 82.75 327 ALA B C 1
ATOM 6639 O O . ALA B 1 327 ? -14.664 -30.797 0.59 1 82.75 327 ALA B O 1
ATOM 6640 N N . THR B 1 328 ? -16.781 -31.031 1.315 1 83.38 328 THR B N 1
ATOM 6641 C CA . THR B 1 328 ? -17.281 -30 0.415 1 83.38 328 THR B CA 1
ATOM 6642 C C . THR B 1 328 ? -18.125 -28.969 1.178 1 83.38 328 THR B C 1
ATOM 6644 O O . THR B 1 328 ? -18.844 -29.328 2.119 1 83.38 328 THR B O 1
ATOM 6647 N N . ASP B 1 329 ? -17.922 -27.703 0.858 1 81.69 329 ASP B N 1
ATOM 6648 C CA . ASP B 1 329 ? -18.734 -26.625 1.423 1 81.69 329 ASP B CA 1
ATOM 6649 C C . ASP B 1 329 ? -18.875 -25.469 0.436 1 81.69 329 ASP B C 1
ATOM 6651 O O . ASP B 1 329 ? -18.109 -25.359 -0.522 1 81.69 329 ASP B O 1
ATOM 6655 N N . GLY B 1 330 ? -20.016 -24.828 0.627 1 82.38 330 GLY B N 1
ATOM 6656 C CA . GLY B 1 330 ? -20.266 -23.656 -0.191 1 82.38 330 GLY B CA 1
ATOM 6657 C C . GLY B 1 330 ? -19.969 -22.359 0.523 1 82.38 330 GLY B C 1
ATOM 6658 O O . GLY B 1 330 ? -20.078 -22.266 1.747 1 82.38 330 GLY B O 1
ATOM 6659 N N . ASN B 1 331 ? -19.375 -21.406 -0.205 1 84.38 331 ASN B N 1
ATOM 6660 C CA . ASN B 1 331 ? -19.188 -20.047 0.265 1 84.38 331 ASN B CA 1
ATOM 6661 C C . ASN B 1 331 ? -20.078 -19.062 -0.494 1 84.38 331 ASN B C 1
ATOM 6663 O O . ASN B 1 331 ? -19.797 -18.734 -1.649 1 84.38 331 ASN B O 1
ATOM 6667 N N . PHE B 1 332 ? -21.031 -18.438 0.179 1 80.19 332 PHE B N 1
ATOM 6668 C CA . PHE B 1 332 ? -22.047 -17.625 -0.491 1 80.19 332 PHE B CA 1
ATOM 6669 C C . PHE B 1 332 ? -21.703 -16.141 -0.389 1 80.19 332 PHE B C 1
ATOM 6671 O O . PHE B 1 332 ? -22.453 -15.297 -0.862 1 80.19 332 PHE B O 1
ATOM 6678 N N . ARG B 1 333 ? -20.562 -15.977 0.186 1 79.19 333 ARG B N 1
ATOM 6679 C CA . ARG B 1 333 ? -20.094 -14.602 0.225 1 79.19 333 ARG B CA 1
ATOM 6680 C C . ARG B 1 333 ? -19.391 -14.219 -1.076 1 79.19 333 ARG B C 1
ATOM 6682 O O . ARG B 1 333 ? -19.219 -13.031 -1.369 1 79.19 333 ARG B O 1
ATOM 6689 N N . LEU B 1 334 ? -19.031 -15.172 -1.785 1 85.06 334 LEU B N 1
ATOM 6690 C CA . LEU B 1 334 ? -18.344 -14.938 -3.051 1 85.06 334 LEU B CA 1
ATOM 6691 C C . LEU B 1 334 ? -19.344 -14.883 -4.207 1 85.06 334 LEU B C 1
ATOM 6693 O O . LEU B 1 334 ? -19.406 -15.812 -5.012 1 85.06 334 LEU B O 1
ATOM 6697 N N . GLN B 1 335 ? -19.984 -13.727 -4.238 1 84.75 335 GLN B N 1
ATOM 6698 C CA . GLN B 1 335 ? -21.016 -13.516 -5.254 1 84.75 335 GLN B CA 1
ATOM 6699 C C . GLN B 1 335 ? -20.469 -12.68 -6.41 1 84.75 335 GLN B C 1
ATOM 6701 O O . GLN B 1 335 ? -19.484 -11.953 -6.254 1 84.75 335 GLN B O 1
ATOM 6706 N N . ARG B 1 336 ? -21.031 -12.984 -7.5 1 84.38 336 ARG B N 1
ATOM 6707 C CA . ARG B 1 336 ? -20.75 -12.148 -8.656 1 84.38 336 ARG B CA 1
ATOM 6708 C C . ARG B 1 336 ? -22.016 -11.492 -9.195 1 84.38 336 ARG B C 1
ATOM 6710 O O . ARG B 1 336 ? -23 -12.172 -9.484 1 84.38 336 ARG B O 1
ATOM 6717 N N . LYS B 1 337 ? -22 -10.188 -9.344 1 79.5 337 LYS B N 1
ATOM 6718 C CA . LYS B 1 337 ? -23.125 -9.453 -9.906 1 79.5 337 LYS B CA 1
ATOM 6719 C C . LYS B 1 337 ? -23.344 -9.805 -11.375 1 79.5 337 LYS B C 1
ATOM 6721 O O . LYS B 1 337 ? -22.375 -10.109 -12.094 1 79.5 337 LYS B O 1
ATOM 6726 N N . ALA B 1 338 ? -24.562 -9.68 -11.688 1 77.19 338 ALA B N 1
ATOM 6727 C CA . ALA B 1 338 ? -24.906 -9.969 -13.078 1 77.19 338 ALA B CA 1
ATOM 6728 C C . ALA B 1 338 ? -24.359 -8.891 -14.016 1 77.19 338 ALA B C 1
ATOM 6730 O O . ALA B 1 338 ? -24.703 -7.719 -13.891 1 77.19 338 ALA B O 1
ATOM 6731 N N . LYS B 1 339 ? -23.234 -9.211 -14.539 1 71.94 339 LYS B N 1
ATOM 6732 C CA . LYS B 1 339 ? -22.656 -8.305 -15.523 1 71.94 339 LYS B CA 1
ATOM 6733 C C . LYS B 1 339 ? -22.516 -8.977 -16.891 1 71.94 339 LYS B C 1
ATOM 6735 O O . LYS B 1 339 ? -22.469 -10.203 -16.969 1 71.94 339 LYS B O 1
ATOM 6740 N N . VAL B 1 340 ? -22.578 -8.094 -17.859 1 67.62 340 VAL B N 1
ATOM 6741 C CA . VAL B 1 340 ? -22.359 -8.602 -19.219 1 67.62 340 VAL B CA 1
ATOM 6742 C C . VAL B 1 340 ? -20.922 -9.078 -19.375 1 67.62 340 VAL B C 1
ATOM 6744 O O . VAL B 1 340 ? -19.984 -8.352 -19.047 1 67.62 340 VAL B O 1
ATOM 6747 N N . ASN B 1 341 ? -20.922 -10.398 -19.625 1 65.81 341 ASN B N 1
ATOM 6748 C CA . ASN B 1 341 ? -19.578 -10.961 -19.797 1 65.81 341 ASN B CA 1
ATOM 6749 C C . ASN B 1 341 ? -18.984 -10.602 -21.156 1 65.81 341 ASN B C 1
ATOM 6751 O O . ASN B 1 341 ? -19.719 -10.539 -22.141 1 65.81 341 ASN B O 1
ATOM 6755 N N . ASP B 1 342 ? -17.781 -10.305 -21.125 1 68 342 ASP B N 1
ATOM 6756 C CA . ASP B 1 342 ? -17.047 -10.188 -22.375 1 68 342 ASP B CA 1
ATOM 6757 C C . ASP B 1 342 ? -16.891 -11.555 -23.047 1 68 342 ASP B C 1
ATOM 6759 O O . ASP B 1 342 ? -16.266 -12.461 -22.5 1 68 342 ASP B O 1
ATOM 6763 N N . PRO B 1 343 ? -17.562 -11.695 -24.188 1 66.88 343 PRO B N 1
ATOM 6764 C CA . PRO B 1 343 ? -17.531 -13 -24.859 1 66.88 343 PRO B CA 1
ATOM 6765 C C . PRO B 1 343 ? -16.109 -13.43 -25.234 1 66.88 343 PRO B C 1
ATOM 6767 O O . PRO B 1 343 ? -15.852 -14.617 -25.422 1 66.88 343 PRO B O 1
ATOM 6770 N N . ASP B 1 344 ? -15.289 -12.398 -25.328 1 69.75 344 ASP B N 1
ATOM 6771 C CA . ASP B 1 344 ? -13.945 -12.719 -25.781 1 69.75 344 ASP B CA 1
ATOM 6772 C C . ASP B 1 344 ? -13 -12.945 -24.594 1 69.75 344 ASP B C 1
ATOM 6774 O O . ASP B 1 344 ? -11.828 -13.281 -24.797 1 69.75 344 ASP B O 1
ATOM 6778 N N . ASP B 1 345 ? -13.617 -12.859 -23.469 1 75.25 345 ASP B N 1
ATOM 6779 C CA . ASP B 1 345 ? -12.773 -13.07 -22.297 1 75.25 345 ASP B CA 1
ATOM 6780 C C . ASP B 1 345 ? -12.445 -14.555 -22.109 1 75.25 345 ASP B C 1
ATOM 6782 O O . ASP B 1 345 ? -13.297 -15.414 -22.344 1 75.25 345 ASP B O 1
ATOM 6786 N N . PHE B 1 346 ? -11.172 -14.805 -21.984 1 76.25 346 PHE B N 1
ATOM 6787 C CA . PHE B 1 346 ? -10.797 -16.203 -21.75 1 76.25 346 PHE B CA 1
ATOM 6788 C C . PHE B 1 346 ? -9.992 -16.344 -20.469 1 76.25 346 PHE B C 1
ATOM 6790 O O . PHE B 1 346 ? -9.32 -15.398 -20.031 1 76.25 346 PHE B O 1
ATOM 6797 N N . SER B 1 347 ? -10.078 -17.5 -19.875 1 80.81 347 SER B N 1
ATOM 6798 C CA . SER B 1 347 ? -9.352 -17.797 -18.641 1 80.81 347 SER B CA 1
ATOM 6799 C C . SER B 1 347 ? -7.906 -18.188 -18.938 1 80.81 347 SER B C 1
ATOM 6801 O O . SER B 1 347 ? -7.648 -18.984 -19.859 1 80.81 347 SER B O 1
ATOM 6803 N N . LEU B 1 348 ? -7.016 -17.656 -18.188 1 83.88 348 LEU B N 1
ATOM 6804 C CA . LEU B 1 348 ? -5.613 -18.016 -18.344 1 83.88 348 LEU B CA 1
ATOM 6805 C C . LEU B 1 348 ? -5.344 -19.406 -17.766 1 83.88 348 LEU B C 1
ATOM 6807 O O . LEU B 1 348 ? -4.461 -20.125 -18.25 1 83.88 348 LEU B O 1
ATOM 6811 N N . ASN B 1 349 ? -6.102 -19.812 -16.766 1 83.75 349 ASN B N 1
ATOM 6812 C CA . ASN B 1 349 ? -5.898 -21.094 -16.109 1 83.75 349 ASN B CA 1
ATOM 6813 C C . ASN B 1 349 ? -6.699 -22.203 -16.797 1 83.75 349 ASN B C 1
ATOM 6815 O O . ASN B 1 349 ? -6.25 -23.344 -16.875 1 83.75 349 ASN B O 1
ATOM 6819 N N . ALA B 1 350 ? -7.777 -21.938 -17.344 1 81.06 350 ALA B N 1
ATOM 6820 C CA . ALA B 1 350 ? -8.656 -22.828 -18.094 1 81.06 350 ALA B CA 1
ATOM 6821 C C . ALA B 1 350 ? -8.836 -24.156 -17.359 1 81.06 350 ALA B C 1
ATOM 6823 O O . ALA B 1 350 ? -8.641 -25.234 -17.938 1 81.06 350 ALA B O 1
ATOM 6824 N N . GLY B 1 351 ? -9.008 -24.109 -16.031 1 85.5 351 GLY B N 1
ATOM 6825 C CA . GLY B 1 351 ? -9.305 -25.312 -15.258 1 85.5 351 GLY B CA 1
ATOM 6826 C C . GLY B 1 351 ? -8.07 -25.922 -14.609 1 85.5 351 GLY B C 1
ATOM 6827 O O . GLY B 1 351 ? -8.164 -26.938 -13.922 1 85.5 351 GLY B O 1
ATOM 6828 N N . ARG B 1 352 ? -6.926 -25.344 -14.789 1 86.06 352 ARG B N 1
ATOM 6829 C CA . ARG B 1 352 ? -5.68 -25.891 -14.258 1 86.06 352 ARG B CA 1
ATOM 6830 C C . ARG B 1 352 ? -5.449 -25.422 -12.82 1 86.06 352 ARG B C 1
ATOM 6832 O O . ARG B 1 352 ? -4.598 -25.969 -12.117 1 86.06 352 ARG B O 1
ATOM 6839 N N . GLY B 1 353 ? -6.211 -24.453 -12.469 1 89.44 353 GLY B N 1
ATOM 6840 C CA . GLY B 1 353 ? -6.125 -23.969 -11.102 1 89.44 353 GLY B CA 1
ATOM 6841 C C . GLY B 1 353 ? -7.066 -24.688 -10.156 1 89.44 353 GLY B C 1
ATOM 6842 O O . GLY B 1 353 ? -7.219 -25.906 -10.227 1 89.44 353 GLY B O 1
ATOM 6843 N N . TYR B 1 354 ? -7.645 -23.953 -9.336 1 90.44 354 TYR B N 1
ATOM 6844 C CA . TYR B 1 354 ? -8.539 -24.562 -8.359 1 90.44 354 TYR B CA 1
ATOM 6845 C C . TYR B 1 354 ? -9.969 -24.625 -8.898 1 90.44 354 TYR B C 1
ATOM 6847 O O . TYR B 1 354 ? -10.742 -25.5 -8.516 1 90.44 354 TYR B O 1
ATOM 6855 N N . PHE B 1 355 ? -10.211 -23.734 -9.797 1 92.44 355 PHE B N 1
ATOM 6856 C CA . PHE B 1 355 ? -11.531 -23.75 -10.414 1 92.44 355 PHE B CA 1
ATOM 6857 C C . PHE B 1 355 ? -11.562 -24.734 -11.578 1 92.44 355 PHE B C 1
ATOM 6859 O O . PHE B 1 355 ? -10.594 -24.859 -12.328 1 92.44 355 PHE B O 1
ATOM 6866 N N . ALA B 1 356 ? -12.688 -25.359 -11.727 1 90.12 356 ALA B N 1
ATOM 6867 C CA . ALA B 1 356 ? -12.891 -26.234 -12.867 1 90.12 356 ALA B CA 1
ATOM 6868 C C . ALA B 1 356 ? -12.93 -25.453 -14.172 1 90.12 356 ALA B C 1
ATOM 6870 O O . ALA B 1 356 ? -13.07 -24.234 -14.164 1 90.12 356 ALA B O 1
ATOM 6871 N N . ASN B 1 357 ? -12.656 -26.219 -15.227 1 90.06 357 ASN B N 1
ATOM 6872 C CA . ASN B 1 357 ? -12.836 -25.594 -16.531 1 90.06 357 ASN B CA 1
ATOM 6873 C C . ASN B 1 357 ? -14.258 -25.078 -16.719 1 90.06 357 ASN B C 1
ATOM 6875 O O . ASN B 1 357 ? -15.211 -25.859 -16.75 1 90.06 357 ASN B O 1
ATOM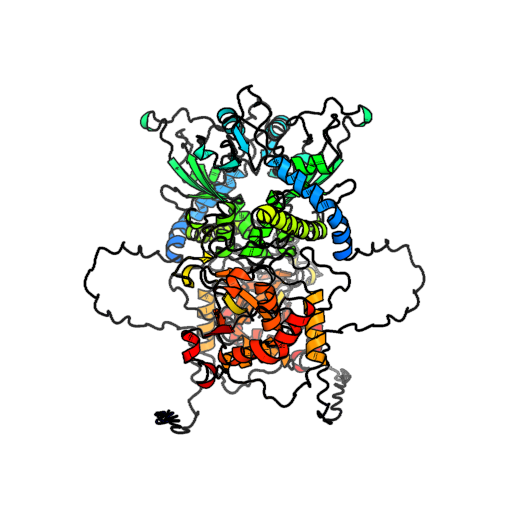 6879 N N . GLU B 1 358 ? -14.344 -23.859 -16.875 1 86.75 358 GLU B N 1
ATOM 6880 C CA . GLU B 1 358 ? -15.648 -23.203 -16.891 1 86.75 358 GLU B CA 1
ATOM 6881 C C . GLU B 1 358 ? -16.5 -23.672 -18.078 1 86.75 358 GLU B C 1
ATOM 6883 O O . GLU B 1 358 ? -17.703 -23.875 -17.938 1 86.75 358 GLU B O 1
ATOM 6888 N N . THR B 1 359 ? -15.922 -23.781 -19.156 1 83.81 359 THR B N 1
ATOM 6889 C CA . THR B 1 359 ? -16.641 -24.188 -20.359 1 83.81 359 THR B CA 1
ATOM 6890 C C . THR B 1 359 ? -17.219 -25.594 -20.188 1 83.81 359 THR B C 1
ATOM 6892 O O . THR B 1 359 ? -18.406 -25.812 -20.469 1 83.81 359 THR B O 1
ATOM 6895 N N . LYS B 1 360 ? -16.406 -26.453 -19.703 1 84.75 360 LYS B N 1
ATOM 6896 C CA . LYS B 1 360 ? -16.859 -27.828 -19.5 1 84.75 360 LYS B CA 1
ATOM 6897 C C . LYS B 1 360 ? -17.938 -27.906 -18.406 1 84.75 360 LYS B C 1
ATOM 6899 O O . LYS B 1 360 ? -18.891 -28.656 -18.531 1 84.75 360 LYS B O 1
ATOM 6904 N N . PHE B 1 361 ? -17.75 -27.172 -17.453 1 87.81 361 PHE B N 1
ATOM 6905 C CA . PHE B 1 361 ? -18.703 -27.125 -16.359 1 87.81 361 PHE B CA 1
ATOM 6906 C C . PHE B 1 361 ? -20.062 -26.609 -16.844 1 87.81 361 PHE B C 1
ATOM 6908 O O . PHE B 1 361 ? -21.094 -27.219 -16.562 1 87.81 361 PHE B O 1
ATOM 6915 N N . ARG B 1 362 ? -19.984 -25.578 -17.562 1 83.56 362 ARG B N 1
ATOM 6916 C CA . ARG B 1 362 ? -21.203 -25 -18.094 1 83.56 362 ARG B CA 1
ATOM 6917 C C . ARG B 1 362 ? -21.906 -25.969 -19.031 1 83.56 362 ARG B C 1
ATOM 6919 O O . ARG B 1 362 ? -23.141 -26.078 -19.016 1 83.56 362 ARG B O 1
ATOM 6926 N N . GLU B 1 363 ? -21.188 -26.562 -19.828 1 83.06 363 GLU B N 1
ATOM 6927 C CA . GLU B 1 363 ? -21.75 -27.562 -20.734 1 83.06 363 GLU B CA 1
ATOM 6928 C C . GLU B 1 363 ? -22.422 -28.688 -19.969 1 83.06 363 GLU B C 1
ATOM 6930 O O . GLU B 1 363 ? -23.516 -29.141 -20.344 1 83.06 363 GLU B O 1
ATOM 6935 N N . TYR B 1 364 ? -21.781 -29.078 -18.938 1 81.38 364 TYR B N 1
ATOM 6936 C CA . TYR B 1 364 ? -22.344 -30.125 -18.094 1 81.38 364 TYR B CA 1
ATOM 6937 C C . TYR B 1 364 ? -23.656 -29.672 -17.469 1 81.38 364 TYR B C 1
ATOM 6939 O O . TYR B 1 364 ? -24.641 -30.422 -17.484 1 81.38 364 TYR B O 1
ATOM 6947 N N . ILE B 1 365 ? -23.641 -28.547 -16.969 1 82.44 365 ILE B N 1
ATOM 6948 C CA . ILE B 1 365 ? -24.828 -28.031 -16.297 1 82.44 365 ILE B CA 1
ATOM 6949 C C . ILE B 1 365 ? -25.969 -27.891 -17.297 1 82.44 365 ILE B C 1
ATOM 6951 O O . ILE B 1 365 ? -27.125 -28.219 -16.984 1 82.44 365 ILE B O 1
ATOM 6955 N N . CYS B 1 366 ? -25.625 -27.406 -18.453 1 78.31 366 CYS B N 1
ATOM 6956 C CA . CYS B 1 366 ? -26.641 -27.25 -19.484 1 78.31 366 CYS B CA 1
ATOM 6957 C C . CYS B 1 366 ? -27.219 -28.594 -19.906 1 78.31 366 CYS B C 1
ATOM 6959 O O . CYS B 1 366 ? -28.422 -28.703 -20.156 1 78.31 366 CYS B O 1
ATOM 6961 N N . LYS B 1 367 ? -26.406 -29.453 -19.938 1 74.88 367 LYS B N 1
ATOM 6962 C CA . LYS B 1 367 ? -26.844 -30.797 -20.328 1 74.88 367 LYS B CA 1
ATOM 6963 C C . LYS B 1 367 ? -27.766 -31.406 -19.281 1 74.88 367 LYS B C 1
ATOM 6965 O O . LYS B 1 367 ? -28.797 -31.984 -19.625 1 74.88 367 LYS B O 1
ATOM 6970 N N . ILE B 1 368 ? -27.438 -31.266 -18.078 1 72.12 368 ILE B N 1
ATOM 6971 C CA . ILE B 1 368 ? -28.188 -31.891 -17 1 72.12 368 ILE B CA 1
ATOM 6972 C C . ILE B 1 368 ? -29.469 -31.094 -16.75 1 72.12 368 ILE B C 1
ATOM 6974 O O . ILE B 1 368 ? -30.531 -31.688 -16.484 1 72.12 368 ILE B O 1
ATOM 6978 N N . GLU B 1 369 ? -29.344 -29.859 -16.719 1 63.84 369 GLU B N 1
ATOM 6979 C CA . GLU B 1 369 ? -30.516 -29.031 -16.406 1 63.84 369 GLU B CA 1
ATOM 6980 C C . GLU B 1 369 ? -31.516 -29.031 -17.547 1 63.84 369 GLU B C 1
ATOM 6982 O O . GLU B 1 369 ? -32.719 -28.875 -17.328 1 63.84 369 GLU B O 1
ATOM 6987 N N . ARG B 1 370 ? -31.094 -29.031 -18.75 1 56.28 370 ARG B N 1
ATOM 6988 C CA . ARG B 1 370 ? -32.031 -29.188 -19.844 1 56.28 370 ARG B CA 1
ATOM 6989 C C . ARG B 1 370 ? -32.875 -30.453 -19.688 1 56.28 370 ARG B C 1
ATOM 6991 O O . ARG B 1 370 ? -34.062 -30.484 -20.047 1 56.28 370 ARG B O 1
ATOM 6998 N N . ASP B 1 371 ? -32.312 -31.5 -19.172 1 50.75 371 ASP B N 1
ATOM 6999 C CA . ASP B 1 371 ? -32.969 -32.781 -19.078 1 50.75 371 ASP B CA 1
ATOM 7000 C C . ASP B 1 371 ? -33.781 -32.906 -17.797 1 50.75 371 ASP B C 1
ATOM 7002 O O . ASP B 1 371 ? -34.531 -33.875 -17.609 1 50.75 371 ASP B O 1
ATOM 7006 N N . LYS B 1 372 ? -33.5 -32.094 -16.812 1 51.62 372 LYS B N 1
ATOM 7007 C CA . LYS B 1 372 ? -34.344 -32.188 -15.609 1 51.62 372 LYS B CA 1
ATOM 7008 C C . LYS B 1 372 ? -35.656 -31.406 -15.781 1 51.62 372 LYS B C 1
ATOM 7010 O O . LYS B 1 372 ? -35.625 -30.266 -16.234 1 51.62 372 LYS B O 1
ATOM 7015 N N . PRO B 1 373 ? -36.719 -32.031 -15.797 1 40.28 373 PRO B N 1
ATOM 7016 C CA . PRO B 1 373 ? -38 -31.297 -15.719 1 40.28 373 PRO B CA 1
ATOM 7017 C C . PRO B 1 373 ? -38.031 -30.281 -14.578 1 40.28 373 PRO B C 1
ATOM 7019 O O . PRO B 1 373 ? -37.562 -30.562 -13.477 1 40.28 373 PRO B O 1
ATOM 7022 N N . VAL B 1 374 ? -37.812 -28.984 -14.828 1 36.81 374 VAL B N 1
ATOM 7023 C CA . VAL B 1 374 ? -37.969 -27.953 -13.805 1 36.81 374 VAL B CA 1
ATOM 7024 C C . VAL B 1 374 ? -39.094 -28.344 -12.859 1 36.81 374 VAL B C 1
ATOM 7026 O O . VAL B 1 374 ? -40.25 -28.438 -13.266 1 36.81 374 VAL B O 1
ATOM 7029 N N . ASP B 1 375 ? -38.875 -29.203 -12.008 1 35.28 375 ASP B N 1
ATOM 7030 C CA . ASP B 1 375 ? -39.969 -29.391 -11.062 1 35.28 375 ASP B CA 1
ATOM 7031 C C . ASP B 1 375 ? -40.312 -28.094 -10.336 1 35.28 375 ASP B C 1
ATOM 7033 O O . ASP B 1 375 ? -39.594 -27.688 -9.414 1 35.28 375 ASP B O 1
ATOM 7037 N N . TYR B 1 376 ? -40.906 -27.172 -10.969 1 33.34 376 TYR B N 1
ATOM 7038 C CA . TYR B 1 376 ? -41.406 -25.906 -10.445 1 33.34 376 TYR B CA 1
ATOM 7039 C C . TYR B 1 376 ? -42.094 -26.109 -9.086 1 33.34 376 TYR B C 1
ATOM 7041 O O . TYR B 1 376 ? -42.375 -25.141 -8.383 1 33.34 376 TYR B O 1
ATOM 7049 N N . ASP B 1 377 ? -42.625 -27.25 -8.828 1 34.84 377 ASP B N 1
ATOM 7050 C CA . ASP B 1 377 ? -43.469 -27.469 -7.656 1 34.84 377 ASP B CA 1
ATOM 7051 C C . ASP B 1 377 ? -42.594 -27.75 -6.422 1 34.84 377 ASP B C 1
ATOM 7053 O O . ASP B 1 377 ? -43.125 -27.969 -5.328 1 34.84 377 ASP B O 1
ATOM 7057 N N . LYS B 1 378 ? -41.406 -28.094 -6.578 1 39.28 378 LYS B N 1
ATOM 7058 C CA . LYS B 1 378 ? -40.75 -28.375 -5.297 1 39.28 378 LYS B CA 1
ATOM 7059 C C . LYS B 1 378 ? -40.375 -27.078 -4.582 1 39.28 378 LYS B C 1
ATOM 7061 O O . LYS B 1 378 ? -39.781 -26.188 -5.168 1 39.28 378 LYS B O 1
ATOM 7066 N N . PRO B 1 379 ? -41.062 -26.688 -3.541 1 37.22 379 PRO B N 1
ATOM 7067 C CA . PRO B 1 379 ? -40.75 -25.516 -2.736 1 37.22 379 PRO B CA 1
ATOM 7068 C C . PRO B 1 379 ? -39.25 -25.375 -2.459 1 37.22 379 PRO B C 1
ATOM 7070 O O . PRO B 1 379 ? -38.531 -26.375 -2.438 1 37.22 379 PRO B O 1
ATOM 7073 N N . PRO B 1 380 ? -38.625 -24.266 -2.834 1 38.84 380 PRO B N 1
ATOM 7074 C CA . PRO B 1 380 ? -37.25 -24.172 -2.395 1 38.84 380 PRO B CA 1
ATOM 7075 C C . PRO B 1 380 ? -37 -24.922 -1.083 1 38.84 380 PRO B C 1
ATOM 7077 O O . PRO B 1 380 ? -37.844 -24.922 -0.199 1 38.84 380 PRO B O 1
ATOM 7080 N N . ASP B 1 381 ? -36.5 -26.016 -1.119 1 36.97 381 ASP B N 1
ATOM 7081 C CA . ASP B 1 381 ? -36.188 -26.781 0.089 1 36.97 381 ASP B CA 1
ATOM 7082 C C . ASP B 1 381 ? -35.781 -25.859 1.238 1 36.97 381 ASP B C 1
ATOM 7084 O O . ASP B 1 381 ? -34.812 -25.125 1.138 1 36.97 381 ASP B O 1
ATOM 7088 N N . THR B 1 382 ? -36.75 -25.141 1.825 1 37.94 382 THR B N 1
ATOM 7089 C CA . THR B 1 382 ? -36.594 -24.344 3.033 1 37.94 382 THR B CA 1
ATOM 7090 C C . THR B 1 382 ? -36 -25.188 4.164 1 37.94 382 THR B C 1
ATOM 7092 O O . THR B 1 382 ? -36.688 -25.484 5.145 1 37.94 382 THR B O 1
ATOM 7095 N N . CYS B 1 383 ? -35.344 -26.203 3.84 1 36.66 383 CYS B N 1
ATOM 7096 C CA . CYS B 1 383 ? -34.938 -26.938 5.039 1 36.66 383 CYS B CA 1
ATOM 7097 C C . CYS B 1 383 ? -34.312 -25.984 6.062 1 36.66 383 CYS B C 1
ATOM 7099 O O . CYS B 1 383 ? -33.969 -26.391 7.176 1 36.66 383 CYS B O 1
ATOM 7101 N N . SER B 1 384 ? -33.562 -24.953 5.574 1 39.19 384 SER B N 1
ATOM 7102 C CA . SER B 1 384 ? -32.875 -24.266 6.648 1 39.19 384 SER B CA 1
ATOM 7103 C C . SER B 1 384 ? -33.812 -23.359 7.438 1 39.19 384 SER B C 1
ATOM 7105 O O . SER B 1 384 ? -34.625 -22.656 6.852 1 39.19 384 SER B O 1
ATOM 7107 N N . GLY B 1 385 ? -34.406 -23.781 8.477 1 37.31 385 GLY B N 1
ATOM 7108 C CA . GLY B 1 385 ? -35.062 -22.938 9.453 1 37.31 385 GLY B CA 1
ATOM 7109 C C . GLY B 1 385 ? -34.375 -21.609 9.656 1 37.31 385 GLY B C 1
ATOM 7110 O O . GLY B 1 385 ? -34.75 -20.828 10.531 1 37.31 385 GLY B O 1
ATOM 7111 N N . PHE B 1 386 ? -33.125 -21.5 9.25 1 36.84 386 PHE B N 1
ATOM 7112 C CA . PHE B 1 386 ? -32.5 -20.234 9.57 1 36.84 386 PHE B CA 1
ATOM 7113 C C . PHE B 1 386 ? -33.062 -19.109 8.695 1 36.84 386 PHE B C 1
ATOM 7115 O O . PHE B 1 386 ? -32.75 -19.031 7.512 1 36.84 386 PHE B O 1
ATOM 7122 N N . LYS B 1 387 ? -34.188 -18.641 8.984 1 36.97 387 LYS B N 1
ATOM 7123 C CA . LYS B 1 387 ? -34.875 -17.484 8.391 1 36.97 387 LYS B CA 1
ATOM 7124 C C . LYS B 1 387 ? -33.875 -16.406 8.008 1 36.97 387 LYS B C 1
ATOM 7126 O O . LYS B 1 387 ? -34.031 -15.742 6.977 1 36.97 387 LYS B O 1
ATOM 7131 N N . ALA B 1 388 ? -33 -16.141 8.914 1 39.81 388 ALA B N 1
ATOM 7132 C CA . ALA B 1 388 ? -32.062 -15.055 8.68 1 39.81 388 ALA B CA 1
ATOM 7133 C C . ALA B 1 388 ? -31.219 -15.312 7.43 1 39.81 388 ALA B C 1
ATOM 7135 O O . ALA B 1 388 ? -30.938 -14.391 6.664 1 39.81 388 ALA B O 1
ATOM 7136 N N . GLY B 1 389 ? -30.828 -16.5 7.219 1 42.25 389 GLY B N 1
ATOM 7137 C CA . GLY B 1 389 ? -30.062 -16.844 6.031 1 42.25 389 GLY B CA 1
ATOM 7138 C C . GLY B 1 389 ? -30.891 -16.766 4.754 1 42.25 389 GLY B C 1
ATOM 7139 O O . GLY B 1 389 ? -30.375 -16.359 3.709 1 42.25 389 GLY B O 1
ATOM 7140 N N . ASP B 1 390 ? -32.094 -17.188 4.805 1 43.38 390 ASP B N 1
ATOM 7141 C CA . ASP B 1 390 ? -32.969 -17.203 3.643 1 43.38 390 ASP B CA 1
ATOM 7142 C C . ASP B 1 390 ? -33.281 -15.781 3.166 1 43.38 390 ASP B C 1
ATOM 7144 O O . ASP B 1 390 ? -33.281 -15.516 1.963 1 43.38 390 ASP B O 1
ATOM 7148 N N . MET B 1 391 ? -33.594 -14.992 4.125 1 41 391 MET B N 1
ATOM 7149 C CA . MET B 1 391 ? -33.875 -13.609 3.773 1 41 391 MET B CA 1
ATOM 7150 C C . MET B 1 391 ? -32.656 -12.922 3.203 1 41 391 MET B C 1
ATOM 7152 O O . MET B 1 391 ? -32.75 -12.125 2.268 1 41 391 MET B O 1
ATOM 7156 N N . ARG B 1 392 ? -31.594 -13.156 3.818 1 42.94 392 ARG B N 1
ATOM 7157 C CA . ARG B 1 392 ? -30.359 -12.57 3.289 1 42.94 392 ARG B CA 1
ATOM 7158 C C . ARG B 1 392 ? -30.094 -13.062 1.873 1 42.94 392 ARG B C 1
ATOM 7160 O O . ARG B 1 392 ? -29.625 -12.305 1.024 1 42.94 392 ARG B O 1
ATOM 7167 N N . ARG B 1 393 ? -30.422 -14.266 1.636 1 46.94 393 ARG B N 1
ATOM 7168 C CA . ARG B 1 393 ? -30.234 -14.906 0.339 1 46.94 393 ARG B CA 1
ATOM 7169 C C . ARG B 1 393 ? -31.141 -14.289 -0.717 1 46.94 393 ARG B C 1
ATOM 7171 O O . ARG B 1 393 ? -30.734 -14.078 -1.857 1 46.94 393 ARG B O 1
ATOM 7178 N N . LEU B 1 394 ? -32.375 -14.156 -0.326 1 46.03 394 LEU B N 1
ATOM 7179 C CA . LEU B 1 394 ? -33.312 -13.633 -1.3 1 46.03 394 LEU B CA 1
ATOM 7180 C C . LEU B 1 394 ? -32.969 -12.195 -1.679 1 46.03 394 LEU B C 1
ATOM 7182 O O . LEU B 1 394 ? -33.062 -11.82 -2.85 1 46.03 394 LEU B O 1
ATOM 7186 N N . THR B 1 395 ? -32.688 -11.461 -0.674 1 47.59 395 THR B N 1
ATOM 7187 C CA . THR B 1 395 ? -32.406 -10.055 -0.938 1 47.59 395 THR B CA 1
ATOM 7188 C C . THR B 1 395 ? -31.016 -9.875 -1.555 1 47.59 395 THR B C 1
ATOM 7190 O O . THR B 1 395 ? -30.812 -8.992 -2.389 1 47.59 395 THR B O 1
ATOM 7193 N N . GLN B 1 396 ? -30.156 -10.75 -1.197 1 53.69 396 GLN B N 1
ATOM 7194 C CA . GLN B 1 396 ? -28.781 -10.586 -1.646 1 53.69 396 GLN B CA 1
ATOM 7195 C C . GLN B 1 396 ? -28.578 -11.164 -3.043 1 53.69 396 GLN B C 1
ATOM 7197 O O . GLN B 1 396 ? -27.625 -10.797 -3.742 1 53.69 396 GLN B O 1
ATOM 7202 N N . GLN B 1 397 ? -29.531 -11.984 -3.41 1 58.56 397 GLN B N 1
ATOM 7203 C CA . GLN B 1 397 ? -29.328 -12.68 -4.676 1 58.56 397 GLN B CA 1
ATOM 7204 C C . GLN B 1 397 ? -29.922 -11.898 -5.84 1 58.56 397 GLN B C 1
ATOM 7206 O O . GLN B 1 397 ? -29.766 -12.281 -7 1 58.56 397 GLN B O 1
ATOM 7211 N N . LYS B 1 398 ? -30.484 -10.852 -5.543 1 61.69 398 LYS B N 1
ATOM 7212 C CA . LYS B 1 398 ? -30.984 -10.062 -6.664 1 61.69 398 LYS B CA 1
ATOM 7213 C C . LYS B 1 398 ? -29.844 -9.352 -7.391 1 61.69 398 LYS B C 1
ATOM 7215 O O . LYS B 1 398 ? -29 -8.727 -6.754 1 61.69 398 LYS B O 1
ATOM 7220 N N . GLY B 1 399 ? -29.812 -9.633 -8.734 1 70.94 399 GLY B N 1
ATOM 7221 C CA . GLY B 1 399 ? -28.859 -8.953 -9.594 1 70.94 399 GLY B CA 1
ATOM 7222 C C . GLY B 1 399 ? -27.516 -9.648 -9.656 1 70.94 399 GLY B C 1
ATOM 7223 O O . GLY B 1 399 ? -26.516 -9.055 -10.094 1 70.94 399 GLY B O 1
ATOM 7224 N N . VAL B 1 400 ? -27.594 -11.008 -9.055 1 80.81 400 VAL B N 1
ATOM 7225 C CA . VAL B 1 400 ? -26.328 -11.711 -9.086 1 80.81 400 VAL B CA 1
ATOM 7226 C C . VAL B 1 400 ? -26.406 -12.906 -10.0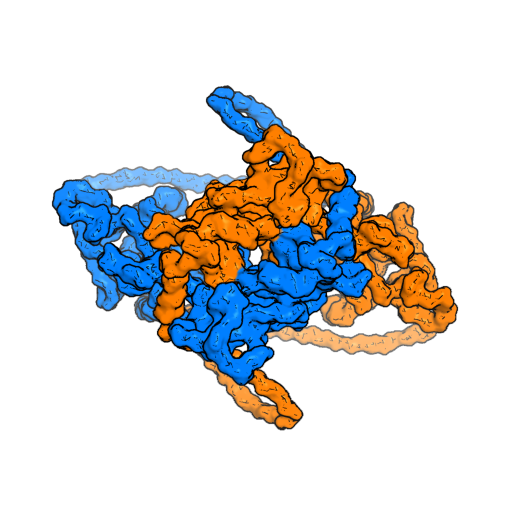31 1 80.81 400 VAL B C 1
ATOM 7228 O O . VAL B 1 400 ? -27.453 -13.57 -10.109 1 80.81 400 VAL B O 1
ATOM 7231 N N . ASP B 1 401 ? -25.406 -13.172 -10.828 1 78.44 401 ASP B N 1
ATOM 7232 C CA . ASP B 1 401 ? -25.328 -14.336 -11.711 1 78.44 401 ASP B CA 1
ATOM 7233 C C . ASP B 1 401 ? -24.688 -15.523 -11.008 1 78.44 401 ASP B C 1
ATOM 7235 O O . ASP B 1 401 ? -25 -16.672 -11.32 1 78.44 401 ASP B O 1
ATOM 7239 N N . VAL B 1 402 ? -23.734 -15.25 -10.141 1 85.81 402 VAL B N 1
ATOM 7240 C CA . VAL B 1 402 ? -23.109 -16.266 -9.297 1 85.81 402 VAL B CA 1
ATOM 7241 C C . VAL B 1 402 ? -23.406 -15.969 -7.828 1 85.81 402 VAL B C 1
ATOM 7243 O O . VAL B 1 402 ? -23.062 -14.906 -7.312 1 85.81 402 VAL B O 1
ATOM 7246 N N . THR B 1 403 ? -24.031 -16.844 -7.242 1 83.5 403 THR B N 1
ATOM 7247 C CA . THR B 1 403 ? -24.516 -16.625 -5.879 1 83.5 403 THR B CA 1
ATOM 7248 C C . THR B 1 403 ? -23.469 -17.094 -4.867 1 83.5 403 THR B C 1
ATOM 7250 O O . THR B 1 403 ? -23.562 -16.781 -3.678 1 83.5 403 THR B O 1
ATOM 7253 N N . GLY B 1 404 ? -22.578 -17.859 -5.309 1 88.31 404 GLY B N 1
ATOM 7254 C CA . GLY B 1 404 ? -21.516 -18.375 -4.469 1 88.31 404 GLY B CA 1
ATOM 7255 C C . GLY B 1 404 ? -20.625 -19.391 -5.172 1 88.31 404 GLY B C 1
ATOM 7256 O O . GLY B 1 404 ? -20.672 -19.516 -6.398 1 88.31 404 GLY B O 1
ATOM 7257 N N . ILE B 1 405 ? -19.734 -20.031 -4.348 1 91.69 405 ILE B N 1
ATOM 7258 C CA . ILE B 1 405 ? -18.844 -21.047 -4.891 1 91.69 405 ILE B CA 1
ATOM 7259 C C . ILE B 1 405 ? -18.891 -22.297 -4.016 1 91.69 405 ILE B C 1
ATOM 7261 O O . ILE B 1 405 ? -19.188 -22.219 -2.822 1 91.69 405 ILE B O 1
ATOM 7265 N N . VAL B 1 406 ? -18.75 -23.422 -4.641 1 89.5 406 VAL B N 1
ATOM 7266 C CA . VAL B 1 406 ? -18.578 -24.672 -3.926 1 89.5 406 VAL B CA 1
ATOM 7267 C C . VAL B 1 406 ? -17.156 -25.203 -4.168 1 89.5 406 VAL B C 1
ATOM 7269 O O . VAL B 1 406 ? -16.641 -25.094 -5.277 1 89.5 406 VAL B O 1
ATOM 7272 N N . ALA B 1 407 ? -16.578 -25.641 -3.109 1 92.25 407 ALA B N 1
ATOM 7273 C CA . ALA B 1 407 ? -15.203 -26.141 -3.213 1 92.25 407 ALA B CA 1
ATOM 7274 C C . ALA B 1 407 ? -15.039 -27.453 -2.449 1 92.25 407 ALA B C 1
ATOM 7276 O O . ALA B 1 407 ? -15.789 -27.734 -1.513 1 92.25 407 ALA B O 1
ATOM 7277 N N . VAL B 1 408 ? -14.156 -28.266 -2.898 1 88.31 408 VAL B N 1
ATOM 7278 C CA . VAL B 1 408 ? -13.805 -29.516 -2.246 1 88.31 408 VAL B CA 1
ATOM 7279 C C . VAL B 1 408 ? -12.422 -29.422 -1.616 1 88.31 408 VAL B C 1
ATOM 7281 O O . VAL B 1 408 ? -11.5 -28.875 -2.225 1 88.31 408 VAL B O 1
ATOM 7284 N N . VAL B 1 409 ? -12.328 -29.828 -0.383 1 89.44 409 VAL B N 1
ATOM 7285 C CA . VAL B 1 409 ? -11.047 -29.828 0.322 1 89.44 409 VAL B CA 1
ATOM 7286 C C . VAL B 1 409 ? -10.734 -31.234 0.828 1 89.44 409 VAL B C 1
ATOM 7288 O O . VAL B 1 409 ? -11.633 -32.062 0.967 1 89.44 409 VAL B O 1
ATOM 7291 N N . CYS B 1 410 ? -9.461 -31.469 0.912 1 84.56 410 CYS B N 1
ATOM 7292 C CA . CYS B 1 410 ? -9.141 -32.625 1.739 1 84.56 410 CYS B CA 1
ATOM 7293 C C . CYS B 1 410 ? -9.508 -32.375 3.197 1 84.56 410 CYS B C 1
ATOM 7295 O O . CYS B 1 410 ? -9.031 -31.422 3.803 1 84.56 410 CYS B O 1
ATOM 7297 N N . ALA B 1 411 ? -10.234 -33.094 3.785 1 79.62 411 ALA B N 1
ATOM 7298 C CA . ALA B 1 411 ? -10.852 -32.844 5.082 1 79.62 411 ALA B CA 1
ATOM 7299 C C . ALA B 1 411 ? -9.812 -32.844 6.199 1 79.62 411 ALA B C 1
ATOM 7301 O O . ALA B 1 411 ? -9.961 -32.125 7.188 1 79.62 411 ALA B O 1
ATOM 7302 N N . CYS B 1 412 ? -8.812 -33.531 6.027 1 80.5 412 CYS B N 1
ATOM 7303 C CA . CYS B 1 412 ? -7.816 -33.688 7.082 1 80.5 412 CYS B CA 1
ATOM 7304 C C . CYS B 1 412 ? -6.891 -32.5 7.145 1 80.5 412 CYS B C 1
ATOM 7306 O O . CYS B 1 412 ? -6.41 -32.125 8.219 1 80.5 412 CYS B O 1
ATOM 7308 N N . HIS B 1 413 ? -6.621 -31.953 6.031 1 85.75 413 HIS B N 1
ATOM 7309 C CA . HIS B 1 413 ? -5.586 -30.938 5.984 1 85.75 413 HIS B CA 1
ATOM 7310 C C . HIS B 1 413 ? -6.148 -29.594 5.496 1 85.75 413 HIS B C 1
ATOM 7312 O O . HIS B 1 413 ? -5.438 -28.594 5.473 1 85.75 413 HIS B O 1
ATOM 7318 N N . ALA B 1 414 ? -7.363 -29.609 5.082 1 87.88 414 ALA B N 1
ATOM 7319 C CA . ALA B 1 414 ? -8.086 -28.406 4.691 1 87.88 414 ALA B CA 1
ATOM 7320 C C . ALA B 1 414 ? -7.41 -27.719 3.508 1 87.88 414 ALA B C 1
ATOM 7322 O O . ALA B 1 414 ? -7.266 -26.484 3.494 1 87.88 414 ALA B O 1
ATOM 7323 N N . ILE B 1 415 ? -6.93 -28.531 2.588 1 88.12 415 ILE B N 1
ATOM 7324 C CA . ILE B 1 415 ? -6.34 -28 1.367 1 88.12 415 ILE B CA 1
ATOM 7325 C C . ILE B 1 415 ? -7.309 -28.172 0.202 1 88.12 415 ILE B C 1
ATOM 7327 O O . ILE B 1 415 ? -7.863 -29.25 0.006 1 88.12 415 ILE B O 1
ATOM 7331 N N . PHE B 1 416 ? -7.504 -27.125 -0.484 1 91 416 PHE B N 1
ATOM 7332 C CA . PHE B 1 416 ? -8.406 -27.188 -1.624 1 91 416 PHE B CA 1
ATOM 7333 C C . PHE B 1 416 ? -7.875 -28.125 -2.695 1 91 416 PHE B C 1
ATOM 7335 O O . PHE B 1 416 ? -6.676 -28.141 -2.973 1 91 416 PHE B O 1
ATOM 7342 N N . ARG B 1 417 ? -8.75 -28.844 -3.264 1 87.69 417 ARG B N 1
ATOM 7343 C CA . ARG B 1 417 ? -8.375 -29.719 -4.359 1 87.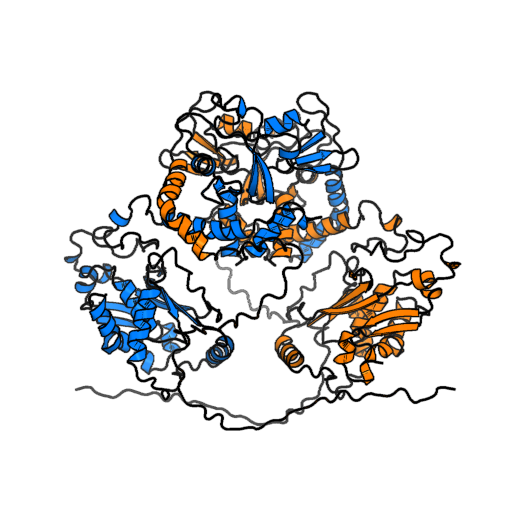69 417 ARG B CA 1
ATOM 7344 C C . ARG B 1 417 ? -8.359 -28.984 -5.688 1 87.69 417 ARG B C 1
ATOM 7346 O O . ARG B 1 417 ? -9.305 -28.25 -6.008 1 87.69 417 ARG B O 1
ATOM 7353 N N . PRO B 1 418 ? -7.316 -29.188 -6.449 1 86.44 418 PRO B N 1
ATOM 7354 C CA . PRO B 1 418 ? -7.277 -28.531 -7.75 1 86.44 418 PRO B CA 1
ATOM 7355 C C . PRO B 1 418 ? -8.43 -28.938 -8.664 1 86.44 418 PRO B C 1
ATOM 7357 O O . PRO B 1 418 ? -8.797 -30.109 -8.703 1 86.44 418 PRO B O 1
ATOM 7360 N N . GLY B 1 419 ? -9.094 -27.938 -9.312 1 88.44 419 GLY B N 1
ATOM 7361 C CA . GLY B 1 419 ? -10.156 -28.172 -10.281 1 88.44 419 GLY B CA 1
ATOM 7362 C C . GLY B 1 419 ? -11.492 -28.5 -9.633 1 88.44 419 GLY B C 1
ATOM 7363 O O . GLY B 1 419 ? -12.461 -28.812 -10.32 1 88.44 419 GLY B O 1
ATOM 7364 N N . ALA B 1 420 ? -11.57 -28.297 -8.359 1 89.56 420 ALA B N 1
ATOM 7365 C CA . ALA B 1 420 ? -12.766 -28.781 -7.68 1 89.56 420 ALA B CA 1
ATOM 7366 C C . ALA B 1 420 ? -13.555 -27.625 -7.07 1 89.56 420 ALA B C 1
ATOM 7368 O O . ALA B 1 420 ? -14.195 -27.781 -6.027 1 89.56 420 ALA B O 1
ATOM 7369 N N . MET B 1 421 ? -13.367 -26.531 -7.617 1 93 421 MET B N 1
ATOM 7370 C CA . MET B 1 421 ? -14.172 -25.375 -7.281 1 93 421 MET B CA 1
ATOM 7371 C C . MET B 1 421 ? -15.062 -24.969 -8.453 1 93 421 MET B C 1
ATOM 7373 O O . MET B 1 421 ? -14.625 -24.984 -9.602 1 93 421 MET B O 1
ATOM 7377 N N . VAL B 1 422 ? -16.359 -24.688 -8.156 1 92.5 422 VAL B N 1
ATOM 7378 C CA . VAL B 1 422 ? -17.25 -24.281 -9.227 1 92.5 422 VAL B CA 1
ATOM 7379 C C . VAL B 1 422 ? -18.172 -23.156 -8.742 1 92.5 422 VAL B C 1
ATOM 7381 O O . VAL B 1 422 ? -18.406 -23.016 -7.535 1 92.5 422 VAL B O 1
ATOM 7384 N N . ASP B 1 423 ? -18.594 -22.359 -9.695 1 90 423 ASP B N 1
ATOM 7385 C CA . ASP B 1 423 ? -19.562 -21.297 -9.422 1 90 423 ASP B CA 1
ATOM 7386 C C . ASP B 1 423 ? -20.953 -21.875 -9.203 1 90 423 ASP B C 1
ATOM 7388 O O . ASP B 1 423 ? -21.344 -22.828 -9.867 1 90 423 ASP B O 1
ATOM 7392 N N . LEU B 1 424 ? -21.625 -21.172 -8.305 1 86 424 LEU B N 1
ATOM 7393 C CA . LEU B 1 424 ? -23.031 -21.516 -8.102 1 86 424 LEU B CA 1
ATOM 7394 C C . LEU B 1 424 ? -23.938 -20.547 -8.875 1 86 424 LEU B C 1
ATOM 7396 O O . LEU B 1 424 ? -24.094 -19.391 -8.484 1 86 424 LEU B O 1
ATOM 7400 N N . TYR B 1 425 ? -24.484 -20.719 -10.047 1 75.25 425 TYR B N 1
ATOM 7401 C CA . TYR B 1 425 ? -25.281 -19.844 -10.898 1 75.25 425 TYR B CA 1
ATOM 7402 C C . TYR B 1 425 ? -26.719 -19.719 -10.383 1 75.25 425 TYR B C 1
ATOM 7404 O O . TYR B 1 425 ? -27.312 -18.656 -10.43 1 75.25 425 TYR B O 1
ATOM 7412 N N . VAL B 1 426 ? -27.516 -20.484 -10.211 1 60.84 426 VAL B N 1
ATOM 7413 C CA . VAL B 1 426 ? -28.938 -20.406 -9.859 1 60.84 426 VAL B CA 1
ATOM 7414 C C . VAL B 1 426 ? -29.188 -21.188 -8.578 1 60.84 426 VAL B C 1
ATOM 7416 O O . VAL B 1 426 ? -30.031 -22.094 -8.555 1 60.84 426 VAL B O 1
ATOM 7419 N N . GLY B 1 427 ? -28.453 -20.672 -7.523 1 58.19 427 GLY B N 1
ATOM 7420 C CA . GLY B 1 427 ? -28.672 -21.312 -6.234 1 58.19 427 GLY B CA 1
ATOM 7421 C C . GLY B 1 427 ? -27.938 -22.625 -6.09 1 58.19 427 GLY B C 1
ATOM 7422 O O . GLY B 1 427 ? -27.203 -23.047 -6.992 1 58.19 427 GLY B O 1
ATOM 7423 N N . GLU B 1 428 ? -28.062 -23.203 -4.973 1 58.28 428 GLU B N 1
ATOM 7424 C CA . GLU B 1 428 ? -27.391 -24.438 -4.625 1 58.28 428 GLU B CA 1
ATOM 7425 C C . GLU B 1 428 ? -28.047 -25.641 -5.316 1 58.28 428 GLU B C 1
ATOM 7427 O O . GLU B 1 428 ? -29.156 -26.016 -4.973 1 58.28 428 GLU B O 1
ATOM 7432 N N . ARG B 1 429 ? -27.5 -25.953 -6.527 1 67.06 429 ARG B N 1
ATOM 7433 C CA . ARG B 1 429 ? -27.953 -27.156 -7.203 1 67.06 429 ARG B CA 1
ATOM 7434 C C . ARG B 1 429 ? -26.984 -28.312 -6.98 1 67.06 429 ARG B C 1
ATOM 7436 O O . ARG B 1 429 ? -25.766 -28.109 -6.922 1 67.06 429 ARG B O 1
ATOM 7443 N N . TYR B 1 430 ? -27.5 -29.469 -6.859 1 70.25 430 TYR B N 1
ATOM 7444 C CA . TYR B 1 430 ? -26.688 -30.656 -6.594 1 70.25 430 TYR B CA 1
ATOM 7445 C C . TYR B 1 430 ? -25.75 -30.938 -7.758 1 70.25 430 TYR B C 1
ATOM 7447 O O . TYR B 1 430 ? -24.656 -31.469 -7.559 1 70.25 430 TYR B O 1
ATOM 7455 N N . SER B 1 431 ? -26.203 -30.562 -8.93 1 77.88 431 SER B N 1
ATOM 7456 C CA . SER B 1 431 ? -25.391 -30.812 -10.109 1 77.88 431 SER B CA 1
ATOM 7457 C C . SER B 1 431 ? -24.062 -30.062 -10.023 1 77.88 431 SER B C 1
ATOM 7459 O O . SER B 1 431 ? -23.031 -30.547 -10.531 1 77.88 431 SER B O 1
ATOM 7461 N N . HIS B 1 432 ? -24.062 -28.938 -9.367 1 84.31 432 HIS B N 1
ATOM 7462 C CA . HIS B 1 432 ? -22.828 -28.172 -9.195 1 84.31 432 HIS B CA 1
ATOM 7463 C C . HIS B 1 432 ? -21.859 -28.891 -8.266 1 84.31 432 HIS B C 1
ATOM 7465 O O . HIS B 1 432 ? -20.672 -28.984 -8.562 1 84.31 432 HIS B O 1
ATOM 7471 N N . VAL B 1 433 ? -22.406 -29.375 -7.211 1 79.94 433 VAL B N 1
ATOM 7472 C CA . VAL B 1 433 ? -21.609 -30.094 -6.223 1 79.94 433 VAL B CA 1
ATOM 7473 C C . VAL B 1 433 ? -21.078 -31.391 -6.828 1 79.94 433 VAL B C 1
ATOM 7475 O O . VAL B 1 433 ? -19.906 -31.734 -6.637 1 79.94 433 VAL B O 1
ATOM 7478 N N . ASP B 1 434 ? -21.938 -32.031 -7.57 1 78.06 434 ASP B N 1
ATOM 7479 C CA . ASP B 1 434 ? -21.547 -33.281 -8.219 1 78.06 434 ASP B CA 1
ATOM 7480 C C . ASP B 1 434 ? -20.344 -33.062 -9.133 1 78.06 434 ASP B C 1
ATOM 7482 O O . ASP B 1 434 ? -19.406 -33.875 -9.141 1 78.06 434 ASP B O 1
ATOM 7486 N N . TYR B 1 435 ? -20.438 -32.062 -9.852 1 84.88 435 TYR B N 1
ATOM 7487 C CA . TYR B 1 435 ? -19.344 -31.781 -10.773 1 84.88 435 TYR B CA 1
ATOM 7488 C C . TYR B 1 435 ? -18.047 -31.516 -10.023 1 84.88 435 TYR B C 1
ATOM 7490 O O . TYR B 1 435 ? -16.984 -32 -10.406 1 84.88 435 TYR B O 1
ATOM 7498 N N . ALA B 1 436 ? -18.125 -30.75 -8.969 1 87.25 436 ALA B N 1
ATOM 7499 C CA . ALA B 1 436 ? -16.953 -30.438 -8.156 1 87.25 436 ALA B CA 1
ATOM 7500 C C . ALA B 1 436 ? -16.344 -31.703 -7.559 1 87.25 436 ALA B C 1
ATOM 7502 O O . ALA B 1 436 ? -15.117 -31.875 -7.594 1 87.25 436 ALA B O 1
ATOM 7503 N N . VAL B 1 437 ? -17.156 -32.5 -7.133 1 80.69 437 VAL B N 1
ATOM 7504 C CA . VAL B 1 437 ? -16.703 -33.719 -6.492 1 80.69 437 VAL B CA 1
ATOM 7505 C C . VAL B 1 437 ? -16.094 -34.656 -7.543 1 80.69 437 VAL B C 1
ATOM 7507 O O . VAL B 1 437 ? -15.055 -35.25 -7.309 1 80.69 437 VAL B O 1
ATOM 7510 N N . ALA B 1 438 ? -16.781 -34.75 -8.617 1 79.69 438 ALA B N 1
ATOM 7511 C CA . ALA B 1 438 ? -16.266 -35.594 -9.695 1 79.69 438 ALA B CA 1
ATOM 7512 C C . ALA B 1 438 ? -14.883 -35.156 -10.125 1 79.69 438 ALA B C 1
ATOM 7514 O O . ALA B 1 438 ? -13.992 -35.969 -10.336 1 79.69 438 ALA B O 1
ATOM 7515 N N . ASN B 1 439 ? -14.742 -33.938 -10.227 1 84.06 439 ASN B N 1
ATOM 7516 C CA . ASN B 1 439 ? -13.445 -33.406 -10.625 1 84.06 439 ASN B CA 1
ATOM 7517 C C . ASN B 1 439 ? -12.383 -33.656 -9.555 1 84.06 439 ASN B C 1
ATOM 7519 O O . ASN B 1 439 ? -11.219 -33.906 -9.875 1 84.06 439 ASN B O 1
ATOM 7523 N N . ALA B 1 440 ? -12.758 -33.562 -8.32 1 82.56 440 ALA B N 1
ATOM 7524 C CA . ALA B 1 440 ? -11.836 -33.812 -7.211 1 82.56 440 ALA B CA 1
ATOM 7525 C C . ALA B 1 440 ? -11.336 -35.25 -7.215 1 82.56 440 ALA B C 1
ATOM 7527 O O . ALA B 1 440 ? -10.195 -35.531 -6.836 1 82.56 440 ALA B O 1
ATOM 7528 N N . LEU B 1 441 ? -12.172 -36.031 -7.684 1 76.75 441 LEU B N 1
ATOM 7529 C CA . LEU B 1 441 ? -11.859 -37.469 -7.648 1 76.75 441 LEU B CA 1
ATOM 7530 C C . LEU B 1 441 ? -11.109 -37.875 -8.906 1 76.75 441 LEU B C 1
ATOM 7532 O O . LEU B 1 441 ? -10.461 -38.938 -8.922 1 76.75 441 LEU B O 1
ATOM 7536 N N . SER B 1 442 ? -11.297 -37.188 -9.938 1 70.69 442 SER B N 1
ATOM 7537 C CA . SER B 1 442 ? -10.68 -37.531 -11.211 1 70.69 442 SER B CA 1
ATOM 7538 C C . SER B 1 442 ? -9.164 -37.656 -11.07 1 70.69 442 SER B C 1
ATOM 7540 O O . SER B 1 442 ? -8.547 -38.469 -11.758 1 70.69 442 SER B O 1
ATOM 7542 N N . GLY B 1 443 ? -8.5 -37 -10.18 1 62.81 443 GLY B N 1
ATOM 7543 C CA . GLY B 1 443 ? -7.055 -37.094 -10.023 1 62.81 443 GLY B CA 1
ATOM 7544 C C . GLY B 1 443 ? -6.617 -38.094 -8.977 1 62.81 443 GLY B C 1
ATOM 7545 O O . GLY B 1 443 ? -5.422 -38.312 -8.773 1 62.81 443 GLY B O 1
ATOM 7546 N N . VAL B 1 444 ? -7.605 -38.906 -8.477 1 68.31 444 VAL B N 1
ATOM 7547 C CA . VAL B 1 444 ? -7.289 -39.844 -7.41 1 68.31 444 VAL B CA 1
ATOM 7548 C C . VAL B 1 444 ? -7.098 -41.25 -7.996 1 68.31 444 VAL B C 1
ATOM 7550 O O . VAL B 1 444 ? -7.926 -41.719 -8.781 1 68.31 444 VAL B O 1
ATOM 7553 N N . PRO B 1 445 ? -5.938 -41.719 -7.762 1 64.25 445 PRO B N 1
ATOM 7554 C CA . PRO B 1 445 ? -5.711 -43.094 -8.281 1 64.25 445 PRO B CA 1
ATOM 7555 C C . PRO B 1 445 ? -6.805 -44.062 -7.875 1 64.25 445 PRO B C 1
ATOM 7557 O O . PRO B 1 445 ? -7.266 -44.031 -6.734 1 64.25 445 PRO B O 1
ATOM 7560 N N . PRO B 1 446 ? -7.191 -44.812 -8.82 1 62.34 446 PRO B N 1
ATOM 7561 C CA . PRO B 1 446 ? -8.25 -45.781 -8.531 1 62.34 446 PRO B CA 1
ATOM 7562 C C . PRO B 1 446 ? -7.891 -46.719 -7.383 1 62.34 446 PRO B C 1
ATOM 7564 O O . PRO B 1 446 ? -8.781 -47.219 -6.688 1 62.34 446 PRO B O 1
ATOM 7567 N N . GLU B 1 447 ? -6.598 -46.938 -7.27 1 62.25 447 GLU B N 1
ATOM 7568 C CA . GLU B 1 447 ? -6.148 -47.844 -6.227 1 62.25 447 GLU B CA 1
ATOM 7569 C C . GLU B 1 447 ? -6.512 -47.344 -4.84 1 62.25 447 GLU B C 1
ATOM 7571 O O . GLU B 1 447 ? -6.73 -48.125 -3.914 1 62.25 447 GLU B O 1
ATOM 7576 N N . LEU B 1 448 ? -6.387 -46.062 -4.723 1 61.66 448 LEU B N 1
ATOM 7577 C CA . LEU B 1 448 ? -6.734 -45.469 -3.439 1 61.66 448 LEU B CA 1
ATOM 7578 C C . LEU B 1 448 ? -8.242 -45.5 -3.219 1 61.66 448 LEU B C 1
ATOM 7580 O O . LEU B 1 448 ? -8.711 -45.469 -2.076 1 61.66 448 LEU B O 1
ATOM 7584 N N . THR B 1 449 ? -8.812 -45.5 -4.391 1 53.78 449 THR B N 1
ATOM 7585 C CA . THR B 1 449 ? -10.266 -45.5 -4.305 1 53.78 449 THR B CA 1
ATOM 7586 C C . THR B 1 449 ? -10.789 -46.938 -4.207 1 53.78 449 THR B C 1
ATOM 7588 O O . THR B 1 449 ? -11.812 -47.188 -3.57 1 53.78 449 THR B O 1
ATOM 7591 N N . HIS B 1 450 ? -10.148 -47.781 -4.938 1 47.12 450 HIS B N 1
ATOM 7592 C CA . HIS B 1 450 ? -10.555 -49.188 -4.938 1 47.12 450 HIS B CA 1
ATOM 7593 C C . HIS B 1 450 ? -10.242 -49.875 -3.602 1 47.12 450 HIS B C 1
ATOM 7595 O O . HIS B 1 450 ? -11.031 -50.688 -3.113 1 47.12 450 HIS B O 1
ATOM 7601 N N . GLY B 1 451 ? -8.992 -49.781 -3.293 1 42.94 451 GLY B N 1
ATOM 7602 C CA . GLY B 1 451 ? -8.688 -50.469 -2.053 1 42.94 451 GLY B CA 1
ATOM 7603 C C . GLY B 1 451 ? -9.484 -49.969 -0.87 1 42.94 451 GLY B C 1
ATOM 7604 O O . GLY B 1 451 ? -9.648 -50.688 0.126 1 42.94 451 GLY B O 1
ATOM 7605 N N . CYS B 1 452 ? -9.672 -48.656 -0.823 1 43.44 452 CYS B N 1
ATOM 7606 C CA . CYS B 1 452 ? -10.531 -48.156 0.245 1 43.44 452 CYS B CA 1
ATOM 7607 C C . CYS B 1 452 ? -11.969 -48 -0.231 1 43.44 452 CYS B C 1
ATOM 7609 O O . CYS B 1 452 ? -12.281 -47.125 -1.021 1 43.44 452 CYS B O 1
ATOM 7611 N N . ARG B 1 453 ? -12.773 -49 -0.319 1 44.78 453 ARG B N 1
ATOM 7612 C CA . ARG B 1 453 ? -14.164 -49.156 -0.727 1 44.78 453 ARG B CA 1
ATOM 7613 C C . ARG B 1 453 ? -15.008 -47.969 -0.24 1 44.78 453 ARG B C 1
ATOM 7615 O O . ARG B 1 453 ? -16.156 -47.812 -0.638 1 44.78 453 ARG B O 1
ATOM 7622 N N . THR B 1 454 ? -14.438 -47.25 0.688 1 43.69 454 THR B N 1
ATOM 7623 C CA . THR B 1 454 ? -15.266 -46.25 1.342 1 43.69 454 THR B CA 1
ATOM 7624 C C . THR B 1 454 ? -14.555 -44.906 1.352 1 43.69 454 THR B C 1
ATOM 7626 O O . THR B 1 454 ? -13.391 -44.812 1.732 1 43.69 454 THR B O 1
ATOM 7629 N N . MET B 1 455 ? -14.844 -44.031 0.437 1 52.59 455 MET B N 1
ATOM 7630 C CA . MET B 1 455 ? -14.305 -42.688 0.56 1 52.59 455 MET B CA 1
ATOM 7631 C C . MET B 1 455 ? -15.219 -41.812 1.419 1 52.59 455 MET B C 1
ATOM 7633 O O . MET B 1 455 ? -16.375 -41.562 1.054 1 52.59 455 MET B O 1
ATOM 7637 N N . PRO B 1 456 ? -14.789 -41.5 2.656 1 46.91 456 PRO B N 1
ATOM 7638 C CA . PRO B 1 456 ? -15.609 -40.594 3.467 1 46.91 456 PRO B CA 1
ATOM 7639 C C . PRO B 1 456 ? -15.672 -39.188 2.895 1 46.91 456 PRO B C 1
ATOM 7641 O O . PRO B 1 456 ? -14.656 -38.656 2.438 1 46.91 456 PRO B O 1
ATOM 7644 N N . TYR B 1 457 ? -16.781 -38.812 2.52 1 54.34 457 TYR B N 1
ATOM 7645 C CA . TYR B 1 457 ? -17.078 -37.469 2.025 1 54.34 457 TYR B CA 1
ATOM 7646 C C . TYR B 1 457 ? -17.891 -36.688 3.039 1 54.34 457 TYR B C 1
ATOM 7648 O O . TYR B 1 457 ? -18.984 -37.125 3.436 1 54.34 457 TYR B O 1
ATOM 7656 N N . ILE B 1 458 ? -17.297 -35.719 3.705 1 48.5 458 ILE B N 1
ATOM 7657 C CA . ILE B 1 458 ? -17.969 -34.906 4.691 1 48.5 458 ILE B CA 1
ATOM 7658 C C . ILE B 1 458 ? -18.734 -33.781 3.984 1 48.5 458 ILE B C 1
ATOM 7660 O O . ILE B 1 458 ? -18.156 -33.031 3.207 1 48.5 458 ILE B O 1
ATOM 7664 N N . LEU B 1 459 ? -20.047 -33.906 4.004 1 50.62 459 LEU B N 1
ATOM 7665 C CA . LEU B 1 459 ? -20.906 -32.844 3.49 1 50.62 459 LEU B CA 1
ATOM 7666 C C . LEU B 1 459 ? -21.812 -32.281 4.59 1 50.62 459 LEU B C 1
ATOM 7668 O O . LEU B 1 459 ? -22.219 -33 5.484 1 50.62 459 LEU B O 1
ATOM 7672 N N . ASP B 1 460 ? -21.812 -30.984 4.812 1 48.34 460 ASP B N 1
ATOM 7673 C CA . ASP B 1 460 ? -22.766 -30.438 5.781 1 48.34 460 ASP B CA 1
ATOM 7674 C C . ASP B 1 460 ? -24.156 -31.016 5.578 1 48.34 460 ASP B C 1
ATOM 7676 O O . ASP B 1 460 ? -24.891 -31.234 6.543 1 48.34 460 ASP B O 1
ATOM 7680 N N . TRP B 1 461 ? -24.656 -31.031 4.344 1 44.09 461 TRP B N 1
ATOM 7681 C CA . TRP B 1 461 ? -26 -31.531 4.105 1 44.09 461 TRP B CA 1
ATOM 7682 C C . TRP B 1 461 ? -25.984 -32.969 3.643 1 44.09 461 TRP B C 1
ATOM 7684 O O . TRP B 1 461 ? -26.109 -33.25 2.447 1 44.09 461 TRP B O 1
ATOM 7694 N N . SER B 1 462 ? -25.516 -33.812 4.391 1 44.25 462 SER B N 1
ATOM 7695 C CA . SER B 1 462 ? -25.344 -35.219 4.102 1 44.25 462 SER B CA 1
ATOM 7696 C C . SER B 1 462 ? -26.641 -35.844 3.6 1 44.25 462 SER B C 1
ATOM 7698 O O . SER B 1 462 ? -26.625 -36.875 2.934 1 44.25 462 SER B O 1
ATOM 7700 N N . THR B 1 463 ? -27.672 -35.344 4.168 1 41.94 463 THR B N 1
ATOM 7701 C CA . THR B 1 463 ? -28.953 -35.938 3.807 1 41.94 463 THR B CA 1
ATOM 7702 C C . THR B 1 463 ? -29.125 -35.969 2.291 1 41.94 463 THR B C 1
ATOM 7704 O O . THR B 1 463 ? -29.812 -36.844 1.762 1 41.94 463 THR B O 1
ATOM 7707 N N . HIS B 1 464 ? -28.609 -34.969 1.694 1 41.84 464 HIS B N 1
ATOM 7708 C CA . HIS B 1 464 ? -28.797 -34.906 0.251 1 41.84 464 HIS B CA 1
ATOM 7709 C C . HIS B 1 464 ? -27.688 -35.656 -0.489 1 41.84 464 HIS B C 1
ATOM 7711 O O . HIS B 1 464 ? -27.688 -35.719 -1.721 1 41.84 464 HIS B O 1
ATOM 7717 N N . ALA B 1 465 ? -26.719 -36 0.097 1 45.22 465 ALA B N 1
ATOM 7718 C CA . ALA B 1 465 ? -25.562 -36.688 -0.459 1 45.22 465 ALA B CA 1
ATOM 7719 C C . ALA B 1 465 ? -25.969 -38 -1.136 1 45.22 465 ALA B C 1
ATOM 7721 O O . ALA B 1 465 ? -25.219 -38.531 -1.964 1 45.22 465 ALA B O 1
ATOM 7722 N N . TYR B 1 466 ? -26.984 -38.656 -0.555 1 41.25 466 TYR B N 1
ATOM 7723 C CA . TYR B 1 466 ? -27.484 -39.812 -1.322 1 41.25 466 TYR B CA 1
ATOM 7724 C C . TYR B 1 466 ? -27.656 -39.438 -2.793 1 41.25 466 TYR B C 1
ATOM 7726 O O . TYR B 1 466 ? -27.641 -40.312 -3.66 1 41.25 466 TYR B O 1
ATOM 7734 N N . CYS B 1 467 ? -27.891 -38.219 -3.096 1 39.41 467 CYS B N 1
ATOM 7735 C CA . CYS B 1 467 ? -28.125 -37.75 -4.457 1 39.41 467 CYS B CA 1
ATOM 7736 C C . CYS B 1 467 ? -26.844 -37.844 -5.285 1 39.41 467 CYS B C 1
ATOM 7738 O O . CYS B 1 467 ? -26.891 -37.75 -6.512 1 39.41 467 CYS B O 1
ATOM 7740 N N . ILE B 1 468 ? -25.734 -37.719 -4.758 1 45.19 468 ILE B N 1
ATOM 7741 C CA . ILE B 1 468 ? -24.516 -37.844 -5.543 1 45.19 468 ILE B CA 1
ATOM 7742 C C . ILE B 1 468 ? -24.422 -39.219 -6.156 1 45.19 468 ILE B C 1
ATOM 7744 O O . ILE B 1 468 ? -23.906 -39.406 -7.262 1 45.19 468 ILE B O 1
ATOM 7748 N N . GLY B 1 469 ? -24.797 -40.281 -5.48 1 43.94 469 GLY B N 1
ATOM 7749 C CA . GLY B 1 469 ? -24.75 -41.656 -5.93 1 43.94 469 GLY B CA 1
ATOM 7750 C C . GLY B 1 469 ? -25.719 -41.969 -7.051 1 43.94 469 GLY B C 1
ATOM 7751 O O . GLY B 1 469 ? -25.516 -42.875 -7.832 1 43.94 469 GLY B O 1
ATOM 7752 N N . ASP B 1 470 ? -26.875 -41.344 -6.879 1 44.41 470 ASP B N 1
ATOM 7753 C CA . ASP B 1 470 ? -27.844 -41.875 -7.84 1 44.41 470 ASP B CA 1
ATOM 7754 C C . ASP B 1 470 ? -27.562 -41.344 -9.242 1 44.41 470 ASP B C 1
ATOM 7756 O O . ASP B 1 470 ? -26.5 -40.75 -9.492 1 44.41 470 ASP B O 1
ATOM 7760 N N . GLY B 1 471 ? -28.562 -40.719 -9.969 1 44.34 471 GLY B N 1
ATOM 7761 C CA . GLY B 1 471 ? -28.781 -40.469 -11.383 1 44.34 471 GLY B CA 1
ATOM 7762 C C . GLY B 1 471 ? -27.875 -39.375 -11.953 1 44.34 471 GLY B C 1
ATOM 7763 O O . GLY B 1 471 ? -27.312 -39.531 -13.039 1 44.34 471 GLY B O 1
ATOM 7764 N N . ASN B 1 472 ? -27.5 -38.375 -11.211 1 49.59 472 ASN B N 1
ATOM 7765 C CA . ASN B 1 472 ? -26.859 -37.25 -11.883 1 49.59 472 ASN B CA 1
ATOM 7766 C C . ASN B 1 472 ? -25.344 -37.469 -11.992 1 49.59 472 ASN B C 1
ATOM 7768 O O . ASN B 1 472 ? -24.734 -37.125 -13.008 1 49.59 472 ASN B O 1
ATOM 7772 N N . ILE B 1 473 ? -24.688 -37.969 -10.953 1 53.41 473 ILE B N 1
ATOM 7773 C CA . ILE B 1 473 ? -23.234 -38.188 -11 1 53.41 473 ILE B CA 1
ATOM 7774 C C . ILE B 1 473 ? -22.906 -39.281 -12.008 1 53.41 473 ILE B C 1
ATOM 7776 O O . ILE B 1 473 ? -21.844 -39.25 -12.641 1 53.41 473 ILE B O 1
ATOM 7780 N N . GLN B 1 474 ? -23.844 -40.219 -12.07 1 51.06 474 GLN B N 1
ATOM 7781 C CA . GLN B 1 474 ? -23.656 -41.25 -13.062 1 51.06 474 GLN B CA 1
ATOM 7782 C C . GLN B 1 474 ? -23.484 -40.656 -14.461 1 51.06 474 GLN B C 1
ATOM 7784 O O . GLN B 1 474 ? -22.672 -41.156 -15.258 1 51.06 474 GLN B O 1
ATOM 7789 N N . ALA B 1 475 ? -24.281 -39.688 -14.68 1 51.19 475 ALA B N 1
ATOM 7790 C CA . ALA B 1 475 ? -24.172 -39.031 -15.984 1 51.19 475 ALA B CA 1
ATOM 7791 C C . ALA B 1 475 ? -22.797 -38.406 -16.172 1 51.19 475 ALA B C 1
ATOM 7793 O O . ALA B 1 475 ? -22.297 -38.312 -17.312 1 51.19 475 ALA B O 1
ATOM 7794 N N . LEU B 1 476 ? -22.203 -37.969 -15.141 1 55.47 476 LEU B N 1
ATOM 7795 C CA . LEU B 1 476 ? -20.875 -37.375 -15.211 1 55.47 476 LEU B CA 1
ATOM 7796 C C . LEU B 1 476 ? -19.812 -38.438 -15.43 1 55.47 476 LEU B C 1
ATOM 7798 O O . LEU B 1 476 ? -18.812 -38.188 -16.109 1 55.47 476 LEU B O 1
ATOM 7802 N N . TRP B 1 477 ? -20.047 -39.625 -14.805 1 53.75 477 TRP B N 1
ATOM 7803 C CA . TRP B 1 477 ? -19.094 -40.719 -14.906 1 53.75 477 TRP B CA 1
ATOM 7804 C C . TRP B 1 477 ? -19.047 -41.281 -16.328 1 53.75 477 TRP B C 1
ATOM 7806 O O . TRP B 1 477 ? -18.016 -41.781 -16.766 1 53.75 477 TRP B O 1
ATOM 7816 N N . ASP B 1 478 ? -20.141 -41.281 -16.859 1 48.72 478 ASP B N 1
ATOM 7817 C CA . ASP B 1 478 ? -20.219 -41.844 -18.203 1 48.72 478 ASP B CA 1
ATOM 7818 C C . ASP B 1 478 ? -19.438 -40.969 -19.203 1 48.72 478 ASP B C 1
ATOM 7820 O O . ASP B 1 478 ? -18.984 -41.469 -20.234 1 48.72 478 ASP B O 1
ATOM 7824 N N . VAL B 1 479 ? -19.469 -39.719 -18.906 1 45.94 479 VAL B N 1
ATOM 7825 C CA . VAL B 1 479 ? -18.922 -38.906 -19.984 1 45.94 479 VAL B CA 1
ATOM 7826 C C . VAL B 1 479 ? -17.406 -38.812 -19.844 1 45.94 479 VAL B C 1
ATOM 7828 O O . VAL B 1 479 ? -16.656 -39.094 -20.781 1 45.94 479 VAL B O 1
ATOM 7831 N N . ASP B 1 480 ? -16.875 -38.125 -18.844 1 49.78 480 ASP B N 1
ATOM 7832 C CA . ASP B 1 480 ? -15.453 -37.781 -18.828 1 49.78 480 ASP B CA 1
ATOM 7833 C C . ASP B 1 480 ? -14.773 -38.312 -17.578 1 49.78 480 ASP B C 1
ATOM 7835 O O . ASP B 1 480 ? -13.547 -38.281 -17.469 1 49.78 480 ASP B O 1
ATOM 7839 N N . TRP B 1 481 ? -15.633 -38.781 -16.672 1 51.5 481 TRP B N 1
ATOM 7840 C CA . TRP B 1 481 ? -15 -39.094 -15.406 1 51.5 481 TRP B CA 1
ATOM 7841 C C . TRP B 1 481 ? -15.203 -40.562 -15.062 1 51.5 481 TRP B C 1
ATOM 7843 O O . TRP B 1 481 ? -16.234 -41.156 -15.406 1 51.5 481 TRP B O 1
ATOM 7853 N N . CYS B 1 482 ? -14.219 -41.344 -15.047 1 46.38 482 CYS B N 1
ATOM 7854 C CA . CYS B 1 482 ? -14.312 -42.75 -14.688 1 46.38 482 CYS B CA 1
ATOM 7855 C C . CYS B 1 482 ? -15.023 -42.938 -13.352 1 46.38 482 CYS B C 1
ATOM 7857 O O . CYS B 1 482 ? -14.695 -42.25 -12.375 1 46.38 482 CYS B O 1
ATOM 7859 N N . ARG B 1 483 ? -16.281 -43.594 -13.398 1 49.62 483 ARG B N 1
ATOM 7860 C CA . ARG B 1 483 ? -17.062 -43.906 -12.219 1 49.62 483 ARG B CA 1
ATOM 7861 C C . ARG B 1 483 ? -16.203 -44.594 -11.156 1 49.62 483 ARG B C 1
ATOM 7863 O O . ARG B 1 483 ? -15.578 -45.625 -11.406 1 49.62 483 ARG B O 1
ATOM 7870 N N . PRO B 1 484 ? -15.953 -43.781 -10.148 1 49.28 484 PRO B N 1
ATOM 7871 C CA . PRO B 1 484 ? -15.234 -44.594 -9.164 1 49.28 484 PRO B CA 1
ATOM 7872 C C . PRO B 1 484 ? -16.094 -45.688 -8.578 1 49.28 484 PRO B C 1
ATOM 7874 O O . PRO B 1 484 ? -17.297 -45.5 -8.367 1 49.28 484 PRO B O 1
ATOM 7877 N N . PRO B 1 485 ? -15.742 -46.875 -8.742 1 45.72 485 PRO B N 1
ATOM 7878 C CA . PRO B 1 485 ? -16.516 -48 -8.195 1 45.72 485 PRO B CA 1
ATOM 7879 C C . PRO B 1 485 ? -16.828 -47.812 -6.711 1 45.72 485 PRO B C 1
ATOM 7881 O O . PRO B 1 485 ? -17.062 -48.812 -6.008 1 45.72 485 PRO B O 1
ATOM 7884 N N . TYR B 1 486 ? -16.812 -46.594 -6.09 1 47.84 486 TYR B N 1
ATOM 7885 C CA . TYR B 1 486 ? -16.703 -46.531 -4.637 1 47.84 486 TYR B CA 1
ATOM 7886 C C . TYR B 1 486 ? -17.969 -45.938 -4.023 1 47.84 486 TYR B C 1
ATOM 7888 O O . TYR B 1 486 ? -18.688 -45.188 -4.688 1 47.84 486 TYR B O 1
ATOM 7896 N N . MET B 1 487 ? -18.312 -46.594 -2.85 1 47.81 487 MET B N 1
ATOM 7897 C CA . MET B 1 487 ? -19.359 -46.062 -1.982 1 47.81 487 MET B CA 1
ATOM 7898 C C . MET B 1 487 ? -18.891 -44.781 -1.298 1 47.81 487 MET B C 1
ATOM 7900 O O . MET B 1 487 ? -17.812 -44.75 -0.711 1 47.81 487 MET B O 1
ATOM 7904 N N . ILE B 1 488 ? -19.281 -43.656 -1.696 1 53 488 ILE B N 1
ATOM 7905 C CA . ILE B 1 488 ? -19.047 -42.406 -1.007 1 53 488 ILE B CA 1
ATOM 7906 C C . ILE B 1 488 ? -19.828 -42.375 0.31 1 53 488 ILE B C 1
ATOM 7908 O O . ILE B 1 488 ? -21.047 -42.562 0.325 1 53 488 ILE B O 1
ATOM 7912 N N . TYR B 1 489 ? -19.031 -42.5 1.513 1 51.59 489 TYR B N 1
ATOM 7913 C CA . TYR B 1 489 ? -19.641 -42.344 2.824 1 51.59 489 TYR B CA 1
ATOM 7914 C C . TYR B 1 489 ? -19.734 -40.875 3.221 1 51.59 489 TYR B C 1
ATOM 7916 O O . TYR B 1 489 ? -18.719 -40.188 3.312 1 51.59 489 TYR B O 1
ATOM 7924 N N . CYS B 1 490 ? -20.875 -40.344 3.1 1 51.69 490 CYS B N 1
ATOM 7925 C CA . CYS B 1 490 ? -21.109 -38.938 3.469 1 51.69 490 CYS B CA 1
ATOM 7926 C C . CYS B 1 490 ? -21.203 -38.781 4.98 1 51.69 490 CYS B C 1
ATOM 7928 O O . CYS B 1 490 ? -21.969 -39.5 5.641 1 51.69 490 CYS B O 1
ATOM 7930 N N . LEU B 1 491 ? -20.141 -38.25 5.574 1 51.16 491 LEU B N 1
ATOM 7931 C CA . LEU B 1 491 ? -20.156 -37.938 7 1 51.16 491 LEU B CA 1
ATOM 7932 C C . LEU B 1 491 ? -20.688 -36.531 7.242 1 51.16 491 LEU B C 1
ATOM 7934 O O . LEU B 1 491 ? -20.312 -35.594 6.531 1 51.16 491 LEU B O 1
ATOM 7938 N N . SER B 1 492 ? -21.891 -36.344 7.828 1 46.59 492 SER B N 1
ATOM 7939 C CA . SER B 1 492 ? -22.406 -35.031 8.195 1 46.59 492 SER B CA 1
ATOM 7940 C C . SER B 1 492 ? -21.578 -34.406 9.305 1 46.59 492 SER B C 1
ATOM 7942 O O . SER B 1 492 ? -21.062 -35.094 10.18 1 46.59 492 SER B O 1
ATOM 7944 N N . VAL B 1 493 ? -21.172 -33.25 9.086 1 47.28 493 VAL B N 1
ATOM 7945 C CA . VAL B 1 493 ? -20.484 -32.5 10.133 1 47.28 493 VAL B CA 1
ATOM 7946 C C . VAL B 1 493 ? -21.359 -32.469 11.391 1 47.28 493 VAL B C 1
ATOM 7948 O O . VAL B 1 493 ? -22.562 -32.219 11.32 1 47.28 493 VAL B O 1
ATOM 7951 N N . PHE B 1 494 ? -20.844 -32.906 12.516 1 43.38 494 PHE B N 1
ATOM 7952 C CA . PHE B 1 494 ? -21.5 -33 13.812 1 43.38 494 PHE B CA 1
ATOM 7953 C C . PHE B 1 494 ? -22.297 -31.719 14.117 1 43.38 494 PHE B C 1
ATOM 7955 O O . PHE B 1 494 ? -23.391 -31.797 14.672 1 43.38 494 PHE B O 1
ATOM 7962 N N . VAL B 1 495 ? -21.719 -30.656 13.781 1 43.66 495 VAL B N 1
ATOM 7963 C CA . VAL B 1 495 ? -22.375 -29.422 14.203 1 43.66 495 VAL B CA 1
ATOM 7964 C C . VAL B 1 495 ? -23.672 -29.25 13.43 1 43.66 495 VAL B C 1
ATOM 7966 O O . VAL B 1 495 ? -24.656 -28.703 13.961 1 43.66 495 VAL B O 1
ATOM 7969 N N . SER B 1 496 ? -23.641 -29.688 12.242 1 42.16 496 SER B N 1
ATOM 7970 C CA . SER B 1 496 ? -24.828 -29.531 11.391 1 42.16 496 SER B CA 1
ATOM 7971 C C . SER B 1 496 ? -25.922 -30.516 11.781 1 42.16 496 SER B C 1
ATOM 7973 O O . SER B 1 496 ? -27.078 -30.375 11.375 1 42.16 496 SER B O 1
ATOM 7975 N N . VAL B 1 497 ? -25.484 -31.516 12.406 1 45.44 497 VAL B N 1
ATOM 7976 C CA . VAL B 1 497 ? -26.453 -32.531 12.805 1 45.44 497 VAL B CA 1
ATOM 7977 C C . VAL B 1 497 ? -27.516 -31.906 13.703 1 45.44 497 VAL B C 1
ATOM 7979 O O . VAL B 1 497 ? -28.688 -32.281 13.648 1 45.44 497 VAL B O 1
ATOM 7982 N N . PHE B 1 498 ? -27 -30.891 14.375 1 42.53 498 PHE B N 1
ATOM 7983 C CA . PHE B 1 498 ? -27.938 -30.328 15.328 1 42.53 498 PHE B CA 1
ATOM 7984 C C . PHE B 1 498 ? -28.875 -29.328 14.641 1 42.53 498 PHE B C 1
ATOM 7986 O O . PHE B 1 498 ? -29.938 -29.016 15.164 1 42.53 498 PHE B O 1
ATOM 7993 N N . VAL B 1 499 ? -28.422 -28.859 13.547 1 44.09 499 VAL B N 1
ATOM 7994 C CA . VAL B 1 499 ? -29.203 -27.797 12.938 1 44.09 499 VAL B CA 1
ATOM 7995 C C . VAL B 1 499 ? -30.078 -28.359 11.828 1 44.09 499 VAL B C 1
ATOM 7997 O O . VAL B 1 499 ? -31.109 -27.781 11.469 1 44.09 499 VAL B O 1
ATOM 8000 N N . PHE B 1 500 ? -29.719 -29.469 11.297 1 45.91 500 PHE B N 1
ATOM 8001 C CA . PHE B 1 500 ? -30.5 -30.031 10.195 1 45.91 500 PHE B CA 1
ATOM 8002 C C . PHE B 1 500 ? -31.594 -30.953 10.719 1 45.91 500 PHE B C 1
ATOM 8004 O O . PHE B 1 500 ? -31.469 -31.5 11.82 1 45.91 500 PHE B O 1
ATOM 8011 N N . GLN B 1 501 ? -32.719 -31 9.984 1 43.75 501 GLN B N 1
ATOM 8012 C CA . GLN B 1 501 ? -33.781 -31.938 10.305 1 43.75 501 GLN B CA 1
ATOM 8013 C C . GLN B 1 501 ? -33.25 -33.375 10.383 1 43.75 501 GLN B C 1
ATOM 8015 O O . GLN B 1 501 ? -32.25 -33.688 9.758 1 43.75 501 GLN B O 1
ATOM 8020 N N . LEU B 1 502 ? -33.875 -34.125 11.242 1 42.28 502 LEU B N 1
ATOM 8021 C CA . LEU B 1 502 ? -33.469 -35.469 11.57 1 42.28 502 LEU B CA 1
ATOM 8022 C C . LEU B 1 502 ? -33.156 -36.281 10.312 1 42.28 502 LEU B C 1
ATOM 8024 O O . LEU B 1 502 ? -32.219 -37.062 10.289 1 42.28 502 LEU B O 1
ATOM 8028 N N . ILE B 1 503 ? -33.906 -36.031 9.312 1 40.22 503 ILE B N 1
ATOM 8029 C CA . ILE B 1 503 ? -33.781 -36.812 8.094 1 40.22 503 ILE B CA 1
ATOM 8030 C C . ILE B 1 503 ? -32.469 -36.5 7.391 1 40.22 503 ILE B C 1
ATOM 8032 O O . ILE B 1 503 ? -31.859 -37.344 6.738 1 40.22 503 ILE B O 1
ATOM 8036 N N . CYS B 1 504 ? -32.062 -35.344 7.555 1 41.09 504 CYS B N 1
ATOM 8037 C CA . CYS B 1 504 ? -30.859 -34.875 6.879 1 41.09 504 CYS B CA 1
ATOM 8038 C C . CYS B 1 504 ? -29.625 -35.219 7.691 1 41.09 504 CYS B C 1
ATOM 8040 O O . CYS B 1 504 ? -28.5 -35 7.234 1 41.09 504 CYS B O 1
ATOM 8042 N N . GLN B 1 505 ? -29.75 -35.594 8.891 1 42.12 505 GLN B N 1
ATOM 8043 C CA . GLN B 1 505 ? -28.641 -35.906 9.781 1 42.12 505 GLN B CA 1
ATOM 8044 C C . GLN B 1 505 ? -28.047 -37.281 9.469 1 42.12 505 GLN B C 1
ATOM 8046 O O . GLN B 1 505 ? -26.922 -37.594 9.852 1 42.12 505 GLN B O 1
ATOM 8051 N N . TYR B 1 506 ? -29.031 -38.312 8.953 1 39.31 506 TYR B N 1
ATOM 8052 C CA . TYR B 1 506 ? -28.625 -39.688 8.672 1 39.31 506 TYR B CA 1
ATOM 8053 C C . TYR B 1 506 ? -28.531 -39.906 7.168 1 39.31 506 TYR B C 1
ATOM 8055 O O . TYR B 1 506 ? -29.453 -39.562 6.426 1 39.31 506 TYR B O 1
#

Solvent-accessible surface area (backbone atoms only — not comparable to full-atom values): 58130 Å² total; per-residue (Å²): 137,85,82,68,87,70,82,73,79,80,76,78,74,82,69,83,70,78,86,82,78,78,80,66,74,78,79,75,74,63,76,46,87,79,63,71,71,78,74,75,76,76,73,78,68,78,75,73,82,85,60,84,86,66,76,74,74,73,74,72,73,55,75,37,58,60,49,60,67,46,58,81,44,46,68,59,54,49,51,47,56,53,62,67,59,56,75,79,86,54,62,11,94,86,65,45,74,38,44,28,30,43,73,70,42,51,63,44,58,44,18,26,63,68,59,46,44,64,75,30,55,41,43,71,83,42,46,27,28,35,57,74,85,81,45,71,40,80,46,46,42,33,79,74,66,40,69,42,34,38,54,70,90,52,34,79,41,90,54,48,50,75,87,49,56,90,58,62,44,75,29,39,38,40,42,79,75,13,66,39,69,41,32,34,41,72,42,53,48,91,83,47,60,54,71,65,49,49,32,43,62,45,40,27,43,60,60,43,90,72,82,55,51,38,28,34,28,50,66,29,53,52,50,49,52,42,41,26,72,59,59,66,47,48,71,64,38,53,46,51,34,25,36,38,58,53,30,67,91,49,47,82,77,47,85,87,54,60,66,45,49,56,52,46,49,53,52,48,52,50,50,49,37,36,53,74,38,25,56,84,68,50,38,45,72,67,37,77,56,45,61,80,75,38,37,34,62,69,64,78,84,50,72,32,84,85,66,74,39,61,94,60,51,87,73,44,88,66,56,73,79,52,49,60,42,34,25,45,55,73,43,64,82,57,54,36,66,60,62,88,72,60,86,69,56,71,68,90,56,68,28,26,27,41,40,34,34,60,68,62,50,50,52,49,49,51,56,51,53,71,70,42,74,79,65,80,77,61,65,75,80,66,64,64,78,52,58,71,59,52,53,49,46,61,66,62,44,61,66,41,50,24,46,13,32,36,39,31,23,33,56,86,74,67,37,55,33,43,21,4,23,40,68,23,60,87,44,95,49,67,68,53,54,37,50,21,49,50,40,47,46,64,49,49,56,58,63,54,40,56,73,32,54,57,34,45,30,33,24,61,63,22,37,55,44,64,54,48,70,46,75,64,36,50,57,46,26,72,70,84,31,82,64,68,94,46,50,72,39,57,40,47,41,72,74,38,43,74,69,37,54,73,69,36,50,98,136,85,81,72,82,73,80,74,81,78,79,79,76,81,71,82,73,80,85,86,71,81,78,63,72,73,83,72,75,61,76,47,87,78,61,72,72,79,76,76,78,74,73,79,68,75,76,71,82,86,59,83,87,68,77,76,73,74,73,75,72,54,74,36,59,59,49,59,67,46,58,81,44,45,67,60,52,50,50,48,57,53,63,68,59,56,74,80,88,53,63,10,94,86,66,45,72,39,43,27,31,42,73,70,42,48,63,42,59,46,18,26,64,67,59,47,45,64,74,31,55,43,43,71,84,42,47,27,28,36,58,73,85,81,47,69,40,81,44,46,41,33,78,74,66,40,68,42,35,39,56,70,90,52,33,78,41,90,55,49,52,75,88,49,57,90,58,61,45,75,28,39,38,39,41,78,73,14,67,40,68,41,29,35,43,73,41,52,50,91,83,46,61,55,71,66,50,49,32,42,62,44,40,29,43,59,59,42,90,72,83,53,51,36,28,34,28,51,63,29,53,51,48,49,49,42,41,28,72,59,59,65,48,48,70,64,39,53,46,50,33,26,35,38,58,55,31,66,89,49,46,84,76,48,84,87,55,61,67,46,50,56,53,45,48,54,53,50,53,51,50,50,37,37,54,74,38,25,56,83,68,50,37,46,72,67,38,77,54,47,60,80,77,38,36,35,62,69,63,78,85,50,72,32,84,87,65,76,38,61,96,62,51,86,72,43,88,67,56,74,79,52,48,59,44,36,25,47,54,72,42,64,82,57,53,34,64,60,60,88,72,62,86,68,56,71,68,92,54,68,28,26,27,41,40,35,35,60,68,61,50,49,51,49,49,51,56,52,53,71,69,43,74,78,63,80,78,61,66,76,81,66,66,64,78,52,57,69,59,52,53,49,46,60,66,61,44,63,67,37,44,25,47,14,33,37,38,32,24,33,56,83,74,69,36,55,32,43,21,3,24,40,74,24,55,84,53,96,48,67,69,52,52,38,51,20,48,49,41,47,48,65,50,49,57,59,63,53,40,58,74,33,52,56,36,45,30,33,24,60,63,22,37,58,45,63,53,48,73,44,74,63,36,49,58,46,26,70,68,83,30,80,64,69,95,44,50,71,39,58,41,45,42,71,74,38,41,74,70,38,55,73,68,35,50,97

InterPro domains:
  IPR040521 Kyakuja-Dileera-Zisupton transposase [PF18758] (323-444)
  IPR041457 CxC2-like cysteine cluster, KDZ transposase-associated [PF18803] (141-247)

Sequence (1012 aa):
MFSKTGRWTSVKKTRRHEDDAHYNSESELELKGLDNNRGTKRVREEEPPAGPSAEAKCRYQGASIEMAKWMPELGYLLNLMFSREVGPNTPCHCGSAPSVRCQECEHNPYSCRECLIEDHIHQPLHWVEEWNGQYFAKCSLSAIGSVFYFGHDGAICPHTPTSHQGKSLSMTILHTNGVHSVHVLWCHCPGAGDRIDQLMKIGWFPATLNKPETALTFKLLDEFQIHHLQSKKSAYDYFLALVRLTNGQFPSDVANRYRDLLCIARIWRHLMSMKRSGHGHSLDRFLPHQSPGTLGASCVACPHPGFNMAPDWKSTPKEYIHRLFLATDGNFRLQRKAKVNDPDDFSLNAGRGYFANETKFREYICKIERDKPVDYDKPPDTCSGFKAGDMRRLTQQKGVDVTGIVAVVCACHAIFRPGAMVDLYVGERYSHVDYAVANALSGVPPELTHGCRTMPYILDWSTHAYCIGDGNIQALWDVDWCRPPYMIYCLSVFVSVFVFQLICQYMFSKTGRWTSVKKTRRHEDDAHYNSESELELKGLDNNRGTKRVREEEPPAGPSAEAKCRYQGASIEMAKWMPELGYLLNLMFSREVGPNTPCHCGSAPSVRCQECEHNPYSCRECLIEDHIHQPLHWVEEWNGQYFAKCSLSAIGSVFYFGHDGAICPHTPTSHQGKSLSMTILHTNGVHSVHVLWCHCPGAGDRIDQLMKIGWFPATLNKPETALTFKLLDEFQIHHLQSKKSAYDYFLALVRLTNGQFPSDVANRYRDLLCIARIWRHLMSMKRSGHGHSLDRFLPHQSPGTLGASCVACPHPGFNMAPDWKSTPKEYIHRLFLATDGNFRLQRKAKVNDPDDFSLNAGRGYFANETKFREYICKIERDKPVDYDKPPDTCSGFKAGDMRRLTQQKGVDVTGIVAVVCACHAIFRPGAMVDLYVGERYSHVDYAVANALSGVPPELTHGCRTMPYILDWSTHAYCIGDGNIQALWDVDWCRPPYMIYCLSVFVSVFVFQLICQY

Foldseek 3Di:
DPPDPPPPPDPPPPPPPDDDDDPPPDPCPPPCVVVPPPPPPPPPPDDPDDPDPDPPPPPPPPPVVVVVVCVVCVVVVVVVVVVVWDDDDDAAPVRHRFFKFWPPDPPRDTHHLVVVLVVCQVPQPTWMWTHPPPTTHIDGNVVSPHEHEQDDSNDHAPPDDPVCVPPWAWAWEDEQLAIDTHTYDYHPDDPCDDPCSRCVVSQWHFLDDPPGRYTYGNRNLVVVVVCCVPVVDDLVNSNQVRLCSVPVPCSVPGDDCSVSCVVVSLVSVVVVLCVVQCVVPCCCVQQVLQPRPASEDDDLPAAGPNHPDDVVLLVDPPLVNNAFAKEKDKDQVPFAFDDDDDPPDDDPCCQSFLAARQVVLVVLCCVVVVPDDPPVPDPPPVQQPPPVVVVCQVVVCPRTQFRTKMFMARPVVRGTARSLMYTDGPDDDVLNNLNSVLRSCQSPDLSSQVSVLEHEYEYQQQLCVVVSPDDSNVVVCVPPGPPNNHDHRYQHDVVSLVRGDVSRND/DPDDPPPPPDPPPPPPPDDPDDPVPDDCPPPCVVVVPPPPPPPPPDDPDDPPPDPPPPPPPPPVVVVVVCVVCVVVVVVVVVVVWDDDDDAAPVRHRFFKFWPPDPPRDTHHLVVVLVVCQVPQPTWMWTHPPPTTHIDGNVVSPHEHEQDDSNDHAPPDDPVCVPPWAWAWEDEQLAIDTHTYDYHDDDPCDDPCSRCVVSQWHFLDDPPGRYTYGNRNLVVCVVCCVPVVDDLVNSNQVRLCSVPVPCSVVGDDDSVSCVVVSLVSVLVVLCVVQCVVPCCCVVQVLQDPPASEDDDLPAAGPPHPDDVVLLVDPCLVNNAFEKEKDKDQVPFAFDDDDDPPDDDPCCQSFLAARQVVLVVLCCVVVVPDDPPVPDPPPVQQPPPVVVVCQVVVCPRTQFRTKMFMARPPVRGTARSLMYTDGPPDDVLNNLNSVLRSCQSPDLSSQVSVLEHEYEYQQQLCVVVSPDDSNVVVCVPPGPPNNHDYRYQHDVVSLVRGPVSRND

pLDDT: mean 72.23, std 24.72, range [17.12, 98.75]

Radius of gyration: 35.13 Å; Cα contacts (8 Å, |Δi|>4): 1523; chains: 2; bounding box: 94×112×84 Å